Protein 4GY7 (pdb70)

Structure (mmCIF, N/CA/C/O backbone):
data_4GY7
#
_entry.id   4GY7
#
_cell.length_a   140.664
_cell.length_b   140.664
_cell.length_c   198.109
_cell.angle_alpha   90.00
_cell.angle_beta   90.00
_cell.angle_gamma   120.00
#
_symmetry.space_group_name_H-M   'P 63 2 2'
#
loop_
_entity.id
_entity.type
_entity.pdbx_description
1 polymer Urease
2 non-polymer 'NICKEL (II) ION'
3 non-polymer 'PHOSPHATE ION'
4 non-polymer 1,2-ETHANEDIOL
5 non-polymer ACETONE
6 non-polymer BETA-MERCAPTOETHANOL
7 non-polymer 'SODIUM ION'
8 water water
#
loop_
_atom_site.group_PDB
_atom_site.id
_atom_site.type_symbol
_atom_site.label_atom_id
_atom_site.label_alt_id
_atom_site.label_comp_id
_atom_site.label_asym_id
_atom_site.label_entity_id
_atom_site.label_seq_id
_atom_site.pdbx_PDB_ins_code
_atom_site.Cartn_x
_atom_site.Cartn_y
_atom_site.Cartn_z
_atom_site.occupancy
_atom_site.B_iso_or_equiv
_atom_site.auth_seq_id
_atom_site.auth_comp_id
_atom_site.auth_asym_id
_atom_site.auth_atom_id
_atom_site.pdbx_PDB_model_num
ATOM 1 N N . MET A 1 1 ? -5.415 -96.360 -9.147 1.00 30.00 1 MET A N 1
ATOM 2 C CA . MET A 1 1 ? -6.361 -95.302 -8.782 1.00 30.00 1 MET A CA 1
ATOM 3 C C . MET A 1 1 ? -7.409 -95.036 -9.850 1.00 30.00 1 MET A C 1
ATOM 4 O O . MET A 1 1 ? -8.466 -94.647 -9.541 1.00 30.00 1 MET A O 1
ATOM 9 N N . LYS A 1 2 ? -7.015 -95.231 -11.095 1.00 11.97 2 LYS A N 1
ATOM 10 C CA . LYS A 1 2 ? -7.867 -94.967 -12.232 1.00 12.94 2 LYS A CA 1
ATOM 11 C C . LYS A 1 2 ? -8.378 -93.517 -12.200 1.00 12.84 2 LYS A C 1
ATOM 12 O O . LYS A 1 2 ? -9.509 -93.273 -12.394 1.00 13.09 2 LYS A O 1
ATOM 18 N N . LEU A 1 3 ? -7.452 -92.582 -11.991 1.00 11.15 3 LEU A N 1
ATOM 19 C CA . LEU A 1 3 ? -7.828 -91.187 -11.890 1.00 10.94 3 LEU A CA 1
ATOM 20 C C . LEU A 1 3 ? -8.270 -90.630 -13.235 1.00 11.64 3 LEU A C 1
ATOM 21 O O . LEU A 1 3 ? -7.535 -90.707 -14.229 1.00 11.95 3 LEU A O 1
ATOM 26 N N . SER A 1 4 ? -9.464 -90.050 -13.252 1.00 11.53 4 SER A N 1
ATOM 27 C CA . SER A 1 4 ? -9.963 -89.284 -14.392 1.00 10.12 4 SER A CA 1
ATOM 28 C C . SER A 1 4 ? -9.353 -87.883 -14.363 1.00 12.03 4 SER A C 1
ATOM 29 O O . SER A 1 4 ? -8.832 -87.445 -13.335 1.00 11.57 4 SER A O 1
ATOM 32 N N . PRO A 1 5 ? -9.400 -87.166 -15.491 1.00 10.63 5 PRO A N 1
ATOM 33 C CA . PRO A 1 5 ? -8.828 -85.821 -15.499 1.00 12.81 5 PRO A CA 1
ATOM 34 C C . PRO A 1 5 ? -9.399 -84.922 -14.413 1.00 11.84 5 PRO A C 1
ATOM 35 O O . PRO A 1 5 ? -8.622 -84.201 -13.779 1.00 14.77 5 PRO A O 1
ATOM 39 N N . ARG A 1 6 ? -10.698 -85.009 -14.147 1.00 13.27 6 ARG A N 1
ATOM 40 C CA . ARG A 1 6 ? -11.289 -84.138 -13.135 1.00 15.35 6 ARG A CA 1
ATOM 41 C C . ARG A 1 6 ? -10.802 -84.440 -11.730 1.00 15.27 6 ARG A C 1
ATOM 42 O O . ARG A 1 6 ? -10.673 -83.536 -10.909 1.00 17.47 6 ARG A O 1
ATOM 50 N N . GLU A 1 7 ? -10.525 -85.707 -11.444 1.00 12.24 7 GLU A N 1
ATOM 51 C CA . GLU A 1 7 ? -9.981 -86.043 -10.134 1.00 11.20 7 GLU A CA 1
ATOM 52 C C . GLU A 1 7 ? -8.589 -85.448 -9.946 1.00 11.74 7 GLU A C 1
ATOM 53 O O . GLU A 1 7 ? -8.259 -84.964 -8.862 1.00 12.66 7 GLU A O 1
ATOM 59 N N . VAL A 1 8 ? -7.775 -85.484 -10.995 1.00 12.77 8 VAL A N 1
ATOM 60 C CA . VAL A 1 8 ? -6.435 -84.914 -10.933 1.00 13.72 8 VAL A CA 1
ATOM 61 C C . VAL A 1 8 ? -6.543 -83.416 -10.680 1.00 14.76 8 VAL A C 1
ATOM 62 O O . VAL A 1 8 ? -5.815 -82.851 -9.858 1.00 14.72 8 VAL A O 1
ATOM 66 N N . GLU A 1 9 ? -7.495 -82.789 -11.359 1.00 13.16 9 GLU A N 1
ATOM 67 C CA A GLU A 1 9 ? -7.712 -81.345 -11.232 0.50 14.58 9 GLU A CA 1
ATOM 68 C CA B GLU A 1 9 ? -7.724 -81.360 -11.243 0.50 14.89 9 GLU A CA 1
ATOM 69 C C . GLU A 1 9 ? -8.202 -80.955 -9.845 1.00 15.09 9 GLU A C 1
ATOM 70 O O . GLU A 1 9 ? -7.747 -79.949 -9.275 1.00 13.63 9 GLU A O 1
ATOM 81 N N . LYS A 1 10 ? -9.133 -81.731 -9.300 1.00 13.29 10 LYS A N 1
ATOM 82 C CA . LYS A 1 10 ? -9.668 -81.429 -7.977 1.00 11.77 10 LYS A CA 1
ATOM 83 C C . LYS A 1 10 ? -8.619 -81.652 -6.895 1.00 10.67 10 LYS A C 1
ATOM 84 O O . LYS A 1 10 ? -8.638 -80.985 -5.869 1.00 11.16 10 LYS A O 1
ATOM 90 N N . LEU A 1 11 ? -7.707 -82.594 -7.110 1.00 10.53 11 LEU A N 1
ATOM 91 C CA . LEU A 1 11 ? -6.598 -82.762 -6.169 1.00 9.79 11 LEU A CA 1
ATOM 92 C C . LEU A 1 11 ? -5.745 -81.496 -6.108 1.00 9.35 11 LEU A C 1
ATOM 93 O O . LEU A 1 11 ? -5.369 -81.043 -5.027 1.00 9.73 11 LEU A O 1
ATOM 98 N N . GLY A 1 12 ? -5.463 -80.902 -7.265 1.00 10.54 12 GLY A N 1
ATOM 99 C CA . GLY A 1 12 ? -4.724 -79.656 -7.290 1.00 11.23 12 GLY A CA 1
ATOM 100 C C . GLY A 1 12 ? -5.460 -78.543 -6.564 1.00 9.24 12 GLY A C 1
ATOM 101 O O . GLY A 1 12 ? -4.850 -77.759 -5.845 1.00 10.90 12 GLY A O 1
ATOM 102 N N . LEU A 1 13 ? -6.776 -78.484 -6.744 1.00 9.47 13 LEU A N 1
ATOM 103 C CA . LEU A 1 13 ? -7.597 -77.491 -6.050 1.00 8.21 13 LEU A CA 1
ATOM 104 C C . LEU A 1 13 ? -7.467 -77.683 -4.547 1.00 8.97 13 LEU A C 1
ATOM 105 O O . LEU A 1 13 ? -7.253 -76.728 -3.801 1.00 10.01 13 LEU A O 1
ATOM 110 N N . HIS A 1 14 ? -7.576 -78.930 -4.113 1.00 8.41 14 HIS A N 1
ATOM 111 C CA . HIS A 1 14 ? -7.457 -79.238 -2.697 1.00 8.43 14 HIS A CA 1
ATOM 112 C C . HIS A 1 14 ? -6.094 -78.806 -2.151 1.00 10.02 14 HIS A C 1
ATOM 113 O O . HIS A 1 14 ? -6.002 -78.264 -1.044 1.00 9.68 14 HIS A O 1
ATOM 120 N N . ASN A 1 15 ? -5.037 -79.045 -2.923 1.00 8.31 15 ASN A N 1
ATOM 121 C CA . ASN A 1 15 ? -3.694 -78.657 -2.499 1.00 9.03 15 ASN A CA 1
ATOM 122 C C . ASN A 1 15 ? -3.595 -77.144 -2.333 1.00 10.20 15 ASN A C 1
ATOM 123 O O . ASN A 1 15 ? -2.943 -76.646 -1.407 1.00 10.43 15 ASN A O 1
ATOM 128 N N . ALA A 1 16 ? -4.230 -76.407 -3.237 1.00 9.42 16 ALA A N 1
ATOM 129 C CA . ALA A 1 16 ? -4.261 -74.954 -3.104 1.00 10.60 16 ALA A CA 1
ATOM 130 C C . ALA A 1 16 ? -5.031 -74.550 -1.846 1.00 10.40 16 ALA A C 1
ATOM 131 O O . ALA A 1 16 ? -4.638 -73.625 -1.142 1.00 10.19 16 ALA A O 1
ATOM 133 N N . GLY A 1 17 ? -6.133 -75.242 -1.577 1.00 10.19 17 GLY A N 1
ATOM 134 C CA . GLY A 1 17 ? -6.907 -74.988 -0.376 1.00 9.57 17 GLY A CA 1
ATOM 135 C C . GLY A 1 17 ? -6.095 -75.228 0.884 1.00 9.46 17 GLY A C 1
ATOM 136 O O . GLY A 1 17 ? -6.182 -74.455 1.838 1.00 9.97 17 GLY A O 1
ATOM 137 N N . TYR A 1 18 ? -5.313 -76.301 0.887 1.00 9.10 18 TYR A N 1
ATOM 138 C CA . TYR A 1 18 ? -4.500 -76.630 2.054 1.00 9.22 18 TYR A CA 1
ATOM 139 C C . TYR A 1 18 ? -3.390 -75.601 2.277 1.00 9.32 18 TYR A C 1
ATOM 140 O O . TYR A 1 18 ? -3.083 -75.247 3.420 1.00 10.28 18 TYR A O 1
ATOM 149 N N . LEU A 1 19 ? -2.789 -75.122 1.191 1.00 9.95 19 LEU A N 1
ATOM 150 C CA . LEU A 1 19 ? -1.854 -74.005 1.288 1.00 9.53 19 LEU A CA 1
ATOM 151 C C . LEU A 1 19 ? -2.541 -72.806 1.953 1.00 10.38 19 LEU A C 1
ATOM 152 O O . LEU A 1 19 ? -1.983 -72.194 2.872 1.00 9.93 19 LEU A O 1
ATOM 157 N N . ALA A 1 20 ? -3.749 -72.478 1.498 1.00 9.52 20 ALA A N 1
ATOM 158 C CA . ALA A 1 20 ? -4.507 -71.382 2.092 1.00 8.97 20 ALA A CA 1
ATOM 159 C C . ALA A 1 20 ? -4.824 -71.643 3.562 1.00 10.20 20 ALA A C 1
ATOM 160 O O . ALA A 1 20 ? -4.749 -70.731 4.390 1.00 10.45 20 ALA A O 1
ATOM 162 N N . GLN A 1 21 ? -5.146 -72.888 3.886 1.00 9.24 21 GLN A N 1
ATOM 163 C CA . GLN A 1 21 ? -5.412 -73.265 5.277 1.00 10.58 21 GLN A CA 1
ATOM 164 C C . GLN A 1 21 ? -4.187 -73.103 6.177 1.00 11.09 21 GLN A C 1
ATOM 165 O O . GLN A 1 21 ? -4.305 -72.615 7.301 1.00 10.56 21 GLN A O 1
ATOM 171 N N . LYS A 1 22 ? -3.018 -73.523 5.700 1.00 9.25 22 LYS A N 1
ATOM 172 C CA . LYS A 1 22 ? -1.800 -73.355 6.493 1.00 8.94 22 LYS A CA 1
ATOM 173 C C . LYS A 1 22 ? -1.544 -71.880 6.725 1.00 8.67 22 LYS A C 1
ATOM 174 O O . LYS A 1 22 ? -1.175 -71.461 7.829 1.00 10.11 22 LYS A O 1
ATOM 180 N N . ARG A 1 23 ? -1.729 -71.090 5.675 1.00 9.15 23 ARG A N 1
ATOM 181 C CA . ARG A 1 23 ? -1.520 -69.651 5.774 1.00 9.61 23 ARG A CA 1
ATOM 182 C C . ARG A 1 23 ? -2.485 -69.035 6.787 1.00 10.22 23 ARG A C 1
ATOM 183 O O . ARG A 1 23 ? -2.066 -68.285 7.676 1.00 11.51 23 ARG A O 1
ATOM 191 N N . LEU A 1 24 ? -3.762 -69.385 6.672 1.00 9.40 24 LEU A N 1
ATOM 192 C CA . LEU A 1 24 ? -4.773 -68.937 7.626 1.00 9.74 24 LEU A CA 1
ATOM 193 C C . LEU A 1 24 ? -4.397 -69.322 9.050 1.00 11.14 24 LEU A C 1
ATOM 194 O O . LEU A 1 24 ? -4.544 -68.529 9.987 1.00 10.73 24 LEU A O 1
ATOM 199 N N . ALA A 1 25 ? -3.894 -70.541 9.212 1.00 9.94 25 ALA A N 1
ATOM 200 C CA . ALA A 1 25 ? -3.564 -71.040 10.535 1.00 10.84 25 ALA A CA 1
ATOM 201 C C . ALA A 1 25 ? -2.450 -70.266 11.232 1.00 13.06 25 ALA A C 1
ATOM 202 O O . ALA A 1 25 ? -2.371 -70.281 12.459 1.00 14.46 25 ALA A O 1
ATOM 204 N N . ARG A 1 26 ? -1.590 -69.591 10.472 1.00 11.94 26 ARG A N 1
ATOM 205 C CA . ARG A 1 26 ? -0.562 -68.763 11.105 1.00 11.94 26 ARG A CA 1
ATOM 206 C C . ARG A 1 26 ? -0.947 -67.285 11.169 1.00 12.88 26 ARG A C 1
ATOM 207 O O . ARG A 1 26 ? -0.142 -66.451 11.572 1.00 15.53 26 ARG A O 1
ATOM 215 N N . GLY A 1 27 ? -2.179 -66.964 10.787 1.00 11.99 27 GLY A N 1
ATOM 216 C CA . GLY A 1 27 ? -2.661 -65.598 10.879 1.00 12.99 27 GLY A CA 1
ATOM 217 C C . GLY A 1 27 ? -2.550 -64.741 9.632 1.00 13.63 27 GLY A C 1
ATOM 218 O O . GLY A 1 27 ? -2.747 -63.519 9.686 1.00 15.48 27 GLY A O 1
ATOM 219 N N . VAL A 1 28 ? -2.267 -65.365 8.497 1.00 12.84 28 VAL A N 1
ATOM 220 C CA . VAL A 1 28 ? -2.214 -64.624 7.247 1.00 12.66 28 VAL A CA 1
ATOM 221 C C . VAL A 1 28 ? -3.625 -64.179 6.838 1.00 12.51 28 VAL A C 1
ATOM 222 O O . VAL A 1 28 ? -4.570 -64.969 6.872 1.00 11.87 28 VAL A O 1
ATOM 226 N N . ARG A 1 29 ? -3.778 -62.912 6.469 1.00 12.77 29 ARG A N 1
ATOM 227 C CA . ARG A 1 29 ? -5.013 -62.477 5.825 1.00 12.11 29 ARG A CA 1
ATOM 228 C C . ARG A 1 29 ? -4.967 -62.876 4.351 1.00 11.14 29 ARG A C 1
ATOM 229 O O . ARG A 1 29 ? -4.099 -62.422 3.598 1.00 12.38 29 ARG A O 1
ATOM 237 N N . LEU A 1 30 ? -5.875 -63.769 3.968 1.00 10.43 30 LEU A N 1
ATOM 238 C CA . LEU A 1 30 ? -5.848 -64.399 2.654 1.00 10.75 30 LEU A CA 1
ATOM 239 C C . LEU A 1 30 ? -6.214 -63.435 1.544 1.00 9.99 30 LEU A C 1
ATOM 240 O O . LEU A 1 30 ? -7.052 -62.550 1.719 1.00 10.83 30 LEU A O 1
ATOM 245 N N . ASN A 1 31 ? -5.589 -63.607 0.386 1.00 10.83 31 ASN A N 1
ATOM 246 C CA . ASN A 1 31 ? -6.003 -62.839 -0.770 1.00 10.92 31 ASN A CA 1
ATOM 247 C C . ASN A 1 31 ? -7.146 -63.530 -1.498 1.00 11.46 31 ASN A C 1
ATOM 248 O O . ASN A 1 31 ? -7.587 -64.608 -1.091 1.00 10.88 31 ASN A O 1
ATOM 253 N N . TYR A 1 32 ? -7.632 -62.903 -2.554 1.00 13.26 32 TYR A N 1
ATOM 254 C CA . TYR A 1 32 ? -8.749 -63.437 -3.309 1.00 13.24 32 TYR A CA 1
ATOM 255 C C . TYR A 1 32 ? -8.536 -64.899 -3.725 1.00 11.98 32 TYR A C 1
ATOM 256 O O . TYR A 1 32 ? -9.407 -65.744 -3.544 1.00 11.68 32 TYR A O 1
ATOM 265 N N . THR A 1 33 ? -7.371 -65.178 -4.284 1.00 11.89 33 THR A N 1
ATOM 266 C CA . THR A 1 33 ? -7.089 -66.474 -4.869 1.00 11.09 33 THR A CA 1
ATOM 267 C C . THR A 1 33 ? -7.076 -67.555 -3.793 1.00 11.35 33 THR A C 1
ATOM 268 O O . THR A 1 33 ? -7.634 -68.638 -3.966 1.00 11.47 33 THR A O 1
ATOM 272 N N . GLU A 1 34 ? -6.463 -67.235 -2.663 1.00 10.19 34 GLU A N 1
ATOM 273 C CA . GLU A 1 34 ? -6.412 -68.145 -1.526 1.00 10.24 34 GLU A CA 1
ATOM 274 C C . GLU A 1 34 ? -7.801 -68.390 -0.925 1.00 10.43 34 GLU A C 1
ATOM 275 O O . GLU A 1 34 ? -8.137 -69.513 -0.529 1.00 10.19 34 GLU A O 1
ATOM 281 N N . ALA A 1 35 ? -8.602 -67.331 -0.841 1.00 9.58 35 ALA A N 1
ATOM 282 C CA . ALA A 1 35 ? -9.931 -67.441 -0.262 1.00 10.51 35 ALA A CA 1
ATOM 283 C C . ALA A 1 35 ? -10.804 -68.371 -1.101 1.00 9.99 35 ALA A C 1
ATOM 284 O O . ALA A 1 35 ? -11.533 -69.201 -0.569 1.00 10.65 35 ALA A O 1
ATOM 286 N N . VAL A 1 36 ? -10.719 -68.232 -2.420 1.00 9.73 36 VAL A N 1
ATOM 287 C CA . VAL A 1 36 ? -11.477 -69.095 -3.316 1.00 9.67 36 VAL A CA 1
ATOM 288 C C . VAL A 1 36 ? -11.039 -70.555 -3.151 1.00 9.21 36 VAL A C 1
ATOM 289 O O . VAL A 1 36 ? -11.872 -71.453 -3.018 1.00 9.91 36 VAL A O 1
ATOM 293 N N . ALA A 1 37 ? -9.727 -70.782 -3.135 1.00 8.94 37 ALA A N 1
ATOM 294 C CA . ALA A 1 37 ? -9.200 -72.127 -2.979 1.00 9.34 37 ALA A CA 1
ATOM 295 C C . ALA A 1 37 ? -9.696 -72.755 -1.680 1.00 10.15 37 ALA A C 1
ATOM 296 O O . ALA A 1 37 ? -10.119 -73.906 -1.667 1.00 10.03 37 ALA A O 1
ATOM 298 N N . LEU A 1 38 ? -9.645 -71.999 -0.586 1.00 8.84 38 LEU A N 1
ATOM 299 C CA . LEU A 1 38 ? -10.028 -72.559 0.702 1.00 8.56 38 LEU A CA 1
ATOM 300 C C . LEU A 1 38 ? -11.518 -72.878 0.730 1.00 8.98 38 LEU A C 1
ATOM 301 O O . LEU A 1 38 ? -11.925 -73.969 1.125 1.00 9.48 38 LEU A O 1
ATOM 306 N N . ILE A 1 39 ? -12.337 -71.929 0.302 1.00 8.70 39 ILE A N 1
ATOM 307 C CA . ILE A 1 39 ? -13.780 -72.137 0.382 1.00 10.17 39 ILE A CA 1
ATOM 308 C C . ILE A 1 39 ? -14.216 -73.304 -0.510 1.00 9.82 39 ILE A C 1
ATOM 309 O O . ILE A 1 39 ? -14.974 -74.183 -0.083 1.00 10.88 39 ILE A O 1
ATOM 314 N N . ALA A 1 40 ? -13.708 -73.340 -1.739 1.00 9.69 40 ALA A N 1
ATOM 315 C CA . ALA A 1 40 ? -14.065 -74.425 -2.653 1.00 10.38 40 ALA A CA 1
ATOM 316 C C . ALA A 1 40 ? -13.623 -75.780 -2.113 1.00 10.13 40 ALA A C 1
ATOM 317 O O . ALA A 1 40 ? -14.365 -76.766 -2.180 1.00 10.09 40 ALA A O 1
ATOM 319 N N A SER A 1 41 ? -12.410 -75.834 -1.576 0.50 8.76 41 SER A N 1
ATOM 320 N N B SER A 1 41 ? -12.409 -75.823 -1.578 0.50 10.18 41 SER A N 1
ATOM 321 C CA A SER A 1 41 ? -11.888 -77.083 -1.036 0.50 7.56 41 SER A CA 1
ATOM 322 C CA B SER A 1 41 ? -11.862 -77.059 -1.035 0.50 11.71 41 SER A CA 1
ATOM 323 C C A SER A 1 41 ? -12.690 -77.563 0.167 0.50 8.96 41 SER A C 1
ATOM 324 C C B SER A 1 41 ? -12.686 -77.553 0.158 0.50 10.90 41 SER A C 1
ATOM 325 O O A SER A 1 41 ? -12.918 -78.759 0.334 0.50 9.03 41 SER A O 1
ATOM 326 O O B SER A 1 41 ? -12.941 -78.747 0.296 0.50 10.62 41 SER A O 1
ATOM 331 N N . GLN A 1 42 ? -13.113 -76.627 1.009 1.00 9.60 42 GLN A N 1
ATOM 332 C CA . GLN A 1 42 ? -13.929 -76.984 2.171 1.00 11.27 42 GLN A CA 1
ATOM 333 C C . GLN A 1 42 ? -15.290 -77.529 1.762 1.00 10.51 42 GLN A C 1
ATOM 334 O O . GLN A 1 42 ? -15.798 -78.477 2.366 1.00 12.51 42 GLN A O 1
ATOM 340 N N . ILE A 1 43 ? -15.886 -76.945 0.731 1.00 8.92 43 ILE A N 1
ATOM 341 C CA . ILE A 1 43 ? -17.139 -77.492 0.245 1.00 9.85 43 ILE A CA 1
ATOM 342 C C . ILE A 1 43 ? -16.932 -78.928 -0.235 1.00 11.27 43 ILE A C 1
ATOM 343 O O . ILE A 1 43 ? -17.717 -79.813 0.099 1.00 10.25 43 ILE A O 1
ATOM 348 N N . MET A 1 44 ? -15.862 -79.180 -0.988 1.00 9.42 44 MET A N 1
ATOM 349 C CA . MET A 1 44 ? -15.591 -80.554 -1.405 1.00 10.51 44 MET A CA 1
ATOM 350 C C . MET A 1 44 ? -15.412 -81.491 -0.221 1.00 11.30 44 MET A C 1
ATOM 351 O O . MET A 1 44 ? -15.872 -82.631 -0.255 1.00 11.57 44 MET A O 1
ATOM 356 N N . GLU A 1 45 ? -14.739 -81.017 0.823 1.00 11.11 45 GLU A N 1
ATOM 357 C CA . GLU A 1 45 ? -14.442 -81.877 1.956 1.00 10.77 45 GLU A CA 1
ATOM 358 C C . GLU A 1 45 ? -15.684 -82.186 2.786 1.00 11.51 45 GLU A C 1
ATOM 359 O O . GLU A 1 45 ? -15.867 -83.316 3.234 1.00 11.18 45 GLU A O 1
ATOM 365 N N . TYR A 1 46 ? -16.545 -81.195 2.987 1.00 11.04 46 TYR A N 1
ATOM 366 C CA . TYR A 1 46 ? -17.817 -81.484 3.641 1.00 11.24 46 TYR A CA 1
ATOM 367 C C . TYR A 1 46 ? -18.685 -82.422 2.796 1.00 12.99 46 TYR A C 1
ATOM 368 O O . TYR A 1 46 ? -19.425 -83.248 3.340 1.00 14.13 46 TYR A O 1
ATOM 377 N N . ALA A 1 47 ? -18.597 -82.316 1.470 1.00 10.40 47 ALA A N 1
ATOM 378 C CA . ALA A 1 47 ? -19.335 -83.245 0.622 1.00 11.94 47 ALA A CA 1
ATOM 379 C C . ALA A 1 47 ? -18.811 -84.669 0.824 1.00 12.59 47 ALA A C 1
ATOM 380 O O . ALA A 1 47 ? -19.587 -85.629 0.883 1.00 13.45 47 ALA A O 1
ATOM 382 N N . ARG A 1 48 ? -17.489 -84.800 0.943 1.00 12.34 48 ARG A N 1
ATOM 383 C CA . ARG A 1 48 ? -16.863 -86.104 1.184 1.00 12.65 48 ARG A CA 1
ATOM 384 C C . ARG A 1 48 ? -17.366 -86.744 2.477 1.00 12.72 48 ARG A C 1
ATOM 385 O O . ARG A 1 48 ? -17.542 -87.956 2.545 1.00 13.59 48 ARG A O 1
ATOM 393 N N . ASP A 1 49 ? -17.593 -85.927 3.496 1.00 15.52 49 ASP A N 1
ATOM 394 C CA . ASP A 1 49 ? -18.026 -86.439 4.789 1.00 17.41 49 ASP A CA 1
ATOM 395 C C . ASP A 1 49 ? -19.464 -86.968 4.722 1.00 17.73 49 ASP A C 1
ATOM 396 O O . ASP A 1 49 ? -19.869 -87.807 5.528 1.00 20.25 49 ASP A O 1
ATOM 401 N N . GLY A 1 50 ? -20.240 -86.460 3.771 1.00 15.46 50 GLY A N 1
ATOM 402 C CA . GLY A 1 50 ? -21.543 -87.025 3.467 1.00 17.99 50 GLY A CA 1
ATOM 403 C C . GLY A 1 50 ? -22.658 -86.758 4.461 1.00 17.99 50 GLY A C 1
ATOM 404 O O . GLY A 1 50 ? -23.667 -87.460 4.449 1.00 21.65 50 GLY A O 1
ATOM 405 N N . GLU A 1 51 ? -22.496 -85.743 5.303 1.00 15.80 51 GLU A N 1
ATOM 406 C CA . GLU A 1 51 ? -23.519 -85.424 6.302 1.00 18.18 51 GLU A CA 1
ATOM 407 C C . GLU A 1 51 ? -24.238 -84.113 6.042 1.00 20.35 51 GLU A C 1
ATOM 408 O O . GLU A 1 51 ? -25.118 -83.713 6.811 1.00 23.98 51 GLU A O 1
ATOM 414 N N . LYS A 1 52 ? -23.852 -83.423 4.980 1.00 16.82 52 LYS A N 1
ATOM 415 C CA . LYS A 1 52 ? -24.457 -82.139 4.699 1.00 14.95 52 LYS A CA 1
ATOM 416 C C . LYS A 1 52 ? -25.044 -82.059 3.300 1.00 15.66 52 LYS A C 1
ATOM 417 O O . LYS A 1 52 ? -24.492 -82.598 2.348 1.00 16.88 52 LYS A O 1
ATOM 423 N N . THR A 1 53 ? -26.176 -81.379 3.195 1.00 15.37 53 THR A N 1
ATOM 424 C CA . THR A 1 53 ? -26.847 -81.196 1.916 1.00 14.29 53 THR A CA 1
ATOM 425 C C . THR A 1 53 ? -26.250 -80.037 1.130 1.00 13.03 53 THR A C 1
ATOM 426 O O . THR A 1 53 ? -25.486 -79.234 1.670 1.00 13.14 53 THR A O 1
ATOM 430 N N . VAL A 1 54 ? -26.596 -79.953 -0.155 1.00 12.18 54 VAL A N 1
ATOM 431 C CA . VAL A 1 54 ? -26.246 -78.775 -0.944 1.00 12.69 54 VAL A CA 1
ATOM 432 C C . VAL A 1 54 ? -26.741 -77.493 -0.264 1.00 11.39 54 VAL A C 1
ATOM 433 O O . VAL A 1 54 ? -25.981 -76.534 -0.115 1.00 13.10 54 VAL A O 1
ATOM 437 N N . ALA A 1 55 ? -27.997 -77.481 0.169 1.00 12.18 55 ALA A N 1
ATOM 438 C CA . ALA A 1 55 ? -28.537 -76.296 0.818 1.00 12.99 55 ALA A CA 1
ATOM 439 C C . ALA A 1 55 ? -27.756 -75.912 2.075 1.00 11.58 55 ALA A C 1
ATOM 440 O O . ALA A 1 55 ? -27.490 -74.732 2.322 1.00 14.60 55 ALA A O 1
ATOM 442 N N . GLN A 1 56 ? -27.391 -76.907 2.871 1.00 14.31 56 GLN A N 1
ATOM 443 C CA . GLN A 1 56 ? -26.607 -76.654 4.078 1.00 13.01 56 GLN A CA 1
ATOM 444 C C . GLN A 1 56 ? -25.248 -76.053 3.743 1.00 14.27 56 GLN A C 1
ATOM 445 O O . GLN A 1 56 ? -24.773 -75.149 4.433 1.00 15.05 56 GLN A O 1
ATOM 451 N N . LEU A 1 57 ? -24.626 -76.547 2.678 1.00 12.29 57 LEU A N 1
ATOM 452 C CA . LEU A 1 57 ? -23.297 -76.075 2.318 1.00 12.18 57 LEU A CA 1
ATOM 453 C C . LEU A 1 57 ? -23.315 -74.687 1.686 1.00 12.57 57 LEU A C 1
ATOM 454 O O . LEU A 1 57 ? -22.353 -73.931 1.799 1.00 11.77 57 LEU A O 1
ATOM 459 N N . MET A 1 58 ? -24.419 -74.337 1.034 1.00 12.58 58 MET A N 1
ATOM 460 C CA . MET A 1 58 ? -24.597 -72.967 0.565 1.00 13.87 58 MET A CA 1
ATOM 461 C C . MET A 1 58 ? -24.529 -71.980 1.721 1.00 13.82 58 MET A C 1
ATOM 462 O O . MET A 1 58 ? -24.044 -70.868 1.563 1.00 16.99 58 MET A O 1
ATOM 487 N N . LEU A 1 60 ? -23.161 -72.906 5.004 1.00 13.69 60 LEU A N 1
ATOM 488 C CA . LEU A 1 60 ? -21.881 -73.121 5.696 1.00 14.07 60 LEU A CA 1
ATOM 489 C C . LEU A 1 60 ? -20.726 -72.366 5.033 1.00 13.95 60 LEU A C 1
ATOM 490 O O . LEU A 1 60 ? -19.865 -71.804 5.709 1.00 14.11 60 LEU A O 1
ATOM 495 N N . GLY A 1 61 ? -20.705 -72.343 3.706 1.00 11.53 61 GLY A N 1
ATOM 496 C CA . GLY A 1 61 ? -19.641 -71.664 2.996 1.00 12.49 61 GLY A CA 1
ATOM 497 C C . GLY A 1 61 ? -19.527 -70.183 3.317 1.00 12.97 61 GLY A C 1
ATOM 498 O O . GLY A 1 61 ? -18.464 -69.596 3.148 1.00 14.77 61 GLY A O 1
ATOM 499 N N . GLN A 1 62 ? -20.619 -69.587 3.793 1.00 12.24 62 GLN A N 1
ATOM 500 C CA . GLN A 1 62 ? -20.657 -68.156 4.089 1.00 14.46 62 GLN A CA 1
ATOM 501 C C . GLN A 1 62 ? -20.068 -67.851 5.463 1.00 13.73 62 GLN A C 1
ATOM 502 O O . GLN A 1 62 ? -19.937 -66.689 5.848 1.00 18.05 62 GLN A O 1
ATOM 508 N N . HIS A 1 63 ? -19.724 -68.896 6.201 1.00 13.52 63 HIS A N 1
ATOM 509 C CA . HIS A 1 63 ? -19.275 -68.718 7.578 1.00 15.40 63 HIS A CA 1
ATOM 510 C C . HIS A 1 63 ? -17.793 -69.007 7.767 1.00 14.52 63 HIS A C 1
ATOM 511 O O . HIS A 1 63 ? -17.282 -68.875 8.874 1.00 16.12 63 HIS A O 1
ATOM 518 N N . LEU A 1 64 ? -17.096 -69.395 6.700 1.00 11.47 64 LEU A N 1
ATOM 519 C CA . LEU A 1 64 ? -15.716 -69.882 6.834 1.00 12.32 64 LEU A CA 1
ATOM 520 C C . LEU A 1 64 ? -14.696 -68.778 7.066 1.00 12.39 64 LEU A C 1
ATOM 521 O O . LEU A 1 64 ? -13.821 -68.898 7.928 1.00 12.72 64 LEU A O 1
ATOM 526 N N . LEU A 1 65 ? -14.779 -67.726 6.258 1.00 11.76 65 LEU A N 1
ATOM 527 C CA . LEU A 1 65 ? -13.831 -66.627 6.324 1.00 12.07 65 LEU A CA 1
ATOM 528 C C . LEU A 1 65 ? -14.558 -65.315 6.587 1.00 13.85 65 LEU A C 1
ATOM 529 O O . LEU A 1 65 ? -15.513 -64.962 5.888 1.00 16.28 65 LEU A O 1
ATOM 534 N N . GLY A 1 66 ? -14.104 -64.597 7.603 1.00 12.21 66 GLY A N 1
ATOM 535 C CA . GLY A 1 66 ? -14.638 -63.281 7.886 1.00 12.72 66 GLY A CA 1
ATOM 536 C C . GLY A 1 66 ? -13.798 -62.190 7.256 1.00 13.47 66 GLY A C 1
ATOM 537 O O . GLY A 1 66 ? -12.713 -62.451 6.718 1.00 12.63 66 GLY A O 1
ATOM 538 N N . ARG A 1 67 ? -14.280 -60.954 7.345 1.00 13.01 67 ARG A N 1
ATOM 539 C CA . ARG A 1 67 ? -13.538 -59.815 6.813 1.00 13.91 67 ARG A CA 1
ATOM 540 C C . ARG A 1 67 ? -12.133 -59.721 7.388 1.00 12.02 67 ARG A C 1
ATOM 541 O O . ARG A 1 67 ? -11.199 -59.318 6.700 1.00 13.47 67 ARG A O 1
ATOM 549 N N . ARG A 1 68 ? -11.980 -60.100 8.651 1.00 12.96 68 ARG A N 1
ATOM 550 C CA . ARG A 1 68 ? -10.678 -60.000 9.301 1.00 14.42 68 ARG A CA 1
ATOM 551 C C . ARG A 1 68 ? -9.669 -61.060 8.861 1.00 14.20 68 ARG A C 1
ATOM 552 O O . ARG A 1 68 ? -8.480 -60.913 9.118 1.00 15.75 68 ARG A O 1
ATOM 560 N N . GLN A 1 69 ? -10.143 -62.123 8.213 1.00 11.31 69 GLN A N 1
ATOM 561 C CA . GLN A 1 69 ? -9.249 -63.192 7.772 1.00 11.93 69 GLN A CA 1
ATOM 562 C C . GLN A 1 69 ? -8.833 -63.052 6.315 1.00 12.96 69 GLN A C 1
ATOM 563 O O . GLN A 1 69 ? -8.096 -63.891 5.793 1.00 12.11 69 GLN A O 1
ATOM 569 N N . VAL A 1 70 ? -9.311 -62.003 5.657 1.00 12.22 70 VAL A N 1
ATOM 570 C CA . VAL A 1 70 ? -8.973 -61.771 4.253 1.00 11.45 70 VAL A CA 1
ATOM 571 C C . VAL A 1 70 ? -8.523 -60.326 4.044 1.00 11.97 70 VAL A C 1
ATOM 572 O O . VAL A 1 70 ? -8.761 -59.460 4.888 1.00 13.43 70 VAL A O 1
ATOM 576 N N . LEU A 1 71 ? -7.843 -60.074 2.927 1.00 12.33 71 LEU A N 1
ATOM 577 C CA . LEU A 1 71 ? -7.388 -58.725 2.610 1.00 12.40 71 LEU A CA 1
ATOM 578 C C . LEU A 1 71 ? -8.587 -57.811 2.371 1.00 11.62 71 LEU A C 1
ATOM 579 O O . LEU A 1 71 ? -9.682 -58.287 2.066 1.00 13.03 71 LEU A O 1
ATOM 584 N N . PRO A 1 72 ? -8.389 -56.493 2.521 1.00 14.08 72 PRO A N 1
ATOM 585 C CA . PRO A 1 72 ? -9.489 -55.532 2.359 1.00 16.23 72 PRO A CA 1
ATOM 586 C C . PRO A 1 72 ? -10.227 -55.637 1.020 1.00 16.19 72 PRO A C 1
ATOM 587 O O . PRO A 1 72 ? -11.439 -55.436 0.979 1.00 17.89 72 PRO A O 1
ATOM 591 N N . ALA A 1 73 ? -9.515 -55.961 -0.058 1.00 13.85 73 ALA A N 1
ATOM 592 C CA . ALA A 1 73 ? -10.152 -56.055 -1.368 1.00 15.02 73 ALA A CA 1
ATOM 593 C C . ALA A 1 73 ? -11.036 -57.289 -1.540 1.00 14.46 73 ALA A C 1
ATOM 594 O O . ALA A 1 73 ? -11.922 -57.297 -2.391 1.00 15.57 73 ALA A O 1
ATOM 596 N N . VAL A 1 74 ? -10.805 -58.336 -0.748 1.00 13.66 74 VAL A N 1
ATOM 597 C CA . VAL A 1 74 ? -11.490 -59.610 -0.983 1.00 14.04 74 VAL A CA 1
ATOM 598 C C . VAL A 1 74 ? -13.032 -59.570 -0.946 1.00 15.89 74 VAL A C 1
ATOM 599 O O . VAL A 1 74 ? -13.670 -60.117 -1.840 1.00 16.33 74 VAL A O 1
ATOM 603 N N . PRO A 1 75 ? -13.636 -58.902 0.060 1.00 16.79 75 PRO A N 1
ATOM 604 C CA . PRO A 1 75 ? -15.103 -58.836 0.032 1.00 18.82 75 PRO A CA 1
ATOM 605 C C . PRO A 1 75 ? -15.636 -58.149 -1.223 1.00 18.44 75 PRO A C 1
ATOM 606 O O . PRO A 1 75 ? -16.769 -58.410 -1.610 1.00 24.30 75 PRO A O 1
ATOM 610 N N . HIS A 1 76 ? -14.822 -57.304 -1.853 1.00 18.36 76 HIS A N 1
ATOM 611 C CA . HIS A 1 76 ? -15.222 -56.629 -3.089 1.00 19.00 76 HIS A CA 1
ATOM 612 C C . HIS A 1 76 ? -15.030 -57.511 -4.312 1.00 18.46 76 HIS A C 1
ATOM 613 O O . HIS A 1 76 ? -15.857 -57.511 -5.223 1.00 23.65 76 HIS A O 1
ATOM 620 N N . LEU A 1 77 ? -13.936 -58.267 -4.322 1.00 19.14 77 LEU A N 1
ATOM 621 C CA . LEU A 1 77 ? -13.597 -59.118 -5.459 1.00 18.39 77 LEU A CA 1
ATOM 622 C C . LEU A 1 77 ? -14.405 -60.410 -5.498 1.00 19.78 77 LEU A C 1
ATOM 623 O O . LEU A 1 77 ? -14.642 -60.971 -6.570 1.00 22.35 77 LEU A O 1
ATOM 628 N N . LEU A 1 78 ? -14.823 -60.882 -4.330 1.00 18.96 78 LEU A N 1
ATOM 629 C CA . LEU A 1 78 ? -15.383 -62.221 -4.212 1.00 20.00 78 LEU A CA 1
ATOM 630 C C . LEU A 1 78 ? -16.894 -62.217 -4.035 1.00 20.59 78 LEU A C 1
ATOM 631 O O . LEU A 1 78 ? -17.391 -62.032 -2.927 1.00 25.27 78 LEU A O 1
ATOM 636 N N . ASN A 1 79 ? -17.613 -62.433 -5.133 1.00 20.43 79 ASN A N 1
ATOM 637 C CA . ASN A 1 79 ? -19.073 -62.427 -5.145 1.00 18.52 79 ASN A CA 1
ATOM 638 C C . ASN A 1 79 ? -19.660 -63.807 -4.895 1.00 15.54 79 ASN A C 1
ATOM 639 O O . ASN A 1 79 ? -20.760 -63.952 -4.351 1.00 16.71 79 ASN A O 1
ATOM 644 N N . ALA A 1 80 ? -18.912 -64.823 -5.306 1.00 16.31 80 ALA A N 1
ATOM 645 C CA . ALA A 1 80 ? -19.357 -66.197 -5.165 1.00 15.30 80 ALA A CA 1
ATOM 646 C C . ALA A 1 80 ? -18.205 -67.153 -5.365 1.00 15.94 80 ALA A C 1
ATOM 647 O O . ALA A 1 80 ? -17.225 -66.837 -6.036 1.00 17.98 80 ALA A O 1
ATOM 649 N N . VAL A 1 81 ? -18.337 -68.324 -4.764 1.00 12.08 81 VAL A N 1
ATOM 650 C CA A VAL A 1 81 ? -17.418 -69.441 -4.988 0.81 10.61 81 VAL A CA 1
ATOM 651 C CA B VAL A 1 81 ? -17.424 -69.406 -5.064 0.19 11.98 81 VAL A CA 1
ATOM 652 C C . VAL A 1 81 ? -18.238 -70.654 -5.386 1.00 11.69 81 VAL A C 1
ATOM 653 O O . VAL A 1 81 ? -19.202 -71.005 -4.694 1.00 12.02 81 VAL A O 1
ATOM 660 N N . GLN A 1 82 ? -17.868 -71.301 -6.484 1.00 11.77 82 GLN A N 1
ATOM 661 C CA . GLN A 1 82 ? -18.605 -72.455 -6.961 1.00 10.82 82 GLN A CA 1
ATOM 662 C C . GLN A 1 82 ? -17.694 -73.659 -7.055 1.00 9.62 82 GLN A C 1
ATOM 663 O O . GLN A 1 82 ? -16.531 -73.535 -7.439 1.00 11.19 82 GLN A O 1
ATOM 669 N N . VAL A 1 83 ? -18.215 -74.824 -6.711 1.00 9.75 83 VAL A N 1
ATOM 670 C CA . VAL A 1 83 ? -17.467 -76.063 -6.895 1.00 9.67 83 VAL A CA 1
ATOM 671 C C . VAL A 1 83 ? -18.432 -77.240 -6.950 1.00 10.06 83 VAL A C 1
ATOM 672 O O . VAL A 1 83 ? -19.552 -77.171 -6.423 1.00 10.65 83 VAL A O 1
ATOM 676 N N . GLU A 1 84 ? -18.013 -78.309 -7.618 1.00 10.28 84 GLU A N 1
ATOM 677 C CA . GLU A 1 84 ? -18.778 -79.543 -7.639 1.00 10.10 84 GLU A CA 1
ATOM 678 C C . GLU A 1 84 ? -18.044 -80.636 -6.888 1.00 12.24 84 GLU A C 1
ATOM 679 O O . GLU A 1 84 ? -16.814 -80.672 -6.859 1.00 13.82 84 GLU A O 1
ATOM 685 N N . ALA A 1 85 ? -18.810 -81.541 -6.292 1.00 11.43 85 ALA A N 1
ATOM 686 C CA . ALA A 1 85 ? -18.232 -82.632 -5.530 1.00 12.41 85 ALA A CA 1
ATOM 687 C C . ALA A 1 85 ? -19.173 -83.823 -5.537 1.00 13.58 85 ALA A C 1
ATOM 688 O O . ALA A 1 85 ? -20.353 -83.687 -5.854 1.00 12.35 85 ALA A O 1
ATOM 690 N N . THR A 1 86 ? -18.640 -84.993 -5.193 1.00 12.39 86 THR A N 1
ATOM 691 C CA . THR A 1 86 ? -19.430 -86.217 -5.156 1.00 12.42 86 THR A CA 1
ATOM 692 C C . THR A 1 86 ? -20.093 -86.358 -3.787 1.00 13.03 86 THR A C 1
ATOM 693 O O . THR A 1 86 ? -19.432 -86.666 -2.795 1.00 13.60 86 THR A O 1
ATOM 697 N N . PHE A 1 87 ? -21.395 -86.098 -3.746 1.00 12.11 87 PHE A N 1
ATOM 698 C CA . PHE A 1 87 ? -22.206 -86.296 -2.547 1.00 13.07 87 PHE A CA 1
ATOM 699 C C . PHE A 1 87 ? -22.648 -87.758 -2.512 1.00 12.23 87 PHE A C 1
ATOM 700 O O . PHE A 1 87 ? -22.425 -88.499 -3.466 1.00 12.77 87 PHE A O 1
ATOM 708 N N . PRO A 1 88 ? -23.277 -88.195 -1.412 1.00 12.10 88 PRO A N 1
ATOM 709 C CA . PRO A 1 88 ? -23.829 -89.556 -1.440 1.00 12.90 88 PRO A CA 1
ATOM 710 C C . PRO A 1 88 ? -24.824 -89.801 -2.576 1.00 12.24 88 PRO A C 1
ATOM 711 O O . PRO A 1 88 ? -24.997 -90.951 -2.994 1.00 13.19 88 PRO A O 1
ATOM 715 N N . ASP A 1 89 ? -25.457 -88.738 -3.072 1.00 12.77 89 ASP A N 1
ATOM 716 C CA . ASP A 1 89 ? -26.370 -88.853 -4.200 1.00 14.00 89 ASP A CA 1
ATOM 717 C C . ASP A 1 89 ? -25.757 -88.326 -5.502 1.00 13.16 89 ASP A C 1
ATOM 718 O O . ASP A 1 89 ? -26.467 -87.836 -6.379 1.00 16.28 89 ASP A O 1
ATOM 723 N N . GLY A 1 90 ? -24.440 -88.449 -5.627 1.00 13.70 90 GLY A N 1
ATOM 724 C CA . GLY A 1 90 ? -23.762 -88.130 -6.879 1.00 12.39 90 GLY A CA 1
ATOM 725 C C . GLY A 1 90 ? -23.195 -86.723 -6.959 1.00 12.07 90 GLY A C 1
ATOM 726 O O . GLY A 1 90 ? -23.214 -85.975 -5.984 1.00 11.99 90 GLY A O 1
ATOM 727 N N . THR A 1 91 ? -22.704 -86.351 -8.136 1.00 11.09 91 THR A N 1
ATOM 728 C CA . THR A 1 91 ? -22.104 -85.031 -8.312 1.00 9.92 91 THR A CA 1
ATOM 729 C C . THR A 1 91 ? -23.151 -83.934 -8.181 1.00 11.14 91 THR A C 1
ATOM 730 O O . THR A 1 91 ? -24.208 -84.007 -8.815 1.00 11.29 91 THR A O 1
ATOM 734 N N . LYS A 1 92 ? -22.854 -82.923 -7.368 1.00 10.04 92 LYS A N 1
ATOM 735 C CA . LYS A 1 92 ? -23.694 -81.737 -7.261 1.00 10.36 92 LYS A CA 1
ATOM 736 C C . LYS A 1 92 ? -22.862 -80.461 -7.259 1.00 8.97 92 LYS A C 1
ATOM 737 O O . LYS A 1 92 ? -21.731 -80.428 -6.736 1.00 10.95 92 LYS A O 1
ATOM 743 N N . LEU A 1 93 ? -23.437 -79.414 -7.843 1.00 11.04 93 LEU A N 1
ATOM 744 C CA . LEU A 1 93 ? -22.876 -78.068 -7.814 1.00 11.06 93 LEU A CA 1
ATOM 745 C C . LEU A 1 93 ? -23.330 -77.313 -6.576 1.00 12.42 93 LEU A C 1
ATOM 746 O O . LEU A 1 93 ? -24.520 -77.260 -6.285 1.00 12.05 93 LEU A O 1
ATOM 751 N N . VAL A 1 94 ? -22.377 -76.731 -5.854 1.00 10.54 94 VAL A N 1
ATOM 752 C CA . VAL A 1 94 ? -22.669 -75.805 -4.765 1.00 11.14 94 VAL A CA 1
ATOM 753 C C . VAL A 1 94 ? -22.144 -74.422 -5.116 1.00 10.28 94 VAL A C 1
ATOM 754 O O . VAL A 1 94 ? -20.965 -74.265 -5.462 1.00 11.38 94 VAL A O 1
ATOM 758 N N . THR A 1 95 ? -23.012 -73.415 -5.036 1.00 9.98 95 THR A N 1
ATOM 759 C CA . THR A 1 95 ? -22.567 -72.030 -5.112 1.00 11.04 95 THR A CA 1
ATOM 760 C C . THR A 1 95 ? -22.707 -71.362 -3.756 1.00 11.67 95 THR A C 1
ATOM 761 O O . THR A 1 95 ? -23.797 -71.327 -3.183 1.00 12.55 95 THR A O 1
ATOM 765 N N . VAL A 1 96 ? -21.591 -70.862 -3.243 1.00 11.26 96 VAL A N 1
ATOM 766 C CA . VAL A 1 96 ? -21.587 -70.072 -2.023 1.00 11.78 96 VAL A CA 1
ATOM 767 C C . VAL A 1 96 ? -21.656 -68.606 -2.432 1.00 11.53 96 VAL A C 1
ATOM 768 O O . VAL A 1 96 ? -20.699 -68.051 -2.970 1.00 12.66 96 VAL A O 1
ATOM 772 N N . HIS A 1 97 ? -22.812 -67.984 -2.201 1.00 12.38 97 HIS A N 1
ATOM 773 C CA . HIS A 1 97 ? -23.002 -66.583 -2.541 1.00 12.66 97 HIS A CA 1
ATOM 774 C C . HIS A 1 97 ? -22.495 -65.668 -1.432 1.00 15.21 97 HIS A C 1
ATOM 775 O O . HIS A 1 97 ? -22.695 -65.962 -0.253 1.00 17.03 97 HIS A O 1
ATOM 782 N N . ASP A 1 98 ? -21.847 -64.572 -1.825 1.00 15.40 98 ASP A N 1
ATOM 783 C CA . ASP A 1 98 ? -21.351 -63.556 -0.891 1.00 16.77 98 ASP A CA 1
ATOM 784 C C . ASP A 1 98 ? -20.655 -64.168 0.320 1.00 15.80 98 ASP A C 1
ATOM 785 O O . ASP A 1 98 ? -21.100 -63.992 1.459 1.00 17.05 98 ASP A O 1
ATOM 790 N N . PRO A 1 99 ? -19.564 -64.911 0.081 1.00 12.43 99 PRO A N 1
ATOM 791 C CA . PRO A 1 99 ? -18.983 -65.703 1.170 1.00 13.28 99 PRO A CA 1
ATOM 792 C C . PRO A 1 99 ? -18.383 -64.910 2.330 1.00 14.58 99 PRO A C 1
ATOM 793 O O . PRO A 1 99 ? -18.362 -65.445 3.437 1.00 15.00 99 PRO A O 1
ATOM 797 N N . ILE A 1 100 ? -17.900 -63.692 2.102 1.00 13.68 100 ILE A N 1
ATOM 798 C CA . ILE A 1 100 ? -17.339 -62.904 3.203 1.00 13.66 100 ILE A CA 1
ATOM 799 C C . ILE A 1 100 ? -18.453 -62.055 3.799 1.00 15.75 100 ILE A C 1
ATOM 800 O O . ILE A 1 100 ? -18.695 -60.930 3.360 1.00 20.61 100 ILE A O 1
ATOM 805 N N . SER A 1 101 ? -19.128 -62.613 4.797 1.00 19.06 101 SER A N 1
ATOM 806 C CA . SER A 1 101 ? -20.388 -62.064 5.292 1.00 22.82 101 SER A CA 1
ATOM 807 C C . SER A 1 101 ? -20.344 -61.643 6.756 1.00 23.82 101 SER A C 1
ATOM 808 O O . SER A 1 101 ? -21.298 -61.063 7.266 1.00 26.97 101 SER A O 1
ATOM 811 N N . ARG A 1 102 ? -19.252 -61.957 7.442 1.00 20.13 102 ARG A N 1
ATOM 812 C CA . ARG A 1 102 ? -19.132 -61.664 8.868 1.00 21.15 102 ARG A CA 1
ATOM 813 C C . ARG A 1 102 ? -17.777 -61.053 9.146 1.00 19.32 102 ARG A C 1
ATOM 814 O O . ARG A 1 102 ? -16.881 -61.132 8.312 1.00 15.82 102 ARG A O 1
ATOM 822 N N . GLU A 1 103 ? -17.621 -60.468 10.328 1.00 15.43 103 GLU A N 1
ATOM 823 C CA . GLU A 1 103 ? -16.333 -59.937 10.755 1.00 15.73 103 GLU A CA 1
ATOM 824 C C . GLU A 1 103 ? -15.281 -61.042 10.942 1.00 15.03 103 GLU A C 1
ATOM 825 O O . GLU A 1 103 ? -14.138 -60.918 10.493 1.00 15.15 103 GLU A O 1
ATOM 831 N N . ASN A 1 104 ? -15.678 -62.113 11.623 1.00 13.60 104 ASN A N 1
ATOM 832 C CA . ASN A 1 104 ? -14.804 -63.252 11.878 1.00 14.22 104 ASN A CA 1
ATOM 833 C C . ASN A 1 104 ? -15.482 -64.552 11.477 1.00 16.27 104 ASN A C 1
ATOM 834 O O . ASN A 1 104 ? -16.642 -64.780 11.804 1.00 15.96 104 ASN A O 1
ATOM 839 N N . GLY A 1 105 ? -14.754 -65.407 10.768 1.00 13.21 105 GLY A N 1
ATOM 840 C CA . GLY A 1 105 ? -15.297 -66.689 10.377 1.00 13.43 105 GLY A CA 1
ATOM 841 C C . GLY A 1 105 ? -15.257 -67.728 11.488 1.00 11.97 105 GLY A C 1
ATOM 842 O O . GLY A 1 105 ? -14.652 -67.528 12.555 1.00 13.24 105 GLY A O 1
ATOM 843 N N . GLU A 1 106 ? -15.918 -68.848 11.225 1.00 11.76 106 GLU A N 1
ATOM 844 C CA . GLU A 1 106 ? -15.849 -70.027 12.085 1.00 12.02 106 GLU A CA 1
ATOM 845 C C . GLU A 1 106 ? -14.623 -70.802 11.667 1.00 13.96 106 GLU A C 1
ATOM 846 O O . GLU A 1 106 ? -14.694 -71.642 10.766 1.00 13.17 106 GLU A O 1
ATOM 852 N N . LEU A 1 107 ? -13.500 -70.523 12.308 1.00 11.63 107 LEU A N 1
ATOM 853 C CA . LEU A 1 107 ? -12.237 -71.022 11.786 1.00 12.48 107 LEU A CA 1
ATOM 854 C C . LEU A 1 107 ? -12.070 -72.529 11.953 1.00 13.13 107 LEU A C 1
ATOM 855 O O . LEU A 1 107 ? -11.308 -73.145 11.216 1.00 12.40 107 LEU A O 1
ATOM 860 N N . GLN A 1 108 ? -12.805 -73.134 12.882 1.00 12.29 108 GLN A N 1
ATOM 861 C CA . GLN A 1 108 ? -12.823 -74.595 12.965 1.00 12.01 108 GLN A CA 1
ATOM 862 C C . GLN A 1 108 ? -13.413 -75.203 11.693 1.00 12.18 108 GLN A C 1
ATOM 863 O O . GLN A 1 108 ? -12.952 -76.243 11.219 1.00 13.89 108 GLN A O 1
ATOM 869 N N . GLU A 1 109 ? -14.425 -74.548 11.131 1.00 11.59 109 GLU A N 1
ATOM 870 C CA . GLU A 1 109 ? -14.990 -74.985 9.854 1.00 12.70 109 GLU A CA 1
ATOM 871 C C . GLU A 1 109 ? -14.056 -74.665 8.670 1.00 11.46 109 GLU A C 1
ATOM 872 O O . GLU A 1 109 ? -13.919 -75.472 7.748 1.00 11.53 109 GLU A O 1
ATOM 878 N N . ALA A 1 110 ? -13.407 -73.503 8.698 1.00 10.10 110 ALA A N 1
ATOM 879 C CA . ALA A 1 110 ? -12.434 -73.150 7.660 1.00 10.65 110 ALA A CA 1
ATOM 880 C C . ALA A 1 110 ? -11.293 -74.160 7.602 1.00 11.15 110 ALA A C 1
ATOM 881 O O . ALA A 1 110 ? -10.711 -74.384 6.541 1.00 10.38 110 ALA A O 1
ATOM 883 N N . LEU A 1 111 ? -10.969 -74.756 8.748 1.00 10.17 111 LEU A N 1
ATOM 884 C CA . LEU A 1 111 ? -9.850 -75.681 8.860 1.00 10.16 111 LEU A CA 1
ATOM 885 C C . LEU A 1 111 ? -10.285 -77.141 8.972 1.00 10.87 111 LEU A C 1
ATOM 886 O O . LEU A 1 111 ? -9.448 -78.031 9.145 1.00 11.77 111 LEU A O 1
ATOM 891 N N . PHE A 1 112 ? -11.587 -77.385 8.857 1.00 12.08 112 PHE A N 1
ATOM 892 C CA . PHE A 1 112 ? -12.117 -78.746 8.931 1.00 11.17 112 PHE A CA 1
ATOM 893 C C . PHE A 1 112 ? -11.372 -79.692 7.989 1.00 12.81 112 PHE A C 1
ATOM 894 O O . PHE A 1 112 ? -11.156 -79.371 6.826 1.00 11.85 112 PHE A O 1
ATOM 902 N N . GLY A 1 113 ? -10.959 -80.840 8.516 1.00 12.10 113 GLY A N 1
ATOM 903 C CA . GLY A 1 113 ? -10.290 -81.847 7.714 1.00 12.32 113 GLY A CA 1
ATOM 904 C C . GLY A 1 113 ? -8.793 -81.660 7.562 1.00 11.98 113 GLY A C 1
ATOM 905 O O . GLY A 1 113 ? -8.113 -82.566 7.070 1.00 13.86 113 GLY A O 1
ATOM 906 N N . SER A 1 114 ? -8.274 -80.509 7.981 1.00 11.72 114 SER A N 1
ATOM 907 C CA . SER A 1 114 ? -6.858 -80.182 7.772 1.00 11.95 114 SER A CA 1
ATOM 908 C C . SER A 1 114 ? -5.938 -80.699 8.875 1.00 11.00 114 SER A C 1
ATOM 909 O O . SER A 1 114 ? -4.720 -80.820 8.673 1.00 13.05 114 SER A O 1
ATOM 912 N N . LEU A 1 115 ? -6.504 -80.941 10.052 1.00 12.07 115 LEU A N 1
ATOM 913 C CA . LEU A 1 115 ? -5.717 -81.359 11.205 1.00 13.27 115 LEU A CA 1
ATOM 914 C C . LEU A 1 115 ? -4.795 -80.245 11.707 1.00 14.96 115 LEU A C 1
ATOM 915 O O . LEU A 1 115 ? -3.890 -80.495 12.503 1.00 17.77 115 LEU A O 1
ATOM 920 N N . LEU A 1 116 ? -5.025 -79.018 11.243 1.00 12.18 116 LEU A N 1
ATOM 921 C CA . LEU A 1 116 ? -4.212 -77.883 11.667 1.00 12.33 116 LEU A CA 1
ATOM 922 C C . LEU A 1 116 ? -4.817 -77.269 12.922 1.00 13.77 116 LEU A C 1
ATOM 923 O O . LEU A 1 116 ? -6.029 -77.295 13.099 1.00 15.53 116 LEU A O 1
ATOM 928 N N . PRO A 1 117 ? -3.976 -76.710 13.801 1.00 15.02 117 PRO A N 1
ATOM 929 C CA . PRO A 1 117 ? -4.525 -76.028 14.979 1.00 15.87 117 PRO A CA 1
ATOM 930 C C . PRO A 1 117 ? -5.287 -74.760 14.591 1.00 14.87 117 PRO A C 1
ATOM 931 O O . PRO A 1 117 ? -4.877 -74.039 13.682 1.00 14.13 117 PRO A O 1
ATOM 935 N N . VAL A 1 118 ? -6.390 -74.489 15.277 1.00 14.65 118 VAL A N 1
ATOM 936 C CA . VAL A 1 118 ? -7.210 -73.332 14.955 1.00 14.77 118 VAL A CA 1
ATOM 937 C C . VAL A 1 118 ? -6.646 -72.096 15.644 1.00 15.82 118 VAL A C 1
ATOM 938 O O . VAL A 1 118 ? -6.455 -72.095 16.857 1.00 17.47 118 VAL A O 1
ATOM 942 N N . PRO A 1 119 ? -6.358 -71.041 14.875 1.00 14.71 119 PRO A N 1
ATOM 943 C CA . PRO A 1 119 ? -5.746 -69.864 15.496 1.00 15.49 119 PRO A CA 1
ATOM 944 C C . PRO A 1 119 ? -6.753 -68.995 16.233 1.00 15.86 119 PRO A C 1
ATOM 945 O O . PRO A 1 119 ? -7.924 -68.942 15.850 1.00 15.85 119 PRO A O 1
ATOM 949 N N . SER A 1 120 ? -6.301 -68.333 17.290 1.00 16.60 120 SER A N 1
ATOM 950 C CA A SER A 1 120 ? -7.113 -67.326 17.964 0.25 17.13 120 SER A CA 1
ATOM 951 C CA B SER A 1 120 ? -7.095 -67.323 17.971 0.25 16.50 120 SER A CA 1
ATOM 952 C CA C SER A 1 120 ? -7.159 -67.361 17.947 0.50 16.83 120 SER A CA 1
ATOM 953 C C . SER A 1 120 ? -7.395 -66.189 17.000 1.00 17.58 120 SER A C 1
ATOM 954 O O . SER A 1 120 ? -6.576 -65.894 16.125 1.00 16.46 120 SER A O 1
ATOM 961 N N . LEU A 1 121 ? -8.543 -65.545 17.159 1.00 15.22 121 LEU A N 1
ATOM 962 C CA . LEU A 1 121 ? -8.920 -64.460 16.263 1.00 16.00 121 LEU A CA 1
ATOM 963 C C . LEU A 1 121 ? -7.992 -63.253 16.346 1.00 15.60 121 LEU A C 1
ATOM 964 O O . LEU A 1 121 ? -7.932 -62.443 15.417 1.00 17.35 121 LEU A O 1
ATOM 969 N N . ASP A 1 122 ? -7.257 -63.122 17.444 1.00 17.60 122 ASP A N 1
ATOM 970 C CA . ASP A 1 122 ? -6.351 -61.985 17.542 1.00 19.77 122 ASP A CA 1
ATOM 971 C C . ASP A 1 122 ? -5.072 -62.147 16.723 1.00 20.44 122 ASP A C 1
ATOM 972 O O . ASP A 1 122 ? -4.267 -61.227 16.644 1.00 20.37 122 ASP A O 1
ATOM 977 N N . LYS A 1 123 ? -4.908 -63.296 16.071 1.00 17.42 123 LYS A N 1
ATOM 978 C CA . LYS A 1 123 ? -3.724 -63.522 15.247 1.00 19.56 123 LYS A CA 1
ATOM 979 C C . LYS A 1 123 ? -3.775 -62.768 13.926 1.00 19.16 123 LYS A C 1
ATOM 980 O O . LYS A 1 123 ? -2.774 -62.686 13.213 1.00 21.33 123 LYS A O 1
ATOM 986 N N . PHE A 1 124 ? -4.940 -62.223 13.600 1.00 20.26 124 PHE A N 1
ATOM 987 C CA . PHE A 1 124 ? -5.132 -61.514 12.333 1.00 22.09 124 PHE A CA 1
ATOM 988 C C . PHE A 1 124 ? -4.963 -60.002 12.470 1.00 26.75 124 PHE A C 1
ATOM 989 O O . PHE A 1 124 ? -5.799 -59.326 13.066 1.00 30.27 124 PHE A O 1
ATOM 997 N N . ALA A 1 125 ? -3.876 -59.494 11.886 1.00 30.11 125 ALA A N 1
ATOM 998 C CA . ALA A 1 125 ? -3.442 -58.099 12.044 1.00 36.74 125 ALA A CA 1
ATOM 999 C C . ALA A 1 125 ? -4.371 -57.080 11.382 1.00 41.19 125 ALA A C 1
ATOM 1000 O O . ALA A 1 125 ? -4.840 -57.276 10.264 1.00 43.10 125 ALA A O 1
ATOM 1002 N N . GLU A 1 126 ? -4.582 -55.972 12.090 1.00 48.69 126 GLU A N 1
ATOM 1003 C CA . GLU A 1 126 ? -5.563 -54.953 11.733 1.00 55.27 126 GLU A CA 1
ATOM 1004 C C . GLU A 1 126 ? -5.289 -54.240 10.412 1.00 60.19 126 GLU A C 1
ATOM 1005 O O . GLU A 1 126 ? -6.224 -53.705 9.812 1.00 62.25 126 GLU A O 1
ATOM 1011 N N . ASN A 1 131 ? -7.801 -50.210 1.644 1.00 67.74 131 ASN A N 1
ATOM 1012 C CA . ASN A 1 131 ? -9.041 -49.723 1.050 1.00 61.78 131 ASN A CA 1
ATOM 1013 C C . ASN A 1 131 ? -8.946 -49.610 -0.468 1.00 56.86 131 ASN A C 1
ATOM 1014 O O . ASN A 1 131 ? -7.884 -49.826 -1.051 1.00 55.02 131 ASN A O 1
ATOM 1019 N N . ARG A 1 132 ? -10.064 -49.270 -1.102 1.00 42.40 132 ARG A N 1
ATOM 1020 C CA . ARG A 1 132 ? -10.110 -49.128 -2.552 1.00 36.70 132 ARG A CA 1
ATOM 1021 C C . ARG A 1 132 ? -10.807 -50.319 -3.201 1.00 29.71 132 ARG A C 1
ATOM 1022 O O . ARG A 1 132 ? -10.350 -51.456 -3.086 1.00 30.70 132 ARG A O 1
ATOM 1030 N N . ILE A 1 133 ? -11.916 -50.050 -3.882 1.00 22.64 133 ILE A N 1
ATOM 1031 C CA . ILE A 1 133 ? -12.675 -51.093 -4.545 1.00 17.19 133 ILE A CA 1
ATOM 1032 C C . ILE A 1 133 ? -12.103 -51.296 -5.944 1.00 13.89 133 ILE A C 1
ATOM 1033 O O . ILE A 1 133 ? -12.273 -50.441 -6.812 1.00 16.07 133 ILE A O 1
ATOM 1038 N N . PRO A 1 134 ? -11.405 -52.419 -6.161 1.00 13.59 134 PRO A N 1
ATOM 1039 C CA . PRO A 1 134 ? -10.828 -52.674 -7.487 1.00 11.65 134 PRO A CA 1
ATOM 1040 C C . PRO A 1 134 ? -11.914 -52.734 -8.553 1.00 12.41 134 PRO A C 1
ATOM 1041 O O . PRO A 1 134 ? -12.976 -53.328 -8.336 1.00 13.16 134 PRO A O 1
ATOM 1045 N N . GLY A 1 135 ? -11.652 -52.094 -9.690 1.00 10.52 135 GLY A N 1
ATOM 1046 C CA . GLY A 1 135 ? -12.577 -52.113 -10.803 1.00 10.94 135 GLY A CA 1
ATOM 1047 C C . GLY A 1 135 ? -13.871 -51.349 -10.593 1.00 12.52 135 GLY A C 1
ATOM 1048 O O . GLY A 1 135 ? -14.787 -51.499 -11.387 1.00 14.00 135 GLY A O 1
ATOM 1049 N N . GLU A 1 136 ? -13.956 -50.523 -9.550 1.00 12.60 136 GLU A N 1
ATOM 1050 C CA A GLU A 1 136 ? -15.174 -49.768 -9.237 0.50 13.88 136 GLU A CA 1
ATOM 1051 C CA B GLU A 1 136 ? -15.216 -49.839 -9.277 0.50 14.33 136 GLU A CA 1
ATOM 1052 C C . GLU A 1 136 ? -15.650 -48.902 -10.405 1.00 12.70 136 GLU A C 1
ATOM 1053 O O . GLU A 1 136 ? -14.835 -48.306 -11.102 1.00 13.77 136 GLU A O 1
ATOM 1064 N N . ILE A 1 137 ? -16.964 -48.818 -10.593 1.00 13.46 137 ILE A N 1
ATOM 1065 C CA . ILE A 1 137 ? -17.549 -47.887 -11.542 1.00 13.11 137 ILE A CA 1
ATOM 1066 C C . ILE A 1 137 ? -18.054 -46.680 -10.755 1.00 14.84 137 ILE A C 1
ATOM 1067 O O . ILE A 1 137 ? -18.800 -46.833 -9.780 1.00 17.54 137 ILE A O 1
ATOM 1072 N N . LEU A 1 138 ? -17.625 -45.491 -11.160 1.00 13.82 138 LEU A N 1
ATOM 1073 C CA . LEU A 1 138 ? -18.112 -44.244 -10.575 1.00 13.93 138 LEU A CA 1
ATOM 1074 C C . LEU A 1 138 ? -19.045 -43.562 -11.571 1.00 16.71 138 LEU A C 1
ATOM 1075 O O . LEU A 1 138 ? -18.726 -43.443 -12.748 1.00 16.33 138 LEU A O 1
ATOM 1090 N N . GLU A 1 140 ? -22.402 -40.380 -12.113 1.00 17.09 140 GLU A N 1
ATOM 1091 C CA . GLU A 1 140 ? -23.258 -39.330 -11.570 1.00 17.47 140 GLU A CA 1
ATOM 1092 C C . GLU A 1 140 ? -24.565 -39.926 -11.072 1.00 19.04 140 GLU A C 1
ATOM 1093 O O . GLU A 1 140 ? -25.063 -40.920 -11.612 1.00 17.11 140 GLU A O 1
ATOM 1099 N N . ASP A 1 141 ? -25.115 -39.314 -10.029 1.00 19.79 141 ASP A N 1
ATOM 1100 C CA . ASP A 1 141 ? -26.377 -39.751 -9.461 1.00 20.23 141 ASP A CA 1
ATOM 1101 C C . ASP A 1 141 ? -27.525 -39.225 -10.315 1.00 23.81 141 ASP A C 1
ATOM 1102 O O . ASP A 1 141 ? -28.124 -38.194 -10.004 1.00 23.78 141 ASP A O 1
ATOM 1107 N N . GLU A 1 142 ? -27.834 -39.933 -11.396 1.00 19.08 142 GLU A N 1
ATOM 1108 C CA . GLU A 1 142 ? -28.873 -39.478 -12.304 1.00 21.18 142 GLU A CA 1
ATOM 1109 C C . GLU A 1 142 ? -29.439 -40.597 -13.168 1.00 18.23 142 GLU A C 1
ATOM 1110 O O . GLU A 1 142 ? -28.853 -41.678 -13.263 1.00 19.90 142 GLU A O 1
ATOM 1126 N N . LEU A 1 144 ? -30.959 -42.105 -16.869 1.00 14.83 144 LEU A N 1
ATOM 1127 C CA . LEU A 1 144 ? -30.979 -42.026 -18.322 1.00 14.18 144 LEU A CA 1
ATOM 1128 C C . LEU A 1 144 ? -32.397 -42.327 -18.800 1.00 14.23 144 LEU A C 1
ATOM 1129 O O . LEU A 1 144 ? -33.116 -43.110 -18.174 1.00 16.86 144 LEU A O 1
ATOM 1134 N N . THR A 1 145 ? -32.805 -41.689 -19.891 1.00 14.90 145 THR A N 1
ATOM 1135 C CA . THR A 1 145 ? -34.114 -41.937 -20.478 1.00 15.68 145 THR A CA 1
ATOM 1136 C C . THR A 1 145 ? -33.983 -42.853 -21.686 1.00 13.95 145 THR A C 1
ATOM 1137 O O . THR A 1 145 ? -33.168 -42.604 -22.573 1.00 15.58 145 THR A O 1
ATOM 1141 N N . LEU A 1 146 ? -34.787 -43.911 -21.717 1.00 12.82 146 LEU A N 1
ATOM 1142 C CA . LEU A 1 146 ? -34.716 -44.893 -22.802 1.00 13.86 146 LEU A CA 1
ATOM 1143 C C . LEU A 1 146 ? -35.556 -44.522 -24.011 1.00 14.63 146 LEU A C 1
ATOM 1144 O O . LEU A 1 146 ? -36.588 -43.852 -23.888 1.00 14.29 146 LEU A O 1
ATOM 1149 N N .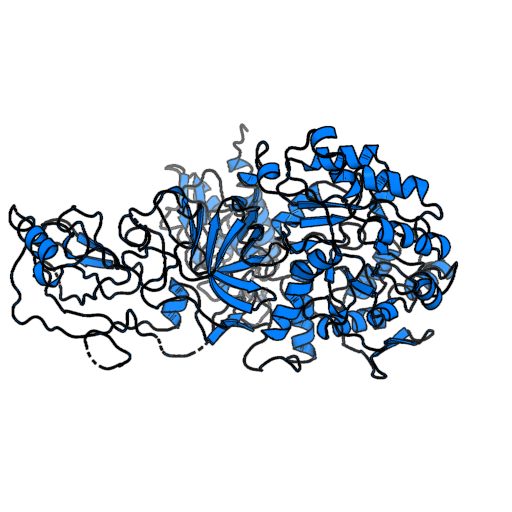 ASN A 1 147 ? -35.105 -44.954 -25.188 1.00 12.17 147 ASN A N 1
ATOM 1150 C CA . ASN A 1 147 ? -35.966 -44.988 -26.367 1.00 11.70 147 ASN A CA 1
ATOM 1151 C C . ASN A 1 147 ? -36.627 -43.653 -26.714 1.00 13.47 147 ASN A C 1
ATOM 1152 O O . ASN A 1 147 ? -37.807 -43.617 -27.060 1.00 14.92 147 ASN A O 1
ATOM 1157 N N . ILE A 1 148 ? -35.869 -42.567 -26.636 1.00 14.48 148 ILE A N 1
ATOM 1158 C CA . ILE A 1 148 ? -36.434 -41.244 -26.887 1.00 16.39 148 ILE A CA 1
ATOM 1159 C C . ILE A 1 148 ? -36.738 -41.017 -28.364 1.00 15.58 148 ILE A C 1
ATOM 1160 O O . ILE A 1 148 ? -36.117 -41.616 -29.245 1.00 16.95 148 ILE A O 1
ATOM 1165 N N . GLY A 1 149 ? -37.716 -40.157 -28.630 1.00 16.58 149 GLY A N 1
ATOM 1166 C CA . GLY A 1 149 ? -38.065 -39.811 -29.995 1.00 16.90 149 GLY A CA 1
ATOM 1167 C C . GLY A 1 149 ? -38.911 -40.846 -30.715 1.00 17.18 149 GLY A C 1
ATOM 1168 O O . GLY A 1 149 ? -38.830 -40.970 -31.935 1.00 20.33 149 GLY A O 1
ATOM 1169 N N . ARG A 1 150 ? -39.727 -41.592 -29.971 1.00 15.33 150 ARG A N 1
ATOM 1170 C CA . ARG A 1 150 ? -40.573 -42.623 -30.573 1.00 14.37 150 ARG A CA 1
ATOM 1171 C C . ARG A 1 150 ? -42.059 -42.420 -30.268 1.00 12.96 150 ARG A C 1
ATOM 1172 O O . ARG A 1 150 ? -42.414 -41.900 -29.209 1.00 14.82 150 ARG A O 1
ATOM 1180 N N . LYS A 1 151 ? -42.918 -42.853 -31.185 1.00 14.33 151 LYS A N 1
ATOM 1181 C CA . LYS A 1 151 ? -44.343 -42.978 -30.884 1.00 14.27 151 LYS A CA 1
ATOM 1182 C C . LYS A 1 151 ? -44.526 -43.913 -29.696 1.00 14.80 151 LYS A C 1
ATOM 1183 O O . LYS A 1 151 ? -43.835 -44.926 -29.593 1.00 13.71 151 LYS A O 1
ATOM 1189 N N . ALA A 1 152 ? -45.465 -43.589 -28.811 1.00 13.04 152 ALA A N 1
ATOM 1190 C CA . ALA A 1 152 ? -45.716 -44.410 -27.638 1.00 12.21 152 ALA A CA 1
ATOM 1191 C C . ALA A 1 152 ? -47.212 -44.606 -27.398 1.00 12.49 152 ALA A C 1
ATOM 1192 O O . ALA A 1 152 ? -48.034 -43.794 -27.823 1.00 13.33 152 ALA A O 1
ATOM 1194 N N . VAL A 1 153 ? -47.557 -45.692 -26.718 1.00 11.66 153 VAL A N 1
ATOM 1195 C CA . VAL A 1 153 ? -48.944 -45.951 -26.336 1.00 11.01 153 VAL A CA 1
ATOM 1196 C C . VAL A 1 153 ? -48.922 -46.755 -25.044 1.00 13.08 153 VAL A C 1
ATOM 1197 O O . VAL A 1 153 ? -47.995 -47.530 -24.810 1.00 12.22 153 VAL A O 1
ATOM 1201 N N . ILE A 1 154 ? -49.924 -46.554 -24.194 1.00 11.00 154 ILE A N 1
ATOM 1202 C CA . ILE A 1 154 ? -50.092 -47.373 -23.001 1.00 11.47 154 ILE A CA 1
ATOM 1203 C C . ILE A 1 154 ? -51.307 -48.273 -23.183 1.00 10.36 154 ILE A C 1
ATOM 1204 O O . ILE A 1 154 ? -52.408 -47.771 -23.434 1.00 12.71 154 ILE A O 1
ATOM 1209 N N . LEU A 1 155 ? -51.115 -49.591 -23.077 1.00 11.47 155 LEU A N 1
ATOM 1210 C CA A LEU A 1 155 ? -52.187 -50.565 -23.306 0.52 10.57 155 LEU A CA 1
ATOM 1211 C CA B LEU A 1 155 ? -52.197 -50.551 -23.296 0.48 10.74 155 LEU A CA 1
ATOM 1212 C C . LEU A 1 155 ? -52.420 -51.464 -22.103 1.00 12.59 155 LEU A C 1
ATOM 1213 O O . LEU A 1 155 ? -51.471 -51.902 -21.454 1.00 13.56 155 LEU A O 1
ATOM 1222 N N . LYS A 1 156 ? -53.685 -51.767 -21.829 1.00 11.91 156 LYS A N 1
ATOM 1223 C CA . LYS A 1 156 ? -54.006 -52.768 -20.824 1.00 11.62 156 LYS A CA 1
ATOM 1224 C C . LYS A 1 156 ? -53.885 -54.147 -21.457 1.00 13.17 156 LYS A C 1
ATOM 1225 O O . LYS A 1 156 ? -54.484 -54.407 -22.496 1.00 13.84 156 LYS A O 1
ATOM 1231 N N . VAL A 1 157 ? -53.100 -55.020 -20.834 1.00 12.01 157 VAL A N 1
ATOM 1232 C CA . VAL A 1 157 ? -52.880 -56.364 -21.359 1.00 12.30 157 VAL A CA 1
ATOM 1233 C C . VAL A 1 157 ? -53.338 -57.404 -20.345 1.00 13.25 157 VAL A C 1
ATOM 1234 O O . VAL A 1 157 ? -52.879 -57.410 -19.206 1.00 14.08 157 VAL A O 1
ATOM 1238 N N . THR A 1 158 ? -54.245 -58.279 -20.765 1.00 13.29 158 THR A N 1
ATOM 1239 C CA A THR A 1 158 ? -54.838 -59.291 -19.895 0.50 13.35 158 THR A CA 1
ATOM 1240 C CA B THR A 1 158 ? -54.769 -59.292 -19.858 0.50 15.79 158 THR A CA 1
ATOM 1241 C C . THR A 1 158 ? -54.456 -60.697 -20.351 1.00 15.01 158 THR A C 1
ATOM 1242 O O . THR A 1 158 ? -54.582 -61.012 -21.538 1.00 14.98 158 THR A O 1
ATOM 1249 N N . SER A 1 159 ? -54.003 -61.534 -19.426 1.00 13.06 159 SER A N 1
ATOM 1250 C CA . SER A 1 159 ? -53.778 -62.933 -19.739 1.00 12.77 159 SER A CA 1
ATOM 1251 C C . SER A 1 159 ? -55.052 -63.759 -19.574 1.00 15.49 159 SER A C 1
ATOM 1252 O O . SER A 1 159 ? -55.659 -63.771 -18.498 1.00 16.23 159 SER A O 1
ATOM 1255 N N . LYS A 1 160 ? -55.437 -64.454 -20.638 1.00 13.46 160 LYS A N 1
ATOM 1256 C CA . LYS A 1 160 ? -56.507 -65.440 -20.583 1.00 13.63 160 LYS A CA 1
ATOM 1257 C C . LYS A 1 160 ? -55.929 -66.847 -20.630 1.00 14.65 160 LYS A C 1
ATOM 1258 O O . LYS A 1 160 ? -56.646 -67.821 -20.856 1.00 17.47 160 LYS A O 1
ATOM 1264 N N . GLY A 1 161 ? -54.624 -66.942 -20.406 1.00 13.44 161 GLY A N 1
ATOM 1265 C CA . GLY A 1 161 ? -53.950 -68.227 -20.413 1.00 13.94 161 GLY A CA 1
ATOM 1266 C C . GLY A 1 161 ? -53.943 -68.888 -19.049 1.00 14.73 161 GLY A C 1
ATOM 1267 O O . GLY A 1 161 ? -54.182 -68.231 -18.039 1.00 16.40 161 GLY A O 1
ATOM 1268 N N . ASP A 1 162 ? -53.650 -70.185 -19.019 1.00 14.29 162 ASP A N 1
ATOM 1269 C CA . ASP A 1 162 ? -53.580 -70.918 -17.760 1.00 14.01 162 ASP A CA 1
ATOM 1270 C C . ASP A 1 162 ? -52.143 -71.213 -17.316 1.00 15.09 162 ASP A C 1
ATOM 1271 O O . ASP A 1 162 ? -51.924 -71.877 -16.305 1.00 14.74 162 ASP A O 1
ATOM 1276 N N . ARG A 1 163 ? -51.182 -70.703 -18.084 1.00 13.30 163 ARG A N 1
ATOM 1277 C CA . ARG A 1 163 ? -49.760 -70.857 -17.813 1.00 12.67 163 ARG A CA 1
ATOM 1278 C C . ARG A 1 163 ? -49.109 -69.475 -17.974 1.00 13.06 163 ARG A C 1
ATOM 1279 O O . ARG A 1 163 ? -49.640 -68.611 -18.675 1.00 11.97 163 ARG A O 1
ATOM 1287 N N . PRO A 1 164 ? -47.962 -69.246 -17.318 1.00 12.66 164 PRO A N 1
ATOM 1288 C CA . PRO A 1 164 ? -47.344 -67.911 -17.344 1.00 13.29 164 PRO A CA 1
ATOM 1289 C C . PRO A 1 164 ? -46.794 -67.524 -18.716 1.00 11.28 164 PRO A C 1
ATOM 1290 O O . PRO A 1 164 ? -46.304 -68.383 -19.450 1.00 12.99 164 PRO A O 1
ATOM 1294 N N . ILE A 1 165 ? -46.903 -66.241 -19.053 1.00 10.96 165 ILE A N 1
ATOM 1295 C CA . ILE A 1 165 ? -46.413 -65.701 -20.316 1.00 10.39 165 ILE A CA 1
ATOM 1296 C C . ILE A 1 165 ? -45.501 -64.524 -20.014 1.00 12.85 165 ILE A C 1
ATOM 1297 O O . ILE A 1 165 ? -45.879 -63.603 -19.292 1.00 13.31 165 ILE A O 1
ATOM 1302 N N . GLN A 1 166 ? -44.280 -64.554 -20.538 1.00 10.72 166 GLN A N 1
ATOM 1303 C CA . GLN A 1 166 ? -43.335 -63.490 -20.275 1.00 11.53 166 GLN A CA 1
ATOM 1304 C C . GLN A 1 166 ? -42.813 -62.963 -21.606 1.00 11.09 166 GLN A C 1
ATOM 1305 O O . GLN A 1 166 ? -42.465 -63.747 -22.488 1.00 13.70 166 GLN A O 1
ATOM 1311 N N . VAL A 1 167 ? -42.788 -61.642 -21.759 1.00 10.38 167 VAL A N 1
ATOM 1312 C CA . VAL A 1 167 ? -42.488 -61.024 -23.054 1.00 9.64 167 VAL A CA 1
ATOM 1313 C C . VAL A 1 167 ? -41.288 -60.098 -22.951 1.00 12.34 167 VAL A C 1
ATOM 1314 O O . VAL A 1 167 ? -41.237 -59.224 -22.081 1.00 10.71 167 VAL A O 1
ATOM 1318 N N . GLY A 1 168 ? -40.325 -60.282 -23.850 1.00 10.35 168 GLY A N 1
ATOM 1319 C CA . GLY A 1 168 ? -39.091 -59.521 -23.821 1.00 11.99 168 GLY A CA 1
ATOM 1320 C C . GLY A 1 168 ? -39.189 -58.135 -24.436 1.00 11.24 168 GLY A C 1
ATOM 1321 O O . GLY A 1 168 ? -40.097 -57.851 -25.218 1.00 11.19 168 GLY A O 1
ATOM 1322 N N . SER A 1 169 ? -38.211 -57.302 -24.101 1.00 11.21 169 SER A N 1
ATOM 1323 C CA . SER A 1 169 ? -38.150 -55.892 -24.491 1.00 10.62 169 SER A CA 1
ATOM 1324 C C . SER A 1 169 ? -38.260 -55.620 -25.996 1.00 10.89 169 SER A C 1
ATOM 1325 O O . SER A 1 169 ? -38.783 -54.583 -26.407 1.00 11.79 169 SER A O 1
ATOM 1328 N N . HIS A 1 170 ? -37.748 -56.529 -26.821 1.00 10.25 170 HIS A N 1
ATOM 1329 C CA . HIS A 1 170 ? -37.659 -56.277 -28.260 1.00 9.83 170 HIS A CA 1
ATOM 1330 C C . HIS A 1 170 ? -38.496 -57.227 -29.093 1.00 10.06 170 HIS A C 1
ATOM 1331 O O . HIS A 1 170 ? -38.359 -57.291 -30.316 1.00 12.12 170 HIS A O 1
ATOM 1338 N N . TYR A 1 171 ? -39.384 -57.947 -28.424 1.00 10.12 171 TYR A N 1
ATOM 1339 C CA . TYR A 1 171 ? -40.346 -58.784 -29.117 1.00 9.03 171 TYR A CA 1
ATOM 1340 C C . TYR A 1 171 ? -41.421 -57.893 -29.762 1.00 11.17 171 TYR A C 1
ATOM 1341 O O . TYR A 1 171 ? -41.899 -56.938 -29.148 1.00 12.13 171 TYR A O 1
ATOM 1350 N N . HIS A 1 172 ? -41.778 -58.184 -31.011 1.00 10.76 172 HIS A N 1
ATOM 1351 C CA . HIS A 1 172 ? -42.824 -57.422 -31.701 1.00 9.24 172 HIS A CA 1
ATOM 1352 C C . HIS A 1 172 ? -44.157 -57.686 -31.022 1.00 9.59 172 HIS A C 1
ATOM 1353 O O . HIS A 1 172 ? -44.627 -58.816 -31.004 1.00 11.16 172 HIS A O 1
ATOM 1360 N N . PHE A 1 173 ? -44.764 -56.652 -30.440 1.00 9.29 173 PHE A N 1
ATOM 1361 C CA . PHE A 1 173 ? -45.819 -56.931 -29.473 1.00 10.54 173 PHE A CA 1
ATOM 1362 C C . PHE A 1 173 ? -47.075 -57.555 -30.088 1.00 10.19 173 PHE A C 1
ATOM 1363 O O . PHE A 1 173 ? -47.760 -58.343 -29.435 1.00 10.83 173 PHE A O 1
ATOM 1371 N N . ILE A 1 174 ? -47.361 -57.251 -31.350 1.00 10.93 174 ILE A N 1
ATOM 1372 C CA . ILE A 1 174 ? -48.534 -57.856 -31.983 1.00 11.30 174 ILE A CA 1
ATOM 1373 C C . ILE A 1 174 ? -48.370 -59.370 -32.163 1.00 10.01 174 ILE A C 1
ATOM 1374 O O . ILE A 1 174 ? -49.350 -60.092 -32.335 1.00 11.54 174 ILE A O 1
ATOM 1379 N N . GLU A 1 175 ? -47.124 -59.852 -32.087 1.00 10.16 175 GLU A N 1
ATOM 1380 C CA . GLU A 1 175 ? -46.824 -61.268 -32.314 1.00 11.21 175 GLU A CA 1
ATOM 1381 C C . GLU A 1 175 ? -46.893 -62.143 -31.064 1.00 10.16 175 GLU A C 1
ATOM 1382 O O . GLU A 1 175 ? -46.576 -63.332 -31.124 1.00 11.02 175 GLU A O 1
ATOM 1388 N N . VAL A 1 176 ? -47.284 -61.572 -29.926 1.00 10.41 176 VAL A N 1
ATOM 1389 C CA . VAL A 1 176 ? -47.257 -62.343 -28.685 1.00 10.19 176 VAL A CA 1
ATOM 1390 C C . VAL A 1 176 ? -48.348 -63.410 -28.639 1.00 10.34 176 VAL A C 1
ATOM 1391 O O . VAL A 1 176 ? -49.323 -63.366 -29.401 1.00 12.08 176 VAL A O 1
ATOM 1395 N N . ASN A 1 177 ? -48.130 -64.377 -27.754 1.00 10.94 177 ASN A N 1
ATOM 1396 C CA . ASN A 1 177 ? -49.050 -65.461 -27.417 1.00 10.36 177 ASN A CA 1
ATOM 1397 C C . ASN A 1 177 ? -50.552 -65.171 -27.467 1.00 12.09 177 ASN A C 1
ATOM 1398 O O . ASN A 1 177 ? -51.038 -64.282 -26.763 1.00 11.54 177 ASN A O 1
ATOM 1403 N N . PRO A 1 178 ? -51.287 -65.905 -28.318 1.00 10.72 178 PRO A N 1
ATOM 1404 C CA . PRO A 1 178 ? -52.689 -65.551 -28.577 1.00 12.60 178 PRO A CA 1
ATOM 1405 C C . PRO A 1 178 ? -53.532 -65.448 -27.310 1.00 12.47 178 PRO A C 1
ATOM 1406 O O . PRO A 1 178 ? -54.624 -64.879 -27.356 1.00 13.21 178 PRO A O 1
ATOM 1410 N N . TYR A 1 179 ? -53.033 -65.986 -26.204 1.00 10.94 179 TYR A N 1
ATOM 1411 C CA . TYR A 1 179 ? -53.764 -65.934 -24.938 1.00 11.73 179 TYR A CA 1
ATOM 1412 C C . TYR A 1 179 ? -53.559 -64.645 -24.145 1.00 13.51 179 TYR A C 1
ATOM 1413 O O . TYR A 1 179 ? -54.071 -64.518 -23.037 1.00 17.31 179 TYR A O 1
ATOM 1422 N N . LEU A 1 180 ? -52.811 -63.701 -24.704 1.00 11.12 180 LEU A N 1
ATOM 1423 C CA . LEU A 1 180 ? -52.837 -62.327 -24.212 1.00 10.15 180 LEU A CA 1
ATOM 1424 C C . LEU A 1 180 ? -53.879 -61.542 -25.006 1.00 11.80 180 LEU A C 1
ATOM 1425 O O . LEU A 1 180 ? -53.951 -61.658 -26.234 1.00 12.35 180 LEU A O 1
ATOM 1430 N N . THR A 1 181 ? -54.702 -60.765 -24.302 1.00 12.74 181 THR A N 1
ATOM 1431 C CA . THR A 1 181 ? -55.693 -59.917 -24.950 1.00 12.80 181 THR A CA 1
ATOM 1432 C C . THR A 1 181 ? -55.395 -58.452 -24.676 1.00 13.01 181 THR A C 1
ATOM 1433 O O . THR A 1 181 ? -55.141 -58.056 -23.535 1.00 12.60 181 THR A O 1
ATOM 1437 N N . PHE A 1 182 ? -55.402 -57.665 -25.745 1.00 11.30 182 PHE A N 1
ATOM 1438 C CA . PHE A 1 182 ? -55.113 -56.236 -25.708 1.00 12.01 182 PHE A CA 1
ATOM 1439 C C . PHE A 1 182 ? -55.475 -55.680 -27.077 1.00 10.35 182 PHE A C 1
ATOM 1440 O O . PHE A 1 182 ? -55.945 -56.421 -27.945 1.00 12.14 182 PHE A O 1
ATOM 1448 N N . ASP A 1 183 ? -55.260 -54.386 -27.279 1.00 11.35 183 ASP A N 1
ATOM 1449 C CA . ASP A 1 183 ? -55.530 -53.781 -28.581 1.00 11.53 183 ASP A CA 1
ATOM 1450 C C . ASP A 1 183 ? -54.365 -54.089 -29.530 1.00 11.17 183 ASP A C 1
ATOM 1451 O O . ASP A 1 183 ? -53.334 -53.414 -29.527 1.00 12.16 183 ASP A O 1
ATOM 1456 N N . ARG A 1 184 ? -54.544 -55.138 -30.326 1.00 11.35 184 ARG A N 1
ATOM 1457 C CA . ARG A 1 184 ? -53.509 -55.586 -31.250 1.00 11.84 184 ARG A CA 1
ATOM 1458 C C . ARG A 1 184 ? -53.221 -54.554 -32.331 1.00 12.71 184 ARG A C 1
ATOM 1459 O O . ARG A 1 184 ? -52.092 -54.466 -32.823 1.00 13.51 184 ARG A O 1
ATOM 1467 N N . ARG A 1 185 ? -54.237 -53.778 -32.714 1.00 11.87 185 ARG A N 1
ATOM 1468 C CA . ARG A 1 185 ? -54.043 -52.715 -33.701 1.00 11.78 185 ARG A CA 1
ATOM 1469 C C . ARG A 1 185 ? -53.084 -51.640 -33.188 1.00 11.75 185 ARG A C 1
ATOM 1470 O O . ARG A 1 185 ? -52.160 -51.224 -33.893 1.00 14.94 185 ARG A O 1
ATOM 1478 N N . LYS A 1 186 ? -53.278 -51.204 -31.946 1.00 10.90 186 LYS A N 1
ATOM 1479 C CA . LYS A 1 186 ? -52.400 -50.198 -31.375 1.00 12.01 186 LYS A CA 1
ATOM 1480 C C . LYS A 1 186 ? -51.001 -50.745 -31.063 1.00 11.02 186 LYS A C 1
ATOM 1481 O O . LYS A 1 186 ? -50.047 -49.975 -30.918 1.00 13.66 186 LYS A O 1
ATOM 1487 N N . ALA A 1 187 ? -50.887 -52.072 -30.986 1.00 11.31 187 ALA A N 1
ATOM 1488 C CA . ALA A 1 187 ? -49.603 -52.720 -30.718 1.00 11.48 187 ALA A CA 1
ATOM 1489 C C . ALA A 1 187 ? -48.777 -52.949 -31.984 1.00 12.14 187 ALA A C 1
ATOM 1490 O O . ALA A 1 187 ? -47.588 -53.255 -31.903 1.00 11.94 187 ALA A O 1
ATOM 1492 N N . TYR A 1 188 ? -49.404 -52.810 -33.147 1.00 11.47 188 TYR A N 1
ATOM 1493 C CA . TYR A 1 188 ? -48.725 -53.045 -34.423 1.00 11.86 188 TYR A CA 1
ATOM 1494 C C . TYR A 1 188 ? -47.515 -52.133 -34.585 1.00 10.92 188 TYR A C 1
ATOM 1495 O O . TYR A 1 188 ? -47.627 -50.907 -34.476 1.00 12.15 188 TYR A O 1
ATOM 1504 N N . GLY A 1 189 ? -46.349 -52.729 -34.847 1.00 11.18 189 GLY A N 1
ATOM 1505 C CA . GLY A 1 189 ? -45.135 -51.958 -35.035 1.00 12.54 189 GLY A CA 1
ATOM 1506 C C . GLY A 1 189 ? -44.533 -51.403 -33.752 1.00 10.56 189 GLY A C 1
ATOM 1507 O O . GLY A 1 189 ? -43.680 -50.523 -33.797 1.00 11.68 189 GLY A O 1
ATOM 1508 N N . MET A 1 190 ? -44.982 -51.925 -32.614 1.00 11.11 190 MET A N 1
ATOM 1509 C CA . MET A 1 190 ? -44.514 -51.454 -31.316 1.00 10.56 190 MET A CA 1
ATOM 1510 C C . MET A 1 190 ? -43.808 -52.567 -30.557 1.00 10.20 190 MET A C 1
ATOM 1511 O O . MET A 1 190 ? -43.931 -53.743 -30.904 1.00 10.71 190 MET A O 1
ATOM 1516 N N . ARG A 1 191 ? -43.079 -52.179 -29.514 1.00 11.42 191 ARG A N 1
ATOM 1517 C CA . ARG A 1 191 ? -42.442 -53.121 -28.598 1.00 10.18 191 ARG A CA 1
ATOM 1518 C C . ARG A 1 191 ? -42.422 -52.504 -27.208 1.00 10.26 191 ARG A C 1
ATOM 1519 O O . ARG A 1 191 ? -42.681 -51.312 -27.058 1.00 10.56 191 ARG A O 1
ATOM 1527 N N . LEU A 1 192 ? -42.126 -53.301 -26.189 1.00 9.71 192 LEU A N 1
ATOM 1528 C CA . LEU A 1 192 ? -42.145 -52.790 -24.816 1.00 10.07 192 LEU A CA 1
ATOM 1529 C C . LEU A 1 192 ? -41.110 -51.698 -24.564 1.00 11.44 192 LEU A C 1
ATOM 1530 O O . LEU A 1 192 ? -39.942 -51.838 -24.924 1.00 11.77 192 LEU A O 1
ATOM 1535 N N . ASN A 1 193 ? -41.539 -50.608 -23.924 1.00 11.25 193 ASN A N 1
ATOM 1536 C CA . ASN A 1 193 ? -40.610 -49.566 -23.497 1.00 10.89 193 ASN A CA 1
ATOM 1537 C C . ASN A 1 193 ? -40.022 -49.915 -22.131 1.00 12.05 193 ASN A C 1
ATOM 1538 O O . ASN A 1 193 ? -40.407 -49.349 -21.098 1.00 13.19 193 ASN A O 1
ATOM 1543 N N . ILE A 1 194 ? -39.104 -50.877 -22.131 1.00 10.29 194 ILE A N 1
ATOM 1544 C CA . ILE A 1 194 ? -38.455 -51.344 -20.910 1.00 12.50 194 ILE A CA 1
ATOM 1545 C C . ILE A 1 194 ? -36.976 -51.530 -21.209 1.00 12.54 194 ILE A C 1
ATOM 1546 O O . ILE A 1 194 ? -36.582 -51.615 -22.377 1.00 11.88 194 ILE A O 1
ATOM 1551 N N . ALA A 1 195 ? -36.164 -51.592 -20.158 1.00 10.97 195 ALA A N 1
ATOM 1552 C CA . ALA A 1 195 ? -34.726 -51.761 -20.318 1.00 10.33 195 ALA A CA 1
ATOM 1553 C C . ALA A 1 195 ? -34.414 -52.938 -21.243 1.00 10.14 195 ALA A C 1
ATOM 1554 O O . ALA A 1 195 ? -35.009 -54.008 -21.115 1.00 11.04 195 ALA A O 1
ATOM 1556 N N . ALA A 1 196 ? -33.511 -52.722 -22.197 1.00 9.64 196 ALA A N 1
ATOM 1557 C CA . ALA A 1 196 ? -33.142 -53.780 -23.133 1.00 10.47 196 ALA A CA 1
ATOM 1558 C C . ALA A 1 196 ? -32.741 -55.055 -22.403 1.00 10.71 196 ALA A C 1
ATOM 1559 O O . ALA A 1 196 ? -31.907 -55.030 -21.491 1.00 12.50 196 ALA A O 1
ATOM 1561 N N . GLY A 1 197 ? -33.353 -56.164 -22.797 1.00 10.76 197 GLY A N 1
ATOM 1562 C CA . GLY A 1 197 ? -33.025 -57.457 -22.231 1.00 13.01 197 GLY A CA 1
ATOM 1563 C C . GLY A 1 197 ? -33.894 -57.864 -21.058 1.00 15.22 197 GLY A C 1
ATOM 1564 O O . GLY A 1 197 ? -33.822 -59.001 -20.590 1.00 17.64 197 GLY A O 1
ATOM 1565 N N . THR A 1 198 ? -34.716 -56.941 -20.571 1.00 12.05 198 THR A N 1
ATOM 1566 C CA . THR A 1 198 ? -35.666 -57.294 -19.521 1.00 11.86 198 THR A CA 1
ATOM 1567 C C . THR A 1 198 ? -37.005 -57.718 -20.117 1.00 10.18 198 THR A C 1
ATOM 1568 O O . THR A 1 198 ? -37.173 -57.724 -21.333 1.00 11.10 198 THR A O 1
ATOM 1572 N N . ALA A 1 199 ? -37.952 -58.075 -19.254 1.00 12.86 199 ALA A N 1
ATOM 1573 C CA . ALA A 1 199 ? -39.222 -58.617 -19.713 1.00 13.14 199 ALA A CA 1
ATOM 1574 C C . ALA A 1 199 ? -40.360 -58.190 -18.804 1.00 14.66 199 ALA A C 1
ATOM 1575 O O . ALA A 1 199 ? -40.139 -57.654 -17.715 1.00 16.64 199 ALA A O 1
ATOM 1577 N N . VAL A 1 200 ? -41.580 -58.412 -19.277 1.00 11.69 200 VAL A N 1
ATOM 1578 C CA . VAL A 1 200 ? -42.768 -58.245 -18.455 1.00 11.11 200 VAL A CA 1
ATOM 1579 C C . VAL A 1 200 ? -43.442 -59.604 -18.339 1.00 11.74 200 VAL A C 1
ATOM 1580 O O . VAL A 1 200 ? -43.652 -60.298 -19.338 1.00 12.25 200 VAL A O 1
ATOM 1584 N N . ARG A 1 201 ? -43.776 -59.984 -17.110 1.00 12.45 201 ARG A N 1
ATOM 1585 C CA . ARG A 1 201 ? -44.366 -61.284 -16.824 1.00 12.93 201 ARG A CA 1
ATOM 1586 C C . ARG A 1 201 ? -45.868 -61.176 -16.585 1.00 15.08 201 ARG A C 1
ATOM 1587 O O . ARG A 1 201 ? -46.325 -60.278 -15.874 1.00 15.90 201 ARG A O 1
ATOM 1595 N N . PHE A 1 202 ? -46.623 -62.089 -17.188 1.00 12.69 202 PHE A N 1
ATOM 1596 C CA . PHE A 1 202 ? -48.067 -62.199 -16.973 1.00 13.82 202 PHE A CA 1
ATOM 1597 C C . PHE A 1 202 ? -48.406 -63.568 -16.389 1.00 16.28 202 PHE A C 1
ATOM 1598 O O . PHE A 1 202 ? -48.354 -64.579 -17.092 1.00 14.97 202 PHE A O 1
ATOM 1606 N N . GLU A 1 203 ? -48.744 -63.621 -15.103 1.00 17.57 203 GLU A N 1
ATOM 1607 C CA . GLU A 1 203 ? -49.273 -64.857 -14.540 1.00 17.67 203 GLU A CA 1
ATOM 1608 C C . GLU A 1 203 ? -50.706 -65.052 -15.061 1.00 17.75 203 GLU A C 1
ATOM 1609 O O . GLU A 1 203 ? -51.331 -64.095 -15.508 1.00 17.08 203 GLU A O 1
ATOM 1615 N N . PRO A 1 204 ? -51.218 -66.296 -15.039 1.00 17.95 204 PRO A N 1
ATOM 1616 C CA . PRO A 1 204 ? -52.579 -66.518 -15.543 1.00 20.15 204 PRO A CA 1
ATOM 1617 C C . PRO A 1 204 ? -53.601 -65.564 -14.916 1.00 20.17 204 PRO A C 1
ATOM 1618 O O . PRO A 1 204 ? -53.649 -65.419 -13.692 1.00 19.13 204 PRO A O 1
ATOM 1622 N N . GLY A 1 205 ? -54.390 -64.897 -15.752 1.00 19.30 205 GLY A N 1
ATOM 1623 C CA . GLY A 1 205 ? -55.392 -63.964 -15.271 1.00 22.01 205 GLY A CA 1
ATOM 1624 C C . GLY A 1 205 ? -54.911 -62.546 -14.984 1.00 18.53 205 GLY A C 1
ATOM 1625 O O . GLY A 1 205 ? -55.735 -61.673 -14.738 1.00 22.46 205 GLY A O 1
ATOM 1626 N N . ASP A 1 206 ? -53.598 -62.311 -15.007 1.00 18.92 206 ASP A N 1
ATOM 1627 C CA . ASP A 1 206 ? -53.043 -60.978 -14.722 1.00 20.90 206 ASP A CA 1
ATOM 1628 C C . ASP A 1 206 ? -53.548 -59.942 -15.726 1.00 21.51 206 ASP A C 1
ATOM 1629 O O . ASP A 1 206 ? -53.674 -60.245 -16.906 1.00 21.70 206 ASP A O 1
ATOM 1644 N N . LYS A 1 208 ? -52.152 -56.062 -16.701 1.00 15.99 208 LYS A N 1
ATOM 1645 C CA . LYS A 1 208 ? -51.127 -55.062 -16.432 1.00 16.85 208 LYS A CA 1
ATOM 1646 C C . LYS A 1 208 ? -51.179 -54.037 -17.547 1.00 15.74 208 LYS A C 1
ATOM 1647 O O . LYS A 1 208 ? -51.365 -54.397 -18.710 1.00 15.96 208 LYS A O 1
ATOM 1653 N N . SER A 1 209 ? -51.002 -52.766 -17.209 1.00 12.86 209 SER A N 1
ATOM 1654 C CA . SER A 1 209 ? -50.774 -51.759 -18.236 1.00 12.87 209 SER A CA 1
ATOM 1655 C C . SER A 1 209 ? -49.309 -51.773 -18.615 1.00 13.68 209 SER A C 1
ATOM 1656 O O . SER A 1 209 ? -48.441 -51.839 -17.742 1.00 18.17 209 SER A O 1
ATOM 1659 N N . VAL A 1 210 ? -49.037 -51.728 -19.917 1.00 12.69 210 VAL A N 1
ATOM 1660 C CA . VAL A 1 210 ? -47.666 -51.630 -20.407 1.00 11.80 210 VAL A CA 1
ATOM 1661 C C . VAL A 1 210 ? -47.519 -50.438 -21.331 1.00 11.54 210 VAL A C 1
ATOM 1662 O O . VAL A 1 210 ? -48.476 -50.022 -21.982 1.00 13.30 210 VAL A O 1
ATOM 1666 N N . THR A 1 211 ? -46.321 -49.873 -21.364 1.00 11.93 211 THR A N 1
ATOM 1667 C CA . THR A 1 211 ? -45.998 -48.812 -22.292 1.00 9.36 211 THR A CA 1
ATOM 1668 C C . THR A 1 211 ? -45.225 -49.420 -23.446 1.00 11.85 211 THR A C 1
ATOM 1669 O O . THR A 1 211 ? -44.249 -50.138 -23.234 1.00 12.20 211 THR A O 1
ATOM 1673 N N . LEU A 1 212 ? -45.697 -49.150 -24.658 1.00 10.56 212 LEU A N 1
ATOM 1674 C CA . LEU A 1 212 ? -45.036 -49.600 -25.876 1.00 12.59 212 LEU A CA 1
ATOM 1675 C C . LEU A 1 212 ? -44.476 -48.415 -26.643 1.00 11.72 212 LEU A C 1
ATOM 1676 O O . LEU A 1 212 ? -45.035 -47.314 -26.602 1.00 12.52 212 LEU A O 1
ATOM 1681 N N . VAL A 1 213 ? -43.355 -48.646 -27.329 1.00 10.36 213 VAL A N 1
ATOM 1682 C CA . VAL A 1 213 ? -42.778 -47.665 -28.244 1.00 10.61 213 VAL A CA 1
ATOM 1683 C C . VAL A 1 213 ? -42.623 -48.264 -29.633 1.00 10.57 213 VAL A C 1
ATOM 1684 O O . VAL A 1 213 ? -42.535 -49.480 -29.791 1.00 12.07 213 VAL A O 1
ATOM 1688 N N . SER A 1 214 ? -42.585 -47.397 -30.636 1.00 11.68 214 SER A N 1
ATOM 1689 C CA A SER A 1 214 ? -42.430 -47.843 -32.011 0.50 9.43 214 SER A CA 1
ATOM 1690 C CA B SER A 1 214 ? -42.421 -47.828 -32.016 0.50 10.61 214 SER A CA 1
ATOM 1691 C C . SER A 1 214 ? -41.051 -48.449 -32.250 1.00 10.41 214 SER A C 1
ATOM 1692 O O . SER A 1 214 ? -40.046 -47.981 -31.706 1.00 12.58 214 SER A O 1
ATOM 1697 N N . ILE A 1 215 ? -41.018 -49.496 -33.067 1.00 10.43 215 ILE A N 1
ATOM 1698 C CA . ILE A 1 215 ? -39.741 -49.963 -33.590 1.00 10.65 215 ILE A CA 1
ATOM 1699 C C . ILE A 1 215 ? -39.248 -48.870 -34.538 1.00 11.86 215 ILE A C 1
ATOM 1700 O O . ILE A 1 215 ? -40.027 -48.023 -35.003 1.00 13.11 215 ILE A O 1
ATOM 1705 N N . GLU A 1 216 ? -37.947 -48.863 -34.802 1.00 10.92 216 GLU A N 1
ATOM 1706 C CA . GLU A 1 216 ? -37.369 -47.812 -35.629 1.00 12.99 216 GLU A CA 1
ATOM 1707 C C . GLU A 1 216 ? -36.485 -48.467 -36.695 1.00 11.45 216 GLU A C 1
ATOM 1708 O O . GLU A 1 216 ? -36.720 -49.621 -37.058 1.00 12.33 216 GLU A O 1
ATOM 1714 N N . GLY A 1 217 ? -35.490 -47.746 -37.198 1.00 11.63 217 GLY A N 1
ATOM 1715 C CA . GLY A 1 217 ? -34.777 -48.191 -38.385 1.00 11.43 217 GLY A CA 1
ATOM 1716 C C . GLY A 1 217 ? -35.728 -48.266 -39.564 1.00 11.24 217 GLY A C 1
ATOM 1717 O O . GLY A 1 217 ? -36.544 -47.359 -39.764 1.00 14.12 217 GLY A O 1
ATOM 1718 N N . ASN A 1 218 ? -35.632 -49.339 -40.343 1.00 12.94 218 ASN A N 1
ATOM 1719 C CA . ASN A 1 218 ? -36.508 -49.554 -41.495 1.00 13.47 218 ASN A CA 1
ATOM 1720 C C . ASN A 1 218 ? -37.954 -49.852 -41.109 1.00 14.03 218 ASN A C 1
ATOM 1721 O O . ASN A 1 218 ? -38.836 -49.828 -41.964 1.00 15.64 218 ASN A O 1
ATOM 1726 N N . LYS A 1 219 ? -38.186 -50.150 -39.832 1.00 12.27 219 LYS A N 1
ATOM 1727 C CA . LYS A 1 219 ? -39.516 -50.529 -39.334 1.00 12.50 219 LYS A CA 1
ATOM 1728 C C . LYS A 1 219 ? -40.124 -51.714 -40.088 1.00 13.10 219 LYS A C 1
ATOM 1729 O O . LYS A 1 219 ? -41.160 -51.593 -40.753 1.00 14.04 219 LYS A O 1
ATOM 1735 N N . VAL A 1 220 ? -39.468 -52.865 -39.977 1.00 12.67 220 VAL A N 1
ATOM 1736 C CA . VAL A 1 220 ? -39.917 -54.092 -40.617 1.00 11.76 220 VAL A CA 1
ATOM 1737 C C . VAL A 1 220 ? -40.085 -55.175 -39.554 1.00 12.94 220 VAL A C 1
ATOM 1738 O O . VAL A 1 220 ? -39.167 -55.434 -38.772 1.00 14.13 220 VAL A O 1
ATOM 1742 N N . ILE A 1 221 ? -41.273 -55.768 -39.505 1.00 12.01 221 ILE A N 1
ATOM 1743 C CA . ILE A 1 221 ? -41.580 -56.850 -38.575 1.00 12.10 221 ILE A CA 1
ATOM 1744 C C . ILE A 1 221 ? -41.299 -58.204 -39.226 1.00 13.82 221 ILE A C 1
ATOM 1745 O O . ILE A 1 221 ? -41.768 -58.475 -40.330 1.00 13.01 221 ILE A O 1
ATOM 1750 N N . ARG A 1 222 ? -40.525 -59.046 -38.544 1.00 12.46 222 ARG A N 1
ATOM 1751 C CA . ARG A 1 222 ? -40.231 -60.391 -39.023 1.00 10.80 222 ARG A CA 1
ATOM 1752 C C . ARG A 1 222 ? -40.283 -61.343 -37.842 1.00 11.96 222 ARG A C 1
ATOM 1753 O O . ARG A 1 222 ? -39.994 -60.949 -36.712 1.00 12.79 222 ARG A O 1
ATOM 1761 N N . GLY A 1 223 ? -40.649 -62.592 -38.105 1.00 12.12 223 GLY A N 1
ATOM 1762 C CA . GLY A 1 223 ? -40.580 -63.630 -37.090 1.00 13.06 223 GLY A CA 1
ATOM 1763 C C . GLY A 1 223 ? -41.823 -63.725 -36.225 1.00 14.13 223 GLY A C 1
ATOM 1764 O O . GLY A 1 223 ? -42.927 -63.369 -36.651 1.00 14.15 223 GLY A O 1
ATOM 1765 N N . GLY A 1 224 ? -41.648 -64.230 -35.010 1.00 12.20 224 GLY A N 1
ATOM 1766 C CA . GLY A 1 224 ? -42.758 -64.362 -34.082 1.00 10.69 224 GLY A CA 1
ATOM 1767 C C . GLY A 1 224 ? -43.749 -65.414 -34.530 1.00 11.89 224 GLY A C 1
ATOM 1768 O O . GLY A 1 224 ? -43.403 -66.587 -34.713 1.00 13.56 224 GLY A O 1
ATOM 1769 N N . ASN A 1 225 ? -44.995 -64.987 -34.711 1.00 12.52 225 ASN A N 1
ATOM 1770 C CA . ASN A 1 225 ? -46.042 -65.865 -35.198 1.00 11.75 225 ASN A CA 1
ATOM 1771 C C . ASN A 1 225 ? -46.377 -65.632 -36.668 1.00 13.46 225 ASN A C 1
ATOM 1772 O O . ASN A 1 225 ? -47.328 -66.212 -37.180 1.00 14.72 225 ASN A O 1
ATOM 1777 N N . ALA A 1 226 ? -45.588 -64.790 -37.329 1.00 13.42 226 ALA A N 1
ATOM 1778 C CA . ALA A 1 226 ? -45.866 -64.354 -38.699 1.00 15.41 226 ALA A CA 1
ATOM 1779 C C . ALA A 1 226 ? -47.279 -63.787 -38.840 1.00 16.65 226 ALA A C 1
ATOM 1780 O O . ALA A 1 226 ? -47.947 -63.989 -39.857 1.00 18.03 226 ALA A O 1
ATOM 1782 N N . ILE A 1 227 ? -47.734 -63.099 -37.797 1.00 12.69 227 ILE A N 1
ATOM 1783 C CA . ILE A 1 227 ? -49.007 -62.383 -37.826 1.00 15.09 227 ILE A CA 1
ATOM 1784 C C . ILE A 1 227 ? -48.895 -61.131 -38.685 1.00 16.40 227 ILE A C 1
ATOM 1785 O O . ILE A 1 227 ? -49.798 -60.816 -39.467 1.00 18.14 227 ILE A O 1
ATOM 1790 N N . ALA A 1 228 ? -47.772 -60.433 -38.562 1.00 15.38 228 ALA A N 1
ATOM 1791 C CA . ALA A 1 228 ? -47.653 -59.079 -39.093 1.00 16.05 228 ALA A CA 1
ATOM 1792 C C . ALA A 1 228 ? -46.374 -58.875 -39.876 1.00 17.36 228 ALA A C 1
ATOM 1793 O O . ALA A 1 228 ? -45.800 -57.781 -39.871 1.00 20.83 228 ALA A O 1
ATOM 1795 N N . ASP A 1 229 ? -45.938 -59.937 -40.545 1.00 19.25 229 ASP A N 1
ATOM 1796 C CA . ASP A 1 229 ? -44.722 -59.938 -41.345 1.00 20.95 229 ASP A CA 1
ATOM 1797 C C . ASP A 1 229 ? -44.730 -58.801 -42.364 1.00 21.23 229 ASP A C 1
ATOM 1798 O O . ASP A 1 229 ? -45.732 -58.571 -43.046 1.00 24.58 229 ASP A O 1
ATOM 1803 N N . GLY A 1 230 ? -43.625 -58.070 -42.432 1.00 14.46 230 GLY A N 1
ATOM 1804 C CA . GLY A 1 230 ? -43.436 -57.052 -43.453 1.00 14.41 230 GLY A CA 1
ATOM 1805 C C . GLY A 1 230 ? -43.176 -55.664 -42.905 1.00 13.65 230 GLY A C 1
ATOM 1806 O O . GLY A 1 230 ? -43.239 -55.444 -41.696 1.00 14.49 230 GLY A O 1
ATOM 1807 N N . PRO A 1 231 ? -42.874 -54.706 -43.794 1.00 12.42 231 PRO A N 1
ATOM 1808 C CA . PRO A 1 231 ? -42.698 -53.308 -43.398 1.00 12.81 231 PRO A CA 1
ATOM 1809 C C . PRO A 1 231 ? -43.959 -52.746 -42.746 1.00 13.35 231 PRO A C 1
ATOM 1810 O O . PRO A 1 231 ? -45.082 -53.066 -43.143 1.00 14.34 231 PRO A O 1
ATOM 1814 N N . VAL A 1 232 ? -43.757 -51.919 -41.730 1.00 13.69 232 VAL A N 1
ATOM 1815 C CA . VAL A 1 232 ? -44.857 -51.255 -41.059 1.00 13.09 232 VAL A CA 1
ATOM 1816 C C . VAL A 1 232 ? -45.514 -50.258 -42.009 1.00 14.62 232 VAL A C 1
ATOM 1817 O O . VAL A 1 232 ? -44.902 -49.277 -42.412 1.00 17.83 232 VAL A O 1
ATOM 1821 N N . ASN A 1 233 ? -46.755 -50.539 -42.391 1.00 12.98 233 ASN A N 1
ATOM 1822 C CA . ASN A 1 233 ? -47.516 -49.621 -43.238 1.00 13.19 233 ASN A CA 1
ATOM 1823 C C . ASN A 1 233 ? -48.994 -49.972 -43.154 1.00 12.87 233 ASN A C 1
ATOM 1824 O O . ASN A 1 233 ? -49.352 -50.988 -42.562 1.00 14.40 233 ASN A O 1
ATOM 1829 N N . GLU A 1 234 ? -49.851 -49.150 -43.755 1.00 14.00 234 GLU A N 1
ATOM 1830 C CA . GLU A 1 234 ? -51.294 -49.347 -43.624 1.00 17.88 234 GLU A CA 1
ATOM 1831 C C . GLU A 1 234 ? -51.793 -50.663 -44.219 1.00 14.69 234 GLU A C 1
ATOM 1832 O O . GLU A 1 234 ? -52.663 -51.321 -43.649 1.00 16.92 234 GLU A O 1
ATOM 1838 N N . THR A 1 235 ? -51.241 -51.055 -45.364 1.00 14.78 235 THR A N 1
ATOM 1839 C CA . THR A 1 235 ? -51.623 -52.311 -45.981 1.00 14.33 235 THR A CA 1
ATOM 1840 C C . THR A 1 235 ? -51.286 -53.502 -45.094 1.00 13.77 235 THR A C 1
ATOM 1841 O O . THR A 1 235 ? -52.113 -54.397 -44.878 1.00 13.60 235 THR A O 1
ATOM 1845 N N . ASN A 1 236 ? -50.070 -53.505 -44.565 1.00 14.25 236 ASN A N 1
ATOM 1846 C CA . ASN A 1 236 ? -49.637 -54.620 -43.731 1.00 13.42 236 ASN A CA 1
ATOM 1847 C C . ASN A 1 236 ? -50.298 -54.622 -42.351 1.00 12.14 236 ASN A C 1
ATOM 1848 O O . ASN A 1 236 ? -50.460 -55.679 -41.749 1.00 13.10 236 ASN A O 1
ATOM 1853 N N . LEU A 1 237 ? -50.710 -53.449 -41.874 1.00 12.16 237 LEU A N 1
ATOM 1854 C CA . LEU A 1 237 ? -51.542 -53.380 -40.669 1.00 13.12 237 LEU A CA 1
ATOM 1855 C C . LEU A 1 237 ? -52.887 -54.079 -40.873 1.00 13.10 237 LEU A C 1
ATOM 1856 O O . LEU A 1 237 ? -53.317 -54.875 -40.038 1.00 14.52 237 LEU A O 1
ATOM 1861 N N . GLU A 1 238 ? -53.559 -53.792 -41.983 1.00 15.43 238 GLU A N 1
ATOM 1862 C CA . GLU A 1 238 ? -54.851 -54.415 -42.215 1.00 15.22 238 GLU A CA 1
ATOM 1863 C C . GLU A 1 238 ? -54.708 -55.919 -42.413 1.00 12.78 238 GLU A C 1
ATOM 1864 O O . GLU A 1 238 ? -55.541 -56.700 -41.950 1.00 15.70 238 GLU A O 1
ATOM 1870 N N . ALA A 1 239 ? -53.629 -56.337 -43.071 1.00 14.52 239 ALA A N 1
ATOM 1871 C CA . ALA A 1 239 ? -53.381 -57.758 -43.225 1.00 15.67 239 ALA A CA 1
ATOM 1872 C C . ALA A 1 239 ? -53.126 -58.409 -41.866 1.00 13.84 239 ALA A C 1
ATOM 1873 O O . ALA A 1 239 ? -53.602 -59.514 -41.599 1.00 15.14 239 ALA A O 1
ATOM 1875 N N . ALA A 1 240 ? -52.395 -57.706 -41.005 1.00 13.97 240 ALA A N 1
ATOM 1876 C CA . ALA A 1 240 ? -52.108 -58.221 -39.671 1.00 14.30 240 ALA A CA 1
ATOM 1877 C C . ALA A 1 240 ? -53.391 -58.400 -38.859 1.00 13.07 240 ALA A C 1
ATOM 1878 O O . ALA A 1 240 ? -53.580 -59.417 -38.191 1.00 12.72 240 ALA A O 1
ATOM 1880 N N . MET A 1 241 ? -54.288 -57.422 -38.938 1.00 13.47 241 MET A N 1
ATOM 1881 C CA . MET A 1 241 ? -55.537 -57.520 -38.197 1.00 15.05 241 MET A CA 1
ATOM 1882 C C . MET A 1 241 ? -56.434 -58.635 -38.737 1.00 14.66 241 MET A C 1
ATOM 1883 O O . MET A 1 241 ? -57.132 -59.300 -37.976 1.00 14.64 241 MET A O 1
ATOM 1888 N N . HIS A 1 242 ? -56.405 -58.867 -40.045 1.00 15.42 242 HIS A N 1
ATOM 1889 C CA A HIS A 1 242 ? -57.131 -59.988 -40.631 0.53 16.74 242 HIS A CA 1
ATOM 1890 C CA B HIS A 1 242 ? -57.167 -59.982 -40.581 0.47 17.41 242 HIS A CA 1
ATOM 1891 C C . HIS A 1 242 ? -56.620 -61.308 -40.059 1.00 16.14 242 HIS A C 1
ATOM 1892 O O . HIS A 1 242 ? -57.390 -62.211 -39.748 1.00 17.80 242 HIS A O 1
ATOM 1905 N N . ALA A 1 243 ? -55.299 -61.410 -39.932 1.00 17.25 243 ALA A N 1
ATOM 1906 C CA . ALA A 1 243 ? -54.681 -62.610 -39.382 1.00 16.39 243 ALA A CA 1
ATOM 1907 C C . ALA A 1 243 ? -54.997 -62.782 -37.898 1.00 16.07 243 ALA A C 1
ATOM 1908 O O . ALA A 1 243 ? -55.242 -63.895 -37.437 1.00 14.55 243 ALA A O 1
ATOM 1910 N N . VAL A 1 244 ? -54.984 -61.675 -37.158 1.00 14.71 244 VAL A N 1
ATOM 1911 C CA . VAL A 1 244 ? -55.336 -61.698 -35.746 1.00 14.48 244 VAL A CA 1
ATOM 1912 C C . VAL A 1 244 ? -56.725 -62.305 -35.558 1.00 16.12 244 VAL A C 1
ATOM 1913 O O . VAL A 1 244 ? -56.921 -63.190 -34.721 1.00 16.54 244 VAL A O 1
ATOM 1917 N N . ARG A 1 245 ? -57.665 -61.853 -36.355 1.00 17.33 245 ARG A N 1
ATOM 1918 C CA . ARG A 1 245 ? -58.996 -62.411 -36.241 1.00 20.03 245 ARG A CA 1
ATOM 1919 C C . ARG A 1 245 ? -59.155 -63.843 -36.720 1.00 19.72 245 ARG A C 1
ATOM 1920 O O . ARG A 1 245 ? -59.763 -64.653 -36.074 1.00 20.27 245 ARG A O 1
ATOM 1928 N N . SER A 1 246 ? -58.584 -64.132 -37.885 1.00 19.36 246 SER A N 1
ATOM 1929 C CA A SER A 1 246 ? -58.691 -65.469 -38.454 0.25 18.87 246 SER A CA 1
ATOM 1930 C CA B SER A 1 246 ? -58.649 -65.464 -38.474 0.25 18.87 246 SER A CA 1
ATOM 1931 C CA C SER A 1 246 ? -58.646 -65.466 -38.471 0.50 18.87 246 SER A CA 1
ATOM 1932 C C . SER A 1 246 ? -58.043 -66.509 -37.536 1.00 20.48 246 SER A C 1
ATOM 1933 O O . SER A 1 246 ? -58.558 -67.624 -37.463 1.00 20.87 246 SER A O 1
ATOM 1952 N N . GLY A 1 248 ? -57.457 -66.228 -34.196 1.00 20.27 248 GLY A N 1
ATOM 1953 C CA . GLY A 1 248 ? -57.934 -66.192 -32.824 1.00 21.51 248 GLY A CA 1
ATOM 1954 C C . GLY A 1 248 ? -56.920 -65.672 -31.818 1.00 22.10 248 GLY A C 1
ATOM 1955 O O . GLY A 1 248 ? -56.868 -66.129 -30.679 1.00 24.80 248 GLY A O 1
ATOM 1956 N N . PHE A 1 249 ? -56.107 -64.711 -32.234 1.00 15.80 249 PHE A N 1
ATOM 1957 C CA . PHE A 1 249 ? -55.237 -64.011 -31.295 1.00 14.45 249 PHE A CA 1
ATOM 1958 C C . PHE A 1 249 ? -56.056 -62.972 -30.519 1.00 15.56 249 PHE A C 1
ATOM 1959 O O . PHE A 1 249 ? -56.842 -62.218 -31.105 1.00 16.61 249 PHE A O 1
ATOM 1967 N N . GLY A 1 250 ? -55.888 -62.948 -29.199 1.00 12.82 250 GLY A N 1
ATOM 1968 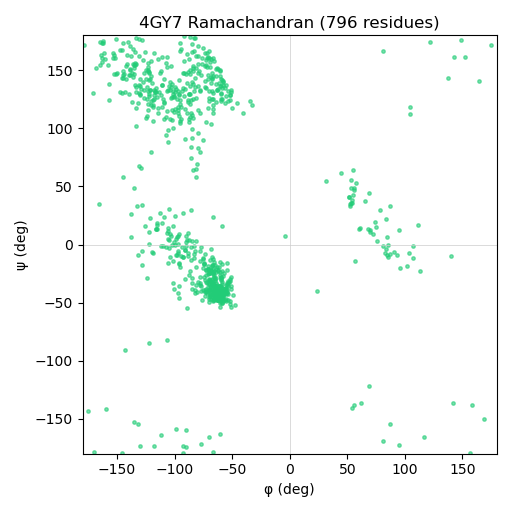C CA . GLY A 1 250 ? -56.709 -62.089 -28.353 1.00 13.16 250 GLY A CA 1
ATOM 1969 C C . GLY A 1 250 ? -56.652 -60.628 -28.742 1.00 13.81 250 GLY A C 1
ATOM 1970 O O . GLY A 1 250 ? -55.582 -60.017 -28.759 1.00 12.87 250 GLY A O 1
ATOM 1971 N N . HIS A 1 251 ? -57.813 -60.055 -29.046 1.00 13.36 251 HIS A N 1
ATOM 1972 C CA . HIS A 1 251 ? -57.889 -58.661 -29.440 1.00 12.10 251 HIS A CA 1
ATOM 1973 C C . HIS A 1 251 ? -59.135 -57.987 -28.897 1.00 13.85 251 HIS A C 1
ATOM 1974 O O . HIS A 1 251 ? -60.239 -58.513 -29.019 1.00 17.17 251 HIS A O 1
ATOM 1981 N N . GLU A 1 252 ? -58.933 -56.825 -28.296 1.00 13.14 252 GLU A N 1
ATOM 1982 C CA A GLU A 1 252 ? -60.038 -55.980 -27.863 0.45 15.49 252 GLU A CA 1
ATOM 1983 C CA B GLU A 1 252 ? -60.021 -55.984 -27.810 0.55 16.58 252 GLU A CA 1
ATOM 1984 C C . GLU A 1 252 ? -59.616 -54.535 -28.052 1.00 15.27 252 GLU A C 1
ATOM 1985 O O . GLU A 1 252 ? -58.553 -54.108 -27.591 1.00 14.16 252 GLU A O 1
ATOM 1996 N N . GLU A 1 253 ? -60.443 -53.778 -28.768 1.00 15.89 253 GLU A N 1
ATOM 1997 C CA . GLU A 1 253 ? -60.139 -52.374 -29.001 1.00 16.37 253 GLU A CA 1
ATOM 1998 C C . GLU A 1 253 ? -60.056 -51.658 -27.661 1.00 13.57 253 GLU A C 1
ATOM 1999 O O . GLU A 1 253 ? -60.877 -51.897 -26.775 1.00 17.48 253 GLU A O 1
ATOM 2005 N N . GLU A 1 254 ? -59.047 -50.804 -27.504 1.00 14.36 254 GLU A N 1
ATOM 2006 C CA . GLU A 1 254 ? -58.959 -49.917 -26.350 1.00 12.01 254 GLU A CA 1
ATOM 2007 C C . GLU A 1 254 ? -58.952 -48.474 -26.854 1.00 14.44 254 GLU A C 1
ATOM 2008 O O . GLU A 1 254 ? -57.901 -47.840 -26.975 1.00 15.05 254 GLU A O 1
ATOM 2014 N N . LYS A 1 255 ? -60.142 -47.967 -27.174 1.00 19.79 255 LYS A N 1
ATOM 2015 C CA . LYS A 1 255 ? -60.260 -46.710 -27.918 1.00 23.28 255 LYS A CA 1
ATOM 2016 C C . LYS A 1 255 ? -59.613 -45.510 -27.222 1.00 19.44 255 LYS A C 1
ATOM 2017 O O . LYS A 1 255 ? -59.091 -44.610 -27.879 1.00 21.89 255 LYS A O 1
ATOM 2023 N N . ASP A 1 256 ? -59.634 -45.509 -25.894 1.00 18.39 256 ASP A N 1
ATOM 2024 C CA . ASP A 1 256 ? -59.143 -44.364 -25.133 1.00 20.22 256 ASP A CA 1
ATOM 2025 C C . ASP A 1 256 ? -57.741 -44.558 -24.561 1.00 17.21 256 ASP A C 1
ATOM 2026 O O . ASP A 1 256 ? -57.324 -43.814 -23.674 1.00 19.00 256 ASP A O 1
ATOM 2031 N N . ALA A 1 257 ? -57.012 -45.550 -25.066 1.00 15.11 257 ALA A N 1
ATOM 2032 C CA . ALA A 1 257 ? -55.626 -45.756 -24.639 1.00 14.58 257 ALA A CA 1
ATOM 2033 C C . ALA A 1 257 ? -54.805 -44.494 -24.860 1.00 14.78 257 ALA A C 1
ATOM 2034 O O . ALA A 1 257 ? -54.897 -43.871 -25.914 1.00 15.89 257 ALA A O 1
ATOM 2036 N N . SER A 1 258 ? -54.004 -44.108 -23.868 1.00 12.29 258 SER A N 1
ATOM 2037 C CA . SER A 1 258 ? -53.178 -42.916 -24.004 1.00 12.10 258 SER A CA 1
ATOM 2038 C C . SER A 1 258 ? -52.085 -43.095 -25.047 1.00 13.12 258 SER A C 1
ATOM 2039 O O . SER A 1 258 ? -51.371 -44.095 -25.041 1.00 13.12 258 SER A O 1
ATOM 2042 N N . GLU A 1 259 ? -51.955 -42.112 -25.929 1.00 14.57 259 GLU A N 1
ATOM 2043 C CA . GLU A 1 259 ? -50.954 -42.133 -26.989 1.00 16.33 259 GLU A CA 1
ATOM 2044 C C . GLU A 1 259 ? -50.120 -40.860 -26.954 1.00 16.71 259 GLU A C 1
ATOM 2045 O O . GLU A 1 259 ? -50.605 -39.790 -26.589 1.00 17.11 259 GLU A O 1
ATOM 2051 N N . GLY A 1 260 ? -48.852 -40.975 -27.324 1.00 14.57 260 GLY A N 1
ATOM 2052 C CA . GLY A 1 260 ? -47.984 -39.824 -27.341 1.00 15.94 260 GLY A CA 1
ATOM 2053 C C . GLY A 1 260 ? -46.625 -40.155 -27.907 1.00 16.23 260 GLY A C 1
ATOM 2054 O O . GLY A 1 260 ? -46.502 -40.942 -28.849 1.00 16.25 260 GLY A O 1
ATOM 2055 N N . PHE A 1 261 ? -45.611 -39.529 -27.327 1.00 17.73 261 PHE A N 1
ATOM 2056 C CA . PHE A 1 261 ? -44.239 -39.664 -27.793 1.00 20.19 261 PHE A CA 1
ATOM 2057 C C . PHE A 1 261 ? -43.298 -39.694 -26.606 1.00 24.30 261 PHE A C 1
ATOM 2058 O O . PHE A 1 261 ? -43.600 -39.155 -25.538 1.00 26.82 261 PHE A O 1
ATOM 2066 N N . THR A 1 262 ? -42.156 -40.337 -26.791 1.00 17.92 262 THR A N 1
ATOM 2067 C CA . THR A 1 262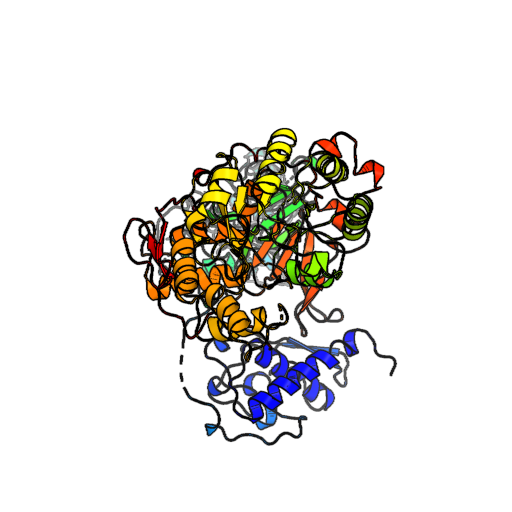 ? -41.108 -40.265 -25.796 1.00 16.82 262 THR A CA 1
ATOM 2068 C C . THR A 1 262 ? -40.153 -39.135 -26.146 1.00 18.05 262 THR A C 1
ATOM 2069 O O . THR A 1 262 ? -39.904 -38.836 -27.316 1.00 20.01 262 THR A O 1
ATOM 2073 N N . LYS A 1 263 ? -39.606 -38.513 -25.116 1.00 23.12 263 LYS A N 1
ATOM 2074 C CA . LYS A 1 263 ? -38.653 -37.443 -25.325 1.00 26.53 263 LYS A CA 1
ATOM 2075 C C . LYS A 1 263 ? -37.901 -37.202 -24.036 1.00 26.31 263 LYS A C 1
ATOM 2076 O O . LYS A 1 263 ? -38.212 -37.789 -23.003 1.00 24.42 263 LYS A O 1
ATOM 2082 N N . GLU A 1 264 ? -36.897 -36.341 -24.107 1.00 31.67 264 GLU A N 1
ATOM 2083 C CA . GLU A 1 264 ? -36.196 -35.910 -22.916 1.00 35.35 264 GLU A CA 1
ATOM 2084 C C . GLU A 1 264 ? -37.159 -35.058 -22.084 1.00 33.99 264 GLU A C 1
ATOM 2085 O O . GLU A 1 264 ? -37.435 -33.906 -22.422 1.00 37.08 264 GLU A O 1
ATOM 2091 N N . ASP A 1 265 ? -37.685 -35.655 -21.014 1.00 30.28 265 ASP A N 1
ATOM 2092 C CA . ASP A 1 265 ? -38.663 -35.020 -20.125 1.00 30.41 265 ASP A CA 1
ATOM 2093 C C . ASP A 1 265 ? -38.732 -36.038 -18.992 1.00 30.72 265 ASP A C 1
ATOM 2094 O O . ASP A 1 265 ? -38.926 -37.226 -19.235 1.00 28.23 265 ASP A O 1
ATOM 2099 N N . PRO A 1 266 ? -38.596 -35.568 -17.742 1.00 29.67 266 PRO A N 1
ATOM 2100 C CA . PRO A 1 266 ? -38.574 -36.461 -16.577 1.00 29.71 266 PRO A CA 1
ATOM 2101 C C . PRO A 1 266 ? -40.019 -36.655 -16.112 1.00 28.81 266 PRO A C 1
ATOM 2102 O O . PRO A 1 266 ? -40.273 -37.529 -15.284 1.00 30.20 266 PRO A O 1
ATOM 2106 N N . ASN A 1 267 ? -40.951 -35.876 -16.652 1.00 30.93 267 ASN A N 1
ATOM 2107 C CA . ASN A 1 267 ? -42.345 -35.945 -16.207 1.00 33.25 267 ASN A CA 1
ATOM 2108 C C . ASN A 1 267 ? -43.301 -36.642 -17.173 1.00 33.11 267 ASN A C 1
ATOM 2109 O O . ASN A 1 267 ? -44.488 -36.778 -16.880 1.00 32.55 267 ASN A O 1
ATOM 2124 N N . PRO A 1 269 ? -45.308 -39.411 -18.919 1.00 22.71 269 PRO A N 1
ATOM 2125 C CA . PRO A 1 269 ? -45.774 -40.731 -18.483 1.00 22.61 269 PRO A CA 1
ATOM 2126 C C . PRO A 1 269 ? -45.400 -41.860 -19.425 1.00 19.75 269 PRO A C 1
ATOM 2127 O O . PRO A 1 269 ? -45.481 -43.020 -19.019 1.00 21.80 269 PRO A O 1
ATOM 2131 N N . PHE A 1 270 ? -45.031 -41.535 -20.662 1.00 15.97 270 PHE A N 1
ATOM 2132 C CA . PHE A 1 270 ? -44.639 -42.568 -21.617 1.00 14.90 270 PHE A CA 1
ATOM 2133 C C . PHE A 1 270 ? -43.196 -42.987 -21.451 1.00 15.73 270 PHE A C 1
ATOM 2134 O O . PHE A 1 270 ? -42.769 -43.975 -22.039 1.00 14.37 270 PHE A O 1
ATOM 2142 N N . ASN A 1 271 ? -42.445 -42.236 -20.663 1.00 13.97 271 ASN A N 1
ATOM 2143 C CA . ASN A 1 271 ? -41.016 -42.500 -20.550 1.00 14.10 271 ASN A CA 1
ATOM 2144 C C . ASN A 1 271 ? -40.660 -43.629 -19.594 1.00 15.50 271 ASN A C 1
ATOM 2145 O O . ASN A 1 271 ? -41.384 -43.926 -18.634 1.00 17.57 271 ASN A O 1
ATOM 2150 N N . THR A 1 272 ? -39.529 -44.263 -19.880 1.00 14.31 272 THR A N 1
ATOM 2151 C CA . THR A 1 272 ? -38.944 -45.239 -18.986 1.00 14.34 272 THR A CA 1
ATOM 2152 C C . THR A 1 272 ? -37.526 -44.785 -18.689 1.00 14.22 272 THR A C 1
ATOM 2153 O O . THR A 1 272 ? -36.809 -44.349 -19.590 1.00 14.54 272 THR A O 1
ATOM 2157 N N . PHE A 1 273 ? -37.145 -44.864 -17.417 1.00 13.94 273 PHE A N 1
ATOM 2158 C CA . PHE A 1 273 ? -35.857 -44.370 -16.955 1.00 15.68 273 PHE A CA 1
ATOM 2159 C C . PHE A 1 273 ? -35.047 -45.490 -16.332 1.00 14.86 273 PHE A C 1
ATOM 2160 O O . PHE A 1 273 ? -35.588 -46.502 -15.888 1.00 17.66 273 PHE A O 1
ATOM 2168 N N . ILE A 1 274 ? -33.737 -45.293 -16.294 1.00 14.32 274 ILE A N 1
ATOM 2169 C CA . ILE A 1 274 ? -32.857 -46.222 -15.609 1.00 16.12 274 ILE A CA 1
ATOM 2170 C C . ILE A 1 274 ? -31.701 -45.445 -14.992 1.00 14.76 274 ILE A C 1
ATOM 2171 O O . ILE A 1 274 ? -31.083 -44.602 -15.640 1.00 14.34 274 ILE A O 1
ATOM 2176 N N . HIS A 1 275 ? -31.433 -45.697 -13.718 1.00 13.48 275 HIS A N 1
ATOM 2177 C CA . HIS A 1 275 ? -30.331 -45.009 -13.061 1.00 14.98 275 HIS A CA 1
ATOM 2178 C C . HIS A 1 275 ? -28.999 -45.447 -13.667 1.00 15.09 275 HIS A C 1
ATOM 2179 O O . HIS A 1 275 ? -28.848 -46.601 -14.054 1.00 14.02 275 HIS A O 1
ATOM 2186 N N . ARG A 1 276 ? -28.040 -44.530 -13.747 1.00 13.78 276 ARG A N 1
ATOM 2187 C CA . ARG A 1 276 ? -26.700 -44.871 -14.241 1.00 13.54 276 ARG A CA 1
ATOM 2188 C C . ARG A 1 276 ? -26.079 -46.086 -13.546 1.00 14.39 276 ARG A C 1
ATOM 2189 O O . ARG A 1 276 ? -25.372 -46.873 -14.180 1.00 13.30 276 ARG A O 1
ATOM 2197 N N . LYS A 1 277 ? -26.333 -46.245 -12.251 1.00 13.45 277 LYS A N 1
ATOM 2198 C CA . LYS A 1 277 ? -25.764 -47.387 -11.536 1.00 14.44 277 LYS A CA 1
ATOM 2199 C C . LYS A 1 277 ? -26.301 -48.707 -12.094 1.00 14.41 277 LYS A C 1
ATOM 2200 O O . LYS A 1 277 ? -25.536 -49.642 -12.368 1.00 14.98 277 LYS A O 1
ATOM 2206 N N . GLU A 1 278 ? -27.617 -48.773 -12.278 1.00 14.73 278 GLU A N 1
ATOM 2207 C CA . GLU A 1 278 ? -28.242 -49.971 -12.819 1.00 15.16 278 GLU A CA 1
ATOM 2208 C C . GLU A 1 278 ? -27.880 -50.156 -14.290 1.00 13.12 278 GLU A C 1
ATOM 2209 O O . GLU A 1 278 ? -27.676 -51.284 -14.747 1.00 14.89 278 GLU A O 1
ATOM 2215 N N . TYR A 1 279 ? -27.785 -49.052 -15.027 1.00 11.75 279 TYR A N 1
ATOM 2216 C CA . TYR A 1 279 ? -27.379 -49.126 -16.426 1.00 11.25 279 TYR A CA 1
ATOM 2217 C C . TYR A 1 279 ? -26.003 -49.794 -16.527 1.00 12.91 279 TYR A C 1
ATOM 2218 O O . TYR A 1 279 ? -25.810 -50.728 -17.309 1.00 12.93 279 TYR A O 1
ATOM 2227 N N . ALA A 1 280 ? -25.057 -49.332 -15.716 1.00 12.58 280 ALA A N 1
ATOM 2228 C CA . ALA A 1 280 ? -23.700 -49.862 -15.774 1.00 12.36 280 ALA A CA 1
ATOM 2229 C C . ALA A 1 280 ? -23.655 -51.328 -15.367 1.00 14.12 280 ALA A C 1
ATOM 2230 O O . ALA A 1 280 ? -22.876 -52.112 -15.908 1.00 15.66 280 ALA A O 1
ATOM 2232 N N . ASN A 1 281 ? -24.491 -51.702 -14.408 1.00 13.97 281 ASN A N 1
ATOM 2233 C CA . ASN A 1 281 ? -24.592 -53.099 -14.003 1.00 15.35 281 ASN A CA 1
ATOM 2234 C C . ASN A 1 281 ? -25.056 -54.007 -15.141 1.00 15.55 281 ASN A C 1
ATOM 2235 O O . ASN A 1 281 ? -24.523 -55.103 -15.319 1.00 19.50 281 ASN A O 1
ATOM 2240 N N . LYS A 1 282 ? -26.039 -53.550 -15.917 1.00 13.24 282 LYS A N 1
ATOM 2241 C CA . LYS A 1 282 ? -26.580 -54.347 -17.019 1.00 12.67 282 LYS A CA 1
ATOM 2242 C C . LYS A 1 282 ? -25.729 -54.310 -18.284 1.00 13.39 282 LYS A C 1
ATOM 2243 O O . LYS A 1 282 ? -25.570 -55.330 -18.950 1.00 14.39 282 LYS A O 1
ATOM 2249 N N . TYR A 1 283 ? -25.206 -53.138 -18.627 1.00 11.33 283 TYR A N 1
ATOM 2250 C CA . TYR A 1 283 ? -24.599 -52.939 -19.948 1.00 10.18 283 TYR A CA 1
ATOM 2251 C C . TYR A 1 283 ? -23.144 -52.490 -19.927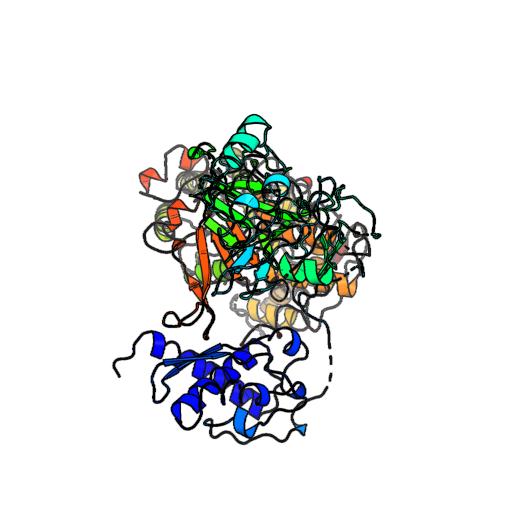 1.00 11.04 283 TYR A C 1
ATOM 2252 O O . TYR A 1 283 ? -22.543 -52.284 -20.992 1.00 11.17 283 TYR A O 1
ATOM 2261 N N . GLY A 1 284 ? -22.575 -52.338 -18.735 1.00 11.25 284 GLY A N 1
ATOM 2262 C CA . GLY A 1 284 ? -21.306 -51.644 -18.596 1.00 10.39 284 GLY A CA 1
ATOM 2263 C C . GLY A 1 284 ? -21.538 -50.135 -18.604 1.00 11.04 284 GLY A C 1
ATOM 2264 O O . GLY A 1 284 ? -22.626 -49.666 -18.965 1.00 12.79 284 GLY A O 1
ATOM 2265 N N . PRO A 1 285 ? -20.516 -49.357 -18.218 1.00 11.39 285 PRO A N 1
ATOM 2266 C CA . PRO A 1 285 ? -20.693 -47.907 -18.075 1.00 12.27 285 PRO A CA 1
ATOM 2267 C C . PRO A 1 285 ? -20.877 -47.158 -19.396 1.00 13.10 285 PRO A C 1
ATOM 2268 O O . PRO A 1 285 ? -20.635 -47.690 -20.483 1.00 12.93 285 PRO A O 1
ATOM 2272 N N . THR A 1 286 ? -21.312 -45.911 -19.292 1.00 11.71 286 THR A N 1
ATOM 2273 C CA . THR A 1 286 ? -21.528 -45.092 -20.469 1.00 11.79 286 THR A CA 1
ATOM 2274 C C . THR A 1 286 ? -20.846 -43.738 -20.287 1.00 11.93 286 THR A C 1
ATOM 2275 O O . THR A 1 286 ? -20.111 -43.533 -19.314 1.00 12.72 286 THR A O 1
ATOM 2279 N N . THR A 1 287 ? -21.078 -42.833 -21.232 1.00 11.32 287 THR A N 1
ATOM 2280 C CA . THR A 1 287 ? -20.339 -41.585 -21.337 1.00 11.62 287 THR A CA 1
ATOM 2281 C C . THR A 1 287 ? -20.300 -40.799 -20.037 1.00 13.35 287 THR A C 1
ATOM 2282 O O . THR A 1 287 ? -21.338 -40.516 -19.442 1.00 15.12 287 THR A O 1
ATOM 2286 N N . GLY A 1 288 ? -19.085 -40.485 -19.595 1.00 11.60 288 GLY A N 1
ATOM 2287 C CA . GLY A 1 288 ? -18.873 -39.709 -18.387 1.00 13.50 288 GLY A CA 1
ATOM 2288 C C . GLY A 1 288 ? -18.624 -40.538 -17.145 1.00 13.70 288 GLY A C 1
ATOM 2289 O O . GLY A 1 288 ? -18.064 -40.037 -16.168 1.00 14.60 288 GLY A O 1
ATOM 2290 N N . ASP A 1 289 ? -19.029 -41.806 -17.170 1.00 13.61 289 ASP A N 1
ATOM 2291 C CA . ASP A 1 289 ? -18.750 -42.708 -16.052 1.00 12.49 289 ASP A CA 1
ATOM 2292 C C . ASP A 1 289 ? -17.257 -43.003 -16.012 1.00 13.48 289 ASP A C 1
ATOM 2293 O O . ASP A 1 289 ? -16.573 -42.888 -17.026 1.00 12.80 289 ASP A O 1
ATOM 2298 N N . LYS A 1 290 ? -16.759 -43.394 -14.844 1.00 11.95 290 LYS A N 1
ATOM 2299 C CA . LYS A 1 290 ? -15.346 -43.724 -14.697 1.00 13.05 290 LYS A CA 1
ATOM 2300 C C . LYS A 1 290 ? -15.186 -45.136 -14.177 1.00 12.98 290 LYS A C 1
ATOM 2301 O O . LYS A 1 290 ? -16.071 -45.657 -13.495 1.00 15.28 290 LYS A O 1
ATOM 2307 N N . ILE A 1 291 ? -14.05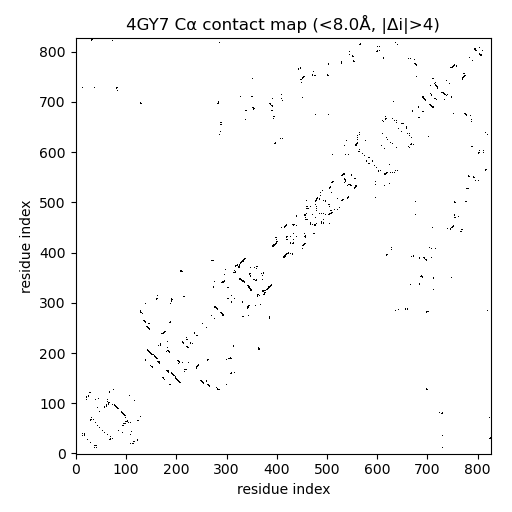0 -45.744 -14.513 1.00 12.96 291 ILE A N 1
ATOM 2308 C CA . ILE A 1 291 ? -13.742 -47.113 -14.128 1.00 13.05 291 ILE A CA 1
ATOM 2309 C C . ILE A 1 291 ? -12.369 -47.134 -13.522 1.00 13.66 291 ILE A C 1
ATOM 2310 O O . ILE A 1 291 ? -11.424 -46.631 -14.118 1.00 14.66 291 ILE A O 1
ATOM 2315 N N . ARG A 1 292 ? -12.245 -47.723 -12.342 1.00 13.63 292 ARG A N 1
ATOM 2316 C CA . ARG A 1 292 ? -10.931 -47.924 -11.761 1.00 12.07 292 ARG A CA 1
ATOM 2317 C C . ARG A 1 292 ? -10.246 -49.113 -12.430 1.00 13.81 292 ARG A C 1
ATOM 2318 O O . ARG A 1 292 ? -10.844 -50.182 -12.592 1.00 15.13 292 ARG A O 1
ATOM 2326 N N . LEU A 1 293 ? -8.998 -48.924 -12.834 1.00 11.57 293 LEU A N 1
ATOM 2327 C CA . LEU A 1 293 ? -8.274 -49.998 -13.499 1.00 11.82 293 LEU A CA 1
ATOM 2328 C C . LEU A 1 293 ? -7.646 -50.935 -12.480 1.00 11.94 293 LEU A C 1
ATOM 2329 O O . LEU A 1 293 ? -6.671 -50.579 -11.815 1.00 12.73 293 LEU A O 1
ATOM 2334 N N . GLY A 1 294 ? -8.195 -52.140 -12.367 1.00 9.62 294 GLY A N 1
ATOM 2335 C CA . GLY A 1 294 ? -7.720 -53.085 -11.371 1.00 11.60 294 GLY A CA 1
ATOM 2336 C C . GLY A 1 294 ? -7.728 -52.461 -9.983 1.00 11.24 294 GLY A C 1
ATOM 2337 O O . GLY A 1 294 ? -8.648 -51.717 -9.632 1.00 12.49 294 GLY A O 1
ATOM 2338 N N . ASP A 1 295 ? -6.698 -52.754 -9.197 1.00 11.10 295 ASP A N 1
ATOM 2339 C CA . ASP A 1 295 ? -6.549 -52.146 -7.879 1.00 11.82 295 ASP A CA 1
ATOM 2340 C C . ASP A 1 295 ? -5.554 -50.983 -7.908 1.00 11.66 295 ASP A C 1
ATOM 2341 O O . ASP A 1 295 ? -4.964 -50.630 -6.881 1.00 13.72 295 ASP A O 1
ATOM 2346 N N . THR A 1 296 ? -5.374 -50.384 -9.086 1.00 11.23 296 THR A N 1
ATOM 2347 C CA . THR A 1 296 ? -4.515 -49.207 -9.215 1.00 12.07 296 THR A CA 1
ATOM 2348 C C . THR A 1 296 ? -5.267 -47.941 -8.840 1.00 11.36 296 THR A C 1
ATOM 2349 O O . THR A 1 296 ? -6.469 -47.958 -8.538 1.00 13.20 296 THR A O 1
ATOM 2353 N N . ASN A 1 297 ? -4.540 -46.836 -8.878 1.00 11.75 297 ASN A N 1
ATOM 2354 C CA . ASN A 1 297 ? -5.122 -45.528 -8.636 1.00 12.90 297 ASN A CA 1
ATOM 2355 C C . ASN A 1 297 ? -5.637 -44.850 -9.905 1.00 14.39 297 ASN A C 1
ATOM 2356 O O . ASN A 1 297 ? -6.029 -43.691 -9.872 1.00 13.86 297 ASN A O 1
ATOM 2361 N N . LEU A 1 298 ? -5.630 -45.571 -11.023 1.00 11.54 298 LEU A N 1
ATOM 2362 C CA . LEU A 1 298 ? -5.959 -44.970 -12.312 1.00 12.02 298 LEU A CA 1
ATOM 2363 C C . LEU A 1 298 ? -7.446 -45.065 -12.629 1.00 12.74 298 LEU A C 1
ATOM 2364 O O . LEU A 1 298 ? -8.053 -46.124 -12.461 1.00 13.52 298 LEU A O 1
ATOM 2369 N N . LEU A 1 299 ? -8.029 -43.954 -13.083 1.00 12.52 299 LEU A N 1
ATOM 2370 C CA . LEU A 1 299 ? -9.452 -43.892 -13.417 1.00 12.77 299 LEU A CA 1
ATOM 2371 C C . LEU A 1 299 ? -9.638 -43.560 -14.885 1.00 11.79 299 LEU A C 1
ATOM 2372 O O . LEU A 1 299 ? -9.205 -42.509 -15.341 1.00 13.95 299 LEU A O 1
ATOM 2377 N N . ALA A 1 300 ? -10.286 -44.460 -15.613 1.00 12.65 300 ALA A N 1
ATOM 2378 C CA . ALA A 1 300 ? -10.593 -44.257 -17.020 1.00 12.47 300 ALA A CA 1
ATOM 2379 C C . ALA A 1 300 ? -12.015 -43.729 -17.177 1.00 13.73 300 ALA A C 1
ATOM 2380 O O . ALA A 1 300 ? -12.960 -44.322 -16.654 1.00 17.58 300 ALA A O 1
ATOM 2382 N N . GLU A 1 301 ? -12.171 -42.636 -17.919 1.00 10.49 301 GLU A N 1
ATOM 2383 C CA . GLU A 1 301 ? -13.500 -42.074 -18.160 1.00 11.12 301 GLU A CA 1
ATOM 2384 C C . GLU A 1 301 ? -13.977 -42.393 -19.570 1.00 10.36 301 GLU A C 1
ATOM 2385 O O . GLU A 1 301 ? -13.241 -42.212 -20.533 1.00 12.79 301 GLU A O 1
ATOM 2391 N N . ILE A 1 302 ? -15.216 -42.860 -19.692 1.00 10.94 302 ILE A N 1
ATOM 2392 C CA . ILE A 1 302 ? -15.787 -43.146 -21.011 1.00 10.89 302 ILE A CA 1
ATOM 2393 C C . ILE A 1 302 ? -15.962 -41.833 -21.777 1.00 12.34 302 ILE A C 1
ATOM 2394 O O . ILE A 1 302 ? -16.685 -40.929 -21.326 1.00 13.42 302 ILE A O 1
ATOM 2399 N N . GLU A 1 303 ? -15.305 -41.733 -22.930 1.00 11.47 303 GLU A N 1
ATOM 2400 C CA . GLU A 1 303 ? -15.258 -40.483 -23.693 1.00 11.77 303 GLU A CA 1
ATOM 2401 C C . GLU A 1 303 ? -16.463 -40.304 -24.608 1.00 14.31 303 GLU A C 1
ATOM 2402 O O . GLU A 1 303 ? -16.901 -39.179 -24.867 1.00 15.52 303 GLU A O 1
ATOM 2408 N N . LYS A 1 304 ? -16.975 -41.415 -25.122 1.00 12.84 304 LYS A N 1
ATOM 2409 C CA . LYS A 1 304 ? -18.165 -41.414 -25.951 1.00 13.90 304 LYS A CA 1
ATOM 2410 C C . LYS A 1 304 ? -18.730 -42.826 -26.020 1.00 12.00 304 LYS A C 1
ATOM 2411 O O . LYS A 1 304 ? -18.034 -43.797 -25.714 1.00 12.40 304 LYS A O 1
ATOM 2417 N N . ASP A 1 305 ? -20.000 -42.926 -26.397 1.00 12.13 305 ASP A N 1
ATOM 2418 C CA . ASP A 1 305 ? -20.720 -44.194 -26.430 1.00 10.40 305 ASP A CA 1
ATOM 2419 C C . ASP A 1 305 ? -21.575 -44.195 -27.688 1.00 12.06 305 ASP A C 1
ATOM 2420 O O . ASP A 1 305 ? -22.291 -43.230 -27.968 1.00 12.93 305 ASP A O 1
ATOM 2425 N N . TYR A 1 306 ? -21.478 -45.268 -28.467 1.00 10.82 306 TYR A N 1
ATOM 2426 C CA . TYR A 1 306 ? -22.258 -45.402 -29.695 1.00 10.40 306 TYR A CA 1
ATOM 2427 C C . TYR A 1 306 ? -23.676 -45.916 -29.441 1.00 11.98 306 TYR A C 1
ATOM 2428 O O . TYR A 1 306 ? -24.500 -45.929 -30.351 1.00 13.62 306 TYR A O 1
ATOM 2437 N N . ALA A 1 307 ? -23.965 -46.319 -28.207 1.00 13.00 307 ALA A N 1
ATOM 2438 C CA . ALA A 1 307 ? -25.288 -46.831 -27.875 1.00 11.96 307 ALA A CA 1
ATOM 2439 C C . ALA A 1 307 ? -26.371 -45.773 -28.032 1.00 13.31 307 ALA A C 1
ATOM 2440 O O . ALA A 1 307 ? -26.146 -44.583 -27.782 1.00 15.17 307 ALA A O 1
ATOM 2442 N N . LEU A 1 308 ? -27.542 -46.226 -28.459 1.00 13.48 308 LEU A N 1
ATOM 2443 C CA . LEU A 1 308 ? -28.761 -45.433 -28.381 1.00 13.82 308 LEU A CA 1
ATOM 2444 C C . LEU A 1 308 ? -29.560 -46.082 -27.261 1.00 14.97 308 LEU A C 1
ATOM 2445 O O . LEU A 1 308 ? -30.033 -47.211 -27.406 1.00 16.01 308 LEU A O 1
ATOM 2450 N N . TYR A 1 309 ? -29.671 -45.388 -26.132 1.00 13.88 309 TYR A N 1
ATOM 2451 C CA . TYR A 1 309 ? -30.175 -46.007 -24.912 1.00 12.82 309 TYR A CA 1
ATOM 2452 C C . TYR A 1 309 ? -31.527 -46.677 -25.114 1.00 12.99 309 TYR A C 1
ATOM 2453 O O . TYR A 1 309 ? -32.480 -46.050 -25.569 1.00 13.59 309 TYR A O 1
ATOM 2462 N N . GLY A 1 310 ? -31.588 -47.964 -24.793 1.00 11.73 310 GLY A N 1
ATOM 2463 C CA . GLY A 1 310 ? -32.785 -48.758 -24.994 1.00 12.20 310 GLY A CA 1
ATOM 2464 C C . GLY A 1 310 ? -32.616 -49.834 -26.053 1.00 11.76 310 GLY A C 1
ATOM 2465 O O . GLY A 1 310 ? -33.348 -50.823 -26.049 1.00 11.69 310 GLY A O 1
ATOM 2466 N N . ASP A 1 311 ? -31.660 -49.643 -26.963 1.00 11.38 311 ASP A N 1
ATOM 2467 C CA . ASP A 1 311 ? -31.432 -50.604 -28.048 1.00 11.71 311 ASP A CA 1
ATOM 2468 C C . ASP A 1 311 ? -30.127 -51.390 -27.884 1.00 12.41 311 ASP A C 1
ATOM 2469 O O . ASP A 1 311 ? -29.578 -51.906 -28.865 1.00 12.11 311 ASP A O 1
ATOM 2474 N N . GLU A 1 312 ? -29.641 -51.502 -26.651 1.00 11.71 312 GLU A N 1
ATOM 2475 C CA . GLU A 1 312 ? -28.420 -52.265 -26.390 1.00 11.36 312 GLU A CA 1
ATOM 2476 C C . GLU A 1 312 ? -28.550 -53.718 -26.848 1.00 11.49 312 GLU A C 1
ATOM 2477 O O . GLU A 1 312 ? -29.590 -54.352 -26.664 1.00 12.64 312 GLU A O 1
ATOM 2483 N N . CYS A 1 313 ? -27.477 -54.236 -27.439 1.00 11.24 313 CYS A N 1
ATOM 2484 C CA . CYS A 1 313 ? -27.451 -55.612 -27.896 1.00 13.22 313 CYS A CA 1
ATOM 2485 C C . CYS A 1 313 ? -27.053 -56.484 -26.736 1.00 13.50 313 CYS A C 1
ATOM 2486 O O . CYS A 1 313 ? -25.876 -56.564 -26.392 1.00 17.19 313 CYS A O 1
ATOM 2489 N N . VAL A 1 314 ? -28.026 -57.099 -26.087 1.00 12.02 314 VAL A N 1
ATOM 2490 C CA A VAL A 1 314 ? -27.714 -58.089 -25.063 0.50 10.17 314 VAL A CA 1
ATOM 2491 C CA B VAL A 1 314 ? -27.733 -58.075 -25.053 0.50 11.50 314 VAL A CA 1
ATOM 2492 C C . VAL A 1 314 ? -28.290 -59.434 -25.459 1.00 10.88 314 VAL A C 1
ATOM 2493 O O . VAL A 1 314 ? -29.425 -59.530 -25.938 1.00 11.83 314 VAL A O 1
ATOM 2500 N N . PHE A 1 315 ? -27.478 -60.468 -25.283 1.00 11.20 315 PHE A N 1
ATOM 2501 C CA . PHE A 1 315 ? -27.843 -61.820 -25.663 1.00 10.45 315 PHE A CA 1
ATOM 2502 C C . PHE A 1 315 ? -28.261 -62.631 -24.444 1.00 11.65 315 PHE A C 1
ATOM 2503 O O . PHE A 1 315 ? -27.632 -62.553 -23.388 1.00 14.65 315 PHE A O 1
ATOM 2511 N N . GLY A 1 316 ? -29.323 -63.413 -24.602 1.00 9.74 316 GLY A N 1
ATOM 2512 C CA . GLY A 1 316 ? -29.763 -64.323 -23.563 1.00 12.18 316 GLY A CA 1
ATOM 2513 C C . GLY A 1 316 ? -31.229 -64.664 -23.710 1.00 13.84 316 GLY A C 1
ATOM 2514 O O . GLY A 1 316 ? -31.898 -64.191 -24.630 1.00 13.71 316 GLY A O 1
ATOM 2515 N N . GLY A 1 317 ? -31.727 -65.489 -22.795 1.00 15.26 317 GLY A N 1
ATOM 2516 C CA . GLY A 1 317 ? -33.131 -65.860 -22.793 1.00 15.68 317 GLY A CA 1
ATOM 2517 C C . GLY A 1 317 ? -34.032 -64.647 -22.654 1.00 16.62 317 GLY A C 1
ATOM 2518 O O . GLY A 1 317 ? -33.893 -63.858 -21.721 1.00 16.30 317 GLY A O 1
ATOM 2519 N N . GLY A 1 318 ? -34.958 -64.487 -23.592 1.00 17.64 318 GLY A N 1
ATOM 2520 C CA . GLY A 1 318 ? -35.863 -63.355 -23.577 1.00 18.51 318 GLY A CA 1
ATOM 2521 C C . GLY A 1 318 ? -35.231 -62.027 -23.936 1.00 17.08 318 GLY A C 1
ATOM 2522 O O . GLY A 1 318 ? -35.864 -60.980 -23.800 1.00 20.56 318 GLY A O 1
ATOM 2523 N N . LYS A 1 319 ? -33.985 -62.046 -24.404 1.00 14.18 319 LYS A N 1
ATOM 2524 C CA . LYS A 1 319 ? -33.257 -60.798 -24.589 1.00 12.54 319 LYS A CA 1
ATOM 2525 C C . LYS A 1 319 ? -33.267 -60.278 -26.024 1.00 11.63 319 LYS A C 1
ATOM 2526 O O . LYS A 1 319 ? -34.160 -60.613 -26.794 1.00 12.54 319 LYS A O 1
ATOM 2532 N N . VAL A 1 320 ? -32.310 -59.431 -26.374 1.00 9.93 320 VAL A N 1
ATOM 2533 C CA . VAL A 1 320 ? -32.456 -58.605 -27.564 1.00 10.63 320 VAL A CA 1
ATOM 2534 C C . VAL A 1 320 ? -32.035 -59.315 -28.837 1.00 10.41 320 VAL A C 1
ATOM 2535 O O . VAL A 1 320 ? -32.659 -59.145 -29.888 1.00 10.98 320 VAL A O 1
ATOM 2539 N N . ILE A 1 321 ? -30.971 -60.105 -28.751 1.00 10.72 321 ILE A N 1
ATOM 2540 C CA A ILE A 1 321 ? -30.403 -60.724 -29.941 0.70 10.26 321 ILE A CA 1
ATOM 2541 C CA B ILE A 1 321 ? -30.411 -60.721 -29.944 0.30 10.35 321 ILE A CA 1
ATOM 2542 C C . ILE A 1 321 ? -31.133 -62.020 -30.284 1.00 9.31 321 ILE A C 1
ATOM 2543 O O . ILE A 1 321 ? -30.671 -63.126 -29.977 1.00 10.68 321 ILE A O 1
ATOM 2552 N N . ARG A 1 322 ? -32.300 -61.859 -30.906 1.00 9.17 322 ARG A N 1
ATOM 2553 C CA . ARG A 1 322 ? -33.154 -62.968 -31.283 1.00 8.99 322 ARG A CA 1
ATOM 2554 C C . ARG A 1 322 ? -33.760 -62.664 -32.646 1.00 9.09 322 ARG A C 1
ATOM 2555 O O . ARG A 1 322 ? -33.876 -61.500 -33.040 1.00 10.70 322 ARG A O 1
ATOM 2563 N N . ASP A 1 323 ? -34.131 -63.728 -33.350 1.00 9.82 323 ASP A N 1
ATOM 2564 C CA . ASP A 1 323 ? -34.672 -63.656 -34.706 1.00 10.58 323 ASP A CA 1
ATOM 2565 C C . ASP A 1 323 ? -35.744 -62.577 -34.884 1.00 11.27 323 ASP A C 1
ATOM 2566 O O . ASP A 1 323 ? -36.785 -62.603 -34.221 1.00 11.85 323 ASP A O 1
ATOM 2571 N N . GLY A 1 324 ? -35.485 -61.653 -35.806 1.00 10.74 324 GLY A N 1
ATOM 2572 C CA . GLY A 1 324 ? -36.438 -60.605 -36.159 1.00 11.09 324 GLY A CA 1
ATOM 2573 C C . GLY A 1 324 ? -36.406 -59.418 -35.215 1.00 13.17 324 GLY A C 1
ATOM 2574 O O . GLY A 1 324 ? -37.040 -58.384 -35.464 1.00 12.32 324 GLY A O 1
ATOM 2575 N N . MET A 1 325 ? -35.648 -59.554 -34.133 1.00 10.63 325 MET A N 1
ATOM 2576 C CA . MET A 1 325 ? -35.549 -58.518 -33.113 1.00 11.00 325 MET A CA 1
ATOM 2577 C C . MET A 1 325 ? -34.245 -57.730 -33.083 1.00 10.84 325 MET A C 1
ATOM 2578 O O . MET A 1 325 ? -34.167 -56.665 -33.695 1.00 12.90 325 MET A O 1
ATOM 2583 N N . GLY A 1 326 ? -33.201 -58.260 -32.456 1.00 11.71 326 GLY A N 1
ATOM 2584 C CA . GLY A 1 326 ? -31.897 -57.621 -32.527 1.00 12.48 326 GLY A CA 1
ATOM 2585 C C . GLY A 1 326 ? -31.078 -58.401 -33.542 1.00 11.52 326 GLY A C 1
ATOM 2586 O O . GLY A 1 326 ? -30.013 -57.950 -33.964 1.00 13.08 326 GLY A O 1
ATOM 2587 N N . GLN A 1 327 ? -31.557 -59.587 -33.902 1.00 10.88 327 GLN A N 1
ATOM 2588 C CA . GLN A 1 327 ? -30.920 -60.392 -34.934 1.00 10.76 327 GLN A CA 1
ATOM 2589 C C . GLN A 1 327 ? -31.688 -60.205 -36.243 1.00 11.64 327 GLN A C 1
ATOM 2590 O O . GLN A 1 327 ? -32.867 -60.559 -36.347 1.00 12.05 327 GLN A O 1
ATOM 2596 N N . SER A 1 328 ? -31.011 -59.643 -37.236 1.00 11.72 328 SER A N 1
ATOM 2597 C CA . SER A 1 328 ? -31.645 -59.266 -38.490 1.00 12.52 328 SER A CA 1
ATOM 2598 C C . SER A 1 328 ? -32.040 -60.473 -39.298 1.00 16.78 328 SER A C 1
ATOM 2599 O O . SER A 1 328 ? -31.286 -61.441 -39.390 1.00 18.87 328 SER A O 1
ATOM 2612 N N . GLY A 1 330 ? -33.151 -61.131 -43.010 1.00 28.17 330 GLY A N 1
ATOM 2613 C CA . GLY A 1 330 ? -33.442 -60.761 -44.385 1.00 26.32 330 GLY A CA 1
ATOM 2614 C C . GLY A 1 330 ? -32.339 -60.080 -45.188 1.00 28.13 330 GLY A C 1
ATOM 2615 O O . GLY A 1 330 ? -32.456 -59.972 -46.409 1.00 28.93 330 GLY A O 1
ATOM 2616 N N . HIS A 1 331 ? -31.284 -59.610 -44.517 1.00 21.52 331 HIS A N 1
ATOM 2617 C CA . HIS A 1 331 ? -30.133 -58.972 -45.169 1.00 19.08 331 HIS A CA 1
ATOM 2618 C C . HIS A 1 331 ? -29.291 -60.052 -45.878 1.00 14.62 331 HIS A C 1
ATOM 2619 O O . HIS A 1 331 ? -29.455 -61.245 -45.605 1.00 16.80 331 HIS A O 1
ATOM 2626 N N . PRO A 1 332 ? -28.377 -59.647 -46.787 1.00 15.54 332 PRO A N 1
ATOM 2627 C CA . PRO A 1 332 ? -27.596 -60.685 -47.484 1.00 16.26 332 PRO A CA 1
ATOM 2628 C C . PRO A 1 332 ? -26.740 -61.504 -46.522 1.00 13.44 332 PRO A C 1
ATOM 2629 O O . PRO A 1 332 ? -26.076 -60.928 -45.668 1.00 12.64 332 PRO A O 1
ATOM 2633 N N . PRO A 1 333 ? -26.749 -62.838 -46.662 1.00 14.29 333 PRO A N 1
ATOM 2634 C CA . PRO A 1 333 ? -25.966 -63.674 -45.752 1.00 13.57 333 PRO A CA 1
ATOM 2635 C C . PRO A 1 333 ? -24.501 -63.265 -45.686 1.00 12.72 333 PRO A C 1
ATOM 2636 O O . PRO A 1 333 ? -23.882 -63.346 -44.623 1.00 13.43 333 PRO A O 1
ATOM 2640 N N . ALA A 1 334 ? -23.959 -62.787 -46.800 1.00 12.55 334 ALA A N 1
ATOM 2641 C CA . ALA A 1 334 ? -22.543 -62.471 -46.843 1.00 12.86 334 ALA A CA 1
ATOM 2642 C C . ALA A 1 334 ? -22.152 -61.291 -45.970 1.00 13.21 334 ALA A C 1
ATOM 2643 O O . ALA A 1 334 ? -20.974 -61.111 -45.669 1.00 16.89 334 ALA A O 1
ATOM 2645 N N . ILE A 1 335 ? -23.113 -60.470 -45.559 1.00 12.95 335 ILE A N 1
ATOM 2646 C CA . ILE A 1 335 ? -22.735 -59.324 -44.740 1.00 14.12 335 ILE A CA 1
ATOM 2647 C C . ILE A 1 335 ? -23.018 -59.497 -43.245 1.00 13.75 335 ILE A C 1
ATOM 2648 O O . ILE A 1 335 ? -22.696 -58.610 -42.458 1.00 14.84 335 ILE A O 1
ATOM 2653 N N . SER A 1 336 ? -23.578 -60.635 -42.845 1.00 11.52 336 SER A N 1
ATOM 2654 C CA . SER A 1 336 ? -23.657 -60.942 -41.413 1.00 12.11 336 SER A CA 1
ATOM 2655 C C . SER A 1 336 ? -22.267 -60.877 -40.782 1.00 11.41 336 SER A C 1
ATOM 2656 O O . SER A 1 336 ? -21.299 -61.379 -41.351 1.00 13.07 336 SER A O 1
ATOM 2659 N N . LEU A 1 337 ? -22.161 -60.281 -39.602 1.00 9.60 337 LEU A N 1
ATOM 2660 C CA . LEU A 1 337 ? -20.921 -60.387 -38.838 1.00 8.87 337 LEU A CA 1
ATOM 2661 C C . LEU A 1 337 ? -20.635 -61.857 -38.521 1.00 8.85 337 LEU A C 1
ATOM 2662 O O . LEU A 1 337 ? -21.562 -62.658 -38.353 1.00 10.17 337 LEU A O 1
ATOM 2667 N N . ASP A 1 338 ? -19.356 -62.217 -38.420 1.00 9.40 338 ASP A N 1
ATOM 2668 C CA . ASP A 1 338 ? -19.017 -63.549 -37.918 1.00 8.92 338 ASP A CA 1
ATOM 2669 C C . ASP A 1 338 ? -19.247 -63.609 -36.407 1.00 9.95 338 ASP A C 1
ATOM 2670 O O . ASP A 1 338 ? -19.787 -64.585 -35.889 1.00 9.11 338 ASP A O 1
ATOM 2675 N N . THR A 1 339 ? -18.811 -62.558 -35.707 1.00 9.57 339 THR A N 1
ATOM 2676 C CA . THR A 1 339 ? -18.956 -62.445 -34.257 1.00 9.61 339 THR A CA 1
ATOM 2677 C C . THR A 1 339 ? -19.202 -60.985 -33.930 1.00 9.84 339 THR A C 1
ATOM 2678 O O . THR A 1 339 ? -18.692 -60.098 -34.607 1.00 10.72 339 THR A O 1
ATOM 2682 N N . VAL A 1 340 ? -20.001 -60.740 -32.901 1.00 9.32 340 VAL A N 1
ATOM 2683 C CA . VAL A 1 340 ? -20.109 -59.404 -32.346 1.00 9.34 340 VAL A CA 1
ATOM 2684 C C . VAL A 1 340 ? -19.706 -59.472 -30.880 1.00 8.75 340 VAL A C 1
ATOM 2685 O O . VAL A 1 340 ? -20.112 -60.391 -30.166 1.00 9.76 340 VAL A O 1
ATOM 2689 N N . ILE A 1 341 ? -18.858 -58.535 -30.454 1.00 8.60 341 ILE A N 1
ATOM 2690 C CA . ILE A 1 341 ? -18.598 -58.316 -29.034 1.00 7.78 341 ILE A CA 1
ATOM 2691 C C . ILE A 1 341 ? -19.500 -57.161 -28.594 1.00 8.96 341 ILE A C 1
ATOM 2692 O O . ILE A 1 341 ? -19.340 -56.024 -29.039 1.00 11.31 341 ILE A O 1
ATOM 2697 N N . THR A 1 342 ? -20.460 -57.462 -27.734 1.00 9.96 342 THR A N 1
ATOM 2698 C CA . THR A 1 342 ? -21.486 -56.488 -27.376 1.00 11.12 342 THR A CA 1
ATOM 2699 C C . THR A 1 342 ? -21.083 -55.630 -26.180 1.00 9.54 342 THR A C 1
ATOM 2700 O O . THR A 1 342 ? -20.519 -56.133 -25.226 1.00 10.20 342 THR A O 1
ATOM 2704 N N . ASN A 1 343 ? -21.383 -54.330 -26.236 1.00 9.87 343 ASN A N 1
ATOM 2705 C CA . ASN A 1 343 ? -21.248 -53.446 -25.061 1.00 10.95 343 ASN A CA 1
ATOM 2706 C C . ASN A 1 343 ? -19.862 -53.433 -24.427 1.00 11.21 343 ASN A C 1
ATOM 2707 O O . ASN A 1 343 ? -19.732 -53.534 -23.204 1.00 11.76 343 ASN A O 1
ATOM 2712 N N . ALA A 1 344 ? -18.833 -53.302 -25.256 1.00 9.14 344 ALA A N 1
ATOM 2713 C CA . ALA A 1 344 ? -17.461 -53.270 -24.766 1.00 8.82 344 ALA A CA 1
ATOM 2714 C C . ALA A 1 344 ? -17.011 -51.871 -24.355 1.00 9.51 344 ALA A C 1
ATOM 2715 O O . ALA A 1 344 ? -17.251 -50.895 -25.067 1.00 10.27 344 ALA A O 1
ATOM 2717 N N . VAL A 1 345 ? -16.326 -51.781 -23.221 1.00 9.81 345 VAL A N 1
ATOM 2718 C CA . VAL A 1 345 ? -15.508 -50.600 -22.950 1.00 9.06 345 VAL A CA 1
ATOM 2719 C C . VAL A 1 345 ? -14.153 -50.830 -23.598 1.00 11.09 345 VAL A C 1
ATOM 2720 O O . VAL A 1 345 ? -13.413 -51.724 -23.194 1.00 13.09 345 VAL A O 1
ATOM 2724 N N . ILE A 1 346 ? -13.840 -50.050 -24.621 1.00 9.13 346 ILE A N 1
ATOM 2725 C CA . ILE A 1 346 ? -12.579 -50.209 -25.332 1.00 8.44 346 ILE A CA 1
ATOM 2726 C C . ILE A 1 346 ? -11.568 -49.239 -24.748 1.00 9.89 346 ILE A C 1
ATOM 2727 O O . ILE A 1 346 ? -11.819 -48.033 -24.686 1.00 11.44 346 ILE A O 1
ATOM 2732 N N . ILE A 1 347 ? -10.432 -49.759 -24.303 1.00 9.79 347 ILE A N 1
ATOM 2733 C CA . ILE A 1 347 ? -9.320 -48.912 -23.907 1.00 10.86 347 ILE A CA 1
ATOM 2734 C C . ILE A 1 347 ? -8.203 -49.105 -24.921 1.00 10.50 347 ILE A C 1
ATOM 2735 O O . ILE A 1 347 ? -7.710 -50.217 -25.105 1.00 9.71 347 ILE A O 1
ATOM 2740 N N . ASP A 1 348 ? -7.841 -48.022 -25.597 1.00 10.92 348 ASP A N 1
ATOM 2741 C CA . ASP A 1 348 ? -6.891 -48.080 -26.699 1.00 10.49 348 ASP A CA 1
ATOM 2742 C C . ASP A 1 348 ? -6.192 -46.731 -26.762 1.00 11.82 348 ASP A C 1
ATOM 2743 O O . ASP A 1 348 ? -6.705 -45.748 -26.223 1.00 11.86 348 ASP A O 1
ATOM 2748 N N . TYR A 1 349 ? -5.028 -46.663 -27.398 1.00 10.44 349 TYR A N 1
ATOM 2749 C CA . TYR A 1 349 ? -4.324 -45.383 -27.461 1.00 11.25 349 TYR A CA 1
ATOM 2750 C C . TYR A 1 349 ? -5.168 -44.346 -28.210 1.00 12.68 349 TYR A C 1
ATOM 2751 O O . TYR A 1 349 ? -5.000 -43.142 -28.011 1.00 13.02 349 TYR A O 1
ATOM 2760 N N . THR A 1 350 ? -6.083 -44.818 -29.053 1.00 11.51 350 THR A N 1
ATOM 2761 C CA . THR A 1 350 ? -6.955 -43.921 -29.817 1.00 12.84 350 THR A CA 1
ATOM 2762 C C . THR A 1 350 ? -8.111 -43.324 -29.022 1.00 15.13 350 THR A C 1
ATOM 2763 O O . THR A 1 350 ? -8.756 -42.383 -29.485 1.00 17.69 350 THR A O 1
ATOM 2767 N N . GLY A 1 351 ? -8.394 -43.878 -27.850 1.00 14.20 351 GLY A N 1
ATOM 2768 C CA . GLY A 1 351 ? -9.483 -43.381 -27.030 1.00 13.63 351 GLY A CA 1
ATOM 2769 C C . GLY A 1 351 ? -10.092 -44.429 -26.129 1.00 12.33 351 GLY A C 1
ATOM 2770 O O . GLY A 1 351 ? -9.924 -45.633 -26.350 1.00 13.98 351 GLY A O 1
ATOM 2771 N N . ILE A 1 352 ? -10.806 -43.963 -25.109 1.00 11.93 352 ILE A N 1
ATOM 2772 C CA . ILE A 1 352 ? -11.529 -44.832 -24.194 1.00 10.40 352 ILE A CA 1
ATOM 2773 C C . ILE A 1 352 ? -13.007 -44.640 -24.496 1.00 11.58 352 ILE A C 1
ATOM 2774 O O . ILE A 1 352 ? -13.581 -43.570 -24.247 1.00 12.08 352 ILE A O 1
ATOM 2779 N N . ILE A 1 353 ? -13.613 -45.650 -25.103 1.00 10.18 353 ILE A N 1
ATOM 2780 C CA . ILE A 1 353 ? -14.951 -45.496 -25.655 1.00 10.75 353 ILE A CA 1
ATOM 2781 C C . ILE A 1 353 ? -15.816 -46.696 -25.328 1.00 9.92 353 ILE A C 1
ATOM 2782 O O . ILE A 1 353 ? -15.323 -47.719 -24.842 1.00 12.75 353 ILE A O 1
ATOM 2787 N N . LYS A 1 354 ? -17.115 -46.561 -25.573 1.00 9.94 354 LYS A N 1
ATOM 2788 C CA . LYS A 1 354 ? -18.058 -47.645 -25.371 1.00 9.92 354 LYS A CA 1
ATOM 2789 C C . LYS A 1 354 ? -18.677 -47.976 -26.725 1.00 10.89 354 LYS A C 1
ATOM 2790 O O . LYS A 1 354 ? -19.216 -47.091 -27.393 1.00 11.00 354 LYS A O 1
ATOM 2796 N N . ALA A 1 355 ? -18.599 -49.237 -27.140 1.00 9.79 355 ALA A N 1
ATOM 2797 C CA . ALA A 1 355 ? -19.097 -49.625 -28.465 1.00 10.41 355 ALA A CA 1
ATOM 2798 C C . ALA A 1 355 ? -19.276 -51.125 -28.580 1.00 9.15 355 ALA A C 1
ATOM 2799 O O . ALA A 1 355 ? -18.736 -51.880 -27.772 1.00 10.72 355 ALA A O 1
ATOM 2801 N N . ASP A 1 356 ? -20.043 -51.553 -29.583 1.00 9.63 356 ASP A N 1
ATOM 2802 C CA . ASP A 1 356 ? -20.011 -52.942 -30.035 1.00 9.45 356 ASP A CA 1
ATOM 2803 C C . ASP A 1 356 ? -18.846 -53.104 -31.013 1.00 9.91 356 ASP A C 1
ATOM 2804 O O . ASP A 1 356 ? -18.493 -52.163 -31.726 1.00 9.87 356 ASP A O 1
ATOM 2809 N N . ILE A 1 357 ? -18.260 -54.296 -31.054 1.00 9.80 357 ILE A N 1
ATOM 2810 C CA . ILE A 1 357 ? -17.180 -54.583 -31.996 1.00 9.10 357 ILE A CA 1
ATOM 2811 C C . ILE A 1 357 ? -17.606 -55.714 -32.921 1.00 9.25 357 ILE A C 1
ATOM 2812 O O . ILE A 1 357 ? -17.992 -56.784 -32.461 1.00 10.54 357 ILE A O 1
ATOM 2817 N N . GLY A 1 358 ? -17.562 -55.465 -34.228 1.00 9.65 358 GLY A N 1
ATOM 2818 C CA . GLY A 1 358 ? -17.937 -56.479 -35.194 1.00 9.77 358 GLY A CA 1
ATOM 2819 C C . GLY A 1 358 ? -16.701 -57.135 -35.767 1.00 9.50 358 GLY A C 1
ATOM 2820 O O . GLY A 1 358 ? -15.732 -56.453 -36.101 1.00 12.31 358 GLY A O 1
ATOM 2821 N N . ILE A 1 359 ? -16.736 -58.457 -35.870 1.00 8.79 359 ILE A N 1
ATOM 2822 C CA . ILE A 1 359 ? -15.608 -59.230 -36.390 1.00 9.21 359 ILE A CA 1
ATOM 2823 C C . ILE A 1 359 ? -16.066 -60.016 -37.607 1.00 9.19 359 ILE A C 1
ATOM 2824 O O . ILE A 1 359 ? -17.113 -60.665 -37.580 1.00 9.73 359 ILE A O 1
ATOM 2829 N N . LYS A 1 360 ? -15.286 -59.959 -38.681 1.00 8.97 360 LYS A N 1
ATOM 2830 C CA . LYS A 1 360 ? -15.610 -60.701 -39.890 1.00 10.06 360 LYS A CA 1
ATOM 2831 C C . LYS A 1 360 ? -14.314 -61.123 -40.576 1.00 9.37 360 LYS A C 1
ATOM 2832 O O . LYS A 1 360 ? -13.407 -60.307 -40.737 1.00 10.11 360 LYS A O 1
ATOM 2838 N N . ASP A 1 361 ? -14.227 -62.401 -40.948 1.00 10.29 361 ASP A N 1
ATOM 2839 C CA . ASP A 1 361 ? -13.021 -62.966 -41.569 1.00 10.91 361 ASP A CA 1
ATOM 2840 C C . ASP A 1 361 ? -11.765 -62.715 -40.720 1.00 11.79 361 ASP A C 1
ATOM 2841 O O . ASP A 1 361 ? -10.672 -62.492 -41.244 1.00 12.89 361 ASP A O 1
ATOM 2846 N N . GLY A 1 362 ? -11.931 -62.752 -39.404 1.00 9.93 362 GLY A N 1
ATOM 2847 C CA . GLY A 1 362 ? -10.810 -62.621 -38.488 1.00 9.93 362 GLY A CA 1
ATOM 2848 C C . GLY A 1 362 ? -10.359 -61.192 -38.254 1.00 9.32 362 GLY A C 1
ATOM 2849 O O . GLY A 1 362 ? -9.419 -60.962 -37.489 1.00 11.05 362 GLY A O 1
ATOM 2850 N N . LEU A 1 363 ? -11.019 -60.244 -38.918 1.00 8.89 363 LEU A N 1
ATOM 2851 C CA . LEU A 1 363 ? -10.662 -58.830 -38.840 1.00 8.91 363 LEU A CA 1
ATOM 2852 C C . LEU A 1 363 ? -11.676 -58.052 -38.020 1.00 9.16 363 LEU A C 1
ATOM 2853 O O . LEU A 1 363 ? -12.842 -58.446 -37.903 1.00 9.98 363 LEU A O 1
ATOM 2858 N N . ILE A 1 364 ? -11.233 -56.926 -37.471 1.00 9.98 364 ILE A N 1
ATOM 2859 C CA . ILE A 1 364 ? -12.161 -55.973 -36.871 1.00 10.09 364 ILE A CA 1
ATOM 2860 C C . ILE A 1 364 ? -12.900 -55.282 -38.009 1.00 9.45 364 ILE A C 1
ATOM 2861 O O . ILE A 1 364 ? -12.330 -54.456 -38.726 1.00 13.36 364 ILE A O 1
ATOM 2866 N N . ALA A 1 365 ? -14.162 -55.650 -38.200 1.00 9.66 365 ALA A N 1
ATOM 2867 C CA . ALA A 1 365 ? -14.921 -55.175 -39.350 1.00 10.47 365 ALA A CA 1
ATOM 2868 C C . ALA A 1 365 ? -15.546 -53.812 -39.095 1.00 12.00 365 ALA A C 1
ATOM 2869 O O . ALA A 1 365 ? -15.752 -53.021 -40.025 1.00 14.18 365 ALA A O 1
ATOM 2871 N N . SER A 1 366 ? -15.842 -53.543 -37.830 1.00 11.62 366 SER A N 1
ATOM 2872 C CA . SER A 1 366 ? -16.605 -52.363 -37.473 1.00 11.06 366 SER A CA 1
ATOM 2873 C C . SER A 1 366 ? -16.556 -52.131 -35.975 1.00 10.60 366 SER A C 1
ATOM 2874 O O . SER A 1 366 ? -16.385 -53.068 -35.188 1.00 11.33 366 SER A O 1
ATOM 2877 N N . ILE A 1 367 ? -16.689 -50.871 -35.590 1.00 11.00 367 ILE A N 1
ATOM 2878 C CA . ILE A 1 367 ? -16.759 -50.484 -34.192 1.00 11.10 367 ILE A CA 1
ATOM 2879 C C . ILE A 1 367 ? -17.858 -49.446 -34.126 1.00 10.94 367 ILE A C 1
ATOM 2880 O O . ILE A 1 367 ? -17.817 -48.442 -34.840 1.00 12.77 367 ILE A O 1
ATOM 2885 N N . GLY A 1 368 ? -18.864 -49.694 -33.299 1.00 9.22 368 GLY A N 1
ATOM 2886 C CA . GLY A 1 368 ? -19.984 -48.769 -33.238 1.00 10.25 368 GLY A CA 1
ATOM 2887 C C . GLY A 1 368 ? -21.236 -49.411 -32.690 1.00 11.95 368 GLY A C 1
ATOM 2888 O O . GLY A 1 368 ? -21.180 -50.178 -31.736 1.00 13.72 368 GLY A O 1
ATOM 2889 N N . LYS A 1 369 ? -22.374 -49.104 -33.298 1.00 10.55 369 LYS A N 1
ATOM 2890 C CA . LYS A 1 369 ? -23.649 -49.640 -32.823 1.00 11.37 369 LYS A CA 1
ATOM 2891 C C . LYS A 1 369 ? -24.102 -50.821 -33.687 1.00 9.68 369 LYS A C 1
ATOM 2892 O O . LYS A 1 369 ? -24.410 -50.657 -34.872 1.00 12.25 369 LYS A O 1
ATOM 2898 N N . ALA A 1 370 ? -24.145 -52.013 -33.093 1.00 10.15 370 ALA A N 1
ATOM 2899 C CA . ALA A 1 370 ? -24.550 -53.213 -33.821 1.00 9.66 370 ALA A CA 1
ATOM 2900 C C . ALA A 1 370 ? -26.032 -53.515 -33.662 1.00 11.60 370 ALA A C 1
ATOM 2901 O O . ALA A 1 370 ? -26.720 -52.936 -32.815 1.00 12.18 370 ALA A O 1
ATOM 2903 N N . GLY A 1 371 ? -26.529 -54.432 -34.481 1.00 9.48 371 GLY A N 1
ATOM 2904 C CA . GLY A 1 371 ? -27.876 -54.924 -34.289 1.00 9.84 371 GLY A CA 1
ATOM 2905 C C . GLY A 1 371 ? -28.625 -55.163 -35.579 1.00 12.90 371 GLY A C 1
ATOM 2906 O O . GLY A 1 371 ? -28.094 -55.723 -36.533 1.00 11.21 371 GLY A O 1
ATOM 2907 N N . ASN A 1 372 ? -29.883 -54.739 -35.591 1.00 11.13 372 ASN A N 1
ATOM 2908 C CA . ASN A 1 372 ? -30.783 -55.008 -36.701 1.00 9.63 372 ASN A CA 1
ATOM 2909 C C . ASN A 1 372 ? -31.373 -53.709 -37.231 1.00 12.14 372 ASN A C 1
ATOM 2910 O O . ASN A 1 372 ? -32.208 -53.090 -36.575 1.00 12.15 372 ASN A O 1
ATOM 2915 N N . PRO A 1 373 ? -30.949 -53.293 -38.430 1.00 11.32 373 PRO A N 1
ATOM 2916 C CA . PRO A 1 373 ? -31.460 -52.063 -39.051 1.00 12.49 373 PRO A CA 1
ATOM 2917 C C . PRO A 1 373 ? -32.973 -52.085 -39.293 1.00 12.86 373 PRO A C 1
ATOM 2918 O O . PRO A 1 373 ? -33.553 -51.029 -39.544 1.00 13.12 373 PRO A O 1
ATOM 2922 N N . ASP A 1 374 ? -33.600 -53.252 -39.226 1.00 11.16 374 ASP A N 1
ATOM 2923 C CA . ASP A 1 374 ? -35.047 -53.334 -39.429 1.00 11.46 374 ASP A CA 1
ATOM 2924 C C . ASP A 1 374 ? -35.846 -52.832 -38.231 1.00 12.73 374 ASP A C 1
ATOM 2925 O O . ASP A 1 374 ? -37.023 -52.516 -38.367 1.00 12.22 374 ASP A O 1
ATOM 2930 N N . ILE A 1 375 ? -35.231 -52.782 -37.053 1.00 11.02 375 ILE A N 1
ATOM 2931 C CA . ILE A 1 375 ? -35.956 -52.295 -35.874 1.00 11.08 375 ILE A CA 1
ATOM 2932 C C . ILE A 1 375 ? -35.213 -51.252 -35.045 1.00 11.96 375 ILE A C 1
ATOM 2933 O O . ILE A 1 375 ? -35.795 -50.673 -34.127 1.00 11.77 375 ILE A O 1
ATOM 2938 N N . MET A 1 376 ? -33.940 -51.017 -35.351 1.00 11.95 376 MET A N 1
ATOM 2939 C CA . MET A 1 376 ? -33.123 -50.079 -34.589 1.00 12.46 376 MET A CA 1
ATOM 2940 C C . MET A 1 376 ? -32.625 -48.988 -35.502 1.00 12.07 376 MET A C 1
ATOM 2941 O O . MET A 1 376 ? -32.315 -49.246 -36.660 1.00 13.59 376 MET A O 1
ATOM 2946 N N . ASN A 1 377 ? -32.516 -47.775 -34.963 1.00 13.23 377 ASN A N 1
ATOM 2947 C CA . ASN A 1 377 ? -31.787 -46.707 -35.625 1.00 14.00 377 ASN A CA 1
ATOM 2948 C C . ASN A 1 377 ? -30.293 -46.885 -35.402 1.00 15.42 377 ASN A C 1
ATOM 2949 O O . ASN A 1 377 ? -29.869 -47.499 -34.420 1.00 16.07 377 ASN A O 1
ATOM 2954 N N . GLY A 1 378 ? -29.498 -46.338 -36.310 1.00 16.56 378 GLY A N 1
ATOM 2955 C CA . GLY A 1 378 ? -28.074 -46.209 -36.072 1.00 17.69 378 GLY A CA 1
ATOM 2956 C C . GLY A 1 378 ? -27.205 -47.408 -36.397 1.00 16.42 378 GLY A C 1
ATOM 2957 O O . GLY A 1 378 ? -26.017 -47.388 -36.091 1.00 18.16 378 GLY A O 1
ATOM 2958 N N . VAL A 1 379 ? -27.784 -48.441 -37.003 1.00 15.65 379 VAL A N 1
ATOM 2959 C CA . VAL A 1 379 ? -27.024 -49.629 -37.393 1.00 14.81 379 VAL A CA 1
ATOM 2960 C C . VAL A 1 379 ? -26.571 -49.561 -38.854 1.00 16.73 379 VAL A C 1
ATOM 2961 O O . VAL A 1 379 ? -27.375 -49.745 -39.772 1.00 20.14 379 VAL A O 1
ATOM 2965 N N . PHE A 1 380 ? -25.281 -49.324 -39.073 1.00 19.89 380 PHE A N 1
ATOM 2966 C CA . PHE A 1 380 ? -24.712 -49.393 -40.423 1.00 20.28 380 PHE A CA 1
ATOM 2967 C C . PHE A 1 380 ? -24.639 -50.823 -40.957 1.00 21.34 380 PHE A C 1
ATOM 2968 O O . PHE A 1 380 ? -24.656 -51.791 -40.191 1.00 18.66 380 PHE A O 1
ATOM 2976 N N . SER A 1 381 ? -24.533 -50.956 -42.275 1.00 22.29 381 SER A N 1
ATOM 2977 C CA . SER A 1 381 ? -24.593 -52.271 -42.908 1.00 23.16 381 SER A CA 1
ATOM 2978 C C . SER A 1 381 ? -23.395 -53.167 -42.584 1.00 21.64 381 SER A C 1
ATOM 2979 O O . SER A 1 381 ? -23.422 -54.356 -42.889 1.00 24.45 381 SER A O 1
ATOM 2982 N N . ASN A 1 382 ? -22.352 -52.613 -41.967 1.00 15.83 382 ASN A N 1
ATOM 2983 C CA . ASN A 1 382 ? -21.221 -53.437 -41.555 1.00 15.96 382 ASN A CA 1
ATOM 2984 C C . ASN A 1 382 ? -21.274 -53.883 -40.090 1.00 15.14 382 ASN A C 1
ATOM 2985 O O . ASN A 1 382 ? -20.316 -54.464 -39.579 1.00 15.13 382 ASN A O 1
ATOM 2990 N N . MET A 1 383 ? -22.404 -53.635 -39.428 1.00 12.90 383 MET A N 1
ATOM 2991 C CA . MET A 1 383 ? -22.580 -54.035 -38.024 1.00 11.75 383 MET A CA 1
ATOM 2992 C C . MET A 1 383 ? -23.862 -54.833 -37.816 1.00 12.22 383 MET A C 1
ATOM 2993 O O . MET A 1 383 ? -24.495 -54.742 -36.759 1.00 12.55 383 MET A O 1
ATOM 2998 N N . ILE A 1 384 ? -24.241 -55.621 -38.814 1.00 10.41 384 ILE A N 1
ATOM 2999 C CA . ILE A 1 384 ? -25.482 -56.382 -38.738 1.00 10.12 384 ILE A CA 1
ATOM 3000 C C . ILE A 1 384 ? -25.269 -57.733 -38.093 1.00 10.31 384 ILE A C 1
ATOM 3001 O O . ILE A 1 384 ? -24.420 -58.521 -38.526 1.00 11.07 384 ILE A O 1
ATOM 3006 N N . ILE A 1 385 ? -26.034 -57.991 -37.043 1.00 9.89 385 ILE A N 1
ATOM 3007 C CA . ILE A 1 385 ? -26.050 -59.302 -36.410 1.00 9.55 385 ILE A CA 1
ATOM 3008 C C . ILE A 1 385 ? -27.068 -60.191 -37.123 1.00 12.21 385 ILE A C 1
ATOM 3009 O O . ILE A 1 385 ? -28.245 -59.846 -37.196 1.00 13.23 385 ILE A O 1
ATOM 3014 N N . GLY A 1 386 ? -26.620 -61.319 -37.670 1.00 10.42 386 GLY A N 1
ATOM 3015 C CA . GLY A 1 386 ? -27.509 -62.209 -38.396 1.00 10.55 386 GLY A CA 1
ATOM 3016 C C . GLY A 1 386 ? -27.630 -63.584 -37.774 1.00 9.88 386 GLY A C 1
ATOM 3017 O O . GLY A 1 386 ? -27.100 -63.841 -36.689 1.00 10.66 386 GLY A O 1
ATOM 3018 N N . ALA A 1 387 ? -28.323 -64.483 -38.461 1.00 11.29 387 ALA A N 1
ATOM 3019 C CA . ALA A 1 387 ? -28.405 -65.853 -37.984 1.00 10.57 387 ALA A CA 1
ATOM 3020 C C . ALA A 1 387 ? -27.015 -66.467 -37.862 1.00 10.93 387 ALA A C 1
ATOM 3021 O O . ALA A 1 387 ? -26.767 -67.283 -36.979 1.00 12.03 387 ALA A O 1
ATOM 3023 N N . ASN A 1 388 ? -26.101 -66.092 -38.750 1.00 9.86 388 ASN A N 1
ATOM 3024 C CA . ASN A 1 388 ? -24.782 -66.715 -38.732 1.00 9.44 388 ASN A CA 1
ATOM 3025 C C . ASN A 1 388 ? -23.745 -65.959 -37.904 1.00 10.40 388 ASN A C 1
ATOM 3026 O O . ASN A 1 388 ? -22.542 -66.069 -38.145 1.00 11.07 388 ASN A O 1
ATOM 3031 N N . THR A 1 389 ? -24.215 -65.223 -36.898 1.00 9.26 389 THR A N 1
ATOM 3032 C CA . THR A 1 389 ? -23.327 -64.420 -36.061 1.00 9.50 389 THR A CA 1
ATOM 3033 C C . THR A 1 389 ? -23.237 -64.968 -34.638 1.00 8.80 389 THR A C 1
ATOM 3034 O O . THR A 1 389 ? -24.261 -65.200 -33.996 1.00 9.69 389 THR A O 1
ATOM 3038 N N . GLU A 1 390 ? -22.011 -65.161 -34.154 1.00 8.62 390 GLU A N 1
ATOM 3039 C CA . GLU A 1 390 ? -21.745 -65.537 -32.764 1.00 8.17 390 GLU A CA 1
ATOM 3040 C C . GLU A 1 390 ? -21.721 -64.289 -31.864 1.00 9.93 390 GLU A C 1
ATOM 3041 O O . GLU A 1 390 ? -21.430 -63.187 -32.326 1.00 10.31 390 GLU A O 1
ATOM 3047 N N . VAL A 1 391 ? -22.036 -64.469 -30.585 1.00 9.46 391 VAL A N 1
ATOM 3048 C CA . VAL A 1 391 ? -21.991 -63.376 -29.623 1.00 9.47 391 VAL A CA 1
ATOM 3049 C C . VAL A 1 391 ? -20.974 -63.623 -28.515 1.00 9.85 391 VAL A C 1
ATOM 3050 O O . VAL A 1 391 ? -20.973 -64.682 -27.878 1.00 10.11 391 VAL A O 1
ATOM 3054 N N . ILE A 1 392 ? -20.114 -62.629 -28.303 1.00 8.96 392 ILE A N 1
ATOM 3055 C CA . ILE A 1 392 ? -19.259 -62.540 -27.127 1.00 8.94 392 ILE A CA 1
ATOM 3056 C C . ILE A 1 392 ? -19.790 -61.369 -26.301 1.00 10.37 392 ILE A C 1
ATOM 3057 O O . ILE A 1 392 ? -19.957 -60.262 -26.826 1.00 10.89 392 ILE A O 1
ATOM 3062 N N . ALA A 1 393 ? -20.099 -61.621 -25.032 1.00 9.40 393 ALA A N 1
ATOM 3063 C CA . ALA A 1 393 ? -20.730 -60.603 -24.192 1.00 10.65 393 ALA A CA 1
ATOM 3064 C C . ALA A 1 393 ? -19.681 -59.714 -23.544 1.00 11.27 393 ALA A C 1
ATOM 3065 O O . ALA A 1 393 ? -18.944 -60.151 -22.665 1.00 12.52 393 ALA A O 1
ATOM 3067 N N . GLY A 1 394 ? -19.605 -58.463 -23.984 1.00 10.31 394 GLY A N 1
ATOM 3068 C CA . GLY A 1 394 ? -18.629 -57.547 -23.432 1.00 9.91 394 GLY A CA 1
ATOM 3069 C C . GLY A 1 394 ? -19.148 -56.678 -22.303 1.00 10.51 394 GLY A C 1
ATOM 3070 O O . GLY A 1 394 ? -18.351 -56.028 -21.645 1.00 11.34 394 GLY A O 1
ATOM 3071 N N . GLU A 1 395 ? -20.458 -56.677 -22.058 1.00 10.49 395 GLU A N 1
ATOM 3072 C CA . GLU A 1 395 ? -21.017 -55.788 -21.032 1.00 10.85 395 GLU A CA 1
ATOM 3073 C C . GLU A 1 395 ? -20.362 -55.985 -19.666 1.00 11.16 395 GLU A C 1
ATOM 3074 O O . GLU A 1 395 ? -20.262 -57.100 -19.161 1.00 12.86 395 GLU A O 1
ATOM 3080 N N . GLY A 1 396 ? -19.901 -54.882 -19.085 1.00 9.91 396 GLY A N 1
ATOM 3081 C CA . GLY A 1 396 ? -19.213 -54.927 -17.810 1.00 11.11 396 GLY A CA 1
ATOM 3082 C C . GLY A 1 396 ? -17.716 -55.172 -17.905 1.00 12.00 396 GLY A C 1
ATOM 3083 O O . GLY A 1 396 ? -17.008 -55.093 -16.899 1.00 12.80 396 GLY A O 1
ATOM 3084 N N . LEU A 1 397 ? -17.237 -55.473 -19.110 1.00 9.43 397 LEU A N 1
ATOM 3085 C CA . LEU A 1 397 ? -15.830 -55.782 -19.345 1.00 9.22 397 LEU A CA 1
ATOM 3086 C C . LEU A 1 397 ? -15.137 -54.690 -20.151 1.00 10.41 397 LEU A C 1
ATOM 3087 O O . LEU A 1 397 ? -15.782 -53.857 -20.800 1.00 10.80 397 LEU A O 1
ATOM 3092 N N . ILE A 1 398 ? -13.811 -54.703 -20.073 1.00 9.46 398 ILE A N 1
ATOM 3093 C CA . ILE A 1 398 ? -12.935 -53.863 -20.878 1.00 10.21 398 ILE A CA 1
ATOM 3094 C C . ILE A 1 398 ? -12.286 -54.715 -21.966 1.00 9.46 398 ILE A C 1
ATOM 3095 O O . ILE A 1 398 ? -11.875 -55.843 -21.711 1.00 10.20 398 ILE A O 1
ATOM 3100 N N . VAL A 1 399 ? -12.235 -54.185 -23.182 1.00 9.10 399 VAL A N 1
ATOM 3101 C CA . VAL A 1 399 ? -11.551 -54.847 -24.284 1.00 9.23 399 VAL A CA 1
ATOM 3102 C C . VAL A 1 399 ? -10.351 -54.003 -24.680 1.00 8.77 399 VAL A C 1
ATOM 3103 O O . VAL A 1 399 ? -10.463 -52.784 -24.838 1.00 9.83 399 VAL A O 1
ATOM 3107 N N . THR A 1 400 ? -9.192 -54.644 -24.809 1.00 8.22 400 THR A N 1
ATOM 3108 C CA . THR A 1 400 ? -8.009 -53.986 -25.352 1.00 7.67 400 THR A CA 1
ATOM 3109 C C . THR A 1 400 ? -7.452 -54.794 -26.512 1.00 7.84 400 THR A C 1
ATOM 3110 O O . THR A 1 400 ? -7.805 -55.960 -26.703 1.00 8.69 400 THR A O 1
ATOM 3114 N N . ALA A 1 401 ? -6.567 -54.177 -27.281 1.00 7.98 401 ALA A N 1
ATOM 3115 C CA . ALA A 1 401 ? -5.763 -54.926 -28.232 1.00 9.06 401 ALA A CA 1
ATOM 3116 C C . ALA A 1 401 ? -4.917 -55.961 -27.502 1.00 10.62 401 ALA A C 1
ATOM 3117 O O . ALA A 1 401 ? -4.546 -55.771 -26.346 1.00 10.03 401 ALA A O 1
ATOM 3119 N N . GLY A 1 402 ? -4.619 -57.067 -28.176 1.00 10.01 402 GLY A N 1
ATOM 3120 C CA . GLY A 1 402 ? -3.591 -57.966 -27.687 1.00 9.84 402 GLY A CA 1
ATOM 3121 C C . GLY A 1 402 ? -2.262 -57.238 -27.562 1.00 9.73 402 GLY A C 1
ATOM 3122 O O . GLY A 1 402 ? -1.916 -56.405 -28.408 1.00 10.22 402 GLY A O 1
ATOM 3123 N N . ALA A 1 403 ? -1.509 -57.552 -26.513 1.00 8.68 403 ALA A N 1
ATOM 3124 C CA . ALA A 1 403 ? -0.223 -56.900 -26.312 1.00 8.74 403 ALA A CA 1
ATOM 3125 C C . ALA A 1 403 ? 0.815 -57.465 -27.267 1.00 10.25 403 ALA A C 1
ATOM 3126 O O . ALA A 1 403 ? 0.694 -58.600 -27.756 1.00 8.82 403 ALA A O 1
ATOM 3128 N N . ILE A 1 404 ? 1.829 -56.653 -27.538 1.00 9.67 404 ILE A N 1
ATOM 3129 C CA . ILE A 1 404 ? 2.895 -57.013 -28.458 1.00 9.10 404 ILE A CA 1
ATOM 3130 C C . ILE A 1 404 ? 4.210 -56.878 -27.700 1.00 10.11 404 ILE A C 1
ATOM 3131 O O . ILE A 1 404 ? 4.594 -55.778 -27.321 1.00 11.44 404 ILE A O 1
ATOM 3136 N N . ASP A 1 405 ? 4.856 -58.006 -27.418 1.00 10.13 405 ASP A N 1
ATOM 3137 C CA . ASP A 1 405 ? 6.146 -58.006 -26.725 1.00 11.01 405 ASP A CA 1
ATOM 3138 C C . ASP A 1 405 ? 7.235 -58.105 -27.766 1.00 11.36 405 ASP A C 1
ATOM 3139 O O . ASP A 1 405 ? 7.320 -59.103 -28.479 1.00 11.06 405 ASP A O 1
ATOM 3144 N N . CYS A 1 406 ? 8.062 -57.071 -27.872 1.00 11.23 406 CYS A N 1
ATOM 3145 C CA . CYS A 1 406 ? 9.038 -57.037 -28.952 1.00 10.87 406 CYS A CA 1
ATOM 3146 C C . CYS A 1 406 ? 10.475 -57.188 -28.472 1.00 10.68 406 CYS A C 1
ATOM 3147 O O . CYS A 1 406 ? 11.415 -56.873 -29.204 1.00 11.38 406 CYS A O 1
ATOM 3150 N N . HIS A 1 407 ? 10.639 -57.707 -27.257 1.00 9.93 407 HIS A N 1
ATOM 3151 C CA . HIS A 1 407 ? 11.955 -58.141 -26.786 1.00 8.90 407 HIS A CA 1
ATOM 3152 C C . HIS A 1 407 ? 11.841 -59.546 -26.201 1.00 10.12 407 HIS A C 1
ATOM 3153 O O . HIS A 1 407 ? 12.012 -59.752 -24.996 1.00 10.55 407 HIS A O 1
ATOM 3160 N N . VAL A 1 408 ? 11.560 -60.517 -27.063 1.00 8.48 408 VAL A N 1
ATOM 3161 C CA . VAL A 1 408 ? 11.379 -61.895 -26.626 1.00 8.68 408 VAL A CA 1
ATOM 3162 C C . VAL A 1 408 ? 12.605 -62.736 -26.940 1.00 8.76 408 VAL A C 1
ATOM 3163 O O . VAL A 1 408 ? 13.077 -62.760 -28.076 1.00 9.54 408 VAL A O 1
ATOM 3167 N N . HIS A 1 409 ? 13.141 -63.402 -25.923 1.00 8.35 409 HIS A N 1
ATOM 3168 C CA . HIS A 1 409 ? 14.144 -64.436 -26.140 1.00 7.81 409 HIS A CA 1
ATOM 3169 C C . HIS A 1 409 ? 13.409 -65.760 -26.203 1.00 9.37 409 HIS A C 1
ATOM 3170 O O . HIS A 1 409 ? 12.766 -66.159 -25.229 1.00 9.11 409 HIS A O 1
ATOM 3177 N N . TYR A 1 410 ? 13.497 -66.446 -27.340 1.00 8.30 410 TYR A N 1
ATOM 3178 C CA . TYR A 1 410 ? 12.782 -67.711 -27.497 1.00 8.82 410 TYR A CA 1
ATOM 3179 C C . TYR A 1 410 ? 13.566 -68.844 -26.829 1.00 8.81 410 TYR A C 1
ATOM 3180 O O . TYR A 1 410 ? 14.103 -69.733 -27.495 1.00 9.00 410 TYR A O 1
ATOM 3189 N N . ILE A 1 411 ? 13.612 -68.799 -25.499 1.00 8.30 411 ILE A N 1
ATOM 3190 C CA . ILE A 1 411 ? 14.417 -69.719 -24.702 1.00 8.50 411 ILE A CA 1
ATOM 3191 C C . ILE A 1 411 ? 13.706 -71.063 -24.492 1.00 9.07 411 ILE A C 1
ATOM 3192 O O . ILE A 1 411 ? 14.336 -72.122 -24.491 1.00 10.12 411 ILE A O 1
ATOM 3197 N N . CYS A 1 412 ? 12.385 -71.016 -24.362 1.00 9.28 412 CYS A N 1
ATOM 3198 C CA . CYS A 1 412 ? 11.585 -72.237 -24.231 1.00 9.83 412 CYS A CA 1
ATOM 3199 C C . CYS A 1 412 ? 10.176 -71.968 -24.745 1.00 8.72 412 CYS A C 1
ATOM 3200 O O . CYS A 1 412 ? 9.757 -70.817 -24.850 1.00 10.24 412 CYS A O 1
ATOM 3203 N N . PRO A 1 413 ? 9.432 -73.032 -25.084 1.00 8.54 413 PRO A N 1
ATOM 3204 C CA . PRO A 1 413 ? 8.060 -72.824 -25.550 1.00 8.48 413 PRO A CA 1
ATOM 3205 C C . PRO A 1 413 ? 7.151 -72.373 -24.422 1.00 9.85 413 PRO A C 1
ATOM 3206 O O . PRO A 1 413 ? 6.130 -71.733 -24.669 1.00 9.17 413 PRO A O 1
ATOM 3210 N N . GLN A 1 414 ? 7.508 -72.699 -23.185 1.00 8.78 414 GLN A N 1
ATOM 3211 C CA . GLN A 1 414 ? 6.605 -72.432 -22.076 1.00 9.34 414 GLN A CA 1
ATOM 3212 C C . GLN A 1 414 ? 6.395 -70.940 -21.846 1.00 9.03 414 GLN A C 1
ATOM 3213 O O . GLN A 1 414 ? 5.344 -70.533 -21.357 1.00 9.78 414 GLN A O 1
ATOM 3219 N N . LEU A 1 415 ? 7.363 -70.115 -22.236 1.00 9.59 415 LEU A N 1
ATOM 3220 C CA . LEU A 1 415 ? 7.153 -68.681 -22.085 1.00 11.05 415 LEU A CA 1
ATOM 3221 C C . LEU A 1 415 ? 6.085 -68.168 -23.063 1.00 11.74 415 LEU A C 1
ATOM 3222 O O . LEU A 1 415 ? 5.431 -67.161 -22.788 1.00 10.21 415 LEU A O 1
ATOM 3227 N N . VAL A 1 416 ? 5.882 -68.870 -24.180 1.00 10.07 416 VAL A N 1
ATOM 3228 C CA . VAL A 1 416 ? 4.817 -68.509 -25.110 1.00 9.49 416 VAL A CA 1
ATOM 3229 C C . VAL A 1 416 ? 3.447 -68.684 -24.448 1.00 10.78 416 VAL A C 1
ATOM 3230 O O . VAL A 1 416 ? 2.581 -67.811 -24.552 1.00 9.66 416 VAL A O 1
ATOM 3234 N N . TYR A 1 417 ? 3.259 -69.800 -23.748 1.00 9.05 417 TYR A N 1
ATOM 3235 C CA . TYR A 1 417 ? 1.991 -70.050 -23.070 1.00 10.29 417 TYR A CA 1
ATOM 3236 C C . TYR A 1 417 ? 1.771 -69.016 -21.963 1.00 9.76 417 TYR A C 1
ATOM 3237 O O . TYR A 1 417 ? 0.662 -68.528 -21.763 1.00 10.54 417 TYR A O 1
ATOM 3246 N N . GLU A 1 418 ? 2.829 -68.694 -21.227 1.00 8.38 418 GLU A N 1
ATOM 3247 C CA . GLU A 1 418 ? 2.730 -67.684 -20.177 1.00 9.01 418 GLU A CA 1
ATOM 3248 C C . GLU A 1 418 ? 2.363 -66.331 -20.785 1.00 10.06 418 GLU A C 1
ATOM 3249 O O . GLU A 1 418 ? 1.548 -65.577 -20.237 1.00 11.79 418 GLU A O 1
ATOM 3255 N N . ALA A 1 419 ? 2.968 -66.021 -21.926 1.00 9.62 419 ALA A N 1
ATOM 3256 C CA . ALA A 1 419 ? 2.700 -64.757 -22.596 1.00 8.62 419 ALA A CA 1
ATOM 3257 C C . ALA A 1 419 ? 1.237 -64.610 -22.999 1.00 8.48 419 ALA A C 1
ATOM 3258 O O . ALA A 1 419 ? 0.593 -63.619 -22.655 1.00 8.53 419 ALA A O 1
ATOM 3260 N N . ILE A 1 420 ? 0.707 -65.580 -23.734 1.00 8.08 420 ILE A N 1
ATOM 3261 C CA . ILE A 1 420 ? -0.671 -65.431 -24.199 1.00 8.23 420 ILE A CA 1
ATOM 3262 C C . ILE A 1 420 ? -1.659 -65.477 -23.032 1.00 9.38 420 ILE A C 1
ATOM 3263 O O . ILE A 1 420 ? -2.641 -64.743 -23.034 1.00 8.81 420 ILE A O 1
ATOM 3268 N N . SER A 1 421 ? -1.376 -66.285 -22.016 1.00 9.28 421 SER A N 1
ATOM 3269 C CA . SER A 1 421 ? -2.266 -66.337 -20.854 1.00 10.09 421 SER A CA 1
ATOM 3270 C C . SER A 1 421 ? -2.340 -64.992 -20.113 1.00 10.27 421 SER A C 1
ATOM 3271 O O . SER A 1 421 ? -3.293 -64.741 -19.373 1.00 10.93 421 SER A O 1
ATOM 3274 N N . SER A 1 422 ? -1.346 -64.125 -20.329 1.00 9.04 422 SER A N 1
ATOM 3275 C CA . SER A 1 422 ? -1.313 -62.800 -19.707 1.00 7.55 422 SER A CA 1
ATOM 3276 C C . SER A 1 422 ? -1.941 -61.729 -20.591 1.00 9.80 422 SER A C 1
ATOM 3277 O O . SER A 1 422 ? -2.155 -60.609 -20.134 1.00 9.87 422 SER A O 1
ATOM 3280 N N . GLY A 1 423 ? -2.218 -62.059 -21.851 1.00 8.90 423 GLY A N 1
ATOM 3281 C CA . GLY A 1 423 ? -2.814 -61.100 -22.769 1.00 9.83 423 GLY A CA 1
ATOM 3282 C C . GLY A 1 423 ? -1.924 -60.613 -23.903 1.00 8.10 423 GLY A C 1
ATOM 3283 O O . GLY A 1 423 ? -2.238 -59.600 -24.527 1.00 9.30 423 GLY A O 1
ATOM 3284 N N . ILE A 1 424 ? -0.831 -61.330 -24.166 1.00 7.43 424 ILE A N 1
ATOM 3285 C CA . ILE A 1 424 ? 0.072 -61.031 -25.289 1.00 8.05 424 ILE A CA 1
ATOM 3286 C C . ILE A 1 424 ? -0.280 -61.890 -26.503 1.00 8.18 424 ILE A C 1
ATOM 3287 O O . ILE A 1 424 ? -0.393 -63.111 -26.391 1.00 9.84 424 ILE A O 1
ATOM 3292 N N . THR A 1 425 ? -0.437 -61.266 -27.667 1.00 8.62 425 THR A N 1
ATOM 3293 C CA . THR A 1 425 ? -0.792 -62.025 -28.867 1.00 9.11 425 THR A CA 1
ATOM 3294 C C . THR A 1 425 ? 0.237 -61.937 -29.998 1.00 9.13 425 THR A C 1
ATOM 3295 O O . THR A 1 425 ? 0.088 -62.623 -31.011 1.00 8.29 425 THR A O 1
ATOM 3299 N N . THR A 1 426 ? 1.265 -61.098 -29.839 1.00 7.66 426 THR A N 1
ATOM 3300 C CA . THR A 1 426 ? 2.361 -61.013 -30.808 1.00 7.38 426 THR A CA 1
ATOM 3301 C C . THR A 1 426 ? 3.692 -61.027 -30.073 1.00 9.72 426 THR A C 1
ATOM 3302 O O . THR A 1 426 ? 3.876 -60.291 -29.102 1.00 8.77 426 THR A O 1
ATOM 3306 N N . LEU A 1 427 ? 4.605 -61.876 -30.535 1.00 8.49 427 LEU A N 1
ATOM 3307 C CA . LEU A 1 427 ? 5.965 -61.945 -29.998 1.00 8.12 427 LEU A CA 1
ATOM 3308 C C . LEU A 1 427 ? 6.958 -61.591 -31.090 1.00 9.15 427 LEU A C 1
ATOM 3309 O O . LEU A 1 427 ? 6.842 -62.077 -32.212 1.00 9.52 427 LEU A O 1
ATOM 3314 N N . VAL A 1 428 ? 7.917 -60.724 -30.764 1.00 9.10 428 VAL A N 1
ATOM 3315 C CA . VAL A 1 428 ? 9.020 -60.392 -31.665 1.00 7.77 428 VAL A CA 1
ATOM 3316 C C . VAL A 1 428 ? 10.322 -60.497 -30.881 1.00 7.09 428 VAL A C 1
ATOM 3317 O O . VAL A 1 428 ? 10.438 -59.966 -29.778 1.00 8.77 428 VAL A O 1
ATOM 3321 N N . GLY A 1 429 ? 11.292 -61.202 -31.440 1.00 8.07 429 GLY A N 1
ATOM 3322 C CA . GLY A 1 429 ? 12.574 -61.367 -30.785 1.00 8.46 429 GLY A CA 1
ATOM 3323 C C . GLY A 1 429 ? 13.333 -62.433 -31.536 1.00 9.03 429 GLY A C 1
ATOM 3324 O O . GLY A 1 429 ? 13.131 -62.613 -32.734 1.00 9.15 429 GLY A O 1
ATOM 3325 N N . GLY A 1 430 ? 14.193 -63.164 -30.844 1.00 8.10 430 GLY A N 1
ATOM 3326 C CA . GLY A 1 430 ? 14.974 -64.176 -31.525 1.00 7.84 430 GLY A CA 1
ATOM 3327 C C . GLY A 1 430 ? 15.377 -65.293 -30.593 1.00 9.38 430 GLY A C 1
ATOM 3328 O O . GLY A 1 430 ? 15.293 -65.166 -29.364 1.00 8.77 430 GLY A O 1
ATOM 3329 N N . GLY A 1 431 ? 15.812 -66.394 -31.189 1.00 8.89 431 GLY A N 1
ATOM 3330 C CA . GLY A 1 431 ? 16.300 -67.510 -30.411 1.00 8.26 431 GLY A CA 1
ATOM 3331 C C . GLY A 1 431 ? 16.043 -68.845 -31.060 1.00 9.82 431 GLY A C 1
ATOM 3332 O O . GLY A 1 431 ? 15.394 -68.926 -32.101 1.00 10.64 431 GLY A O 1
ATOM 3333 N N . THR A 1 432 ? 16.548 -69.894 -30.423 1.00 9.37 432 THR A N 1
ATOM 3334 C CA . THR A 1 432 ? 16.512 -71.234 -31.010 1.00 9.09 432 THR A CA 1
ATOM 3335 C C . THR A 1 432 ? 16.135 -72.260 -29.966 1.00 10.39 432 THR A C 1
ATOM 3336 O O . THR A 1 432 ? 16.163 -73.460 -30.242 1.00 11.02 432 THR A O 1
ATOM 3340 N N . GLY A 1 433 ? 15.785 -71.799 -28.769 1.00 9.95 433 GLY A N 1
ATOM 3341 C CA . GLY A 1 433 ? 15.689 -72.686 -27.619 1.00 10.29 433 GLY A CA 1
ATOM 3342 C C . GLY A 1 433 ? 16.728 -72.243 -26.604 1.00 11.00 433 GLY A C 1
ATOM 3343 O O . GLY A 1 433 ? 17.268 -71.142 -26.711 1.00 11.40 433 GLY A O 1
ATOM 3344 N N . PRO A 1 434 ? 17.022 -73.086 -25.606 1.00 8.48 434 PRO A N 1
ATOM 3345 C CA . PRO A 1 434 ? 17.820 -72.616 -24.461 1.00 10.45 434 PRO A CA 1
ATOM 3346 C C . PRO A 1 434 ? 19.347 -72.685 -24.653 1.00 10.68 434 PRO A C 1
ATOM 3347 O O . PRO A 1 434 ? 20.095 -72.851 -23.681 1.00 13.14 434 PRO A O 1
ATOM 3351 N N . ALA A 1 435 ? 19.807 -72.549 -25.890 1.00 9.43 435 ALA A N 1
ATOM 3352 C CA . ALA A 1 435 ? 21.240 -72.397 -26.152 1.00 9.55 435 ALA A CA 1
ATOM 3353 C C . ALA A 1 435 ? 21.792 -71.115 -25.525 1.00 10.42 435 ALA A C 1
ATOM 3354 O O . ALA A 1 435 ? 21.077 -70.129 -25.410 1.00 10.81 435 ALA A O 1
ATOM 3356 N N . ALA A 1 436 ? 23.083 -71.118 -25.186 1.00 10.39 436 ALA A N 1
ATOM 3357 C CA . ALA A 1 436 ? 23.737 -69.931 -24.623 1.00 9.52 436 ALA A CA 1
ATOM 3358 C C . ALA A 1 436 ? 23.491 -68.662 -25.423 1.00 8.54 436 ALA A C 1
ATOM 3359 O O . ALA A 1 436 ? 23.232 -67.608 -24.847 1.00 9.62 436 ALA A O 1
ATOM 3361 N N . GLY A 1 437 ? 23.586 -68.757 -26.747 1.00 9.48 437 GLY A N 1
ATOM 3362 C CA . GLY A 1 437 ? 23.403 -67.578 -27.579 1.00 9.70 437 GLY A CA 1
ATOM 3363 C C . GLY A 1 437 ? 22.043 -66.933 -27.382 1.00 9.70 437 GLY A C 1
ATOM 3364 O O . GLY A 1 437 ? 21.923 -65.713 -27.289 1.00 11.16 437 GLY A O 1
ATOM 3365 N N . THR A 1 438 ? 21.017 -67.769 -27.289 1.00 9.32 438 THR A N 1
ATOM 3366 C CA . THR A 1 438 ? 19.650 -67.303 -27.120 1.00 8.44 438 THR A CA 1
ATOM 3367 C C . THR A 1 438 ? 19.381 -66.853 -25.689 1.00 9.03 438 THR A C 1
ATOM 3368 O O . THR A 1 438 ? 18.618 -65.909 -25.453 1.00 9.71 438 THR A O 1
ATOM 3372 N N . ARG A 1 439 ? 19.988 -67.538 -24.725 1.00 8.55 439 ARG A N 1
ATOM 3373 C CA . ARG A 1 439 ? 19.846 -67.117 -23.337 1.00 8.67 439 ARG A CA 1
ATOM 3374 C C . ARG A 1 439 ? 20.393 -65.706 -23.143 1.00 9.10 439 ARG A C 1
ATOM 3375 O O . ARG A 1 439 ? 19.946 -64.977 -22.264 1.00 10.48 439 ARG A O 1
ATOM 3383 N N . ALA A 1 440 ? 21.340 -65.315 -23.990 1.00 9.11 440 ALA A N 1
ATOM 3384 C CA . ALA A 1 440 ? 21.952 -63.996 -23.893 1.00 9.31 440 ALA A CA 1
ATOM 3385 C C . ALA A 1 440 ? 21.337 -62.945 -24.826 1.00 9.31 440 ALA A C 1
ATOM 3386 O O . ALA A 1 440 ? 21.268 -61.762 -24.473 1.00 10.95 440 ALA A O 1
ATOM 3388 N N . THR A 1 441 ? 20.934 -63.365 -26.025 1.00 8.83 441 THR A N 1
ATOM 3389 C CA . THR A 1 441 ? 20.629 -62.426 -27.104 1.00 8.75 441 THR A CA 1
ATOM 3390 C C . THR A 1 441 ? 19.376 -62.851 -27.864 1.00 9.23 441 THR A C 1
ATOM 3391 O O . THR A 1 441 ? 19.068 -64.042 -27.961 1.00 8.75 441 THR A O 1
ATOM 3395 N N . THR A 1 442 ? 18.671 -61.873 -28.424 1.00 9.09 442 THR A N 1
ATOM 3396 C CA . THR A 1 442 ? 17.469 -62.138 -29.218 1.00 7.99 442 THR A CA 1
ATOM 3397 C C . THR A 1 442 ? 17.838 -62.470 -30.664 1.00 9.04 442 THR A C 1
ATOM 3398 O O . THR A 1 442 ? 17.487 -61.736 -31.592 1.00 11.31 442 THR A O 1
ATOM 3402 N N . CYS A 1 443 ? 18.547 -63.575 -30.861 1.00 10.43 443 CYS A N 1
ATOM 3403 C CA . CYS A 1 443 ? 19.068 -63.905 -32.183 1.00 10.49 443 CYS A CA 1
ATOM 3404 C C . CYS A 1 443 ? 18.742 -65.333 -32.582 1.00 10.47 443 CYS A C 1
ATOM 3405 O O . CYS A 1 443 ? 18.990 -66.268 -31.820 1.00 9.83 443 CYS A O 1
ATOM 3408 N N . THR A 1 444 ? 18.193 -65.483 -33.786 1.00 10.15 444 THR A N 1
ATOM 3409 C CA . THR A 1 444 ? 18.030 -66.776 -34.437 1.00 9.97 444 THR A CA 1
ATOM 3410 C C . THR A 1 444 ? 19.078 -66.764 -35.552 1.00 10.66 444 THR A C 1
ATOM 3411 O O . THR A 1 444 ? 18.836 -66.210 -36.615 1.00 10.94 444 THR A O 1
ATOM 3415 N N . PRO A 1 445 ? 20.276 -67.320 -35.292 1.00 8.68 445 PRO A N 1
ATOM 3416 C CA . PRO A 1 445 ? 21.372 -66.949 -36.202 1.00 9.68 445 PRO A CA 1
ATOM 3417 C C . PRO A 1 445 ? 21.387 -67.622 -37.573 1.00 7.45 445 PRO A C 1
ATOM 3418 O O . PRO A 1 445 ? 21.718 -66.966 -38.559 1.00 9.67 445 PRO A O 1
ATOM 3422 N N . SER A 1 446 ? 21.061 -68.907 -37.634 1.00 9.68 446 SER A N 1
ATOM 3423 C CA . SER A 1 446 ? 21.228 -69.672 -38.869 1.00 10.44 446 SER A CA 1
ATOM 3424 C C . SER A 1 446 ? 19.938 -69.734 -39.674 1.00 10.19 446 SER A C 1
ATOM 3425 O O . SER A 1 446 ? 18.862 -69.879 -39.101 1.00 10.16 446 SER A O 1
ATOM 3428 N N . PRO A 1 447 ? 20.037 -69.652 -41.012 1.00 9.76 447 PRO A N 1
ATOM 3429 C CA . PRO A 1 447 ? 18.855 -69.930 -41.837 1.00 8.66 447 PRO A CA 1
ATOM 3430 C C . PRO A 1 447 ? 18.190 -71.278 -41.515 1.00 8.93 447 PRO A C 1
ATOM 3431 O O . PRO A 1 447 ? 16.966 -71.390 -41.622 1.00 10.43 447 PRO A O 1
ATOM 3435 N N . THR A 1 448 ? 18.973 -72.274 -41.110 1.00 9.14 448 THR A N 1
ATOM 3436 C CA . THR A 1 448 ? 18.415 -73.558 -40.701 1.00 9.02 448 THR A CA 1
ATOM 3437 C C . THR A 1 448 ? 17.487 -73.367 -39.506 1.00 9.77 448 THR A C 1
ATOM 3438 O O . THR A 1 448 ? 16.381 -73.916 -39.463 1.00 10.31 448 THR A O 1
ATOM 3442 N N . GLN A 1 449 ? 17.939 -72.586 -38.531 1.00 9.57 449 GLN A N 1
ATOM 3443 C CA . GLN A 1 449 ? 17.136 -72.315 -37.340 1.00 8.17 449 GLN A CA 1
ATOM 3444 C C . GLN A 1 449 ? 15.948 -71.400 -37.618 1.00 8.30 449 GLN A C 1
ATOM 3445 O O . GLN A 1 449 ? 14.898 -71.534 -36.990 1.00 9.29 449 GLN A O 1
ATOM 3451 N N . MET A 1 450 ? 16.105 -70.471 -38.557 1.00 8.94 450 MET A N 1
ATOM 3452 C CA . MET A 1 450 ? 14.988 -69.610 -38.936 1.00 8.57 450 MET A CA 1
ATOM 3453 C C . MET A 1 450 ? 13.854 -70.471 -39.495 1.00 9.41 450 MET A C 1
ATOM 3454 O O . MET A 1 450 ? 12.690 -70.319 -39.112 1.00 9.77 450 MET A O 1
ATOM 3459 N N . ARG A 1 451 ? 14.205 -71.397 -40.380 1.00 8.16 451 ARG A N 1
ATOM 3460 C CA . ARG A 1 451 ? 13.232 -72.334 -40.924 1.00 8.28 451 ARG A CA 1
ATOM 3461 C C . ARG A 1 451 ? 12.578 -73.165 -39.817 1.00 9.32 451 ARG A C 1
ATOM 3462 O O . ARG A 1 451 ? 11.351 -73.264 -39.746 1.00 9.70 451 ARG A O 1
ATOM 3470 N N . LEU A 1 452 ? 13.396 -73.757 -38.954 1.00 8.30 452 LEU A N 1
ATOM 3471 C CA . LEU A 1 452 ? 12.874 -74.609 -37.892 1.00 7.61 452 LEU A CA 1
ATOM 3472 C C . LEU A 1 452 ? 11.989 -73.862 -36.902 1.00 7.56 452 LEU A C 1
ATOM 3473 O O . LEU A 1 452 ? 11.013 -74.420 -36.427 1.00 8.69 452 LEU A O 1
ATOM 3478 N N . MET A 1 453 ? 12.334 -72.620 -36.565 1.00 7.99 453 MET A N 1
ATOM 3479 C CA . MET A 1 453 ? 11.509 -71.843 -35.637 1.00 7.27 453 MET A CA 1
ATOM 3480 C C . MET A 1 453 ? 10.173 -71.421 -36.238 1.00 8.77 453 MET A C 1
ATOM 3481 O O . MET A 1 453 ? 9.150 -71.419 -35.549 1.00 9.12 453 MET A O 1
ATOM 3486 N N . LEU A 1 454 ? 10.177 -71.050 -37.515 1.00 8.45 454 LEU A N 1
ATOM 3487 C CA . LEU A 1 454 ? 8.923 -70.768 -38.205 1.00 8.53 454 LEU A CA 1
ATOM 3488 C C . LEU A 1 454 ? 8.044 -72.020 -38.279 1.00 9.87 454 LEU A C 1
ATOM 3489 O O . LEU A 1 454 ? 6.835 -71.944 -38.093 1.00 9.47 454 LEU A O 1
ATOM 3494 N N . GLN A 1 455 ? 8.654 -73.175 -38.535 1.00 7.91 455 GLN A N 1
ATOM 3495 C CA . GLN A 1 455 ? 7.904 -74.424 -38.568 1.00 8.55 455 GLN A CA 1
ATOM 3496 C C . GLN A 1 455 ? 7.425 -74.799 -37.168 1.00 9.34 455 GLN A C 1
ATOM 3497 O O . GLN A 1 455 ? 6.279 -75.197 -36.976 1.00 10.22 455 GLN A O 1
ATOM 3503 N N . SER A 1 456 ? 8.315 -74.674 -36.187 1.00 8.36 456 SER A N 1
ATOM 3504 C CA . SER A 1 456 ? 7.989 -75.050 -34.818 1.00 9.04 456 SER A CA 1
ATOM 3505 C C . SER A 1 456 ? 6.769 -74.306 -34.267 1.00 8.44 456 SER A C 1
ATOM 3506 O O . SER A 1 456 ? 5.922 -74.882 -33.582 1.00 9.85 456 SER A O 1
ATOM 3509 N N . THR A 1 457 ? 6.668 -73.030 -34.623 1.00 9.18 457 THR A N 1
ATOM 3510 C CA . THR A 1 457 ? 5.664 -72.134 -34.023 1.00 8.88 457 THR A CA 1
ATOM 3511 C C . THR A 1 457 ? 4.448 -71.966 -34.905 1.00 9.17 457 THR A C 1
ATOM 3512 O O . THR A 1 457 ? 3.514 -71.223 -34.565 1.00 9.26 457 THR A O 1
ATOM 3516 N N . ASP A 1 458 ? 4.419 -72.700 -36.018 1.00 9.08 458 ASP A N 1
ATOM 3517 C CA . ASP A 1 458 ? 3.372 -72.564 -37.046 1.00 9.52 458 ASP A CA 1
ATOM 3518 C C . ASP A 1 458 ? 1.938 -72.820 -36.582 1.00 9.72 458 ASP A C 1
ATOM 3519 O O . ASP A 1 458 ? 0.999 -72.251 -37.149 1.00 9.78 458 ASP A O 1
ATOM 3524 N N . ASP A 1 459 ? 1.759 -73.678 -35.580 1.00 8.01 459 ASP A N 1
ATOM 3525 C CA . ASP A 1 459 ? 0.408 -73.982 -35.086 1.00 8.81 459 ASP A CA 1
ATOM 3526 C C . ASP A 1 459 ? 0.051 -73.233 -33.803 1.00 9.98 459 ASP A C 1
ATOM 3527 O O . ASP A 1 459 ? -1.025 -73.457 -33.246 1.00 11.17 459 ASP A O 1
ATOM 3532 N N . LEU A 1 460 ? 0.952 -72.381 -33.313 1.00 8.95 460 LEU A N 1
ATOM 3533 C CA . LEU A 1 460 ? 0.661 -71.582 -32.121 1.00 8.21 460 LEU A CA 1
ATOM 3534 C C . LEU A 1 460 ? -0.120 -70.331 -32.514 1.00 8.28 460 LEU A C 1
ATOM 3535 O O . LEU A 1 460 ? 0.261 -69.630 -33.461 1.00 9.73 460 LEU A O 1
ATOM 3540 N N . PRO A 1 461 ? -1.219 -70.039 -31.799 1.00 8.35 461 PRO A N 1
ATOM 3541 C CA . PRO A 1 461 ? -2.068 -68.881 -32.122 1.00 8.33 461 PRO A CA 1
ATOM 3542 C C . PRO A 1 461 ? -1.521 -67.563 -31.563 1.00 9.63 461 PRO A C 1
ATOM 3543 O O . PRO A 1 461 ? -2.182 -66.872 -30.773 1.00 9.34 461 PRO A O 1
ATOM 3547 N N . LEU A 1 462 ? -0.293 -67.240 -31.966 1.00 7.30 462 LEU A N 1
ATOM 3548 C CA . LEU A 1 462 ? 0.267 -65.905 -31.782 1.00 7.95 462 LEU A CA 1
ATOM 3549 C C . LEU A 1 462 ? 0.919 -65.485 -33.083 1.00 7.67 462 LEU A C 1
ATOM 3550 O O . LEU A 1 462 ? 1.302 -66.333 -33.896 1.00 8.19 462 LEU A O 1
ATOM 3555 N N . ASN A 1 463 ? 1.049 -64.181 -33.291 1.00 8.61 463 ASN A N 1
ATOM 3556 C CA . ASN A 1 463 ? 1.866 -63.698 -34.397 1.00 8.71 463 ASN A CA 1
ATOM 3557 C C . ASN A 1 463 ? 3.311 -63.701 -33.934 1.00 9.27 463 ASN A C 1
ATOM 3558 O O . ASN A 1 463 ? 3.588 -63.423 -32.771 1.00 9.06 463 ASN A O 1
ATOM 3563 N N . PHE A 1 464 ? 4.229 -64.040 -34.834 1.00 7.99 464 PHE A N 1
ATOM 3564 C CA . PHE A 1 464 ? 5.647 -64.131 -34.485 1.00 7.16 464 PHE A CA 1
ATOM 3565 C C . PHE A 1 464 ? 6.505 -63.367 -35.472 1.00 9.37 464 PHE A C 1
ATOM 3566 O O . PHE A 1 464 ? 6.241 -63.383 -36.671 1.00 10.26 464 PHE A O 1
ATOM 3574 N N . GLY A 1 465 ? 7.544 -62.719 -34.954 1.00 8.10 465 GLY A N 1
ATOM 3575 C CA . GLY A 1 465 ? 8.659 -62.253 -35.761 1.00 7.80 465 GLY A CA 1
ATOM 3576 C C . GLY A 1 465 ? 9.957 -62.760 -35.152 1.00 8.96 465 GLY A C 1
ATOM 3577 O O . GLY A 1 465 ? 10.106 -62.797 -33.924 1.00 8.73 465 GLY A O 1
ATOM 3578 N N . PHE A 1 466 ? 10.890 -63.174 -36.013 1.00 8.81 466 PHE A N 1
ATOM 3579 C CA . PHE A 1 466 ? 12.206 -63.649 -35.585 1.00 7.76 466 PHE A CA 1
ATOM 3580 C C . PHE A 1 466 ? 13.287 -62.726 -36.108 1.00 9.70 466 PHE A C 1
ATOM 3581 O O . PHE A 1 466 ? 13.266 -62.327 -37.275 1.00 9.92 466 PHE A O 1
ATOM 3589 N N . THR A 1 467 ? 14.227 -62.386 -35.233 1.00 9.01 467 THR A N 1
ATOM 3590 C CA . THR A 1 467 ? 15.342 -61.524 -35.602 1.00 9.50 467 THR A CA 1
ATOM 3591 C C . THR A 1 467 ? 16.647 -62.310 -35.650 1.00 9.19 467 THR A C 1
ATOM 3592 O O . THR A 1 467 ? 16.875 -63.201 -34.831 1.00 9.75 467 THR A O 1
ATOM 3596 N N . GLY A 1 468 ? 17.497 -61.977 -36.616 1.00 8.52 468 GLY A N 1
ATOM 3597 C CA . GLY A 1 468 ? 18.789 -62.624 -36.751 1.00 9.50 468 GLY A CA 1
ATOM 3598 C C . GLY A 1 468 ? 19.879 -61.905 -35.976 1.00 8.56 468 GLY A C 1
ATOM 3599 O O . GLY A 1 468 ? 19.612 -60.949 -35.242 1.00 9.16 468 GLY A O 1
ATOM 3600 N N . LYS A 1 469 ? 21.113 -62.372 -36.155 1.00 9.80 469 LYS A N 1
ATOM 3601 C CA . LYS A 1 469 ? 22.273 -61.764 -35.503 1.00 10.47 469 LYS A CA 1
ATOM 3602 C C . LYS A 1 469 ? 22.827 -60.658 -36.406 1.00 11.29 469 LYS A C 1
ATOM 3603 O O . LYS A 1 469 ? 23.333 -60.924 -37.491 1.00 12.25 469 LYS A O 1
ATOM 3609 N N . GLY A 1 470 ? 22.722 -59.411 -35.961 1.00 9.51 470 GLY A N 1
ATOM 3610 C CA . GLY A 1 470 ? 23.174 -58.296 -36.771 1.00 10.45 470 GLY A CA 1
ATOM 3611 C C . GLY A 1 470 ? 24.613 -57.895 -36.530 1.00 11.61 470 GLY A C 1
ATOM 3612 O O . GLY A 1 470 ? 25.152 -57.029 -37.225 1.00 12.49 470 GLY A O 1
ATOM 3613 N N . SER A 1 471 ? 25.237 -58.538 -35.550 1.00 12.12 471 SER A N 1
ATOM 3614 C CA . SER A 1 471 ? 26.593 -58.191 -35.139 1.00 10.54 471 SER A CA 1
ATOM 3615 C C . SER A 1 471 ? 27.631 -58.747 -36.099 1.00 10.74 471 SER A C 1
ATOM 3616 O O . SER A 1 471 ? 28.245 -59.787 -35.849 1.00 12.86 471 SER A O 1
ATOM 3619 N N . SER A 1 472 ? 27.801 -58.054 -37.217 1.00 12.51 472 SER A N 1
ATOM 3620 C CA . SER A 1 472 ? 28.767 -58.427 -38.227 1.00 13.06 472 SER A CA 1
ATOM 3621 C C . SER A 1 472 ? 29.228 -57.157 -38.931 1.00 11.56 472 SER A C 1
ATOM 3622 O O . SER A 1 472 ? 28.444 -56.228 -39.100 1.00 13.06 472 SER A O 1
ATOM 3625 N N . SER A 1 473 ? 30.490 -57.128 -39.361 1.00 11.00 473 SER A N 1
ATOM 3626 C CA . SER A 1 473 ? 31.013 -55.981 -40.104 1.00 10.41 473 SER A CA 1
ATOM 3627 C C . SER A 1 473 ? 30.862 -56.100 -41.616 1.00 12.99 473 SER A C 1
ATOM 3628 O O . SER A 1 473 ? 31.185 -55.167 -42.357 1.00 16.33 473 SER A O 1
ATOM 3631 N N . LYS A 1 474 ? 30.369 -57.243 -42.068 1.00 12.24 474 LYS A N 1
ATOM 3632 C CA . LYS A 1 474 ? 30.163 -57.470 -43.490 1.00 14.32 474 LYS A CA 1
ATOM 3633 C C . LYS A 1 474 ? 28.706 -57.805 -43.754 1.00 13.49 474 LYS A C 1
ATOM 3634 O O . LYS A 1 474 ? 28.043 -58.388 -42.911 1.00 12.84 474 LYS A O 1
ATOM 3640 N N . PRO A 1 475 ? 28.195 -57.423 -44.926 1.00 12.68 475 PRO A N 1
ATOM 3641 C CA . PRO A 1 475 ? 26.757 -57.603 -45.147 1.00 11.82 475 PRO A CA 1
ATOM 3642 C C . PRO A 1 475 ? 26.359 -59.013 -45.557 1.00 10.04 475 PRO A C 1
ATOM 3643 O O . PRO A 1 475 ? 25.190 -59.365 -45.415 1.00 10.52 475 PRO A O 1
ATOM 3647 N N . ASP A 1 476 ? 27.307 -59.795 -46.056 1.00 11.48 476 ASP A N 1
ATOM 3648 C CA . ASP A 1 476 ? 27.003 -61.049 -46.741 1.00 10.45 476 ASP A CA 1
ATOM 3649 C C . ASP A 1 476 ? 26.093 -62.014 -45.977 1.00 12.15 476 ASP A C 1
ATOM 3650 O O . ASP A 1 476 ? 25.096 -62.491 -46.519 1.00 12.05 476 ASP A O 1
ATOM 3655 N N . GLU A 1 477 ? 26.424 -62.304 -44.723 1.00 10.53 477 GLU A N 1
ATOM 3656 C CA . GLU A 1 477 ? 25.617 -63.245 -43.951 1.00 10.79 477 GLU A CA 1
ATOM 3657 C C . GLU A 1 477 ? 24.281 -62.652 -43.523 1.00 9.84 477 GLU A C 1
ATOM 3658 O O . GLU A 1 477 ? 23.291 -63.383 -43.376 1.00 10.76 477 GLU A O 1
ATOM 3664 N N . LEU A 1 478 ? 24.252 -61.340 -43.313 1.00 9.29 478 LEU A N 1
ATOM 3665 C CA . LEU A 1 478 ? 23.020 -60.659 -42.924 1.00 9.48 478 LEU A CA 1
ATOM 3666 C C . LEU A 1 478 ? 21.967 -60.791 -44.017 1.00 10.79 478 LEU A C 1
ATOM 3667 O O . LEU A 1 478 ? 20.796 -61.052 -43.738 1.00 10.93 478 LEU A O 1
ATOM 3672 N N . HIS A 1 479 ? 22.379 -60.635 -45.270 1.00 9.84 479 HIS A N 1
ATOM 3673 C CA . HIS A 1 479 ? 21.444 -60.826 -46.370 1.00 10.00 479 HIS A CA 1
ATOM 3674 C C . HIS A 1 479 ? 20.813 -62.210 -46.313 1.00 11.38 479 HIS A C 1
ATOM 3675 O O . HIS A 1 479 ? 19.628 -62.374 -46.606 1.00 11.21 479 HIS A O 1
ATOM 3682 N N . GLU A 1 480 ? 21.607 -63.208 -45.947 1.00 9.79 480 GLU A N 1
ATOM 3683 C CA . GLU A 1 480 ? 21.113 -64.575 -45.944 1.00 10.21 480 GLU A CA 1
ATOM 3684 C C . GLU A 1 480 ? 20.071 -64.843 -44.851 1.00 10.87 480 GLU A C 1
ATOM 3685 O O . GLU A 1 480 ? 19.076 -65.507 -45.100 1.00 10.65 480 GLU A O 1
ATOM 3691 N N . ILE A 1 481 ? 20.292 -64.341 -43.641 1.00 9.19 481 ILE A N 1
ATOM 3692 C CA . ILE A 1 481 ? 19.325 -64.612 -42.588 1.00 9.51 481 ILE A CA 1
ATOM 3693 C C . ILE A 1 481 ? 18.036 -63.848 -42.868 1.00 8.78 481 ILE A C 1
ATOM 3694 O O . ILE A 1 481 ? 16.943 -64.311 -42.532 1.00 9.23 481 ILE A O 1
ATOM 3699 N N . ILE A 1 482 ? 18.158 -62.689 -43.515 1.00 8.77 482 ILE A N 1
ATOM 3700 C CA . ILE A 1 482 ? 16.985 -61.895 -43.864 1.00 7.66 482 ILE A CA 1
ATOM 3701 C C . ILE A 1 482 ? 16.164 -62.611 -44.942 1.00 9.18 482 ILE A C 1
ATOM 3702 O O . ILE A 1 482 ? 14.950 -62.748 -44.808 1.00 8.69 482 ILE A O 1
ATOM 3707 N N . LYS A 1 483 ? 16.810 -63.102 -45.993 1.00 10.47 483 LYS A N 1
ATOM 3708 C CA . LYS A 1 483 ? 16.055 -63.801 -47.037 1.00 11.56 483 LYS A CA 1
ATOM 3709 C C . LYS A 1 483 ? 15.461 -65.107 -46.490 1.00 10.22 483 LYS A C 1
ATOM 3710 O O . LYS A 1 483 ? 14.441 -65.586 -46.984 1.00 11.08 483 LYS A O 1
ATOM 3716 N N . ALA A 1 484 ? 16.078 -65.659 -45.447 1.00 10.16 484 ALA A N 1
ATOM 3717 C CA . ALA A 1 484 ? 15.575 -66.889 -44.829 1.00 9.00 484 ALA A CA 1
ATOM 3718 C C . ALA A 1 484 ? 14.318 -66.672 -43.987 1.00 10.14 484 ALA A C 1
ATOM 3719 O O . ALA A 1 484 ? 13.641 -67.636 -43.637 1.00 9.83 484 ALA A O 1
ATOM 3721 N N . GLY A 1 485 ? 14.029 -65.423 -43.633 1.00 9.54 485 GLY A N 1
ATOM 3722 C CA . GLY A 1 485 ? 12.822 -65.117 -42.888 1.00 8.93 485 GLY A CA 1
ATOM 3723 C C . GLY A 1 485 ? 12.948 -64.069 -41.795 1.00 8.68 485 GLY A C 1
ATOM 3724 O O . GLY A 1 485 ? 11.934 -63.636 -41.250 1.00 9.49 485 GLY A O 1
ATOM 3725 N N . ALA A 1 486 ? 14.161 -63.653 -41.450 1.00 8.88 486 ALA A N 1
ATOM 3726 C CA . ALA A 1 486 ? 14.289 -62.644 -40.395 1.00 9.93 486 ALA A CA 1
ATOM 3727 C C . ALA A 1 486 ? 13.531 -61.365 -40.744 1.00 9.94 486 ALA A C 1
ATOM 3728 O O . ALA A 1 486 ? 13.564 -60.910 -41.888 1.00 11.34 486 ALA A O 1
ATOM 3730 N N . MET A 1 487 ? 12.833 -60.795 -39.762 1.00 8.51 487 MET A N 1
ATOM 3731 C CA . MET A 1 487 ? 12.132 -59.530 -39.967 1.00 8.29 487 MET A CA 1
ATOM 3732 C C . MET A 1 487 ? 12.830 -58.365 -39.270 1.00 8.54 487 MET A C 1
ATOM 3733 O O . MET A 1 487 ? 12.302 -57.253 -39.192 1.00 10.16 487 MET A O 1
ATOM 3738 N N . GLY A 1 488 ? 14.037 -58.635 -38.786 1.00 9.10 488 GLY A N 1
ATOM 3739 C CA . GLY A 1 488 ? 14.811 -57.653 -38.045 1.00 9.95 488 GLY A CA 1
ATOM 3740 C C . GLY A 1 488 ? 16.147 -58.258 -37.671 1.00 8.09 488 GLY A C 1
ATOM 3741 O O . GLY A 1 488 ? 16.365 -59.448 -37.875 1.00 8.51 488 GLY A O 1
ATOM 3742 N N . LEU A 1 489 ? 17.049 -57.440 -37.130 1.00 10.14 489 LEU A N 1
ATOM 3743 C CA . LEU A 1 489 ? 18.332 -57.943 -36.642 1.00 9.39 489 LEU A CA 1
ATOM 3744 C C . LEU A 1 489 ? 18.648 -57.334 -35.292 1.00 8.04 489 LEU A C 1
ATOM 3745 O O . LEU A 1 489 ? 18.287 -56.191 -35.026 1.00 10.85 489 LEU A O 1
ATOM 3762 N N . LEU A 1 491 ? 21.713 -56.261 -32.800 1.00 9.38 491 LEU A N 1
ATOM 3763 C CA . LEU A 1 491 ? 23.111 -55.979 -32.473 1.00 9.17 491 LEU A CA 1
ATOM 3764 C C . LEU A 1 491 ? 23.247 -56.168 -30.973 1.00 9.57 491 LEU A C 1
ATOM 3765 O O . LEU A 1 491 ? 22.513 -55.551 -30.210 1.00 10.52 491 LEU A O 1
ATOM 3770 N N . HIS A 1 492 ? 24.166 -57.026 -30.542 1.00 10.47 492 HIS A N 1
ATOM 3771 C CA . HIS A 1 492 ? 24.316 -57.286 -29.117 1.00 9.45 492 HIS A CA 1
ATOM 3772 C C . HIS A 1 492 ? 25.779 -57.272 -28.740 1.00 10.06 492 HIS A C 1
ATOM 3773 O O . HIS A 1 492 ? 26.604 -57.833 -29.447 1.00 10.90 492 HIS A O 1
ATOM 3780 N N . GLU A 1 493 ? 26.101 -56.651 -27.610 1.00 9.70 493 GLU A N 1
ATOM 3781 C CA . GLU A 1 493 ? 27.505 -56.598 -27.186 1.00 9.78 493 GLU A CA 1
ATOM 3782 C C . GLU A 1 493 ? 28.141 -57.975 -27.022 1.00 10.70 493 GLU A C 1
ATOM 3783 O O . GLU A 1 493 ? 29.356 -58.122 -27.178 1.00 12.95 493 GLU A O 1
ATOM 3789 N N . ASP A 1 494 ? 27.336 -58.993 -26.726 1.00 10.31 494 ASP A N 1
ATOM 3790 C CA . ASP A 1 494 ? 27.882 -60.332 -26.558 1.00 9.76 494 ASP A CA 1
ATOM 3791 C C . ASP A 1 494 ? 28.403 -60.910 -27.873 1.00 11.35 494 ASP A C 1
ATOM 3792 O O . ASP A 1 494 ? 29.212 -61.828 -27.859 1.00 10.77 494 ASP A O 1
ATOM 3797 N N . TRP A 1 495 ? 27.915 -60.386 -28.997 1.00 10.51 495 TRP A N 1
ATOM 3798 C CA . TRP A 1 495 ? 28.412 -60.788 -30.307 1.00 9.38 495 TRP A CA 1
ATOM 3799 C C . TRP A 1 495 ? 29.257 -59.684 -30.923 1.00 12.08 495 TRP A C 1
ATOM 3800 O O . TRP A 1 495 ? 29.789 -59.845 -32.021 1.00 11.52 495 TRP A O 1
ATOM 3811 N N . GLY A 1 496 ? 29.351 -58.565 -30.207 1.00 11.70 496 GLY A N 1
ATOM 3812 C CA . GLY A 1 496 ? 30.049 -57.380 -30.672 1.00 12.29 496 GLY A CA 1
ATOM 3813 C C . GLY A 1 496 ? 29.097 -56.284 -31.116 1.00 10.29 496 GLY A C 1
ATOM 3814 O O . GLY A 1 496 ? 28.386 -56.429 -32.113 1.00 12.75 496 GLY A O 1
ATOM 3815 N N . SER A 1 497 ? 29.076 -55.187 -30.367 1.00 12.22 497 SER A N 1
ATOM 3816 C CA A SER A 1 497 ? 28.264 -54.029 -30.731 0.50 10.35 497 SER A CA 1
ATOM 3817 C CA B SER A 1 497 ? 28.261 -54.025 -30.699 0.50 11.56 497 SER A CA 1
ATOM 3818 C C . SER A 1 497 ? 29.172 -52.834 -30.986 1.00 12.59 497 SER A C 1
ATOM 3819 O O . SER A 1 497 ? 29.028 -51.772 -30.378 1.00 15.25 497 SER A O 1
ATOM 3824 N N . THR A 1 498 ? 30.103 -53.029 -31.905 1.00 10.72 498 THR A N 1
ATOM 3825 C CA . THR A 1 498 ? 31.117 -52.048 -32.243 1.00 10.88 498 THR A CA 1
ATOM 3826 C C . THR A 1 498 ? 30.598 -51.106 -33.316 1.00 12.25 498 THR A C 1
ATOM 3827 O O . THR A 1 498 ? 29.658 -51.445 -34.035 1.00 11.26 498 THR A O 1
ATOM 3831 N N . PRO A 1 499 ? 31.209 -49.923 -33.449 1.00 10.25 499 PRO A N 1
ATOM 3832 C CA . PRO A 1 499 ? 30.782 -48.995 -34.500 1.00 10.84 499 PRO A CA 1
ATOM 3833 C C . PRO A 1 499 ? 30.810 -49.630 -35.895 1.00 10.97 499 PRO A C 1
ATOM 3834 O O . PRO A 1 499 ? 29.906 -49.369 -36.689 1.00 12.02 499 PRO A O 1
ATOM 3838 N N . ALA A 1 500 ? 31.794 -50.472 -36.185 1.00 11.56 500 ALA A N 1
ATOM 3839 C CA . ALA A 1 500 ? 31.847 -51.124 -37.493 1.00 10.85 500 ALA A CA 1
ATOM 3840 C C . ALA A 1 500 ? 30.644 -52.039 -37.728 1.00 11.73 500 ALA A C 1
ATOM 3841 O O . ALA A 1 500 ? 30.073 -52.048 -38.824 1.00 11.75 500 ALA A O 1
ATOM 3843 N N . ALA A 1 501 ? 30.250 -52.795 -36.706 1.00 10.28 501 ALA A N 1
ATOM 3844 C CA . ALA A 1 501 ? 29.098 -53.682 -36.848 1.00 10.60 501 ALA A CA 1
ATOM 3845 C C . ALA A 1 501 ? 27.812 -52.883 -36.903 1.00 10.23 501 ALA A C 1
ATOM 3846 O O . ALA A 1 501 ? 26.927 -53.178 -37.713 1.00 10.08 501 ALA A O 1
ATOM 3848 N N . ILE A 1 502 ? 27.711 -51.861 -36.061 1.00 10.49 502 ILE A N 1
ATOM 3849 C CA . ILE A 1 502 ? 26.539 -50.992 -36.061 1.00 9.08 502 ILE A CA 1
ATOM 3850 C C . ILE A 1 502 ? 26.286 -50.387 -37.440 1.00 10.59 502 ILE A C 1
ATOM 3851 O O . ILE A 1 502 ? 25.173 -50.441 -37.961 1.00 11.00 502 ILE A O 1
ATOM 3856 N N . ASP A 1 503 ? 27.331 -49.829 -38.042 1.00 11.45 503 ASP A N 1
ATOM 3857 C CA . ASP A 1 503 ? 27.202 -49.175 -39.333 1.00 11.35 503 ASP A CA 1
ATOM 3858 C C . ASP A 1 503 ? 26.794 -50.171 -40.421 1.00 11.17 503 ASP A C 1
ATOM 3859 O O . ASP A 1 503 ? 25.891 -49.897 -41.220 1.00 11.61 503 ASP A O 1
ATOM 3864 N N . ASN A 1 504 ? 27.449 -51.324 -40.441 1.00 10.60 504 ASN A N 1
ATOM 3865 C CA . ASN A 1 504 ? 27.160 -52.341 -41.449 1.00 10.32 504 ASN A CA 1
ATOM 3866 C C . ASN A 1 504 ? 25.721 -52.829 -41.324 1.00 10.89 504 ASN A C 1
ATOM 3867 O O . ASN A 1 504 ? 24.993 -52.941 -42.316 1.00 10.63 504 ASN A O 1
ATOM 3872 N N . CYS A 1 505 ? 25.312 -53.098 -40.091 1.00 10.72 505 CYS A N 1
ATOM 3873 C CA A CYS A 1 505 ? 23.971 -53.600 -39.825 0.50 7.91 505 CYS A CA 1
ATOM 3874 C CA B CYS A 1 505 ? 23.974 -53.598 -39.824 0.50 12.50 505 CYS A CA 1
ATOM 3875 C C . CYS A 1 505 ? 22.901 -52.592 -40.255 1.00 10.86 505 CYS A C 1
ATOM 3876 O O . CYS A 1 505 ? 21.894 -52.959 -40.868 1.00 11.30 505 CYS A O 1
ATOM 3881 N N . LEU A 1 506 ? 23.111 -51.317 -39.949 1.00 10.03 506 LEU A N 1
ATOM 3882 C CA . LEU A 1 506 ? 22.157 -50.295 -40.373 1.00 10.01 506 LEU A CA 1
ATOM 3883 C C . LEU A 1 506 ? 22.096 -50.112 -41.889 1.00 9.66 506 LEU A C 1
ATOM 3884 O O . LEU A 1 506 ? 21.029 -49.860 -42.437 1.00 11.35 506 LEU A O 1
ATOM 3889 N N . THR A 1 507 ? 23.232 -50.253 -42.563 1.00 10.48 507 THR A N 1
ATOM 3890 C CA . THR A 1 507 ? 23.255 -50.193 -44.019 1.00 11.41 507 THR A CA 1
ATOM 3891 C C . THR A 1 507 ? 22.382 -51.307 -44.607 1.00 10.74 507 THR A C 1
ATOM 3892 O O . THR A 1 507 ? 21.596 -51.075 -45.533 1.00 11.36 507 THR A O 1
ATOM 3896 N N . ILE A 1 508 ? 22.511 -52.504 -44.040 1.00 10.78 508 ILE A N 1
ATOM 3897 C CA . ILE A 1 508 ? 21.665 -53.641 -44.404 1.00 9.25 508 ILE A CA 1
ATOM 3898 C C . ILE A 1 508 ? 20.185 -53.329 -44.196 1.00 11.43 508 ILE A C 1
ATOM 3899 O O . ILE A 1 508 ? 19.352 -53.651 -45.048 1.00 11.39 508 ILE A O 1
ATOM 3904 N N . ALA A 1 509 ? 19.860 -52.679 -43.084 1.00 10.12 509 ALA A N 1
ATOM 3905 C CA . ALA A 1 509 ? 18.475 -52.345 -42.776 1.00 10.17 509 ALA A CA 1
ATOM 3906 C C . ALA A 1 509 ? 17.889 -51.359 -43.766 1.00 11.23 509 ALA A C 1
ATOM 3907 O O . ALA A 1 509 ? 16.713 -51.444 -44.123 1.00 12.11 509 ALA A O 1
ATOM 3909 N N . GLU A 1 510 ? 18.713 -50.417 -44.209 1.00 11.70 510 GLU A N 1
ATOM 3910 C CA . GLU A 1 510 ? 18.271 -49.435 -45.181 1.00 11.81 510 GLU A CA 1
ATOM 3911 C C . GLU A 1 510 ? 17.895 -50.128 -46.486 1.00 12.00 510 GLU A C 1
ATOM 3912 O O . GLU A 1 510 ? 16.963 -49.713 -47.180 1.00 14.88 510 GLU A O 1
ATOM 3918 N N . HIS A 1 511 ? 18.612 -51.193 -46.815 1.00 13.51 511 HIS A N 1
ATOM 3919 C CA . HIS A 1 511 ? 18.325 -51.943 -48.037 1.00 13.45 511 HIS A CA 1
ATOM 3920 C C . HIS A 1 511 ? 17.056 -52.786 -47.916 1.00 13.31 511 HIS A C 1
ATOM 3921 O O . HIS A 1 511 ? 16.251 -52.850 -48.843 1.00 16.23 511 HIS A O 1
ATOM 3928 N N . HIS A 1 512 ? 16.878 -53.408 -46.754 1.00 10.23 512 HIS A N 1
ATOM 3929 C CA . HIS A 1 512 ? 15.866 -54.443 -46.562 1.00 10.07 512 HIS A CA 1
ATOM 3930 C C . HIS A 1 512 ? 14.548 -54.001 -45.919 1.00 10.68 512 HIS A C 1
ATOM 3931 O O . HIS A 1 512 ? 13.596 -54.777 -45.880 1.00 12.72 512 HIS A O 1
ATOM 3938 N N . ASP A 1 513 ? 14.493 -52.764 -45.427 1.00 10.70 513 ASP A N 1
ATOM 3939 C CA . ASP A 1 513 ? 13.295 -52.228 -44.765 1.00 9.91 513 ASP A CA 1
ATOM 3940 C C . ASP A 1 513 ? 12.890 -53.092 -43.567 1.00 11.22 513 ASP A C 1
ATOM 3941 O O . ASP A 1 513 ? 11.747 -53.538 -43.452 1.00 11.08 513 ASP A O 1
ATOM 3946 N N . ILE A 1 514 ? 13.855 -53.319 -42.684 1.00 10.38 514 ILE A N 1
ATOM 3947 C CA . ILE A 1 514 ? 13.629 -54.028 -41.427 1.00 9.97 514 ILE A CA 1
ATOM 3948 C C . ILE A 1 514 ? 14.162 -53.181 -40.292 1.00 8.98 514 ILE A C 1
ATOM 3949 O O . ILE A 1 514 ? 15.003 -52.299 -40.510 1.00 9.94 514 ILE A O 1
ATOM 3954 N N . GLN A 1 515 ? 13.679 -53.431 -39.079 1.00 10.09 515 GLN A N 1
ATOM 3955 C CA . GLN A 1 515 ? 14.188 -52.701 -37.920 1.00 8.99 515 GLN A CA 1
ATOM 3956 C C . GLN A 1 515 ? 15.424 -53.346 -37.314 1.00 9.64 515 GLN A C 1
ATOM 3957 O O . GLN A 1 515 ? 15.575 -54.569 -37.331 1.00 11.18 515 GLN A O 1
ATOM 3963 N N . ILE A 1 516 ? 16.309 -52.506 -36.784 1.00 9.50 516 ILE A N 1
ATOM 3964 C CA . ILE A 1 516 ? 17.476 -52.959 -36.049 1.00 8.78 516 ILE A CA 1
ATOM 3965 C C . ILE A 1 516 ? 17.240 -52.682 -34.575 1.00 9.42 516 ILE A C 1
ATOM 3966 O O . ILE A 1 516 ? 16.809 -51.599 -34.205 1.00 9.58 516 ILE A O 1
ATOM 3971 N N . ASN A 1 517 ? 17.496 -53.693 -33.749 1.00 9.30 517 ASN A N 1
ATOM 3972 C CA . ASN A 1 517 ? 17.400 -53.581 -32.299 1.00 9.60 517 ASN A CA 1
ATOM 3973 C C . ASN A 1 517 ? 18.808 -53.670 -31.746 1.00 9.51 517 ASN A C 1
ATOM 3974 O O . ASN A 1 517 ? 19.593 -54.486 -32.213 1.00 11.13 517 ASN A O 1
ATOM 3979 N N . ILE A 1 518 ? 19.140 -52.826 -30.772 1.00 9.66 518 ILE A N 1
ATOM 3980 C CA . ILE A 1 518 ? 20.500 -52.813 -30.262 1.00 9.42 518 ILE A CA 1
ATOM 3981 C C . ILE A 1 518 ? 20.602 -52.869 -28.742 1.00 9.94 518 ILE A C 1
ATOM 3982 O O . ILE A 1 518 ? 19.836 -52.226 -28.016 1.00 10.17 518 ILE A O 1
ATOM 3987 N N . HIS A 1 519 ? 21.541 -53.690 -28.296 1.00 9.86 519 HIS A N 1
ATOM 3988 C CA . HIS A 1 519 ? 22.046 -53.704 -26.927 1.00 9.07 519 HIS A CA 1
ATOM 3989 C C . HIS A 1 519 ? 23.499 -53.257 -27.079 1.00 10.24 519 HIS A C 1
ATOM 3990 O O . HIS A 1 519 ? 24.316 -53.952 -27.689 1.00 10.51 519 HIS A O 1
ATOM 3997 N N . THR A 1 520 ? 23.811 -52.078 -26.543 1.00 9.41 520 THR A N 1
ATOM 3998 C CA . THR A 1 520 ? 25.096 -51.426 -26.800 1.00 10.00 520 THR A CA 1
ATOM 3999 C C . THR A 1 520 ? 26.255 -51.927 -25.923 1.00 10.31 520 THR A C 1
ATOM 4000 O O . THR A 1 520 ? 26.080 -52.766 -25.046 1.00 11.25 520 THR A O 1
ATOM 4004 N N . ASP A 1 521 ? 27.435 -51.367 -26.186 1.00 9.87 521 ASP A N 1
ATOM 4005 C CA . ASP A 1 521 ? 28.716 -51.751 -25.582 1.00 11.13 521 ASP A CA 1
ATOM 4006 C C . ASP A 1 521 ? 28.821 -51.227 -24.138 1.00 12.55 521 ASP A C 1
ATOM 4007 O O . ASP A 1 521 ? 29.324 -50.130 -23.914 1.00 12.05 521 ASP A O 1
ATOM 4012 N N . THR A 1 522 ? 28.366 -52.019 -23.165 1.00 10.85 522 THR A N 1
ATOM 4013 C CA . THR A 1 522 ? 28.404 -51.623 -21.750 1.00 10.82 522 THR A CA 1
ATOM 4014 C C . THR A 1 522 ? 29.809 -51.267 -21.292 1.00 10.39 522 THR A C 1
ATOM 4015 O O . THR A 1 522 ? 30.009 -50.318 -20.523 1.00 12.07 522 THR A O 1
ATOM 4019 N N . LEU A 1 523 ? 30.766 -52.033 -21.796 1.00 10.86 523 LEU A N 1
ATOM 4020 C CA . LEU A 1 523 ? 32.167 -51.916 -21.411 1.00 10.29 523 LEU A CA 1
ATOM 4021 C C . LEU A 1 523 ? 32.839 -50.679 -21.988 1.00 10.62 523 LEU A C 1
ATOM 4022 O O . LEU A 1 523 ? 33.977 -50.380 -21.630 1.00 10.99 523 LEU A O 1
ATOM 4027 N N . ASN A 1 524 ? 32.159 -49.966 -22.884 1.00 9.42 524 ASN A N 1
ATOM 4028 C CA . ASN A 1 524 ? 32.757 -48.816 -23.574 1.00 9.65 524 ASN A CA 1
ATOM 4029 C C . ASN A 1 524 ? 34.085 -49.189 -24.226 1.00 11.51 524 ASN A C 1
ATOM 4030 O O . ASN A 1 524 ? 35.002 -48.378 -24.311 1.00 11.73 524 ASN A O 1
ATOM 4035 N N . GLU A 1 525 ? 34.175 -50.433 -24.677 1.00 9.59 525 GLU A N 1
ATOM 4036 C CA . GLU A 1 525 ? 35.407 -51.001 -25.199 1.00 9.28 525 GLU A CA 1
ATOM 4037 C C . GLU A 1 525 ? 35.872 -50.318 -26.474 1.00 11.70 525 GLU A C 1
ATOM 4038 O O . GLU A 1 525 ? 37.064 -50.002 -26.620 1.00 10.66 525 GLU A O 1
ATOM 4044 N N . ALA A 1 526 ? 34.939 -50.107 -27.401 1.00 10.75 526 ALA A N 1
ATOM 4045 C CA . ALA A 1 526 ? 35.255 -49.470 -28.681 1.00 11.15 526 ALA A CA 1
ATOM 4046 C C . ALA A 1 526 ? 34.971 -47.975 -28.670 1.00 11.88 526 ALA A C 1
ATOM 4047 O O . ALA A 1 526 ? 35.432 -47.234 -29.540 1.00 12.92 526 ALA A O 1
ATOM 4049 N N . GLY A 1 527 ? 34.184 -47.527 -27.702 1.00 11.46 527 GLY A N 1
ATOM 4050 C CA . GLY A 1 527 ? 33.780 -46.140 -27.661 1.00 12.22 527 GLY A CA 1
ATOM 4051 C C . GLY A 1 527 ? 32.785 -45.922 -26.541 1.00 10.82 527 GLY A C 1
ATOM 4052 O O . GLY A 1 527 ? 32.319 -46.872 -25.918 1.00 12.38 527 GLY A O 1
ATOM 4053 N N . PHE A 1 528 ? 32.473 -44.659 -26.282 1.00 11.07 528 PHE A N 1
ATOM 4054 C CA . PHE A 1 528 ? 31.443 -44.301 -25.326 1.00 10.92 528 PHE A CA 1
ATOM 4055 C C . PHE A 1 528 ? 30.118 -44.146 -26.062 1.00 10.70 528 PHE A C 1
ATOM 4056 O O . PHE A 1 528 ? 30.051 -44.334 -27.282 1.00 10.62 528 PHE A O 1
ATOM 4064 N N . VAL A 1 529 ? 29.063 -43.813 -25.331 1.00 10.24 529 VAL A N 1
ATOM 4065 C CA . VAL A 1 529 ? 27.734 -43.752 -25.949 1.00 10.38 529 VAL A CA 1
ATOM 4066 C C . VAL A 1 529 ? 27.684 -42.815 -27.164 1.00 12.82 529 VAL A C 1
ATOM 4067 O O . VAL A 1 529 ? 27.054 -43.138 -28.177 1.00 11.73 529 VAL A O 1
ATOM 4071 N N . GLU A 1 530 ? 28.371 -41.679 -27.089 1.00 11.82 530 GLU A N 1
ATOM 4072 C CA . GLU A 1 530 ? 28.389 -40.749 -28.218 1.00 12.35 530 GLU A CA 1
ATOM 4073 C C . GLU A 1 530 ? 28.956 -41.375 -29.495 1.00 12.62 530 GLU A C 1
ATOM 4074 O O . GLU A 1 530 ? 28.586 -40.977 -30.604 1.00 13.27 530 GLU A O 1
ATOM 4080 N N . HIS A 1 531 ? 29.848 -42.351 -29.343 1.00 11.28 531 HIS A N 1
ATOM 4081 C CA . HIS A 1 531 ? 30.466 -43.000 -30.502 1.00 10.21 531 HIS A CA 1
ATOM 4082 C C . HIS A 1 531 ? 29.524 -44.011 -31.148 1.00 12.83 531 HIS A C 1
ATOM 4083 O O . HIS A 1 531 ? 29.544 -44.196 -32.365 1.00 12.70 531 HIS A O 1
ATOM 4090 N N . SER A 1 532 ? 28.692 -44.659 -30.336 1.00 11.05 532 SER A N 1
ATOM 4091 C CA . SER A 1 532 ? 27.658 -45.523 -30.893 1.00 11.50 532 SER A CA 1
ATOM 4092 C C . SER A 1 532 ? 26.615 -44.671 -31.603 1.00 11.64 532 SER A C 1
ATOM 4093 O O . SER A 1 532 ? 26.188 -45.003 -32.708 1.00 12.59 532 SER A O 1
ATOM 4096 N N . ILE A 1 533 ? 26.215 -43.567 -30.977 1.00 11.66 533 ILE A N 1
ATOM 4097 C CA . ILE A 1 533 ? 25.255 -42.653 -31.595 1.00 12.75 533 ILE A CA 1
ATOM 4098 C C . ILE A 1 533 ? 25.782 -42.128 -32.930 1.00 12.58 533 ILE A C 1
ATOM 4099 O O . ILE A 1 533 ? 25.043 -42.065 -33.924 1.00 12.77 533 ILE A O 1
ATOM 4104 N N . ALA A 1 534 ? 27.068 -41.790 -32.976 1.00 11.73 534 ALA A N 1
ATOM 4105 C CA . ALA A 1 534 ? 27.680 -41.372 -34.237 1.00 12.64 534 ALA A CA 1
ATOM 4106 C C . ALA A 1 534 ? 27.583 -42.462 -35.312 1.00 12.08 534 ALA A C 1
ATOM 4107 O O . ALA A 1 534 ? 27.327 -42.171 -36.483 1.00 13.95 534 ALA A O 1
ATOM 4109 N N . ALA A 1 535 ? 27.783 -43.713 -34.907 1.00 11.49 535 ALA A N 1
ATOM 4110 C CA . ALA A 1 535 ? 27.743 -44.835 -35.839 1.00 12.02 535 ALA A CA 1
ATOM 4111 C C . ALA A 1 535 ? 26.343 -45.054 -36.409 1.00 11.55 535 ALA A C 1
ATOM 4112 O O . ALA A 1 535 ? 26.199 -45.620 -37.490 1.00 12.68 535 ALA A O 1
ATOM 4114 N N . PHE A 1 536 ? 25.314 -44.594 -35.699 1.00 11.78 536 PHE A N 1
ATOM 4115 C CA . PHE A 1 536 ? 23.956 -44.696 -36.236 1.00 11.68 536 PHE A CA 1
ATOM 4116 C C . PHE A 1 536 ? 23.827 -43.853 -37.497 1.00 14.40 536 PHE A C 1
ATOM 4117 O O . PHE A 1 536 ? 23.010 -44.160 -38.361 1.00 11.82 536 PHE A O 1
ATOM 4125 N N . LYS A 1 537 ? 24.611 -42.778 -37.578 1.00 12.11 537 LYS A N 1
ATOM 4126 C CA . LYS A 1 537 ? 24.593 -41.854 -38.720 1.00 13.89 537 LYS A CA 1
ATOM 4127 C C . LYS A 1 537 ? 23.178 -41.370 -39.053 1.00 12.67 537 LYS A C 1
ATOM 4128 O O . LYS A 1 537 ? 22.793 -41.276 -40.220 1.00 15.54 537 LYS A O 1
ATOM 4134 N N . GLY A 1 538 ? 22.412 -41.073 -38.010 1.00 12.76 538 GLY A N 1
ATOM 4135 C CA . GLY A 1 538 ? 21.073 -40.527 -38.164 1.00 11.86 538 GLY A CA 1
ATOM 4136 C C . GLY A 1 538 ? 20.006 -41.517 -38.592 1.00 12.31 538 GLY A C 1
ATOM 4137 O O . GLY A 1 538 ? 18.856 -41.129 -38.788 1.00 13.65 538 GLY A O 1
ATOM 4138 N N . ARG A 1 539 ? 20.371 -42.792 -38.724 1.00 10.42 539 ARG A N 1
ATOM 4139 C CA . ARG A 1 539 ? 19.440 -43.813 -39.191 1.00 11.26 539 ARG A CA 1
ATOM 4140 C C . ARG A 1 539 ? 18.585 -44.346 -38.048 1.00 10.93 539 ARG A C 1
ATOM 4141 O O . ARG A 1 539 ? 19.000 -44.340 -36.883 1.00 11.83 539 ARG A O 1
ATOM 4149 N N . THR A 1 540 ? 17.386 -44.803 -38.397 1.00 10.93 540 THR A N 1
ATOM 4150 C CA . THR A 1 540 ? 16.434 -45.330 -37.420 1.00 10.19 540 THR A CA 1
ATOM 4151 C C . THR A 1 540 ? 16.971 -46.579 -36.724 1.00 9.58 540 THR A C 1
ATOM 4152 O O . THR A 1 540 ? 17.483 -47.497 -37.368 1.00 10.71 540 THR A O 1
ATOM 4156 N N . ILE A 1 541 ? 16.845 -46.612 -35.402 1.00 9.64 541 ILE A N 1
ATOM 4157 C CA . ILE A 1 541 ? 17.253 -47.786 -34.651 1.00 9.37 541 ILE A CA 1
ATOM 4158 C C . ILE A 1 541 ? 16.437 -47.872 -33.372 1.00 9.36 541 ILE A C 1
ATOM 4159 O O . ILE A 1 541 ? 16.035 -46.850 -32.802 1.00 11.02 541 ILE A O 1
ATOM 4164 N N . HIS A 1 542 ? 16.168 -49.105 -32.954 1.00 9.86 542 HIS A N 1
ATOM 4165 C CA . HIS A 1 542 ? 15.414 -49.373 -31.740 1.00 9.59 542 HIS A CA 1
ATOM 4166 C C . HIS A 1 542 ? 16.403 -49.763 -30.649 1.00 9.82 542 HIS A C 1
ATOM 4167 O O . HIS A 1 542 ? 17.089 -50.776 -30.762 1.00 10.23 542 HIS A O 1
ATOM 4174 N N . THR A 1 543 ? 16.484 -48.946 -29.601 1.00 9.15 543 THR A N 1
ATOM 4175 C CA . THR A 1 543 ? 17.353 -49.265 -28.468 1.00 9.93 543 THR A CA 1
ATOM 4176 C C . THR A 1 543 ? 16.591 -50.053 -27.410 1.00 10.28 543 THR A C 1
ATOM 4177 O O . THR A 1 543 ? 15.641 -49.565 -26.821 1.00 12.06 543 THR A O 1
ATOM 4181 N N . TYR A 1 544 ? 17.025 -51.288 -27.184 1.00 9.46 544 TYR A N 1
ATOM 4182 C CA . TYR A 1 544 ? 16.460 -52.139 -26.157 1.00 9.65 544 TYR A CA 1
ATOM 4183 C C . TYR A 1 544 ? 16.892 -51.643 -24.770 1.00 9.95 544 TYR A C 1
ATOM 4184 O O . TYR A 1 544 ? 17.956 -51.025 -24.647 1.00 11.27 544 TYR A O 1
ATOM 4193 N N . HIS A 1 545 ? 16.089 -51.945 -23.738 1.00 9.32 545 HIS A N 1
ATOM 4194 C CA . HIS A 1 545 ? 16.387 -51.596 -22.333 1.00 10.12 545 HIS A CA 1
ATOM 4195 C C . HIS A 1 545 ? 17.186 -50.308 -22.131 1.00 10.03 545 HIS A C 1
ATOM 4196 O O . HIS A 1 545 ? 18.252 -50.296 -21.503 1.00 10.83 545 HIS A O 1
ATOM 4203 N N . SER A 1 546 ? 16.654 -49.235 -22.706 1.00 10.21 546 SER A N 1
ATOM 4204 C CA . SER A 1 546 ? 17.377 -47.974 -22.858 1.00 10.28 546 SER A CA 1
ATOM 4205 C C . SER A 1 546 ? 17.949 -47.375 -21.584 1.00 11.88 546 SER A C 1
ATOM 4206 O O . SER A 1 546 ? 18.901 -46.599 -21.646 1.00 13.93 546 SER A O 1
ATOM 4209 N N . GLU A 1 547 ? 17.392 -47.758 -20.440 1.00 12.13 547 GLU A N 1
ATOM 4210 C CA . GLU A 1 547 ? 17.903 -47.308 -19.146 1.00 13.46 547 GLU A CA 1
ATOM 4211 C C . GLU A 1 547 ? 19.270 -47.944 -18.848 1.00 12.62 547 GLU A C 1
ATOM 4212 O O . GLU A 1 547 ? 20.113 -47.330 -18.188 1.00 13.66 547 GLU A O 1
ATOM 4218 N N . GLY A 1 548 ? 19.469 -49.186 -19.287 1.00 11.91 548 GLY A N 1
ATOM 4219 C CA . GLY A 1 548 ? 20.782 -49.803 -19.225 1.00 12.42 548 GLY A CA 1
ATOM 4220 C C . GLY A 1 548 ? 21.043 -50.894 -18.201 1.00 11.95 548 GLY A C 1
ATOM 4221 O O . GLY A 1 548 ? 22.076 -51.567 -18.290 1.00 12.30 548 GLY A O 1
ATOM 4222 N N . ALA A 1 549 ? 20.144 -51.095 -17.238 1.00 12.29 549 ALA A N 1
ATOM 4223 C CA . ALA A 1 549 ? 20.334 -52.209 -16.310 1.00 12.80 549 ALA A CA 1
ATOM 4224 C C . ALA A 1 549 ? 20.390 -53.513 -17.093 1.00 12.59 549 ALA A C 1
ATOM 4225 O O . ALA A 1 549 ? 21.194 -54.400 -16.792 1.00 13.84 549 ALA A O 1
ATOM 4227 N N . GLY A 1 550 ? 19.568 -53.603 -18.137 1.00 13.46 550 GLY A N 1
ATOM 4228 C CA . GLY A 1 550 ? 19.552 -54.771 -18.997 1.00 12.52 550 GLY A CA 1
ATOM 4229 C C . GLY A 1 550 ? 20.701 -54.805 -19.993 1.00 13.35 550 GLY A C 1
ATOM 4230 O O . GLY A 1 550 ? 20.873 -55.786 -20.722 1.00 13.23 550 GLY A O 1
ATOM 4231 N N . GLY A 1 551 ? 21.480 -53.726 -20.031 1.00 13.16 551 GLY A N 1
ATOM 4232 C CA . GLY A 1 551 ? 22.682 -53.666 -20.847 1.00 12.81 551 GLY A CA 1
ATOM 4233 C C . GLY A 1 551 ? 22.860 -52.351 -21.587 1.00 10.41 551 GLY A C 1
ATOM 4234 O O . GLY A 1 551 ? 21.895 -51.758 -22.073 1.00 11.70 551 GLY A O 1
ATOM 4235 N N . GLY A 1 552 ? 24.108 -51.903 -21.694 1.00 11.54 552 GLY A N 1
ATOM 4236 C CA . GLY A 1 552 ? 24.415 -50.745 -22.511 1.00 11.42 552 GLY A CA 1
ATOM 4237 C C . GLY A 1 552 ? 25.490 -49.874 -21.900 1.00 11.19 552 GLY A C 1
ATOM 4238 O O . GLY A 1 552 ? 25.755 -49.982 -20.705 1.00 11.98 552 GLY A O 1
ATOM 4239 N N . HIS A 1 553 ? 26.096 -49.024 -22.723 1.00 10.62 553 HIS A N 1
ATOM 4240 C CA . HIS A 1 553 ? 27.158 -48.131 -22.278 1.00 11.27 553 HIS A CA 1
ATOM 4241 C C . HIS A 1 553 ? 26.928 -47.657 -20.850 1.00 9.94 553 HIS A C 1
ATOM 4242 O O . HIS A 1 553 ? 25.890 -47.076 -20.534 1.00 11.93 553 HIS A O 1
ATOM 4249 N N . ALA A 1 554 ? 27.909 -47.910 -19.991 1.00 11.28 554 ALA A N 1
ATOM 4250 C CA . ALA A 1 554 ? 27.836 -47.494 -18.594 1.00 10.93 554 ALA A CA 1
ATOM 4251 C C . ALA A 1 554 ? 28.507 -46.134 -18.454 1.00 12.87 554 ALA A C 1
ATOM 4252 O O . ALA A 1 554 ? 29.616 -45.941 -18.940 1.00 13.41 554 ALA A O 1
ATOM 4254 N N . PRO A 1 555 ? 27.853 -45.188 -17.769 1.00 11.02 555 PRO A N 1
ATOM 4255 C CA . PRO A 1 555 ? 26.573 -45.313 -17.077 1.00 10.90 555 PRO A CA 1
ATOM 4256 C C 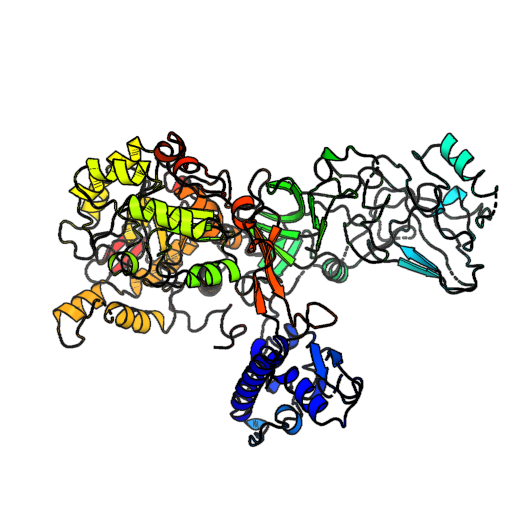. PRO A 1 555 ? 25.443 -44.620 -17.831 1.00 13.27 555 PRO A C 1
ATOM 4257 O O . PRO A 1 555 ? 24.358 -44.461 -17.265 1.00 13.04 555 PRO A O 1
ATOM 4261 N N . ASP A 1 556 ? 25.689 -44.215 -19.078 1.00 12.19 556 ASP A N 1
ATOM 4262 C CA . ASP A 1 556 ? 24.873 -43.179 -19.704 1.00 12.64 556 ASP A CA 1
ATOM 4263 C C . ASP A 1 556 ? 24.152 -43.531 -21.002 1.00 12.34 556 ASP A C 1
ATOM 4264 O O . ASP A 1 556 ? 23.778 -42.640 -21.759 1.00 13.18 556 ASP A O 1
ATOM 4269 N N . ILE A 1 557 ? 23.910 -44.818 -21.235 1.00 11.84 557 ILE A N 1
ATOM 4270 C CA . ILE A 1 557 ? 23.123 -45.234 -22.396 1.00 11.03 557 ILE A CA 1
ATOM 4271 C C . ILE A 1 557 ? 21.763 -44.519 -22.454 1.00 10.94 557 ILE A C 1
ATOM 4272 O O . ILE A 1 557 ? 21.253 -44.237 -23.542 1.00 11.81 557 ILE A O 1
ATOM 4277 N N . ILE A 1 558 ? 21.198 -44.182 -21.296 1.00 10.84 558 ILE A N 1
ATOM 4278 C CA . ILE A 1 558 ? 19.867 -43.577 -21.259 1.00 12.70 558 ILE A CA 1
ATOM 4279 C C . ILE A 1 558 ? 19.782 -42.254 -22.050 1.00 12.48 558 ILE A C 1
ATOM 4280 O O . ILE A 1 558 ? 18.695 -41.809 -22.401 1.00 13.71 558 ILE A O 1
ATOM 4285 N N . LYS A 1 559 ? 20.933 -41.657 -22.365 1.00 12.26 559 LYS A N 1
ATOM 4286 C CA . LYS A 1 559 ? 20.991 -40.493 -23.261 1.00 13.73 559 LYS A CA 1
ATOM 4287 C C . LYS A 1 559 ? 20.259 -40.698 -24.583 1.00 14.45 559 LYS A C 1
ATOM 4288 O O . LYS A 1 559 ? 19.787 -39.735 -25.190 1.00 14.45 559 LYS A O 1
ATOM 4294 N N . VAL A 1 560 ? 20.173 -41.946 -25.037 1.00 11.97 560 VAL A N 1
ATOM 4295 C CA . VAL A 1 560 ? 19.540 -42.205 -26.329 1.00 13.39 560 VAL A CA 1
ATOM 4296 C C . VAL A 1 560 ? 18.074 -41.788 -26.369 1.00 13.08 560 VAL A C 1
ATOM 4297 O O . VAL A 1 560 ? 17.515 -41.600 -27.450 1.00 14.27 560 VAL A O 1
ATOM 4301 N N . CYS A 1 561 ? 17.449 -41.633 -25.203 1.00 11.72 561 CYS A N 1
ATOM 4302 C CA . CYS A 1 561 ? 16.043 -41.245 -25.153 1.00 12.92 561 CYS A CA 1
ATOM 4303 C C . CYS A 1 561 ? 15.800 -39.823 -25.667 1.00 13.99 561 CYS A C 1
ATOM 4304 O O . CYS A 1 561 ? 14.658 -39.430 -25.905 1.00 16.32 561 CYS A O 1
ATOM 4307 N N . GLY A 1 562 ? 16.875 -39.058 -25.842 1.00 13.53 562 GLY A N 1
ATOM 4308 C CA . GLY A 1 562 ? 16.769 -37.732 -26.430 1.00 14.76 562 GLY A CA 1
ATOM 4309 C C . GLY A 1 562 ? 17.220 -37.624 -27.877 1.00 16.19 562 GLY A C 1
ATOM 4310 O O . GLY A 1 562 ? 17.329 -36.521 -28.414 1.00 16.32 562 GLY A O 1
ATOM 4311 N N . ILE A 1 563 ? 17.491 -38.763 -28.513 1.00 12.77 563 ILE A N 1
ATOM 4312 C CA . ILE A 1 563 ? 17.990 -38.799 -29.889 1.00 12.65 563 ILE A CA 1
ATOM 4313 C C . ILE A 1 563 ? 16.833 -39.060 -30.859 1.00 12.75 563 ILE A C 1
ATOM 4314 O O . ILE A 1 563 ? 16.094 -40.043 -30.718 1.00 12.66 563 ILE A O 1
ATOM 4319 N N . LYS A 1 564 ? 16.666 -38.177 -31.840 1.00 12.19 564 LYS A N 1
ATOM 4320 C CA . LYS A 1 564 ? 15.479 -38.195 -32.692 1.00 11.82 564 LYS A CA 1
ATOM 4321 C C . LYS A 1 564 ? 15.314 -39.485 -33.502 1.00 11.38 564 LYS A C 1
ATOM 4322 O O . LYS A 1 564 ? 14.191 -39.953 -33.703 1.00 12.57 564 LYS A O 1
ATOM 4328 N N . ASN A 1 565 ? 16.420 -40.065 -33.955 1.00 10.74 565 ASN A N 1
ATOM 4329 C CA . ASN A 1 565 ? 16.339 -41.276 -34.765 1.00 11.18 565 ASN A CA 1
ATOM 4330 C C . ASN A 1 565 ? 16.302 -42.563 -33.957 1.00 10.66 565 ASN A C 1
ATOM 4331 O O . ASN A 1 565 ? 16.295 -43.658 -34.528 1.00 11.83 565 ASN A O 1
ATOM 4336 N N . VAL A 1 566 ? 16.269 -42.431 -32.636 1.00 10.57 566 VAL A N 1
ATOM 4337 C CA . VAL A 1 566 ? 16.154 -43.589 -31.761 1.00 11.01 566 VAL A CA 1
ATOM 4338 C C . VAL A 1 566 ? 14.709 -43.829 -31.330 1.00 11.37 566 VAL A C 1
ATOM 4339 O O . VAL A 1 566 ? 14.010 -42.899 -30.913 1.00 11.20 566 VAL A O 1
ATOM 4343 N N . LEU A 1 567 ? 14.273 -45.085 -31.443 1.00 10.20 567 LEU A N 1
ATOM 4344 C CA . LEU A 1 567 ? 13.019 -45.541 -30.859 1.00 9.79 567 LEU A CA 1
ATOM 4345 C C . LEU A 1 567 ? 13.390 -46.319 -29.597 1.00 8.80 567 LEU A C 1
ATOM 4346 O O . LEU A 1 567 ? 13.960 -47.399 -29.683 1.00 10.61 567 LEU A O 1
ATOM 4351 N N . PRO A 1 568 ? 13.135 -45.744 -28.409 1.00 10.25 568 PRO A N 1
ATOM 4352 C CA . PRO A 1 568 ? 13.648 -46.371 -27.186 1.00 10.65 568 PRO A CA 1
ATOM 4353 C C . PRO A 1 568 ? 12.609 -47.221 -26.454 1.00 10.01 568 PRO A C 1
ATOM 4354 O O . PRO A 1 568 ? 11.473 -46.786 -26.262 1.00 10.22 568 PRO A O 1
ATOM 4358 N N . SER A 1 569 ? 13.003 -48.425 -26.047 1.00 11.10 569 SER A N 1
ATOM 4359 C CA . SER A 1 569 ? 12.153 -49.251 -25.192 1.00 10.70 569 SER A CA 1
ATOM 4360 C C . SER A 1 569 ? 12.778 -49.467 -23.817 1.00 11.88 569 SER A C 1
ATOM 4361 O O . SER A 1 569 ? 13.992 -49.326 -23.640 1.00 12.30 569 SER A O 1
ATOM 4364 N N . SER A 1 570 ? 11.942 -49.820 -22.851 1.00 9.31 570 SER A N 1
ATOM 4365 C CA . SER A 1 570 ? 12.350 -50.335 -21.569 1.00 8.55 570 SER A CA 1
ATOM 4366 C C . SER A 1 570 ? 12.029 -51.832 -21.578 1.00 10.33 570 SER A C 1
ATOM 4367 O O . SER A 1 570 ? 11.111 -52.256 -22.228 1.00 11.71 570 SER A O 1
ATOM 4370 N N . THR A 1 571 ? 12.793 -52.570 -20.800 1.00 9.25 571 THR A N 1
ATOM 4371 C CA . THR A 1 571 ? 12.417 -53.900 -20.366 1.00 9.53 571 THR A CA 1
ATOM 4372 C C . THR A 1 571 ? 11.755 -53.838 -18.986 1.00 11.90 571 THR A C 1
ATOM 4373 O O . THR A 1 571 ? 11.834 -52.860 -18.344 1.00 14.74 571 THR A O 1
ATOM 4377 N N . ASN A 1 572 ? 11.120 -54.930 -18.583 1.00 11.12 572 ASN A N 1
ATOM 4378 C CA . ASN A 1 572 ? 10.184 -54.916 -17.467 1.00 11.74 572 ASN A CA 1
ATOM 4379 C C . ASN A 1 572 ? 10.708 -54.904 -16.027 1.00 11.52 572 ASN A C 1
ATOM 4380 O O . ASN A 1 572 ? 10.068 -54.311 -15.159 1.00 11.74 572 ASN A O 1
ATOM 4385 N N . PRO A 1 573 ? 11.826 -55.568 -15.743 1.00 12.17 573 PRO A N 1
ATOM 4386 C CA . PRO A 1 573 ? 12.107 -55.863 -14.344 1.00 13.87 573 PRO A CA 1
ATOM 4387 C C . PRO A 1 573 ? 12.492 -54.616 -13.499 1.00 11.48 573 PRO A C 1
ATOM 4388 O O . PRO A 1 573 ? 12.370 -54.600 -12.340 1.00 14.32 573 PRO A O 1
ATOM 4392 N N . THR A 1 574 ? 12.923 -53.581 -14.161 1.00 11.25 574 THR A N 1
ATOM 4393 C CA . THR A 1 574 ? 13.199 -52.324 -13.468 1.00 12.67 574 THR A CA 1
ATOM 4394 C C . THR A 1 574 ? 11.940 -51.481 -13.267 1.00 13.14 574 THR A C 1
ATOM 4395 O O . THR A 1 574 ? 12.005 -50.400 -12.683 1.00 13.99 574 THR A O 1
ATOM 4399 N N . ARG A 1 575 ? 10.795 -51.963 -13.750 1.00 12.35 575 ARG A N 1
ATOM 4400 C CA . ARG A 1 575 ? 9.556 -51.181 -13.703 1.00 12.80 575 ARG A CA 1
ATOM 4401 C C . ARG A 1 575 ? 8.700 -51.512 -12.480 1.00 13.60 575 ARG A C 1
ATOM 4402 O O . ARG A 1 575 ? 8.347 -52.664 -12.275 1.00 17.15 575 ARG A O 1
ATOM 4410 N N . PRO A 1 576 ? 8.405 -50.520 -11.627 1.00 14.59 576 PRO A N 1
ATOM 4411 C CA . PRO A 1 576 ? 9.057 -49.219 -11.499 1.00 14.21 576 PRO A CA 1
ATOM 4412 C C . PRO A 1 576 ? 10.135 -49.368 -10.428 1.00 14.69 576 PRO A C 1
ATOM 4413 O O . PRO A 1 576 ? 10.361 -50.484 -9.953 1.00 14.25 576 PRO A O 1
ATOM 4417 N N . LEU A 1 577 ? 10.785 -48.280 -10.035 1.00 12.30 577 LEU A N 1
ATOM 4418 C CA . LEU A 1 577 ? 11.783 -48.377 -8.977 1.00 13.08 577 LEU A CA 1
ATOM 4419 C C . LEU A 1 577 ? 11.095 -48.641 -7.646 1.00 13.82 577 LEU A C 1
ATOM 4420 O O . LEU A 1 577 ? 10.304 -47.823 -7.180 1.00 13.35 577 LEU A O 1
ATOM 4425 N N . THR A 1 578 ? 11.388 -49.791 -7.044 1.00 13.39 578 THR A N 1
ATOM 4426 C CA . THR A 1 578 ? 10.818 -50.143 -5.747 1.00 15.90 578 THR A CA 1
ATOM 4427 C C . THR A 1 578 ? 11.890 -50.550 -4.738 1.00 13.88 578 THR A C 1
ATOM 4428 O O . THR A 1 578 ? 13.072 -50.634 -5.074 1.00 13.78 578 THR A O 1
ATOM 4432 N N . SER A 1 579 ? 11.463 -50.802 -3.501 1.00 14.06 579 SER A N 1
ATOM 4433 C CA . SER A 1 579 ? 12.388 -51.101 -2.404 1.00 15.05 579 SER A CA 1
ATOM 4434 C C . SER A 1 579 ? 13.409 -52.191 -2.706 1.00 14.34 579 SER A C 1
ATOM 4435 O O . SER A 1 579 ? 14.563 -52.092 -2.295 1.00 16.56 579 SER A O 1
ATOM 4438 N N . ASN A 1 580 ? 12.989 -53.233 -3.421 1.00 12.95 580 ASN A N 1
ATOM 4439 C CA . ASN A 1 580 ? 13.857 -54.389 -3.644 1.00 12.34 580 ASN A CA 1
ATOM 4440 C C . ASN A 1 580 ? 14.597 -54.385 -4.980 1.00 11.90 580 ASN A C 1
ATOM 4441 O O . ASN A 1 580 ? 15.457 -55.233 -5.212 1.00 12.38 580 ASN A O 1
ATOM 4446 N N . THR A 1 581 ? 14.265 -53.436 -5.851 1.00 12.30 581 THR A N 1
ATOM 4447 C CA . THR A 1 581 ? 14.820 -53.404 -7.209 1.00 12.59 581 THR A CA 1
ATOM 4448 C C . THR A 1 581 ? 16.347 -53.504 -7.283 1.00 14.06 581 THR A C 1
ATOM 4449 O O . THR A 1 581 ? 16.881 -54.369 -7.978 1.00 12.53 581 THR A O 1
ATOM 4453 N N . ILE A 1 582 ? 17.050 -52.627 -6.570 1.00 12.02 582 ILE A N 1
ATOM 4454 C CA . ILE A 1 582 ? 18.502 -52.579 -6.684 1.00 12.89 582 ILE A CA 1
ATOM 4455 C C . ILE A 1 582 ? 19.187 -53.841 -6.153 1.00 12.82 582 ILE A C 1
ATOM 4456 O O . ILE A 1 582 ? 20.036 -54.419 -6.832 1.00 14.22 582 ILE A O 1
ATOM 4461 N N . ASP A 1 583 ? 18.810 -54.285 -4.956 1.00 13.45 583 ASP A N 1
ATOM 4462 C CA . ASP A 1 583 ? 19.394 -55.502 -4.402 1.00 13.26 583 ASP A CA 1
ATOM 4463 C C . ASP A 1 583 ? 19.120 -56.692 -5.312 1.00 13.47 583 ASP A C 1
ATOM 4464 O O . ASP A 1 583 ? 20.001 -57.516 -5.557 1.00 13.83 583 ASP A O 1
ATOM 4469 N N . GLU A 1 584 ? 17.895 -56.773 -5.824 1.00 12.29 584 GLU A N 1
ATOM 4470 C CA . GLU A 1 584 ? 17.530 -57.847 -6.748 1.00 11.83 584 GLU A CA 1
ATOM 4471 C C . GLU A 1 584 ? 18.374 -57.830 -8.017 1.00 11.89 584 GLU A C 1
ATOM 4472 O O . GLU A 1 584 ? 18.926 -58.851 -8.437 1.00 12.03 584 GLU A O 1
ATOM 4478 N N . HIS A 1 585 ? 18.464 -56.661 -8.637 1.00 11.76 585 HIS A N 1
ATOM 4479 C CA . HIS A 1 585 ? 19.193 -56.538 -9.894 1.00 12.87 585 HIS A CA 1
ATOM 4480 C C . HIS A 1 585 ? 20.699 -56.698 -9.778 1.00 13.14 585 HIS A C 1
ATOM 4481 O O . HIS A 1 585 ? 21.333 -57.284 -10.661 1.00 12.21 585 HIS A O 1
ATOM 4488 N N . LEU A 1 586 ? 21.278 -56.176 -8.700 1.00 12.66 586 LEU A N 1
ATOM 4489 C CA . LEU A 1 586 ? 22.711 -56.347 -8.497 1.00 12.88 586 LEU A CA 1
ATOM 4490 C C . LEU A 1 586 ? 23.056 -57.830 -8.449 1.00 13.46 586 LEU A C 1
ATOM 4491 O O . LEU A 1 586 ? 23.989 -58.292 -9.109 1.00 14.30 586 LEU A O 1
ATOM 4496 N N . ASP A 1 587 ? 22.284 -58.598 -7.691 1.00 12.88 587 ASP A N 1
ATOM 4497 C CA . ASP A 1 587 ? 22.583 -60.020 -7.631 1.00 12.89 587 ASP A CA 1
ATOM 4498 C C . ASP A 1 587 ? 22.256 -60.767 -8.928 1.00 12.78 587 ASP A C 1
ATOM 4499 O O . ASP A 1 587 ? 22.971 -61.692 -9.307 1.00 15.29 587 ASP A O 1
ATOM 4504 N N . MET A 1 588 ? 21.175 -60.381 -9.592 1.00 13.49 588 MET A N 1
ATOM 4505 C CA . MET A 1 588 ? 20.814 -60.985 -10.871 1.00 14.06 588 MET A CA 1
ATOM 4506 C C . MET A 1 588 ? 21.954 -60.821 -11.868 1.00 15.70 588 MET A C 1
ATOM 4507 O O . MET A 1 588 ? 22.330 -61.762 -12.569 1.00 15.76 588 MET A O 1
ATOM 4512 N N . LEU A 1 589 ? 22.527 -59.624 -11.905 1.00 14.16 589 LEU A N 1
ATOM 4513 C CA . LEU A 1 589 ? 23.619 -59.342 -12.827 1.00 14.30 589 LEU A CA 1
ATOM 4514 C C . LEU A 1 589 ? 24.845 -60.189 -12.493 1.00 16.18 589 LEU A C 1
ATOM 4515 O O . LEU A 1 589 ? 25.489 -60.771 -13.371 1.00 16.56 589 LEU A O 1
ATOM 4520 N N . MET A 1 590 ? 25.166 -60.284 -11.213 1.00 16.20 590 MET A N 1
ATOM 4521 C CA . MET A 1 590 ? 26.336 -61.045 -10.841 1.00 20.45 590 MET A CA 1
ATOM 4522 C C . MET A 1 590 ? 26.159 -62.537 -11.078 1.00 20.35 590 MET A C 1
ATOM 4523 O O . MET A 1 590 ? 27.109 -63.225 -11.437 1.00 18.42 590 MET A O 1
ATOM 4528 N N . VAL A 1 591 ? 24.937 -63.029 -10.928 1.00 18.85 591 VAL A N 1
ATOM 4529 C CA . VAL A 1 591 ? 24.645 -64.405 -11.315 1.00 20.03 591 VAL A CA 1
ATOM 4530 C C . VAL A 1 591 ? 24.753 -64.598 -12.836 1.00 18.61 591 VAL A C 1
ATOM 4531 O O . VAL A 1 591 ? 25.396 -65.539 -13.311 1.00 20.00 591 VAL A O 1
ATOM 4545 N N . HIS A 1 593 ? 26.399 -62.890 -15.016 1.00 16.74 593 HIS A N 1
ATOM 4546 C CA . HIS A 1 593 ? 27.751 -62.662 -15.531 1.00 17.77 593 HIS A CA 1
ATOM 4547 C C . HIS A 1 593 ? 28.828 -63.416 -14.767 1.00 19.53 593 HIS A C 1
ATOM 4548 O O . HIS A 1 593 ? 30.018 -63.212 -15.017 1.00 20.53 593 HIS A O 1
ATOM 4555 N N . HIS A 1 594 ? 28.412 -64.285 -13.847 1.00 18.53 594 HIS A N 1
ATOM 4556 C CA . HIS A 1 594 ? 29.344 -65.097 -13.064 1.00 20.97 594 HIS A CA 1
ATOM 4557 C C . HIS A 1 594 ? 30.391 -64.221 -12.380 1.00 19.21 594 HIS A C 1
ATOM 4558 O O . HIS A 1 594 ? 31.598 -64.487 -12.453 1.00 21.71 594 HIS A O 1
ATOM 4565 N N . LEU A 1 595 ? 29.921 -63.167 -11.721 1.00 19.24 595 LEU A N 1
ATOM 4566 C CA . LEU A 1 595 ? 30.814 -62.213 -11.079 1.00 19.17 595 LEU A CA 1
ATOM 4567 C C . LEU A 1 595 ? 31.065 -62.607 -9.634 1.00 24.25 595 LEU A C 1
ATOM 4568 O O . LEU A 1 595 ? 30.285 -63.338 -9.033 1.00 27.29 595 LEU A O 1
ATOM 4573 N N . ASP A 1 596 ? 32.168 -62.110 -9.088 1.00 26.17 596 ASP A N 1
ATOM 4574 C CA . ASP A 1 596 ? 32.586 -62.453 -7.737 1.00 30.17 596 ASP A CA 1
ATOM 4575 C C . ASP A 1 596 ? 32.539 -61.223 -6.836 1.00 30.46 596 ASP A C 1
ATOM 4576 O O . ASP A 1 596 ? 33.267 -60.257 -7.068 1.00 30.08 596 ASP A O 1
ATOM 4581 N N . ARG A 1 597 ? 31.693 -61.273 -5.807 1.00 31.61 597 ARG A N 1
ATOM 4582 C CA . ARG A 1 597 ? 31.541 -60.174 -4.849 1.00 34.65 597 ARG A CA 1
ATOM 4583 C C . ARG A 1 597 ? 32.876 -59.716 -4.274 1.00 36.88 597 ARG A C 1
ATOM 4584 O O . ARG A 1 597 ? 33.048 -58.545 -3.930 1.00 37.03 597 ARG A O 1
ATOM 4592 N N . GLU A 1 598 ? 33.827 -60.639 -4.188 1.00 41.36 598 GLU A N 1
ATOM 4593 C CA . GLU A 1 598 ? 35.087 -60.351 -3.518 1.00 41.64 598 GLU A CA 1
ATOM 4594 C C . GLU A 1 598 ? 36.226 -59.955 -4.460 1.00 41.32 598 GLU A C 1
ATOM 4595 O O . GLU A 1 598 ? 37.369 -59.811 -4.031 1.00 41.85 598 GLU A O 1
ATOM 4601 N N . ILE A 1 599 ? 35.908 -59.778 -5.738 1.00 34.04 599 ILE A N 1
ATOM 4602 C CA . ILE A 1 599 ? 36.854 -59.214 -6.700 1.00 29.91 599 ILE A CA 1
ATOM 4603 C C . ILE A 1 599 ? 36.447 -57.778 -7.043 1.00 29.58 599 ILE A C 1
ATOM 4604 O O . ILE A 1 599 ? 35.384 -57.559 -7.627 1.00 25.46 599 ILE A O 1
ATOM 4609 N N . PRO A 1 600 ? 37.287 -56.793 -6.681 1.00 29.61 600 PRO A N 1
ATOM 4610 C CA . PRO A 1 600 ? 36.913 -55.376 -6.809 1.00 24.66 600 PRO A CA 1
ATOM 4611 C C . PRO A 1 600 ? 36.452 -54.969 -8.210 1.00 23.99 600 PRO A C 1
ATOM 4612 O O . PRO A 1 600 ? 35.464 -54.239 -8.319 1.00 23.66 600 PRO A O 1
ATOM 4616 N N . GLU A 1 601 ? 37.132 -55.436 -9.254 1.00 24.57 601 GLU A N 1
ATOM 4617 C CA . GLU A 1 601 ? 36.772 -55.048 -10.617 1.00 25.83 601 GLU A CA 1
ATOM 4618 C C . GLU A 1 601 ? 35.405 -55.589 -11.023 1.00 23.62 601 GLU A C 1
ATOM 4619 O O . GLU A 1 601 ? 34.704 -54.958 -11.810 1.00 22.21 601 GLU A O 1
ATOM 4625 N N . ASP A 1 602 ? 35.047 -56.761 -10.501 1.00 21.68 602 ASP A N 1
ATOM 4626 C CA . ASP A 1 602 ? 33.737 -57.361 -10.765 1.00 19.69 602 ASP A CA 1
ATOM 4627 C C . ASP A 1 602 ? 32.636 -56.534 -10.119 1.00 17.22 602 ASP A C 1
ATOM 4628 O O . ASP A 1 602 ? 31.590 -56.263 -10.722 1.00 16.30 602 ASP A O 1
ATOM 4633 N N . LEU A 1 603 ? 32.870 -56.139 -8.876 1.00 18.06 603 LEU A N 1
ATOM 4634 C CA . LEU A 1 603 ? 31.906 -55.327 -8.156 1.00 17.59 603 LEU A CA 1
ATOM 4635 C C . LEU A 1 603 ? 31.816 -53.930 -8.781 1.00 18.33 603 LEU A C 1
ATOM 4636 O O . LEU A 1 603 ? 30.737 -53.339 -8.845 1.00 17.12 603 LEU A O 1
ATOM 4641 N N . ALA A 1 604 ? 32.947 -53.418 -9.265 1.00 18.34 604 ALA A N 1
ATOM 4642 C CA . ALA A 1 604 ? 32.967 -52.111 -9.915 1.00 17.41 604 ALA A CA 1
ATOM 4643 C C . ALA A 1 604 ? 32.117 -52.134 -11.180 1.00 16.58 604 ALA A C 1
ATOM 4644 O O . ALA A 1 604 ? 31.340 -51.212 -11.445 1.00 17.13 604 ALA A O 1
ATOM 4646 N N . PHE A 1 605 ? 32.255 -53.204 -11.950 1.00 18.12 605 PHE A N 1
ATOM 4647 C CA . PHE A 1 605 ? 31.421 -53.383 -13.131 1.00 15.87 605 PHE A CA 1
ATOM 4648 C C . PHE A 1 605 ? 29.942 -53.431 -12.754 1.00 16.51 605 PHE A C 1
ATOM 4649 O O . PHE A 1 605 ? 29.113 -52.754 -13.362 1.00 14.51 605 PHE A O 1
ATOM 4657 N N . ALA A 1 606 ? 29.609 -54.226 -11.744 1.00 13.86 606 ALA A N 1
ATOM 4658 C CA . ALA A 1 606 ? 28.211 -54.401 -11.371 1.00 13.88 606 ALA A CA 1
ATOM 4659 C C . ALA A 1 606 ? 27.574 -53.077 -10.950 1.00 13.40 606 ALA A C 1
ATOM 4660 O O . ALA A 1 606 ? 26.460 -52.736 -11.365 1.00 13.99 606 ALA A O 1
ATOM 4662 N N . HIS A 1 607 ? 28.300 -52.309 -10.148 1.00 14.62 607 HIS A N 1
ATOM 4663 C CA . HIS A 1 607 ? 27.774 -51.042 -9.660 1.00 15.51 607 HIS A CA 1
ATOM 4664 C C . HIS A 1 607 ? 27.694 -49.995 -10.760 1.00 13.49 607 HIS A C 1
ATOM 4665 O O . HIS A 1 607 ? 26.878 -49.077 -10.685 1.00 17.72 607 HIS A O 1
ATOM 4672 N N . SER A 1 608 ? 28.527 -50.140 -11.787 1.00 14.45 608 SER A N 1
ATOM 4673 C CA . SER A 1 608 ? 28.492 -49.209 -12.914 1.00 14.46 608 SER A CA 1
ATOM 4674 C C . SER A 1 608 ? 27.261 -49.448 -13.778 1.00 13.37 608 SER A C 1
ATOM 4675 O O . SER A 1 608 ? 26.817 -48.559 -14.500 1.00 13.64 608 SER A O 1
ATOM 4678 N N . ARG A 1 609 ? 26.704 -50.653 -13.690 1.00 13.84 609 ARG A N 1
ATOM 4679 C CA . ARG A 1 609 ? 25.587 -51.031 -14.552 1.00 14.00 609 ARG A CA 1
ATOM 4680 C C . ARG A 1 609 ? 24.206 -50.974 -13.882 1.00 14.19 609 ARG A C 1
ATOM 4681 O O . ARG A 1 609 ? 23.206 -50.665 -14.537 1.00 14.80 609 ARG A O 1
ATOM 4689 N N . ILE A 1 610 ? 24.154 -51.274 -12.587 1.00 12.24 610 ILE A N 1
ATOM 4690 C CA . ILE A 1 610 ? 22.900 -51.263 -11.839 1.00 14.06 610 ILE A CA 1
ATOM 4691 C C . ILE A 1 610 ? 22.874 -50.010 -10.984 1.00 13.46 610 ILE A C 1
ATOM 4692 O O . ILE A 1 610 ? 23.601 -49.905 -9.989 1.00 15.28 610 ILE A O 1
ATOM 4697 N N . ARG A 1 611 ? 22.036 -49.057 -11.379 1.00 11.89 611 ARG A N 1
ATOM 4698 C CA . ARG A 1 611 ? 22.098 -47.702 -10.840 1.00 12.79 611 ARG A CA 1
ATOM 4699 C C . ARG A 1 611 ? 20.731 -47.174 -10.448 1.00 11.60 611 ARG A C 1
ATOM 4700 O O . ARG A 1 611 ? 19.861 -46.998 -11.301 1.00 13.45 611 ARG A O 1
ATOM 4708 N N . LYS A 1 612 ? 20.552 -46.892 -9.164 1.00 11.93 612 LYS A N 1
ATOM 4709 C CA . LYS A 1 612 ? 19.293 -46.337 -8.684 1.00 11.98 612 LYS A CA 1
ATOM 4710 C C . LYS A 1 612 ? 18.895 -45.068 -9.445 1.00 11.80 612 LYS A C 1
ATOM 4711 O O . LYS A 1 612 ? 17.731 -44.879 -9.788 1.00 14.05 612 LYS A O 1
ATOM 4717 N N . LYS A 1 613 ? 19.864 -44.200 -9.723 1.00 13.39 613 LYS A N 1
ATOM 4718 C CA . LYS A 1 613 ? 19.543 -42.919 -10.339 1.00 13.85 613 LYS A CA 1
ATOM 4719 C C . LYS A 1 613 ? 18.995 -43.048 -11.756 1.00 12.26 613 LYS A C 1
ATOM 4720 O O . LYS A 1 613 ? 18.089 -42.301 -12.139 1.00 14.05 613 LYS A O 1
ATOM 4726 N N . THR A 1 614 ? 19.529 -43.986 -12.531 1.00 11.93 614 THR A N 1
ATOM 4727 C CA . THR A 1 614 ? 19.041 -44.136 -13.897 1.00 12.56 614 THR A CA 1
ATOM 4728 C C . THR A 1 614 ? 17.728 -44.911 -13.938 1.00 11.23 614 THR A C 1
ATOM 4729 O O . THR A 1 614 ? 16.876 -44.643 -14.784 1.00 12.77 614 THR A O 1
ATOM 4733 N N . ILE A 1 615 ? 17.546 -45.851 -13.016 1.00 11.07 615 ILE A N 1
ATOM 4734 C CA . ILE A 1 615 ? 16.264 -46.536 -12.937 1.00 12.13 615 ILE A CA 1
ATOM 4735 C C . ILE A 1 615 ? 15.149 -45.570 -12.500 1.00 12.38 615 ILE A C 1
ATOM 4736 O O . ILE A 1 615 ? 14.043 -45.600 -13.044 1.00 12.09 615 ILE A O 1
ATOM 4741 N N . ALA A 1 616 ? 15.448 -44.691 -11.542 1.00 12.83 616 ALA A N 1
ATOM 4742 C CA . ALA A 1 616 ? 14.494 -43.660 -11.143 1.00 12.77 616 ALA A CA 1
ATOM 4743 C C . ALA A 1 616 ? 14.172 -42.754 -12.326 1.00 12.86 616 ALA A C 1
ATOM 4744 O O . ALA A 1 616 ? 13.013 -42.392 -12.548 1.00 13.33 616 ALA A O 1
ATOM 4746 N N . ALA A 1 617 ? 15.201 -42.389 -13.085 1.00 12.54 617 ALA A N 1
ATOM 4747 C CA . ALA A 1 617 ? 15.006 -41.569 -14.279 1.00 13.18 617 ALA A CA 1
ATOM 4748 C C . ALA A 1 617 ? 14.101 -42.267 -15.291 1.00 13.48 617 ALA A C 1
ATOM 4749 O O . ALA A 1 617 ? 13.289 -41.625 -15.953 1.00 13.40 617 ALA A O 1
ATOM 4751 N N . GLU A 1 618 ? 14.254 -43.583 -15.408 1.00 11.38 618 GLU A N 1
ATOM 4752 C CA . GLU A 1 618 ? 13.447 -44.383 -16.327 1.00 11.57 618 GLU A CA 1
ATOM 4753 C C . GLU A 1 618 ? 11.952 -44.325 -15.992 1.00 11.07 618 GLU A C 1
ATOM 4754 O O . GLU A 1 618 ? 11.110 -44.316 -16.893 1.00 12.95 618 GLU A O 1
ATOM 4760 N N . ASP A 1 619 ? 11.623 -44.268 -14.703 1.00 10.61 619 ASP A N 1
ATOM 4761 C CA . ASP A 1 619 ? 10.225 -44.086 -14.300 1.00 10.19 619 ASP A CA 1
ATOM 4762 C C . ASP A 1 619 ? 9.694 -42.770 -14.894 1.00 12.01 619 ASP A C 1
ATOM 4763 O O . ASP A 1 619 ? 8.628 -42.727 -15.518 1.00 11.87 619 ASP A O 1
ATOM 4768 N N . VAL A 1 620 ? 10.448 -41.689 -14.698 1.00 11.85 620 VAL A N 1
ATOM 4769 C CA . VAL A 1 620 ? 10.026 -40.373 -15.162 1.00 13.20 620 VAL A CA 1
ATOM 4770 C C . VAL A 1 620 ? 9.995 -40.288 -16.686 1.00 10.25 620 VAL A C 1
ATOM 4771 O O . VAL A 1 620 ? 9.036 -39.773 -17.265 1.00 11.32 620 VAL A O 1
ATOM 4775 N N . LEU A 1 621 ? 11.017 -40.833 -17.337 1.00 11.29 621 LEU A N 1
ATOM 4776 C CA . LEU A 1 621 ? 11.071 -40.804 -18.799 1.00 11.96 621 LEU A CA 1
ATOM 4777 C C . LEU A 1 621 ? 9.915 -41.579 -19.428 1.00 10.50 621 LEU A C 1
ATOM 4778 O O . LEU A 1 621 ? 9.354 -41.158 -20.438 1.00 11.89 621 LEU A O 1
ATOM 4783 N N . ASN A 1 622 ? 9.539 -42.703 -18.830 1.00 11.07 622 ASN A N 1
ATOM 4784 C CA . ASN A 1 622 ? 8.338 -43.382 -19.302 1.00 10.19 622 ASN A CA 1
ATOM 4785 C C . ASN A 1 622 ? 7.106 -42.503 -19.154 1.00 10.86 622 ASN A C 1
ATOM 4786 O O . ASN A 1 622 ? 6.291 -42.401 -20.067 1.00 11.16 622 ASN A O 1
ATOM 4791 N N . ASP A 1 623 ? 6.989 -41.847 -18.004 1.00 11.07 623 ASP A N 1
ATOM 4792 C CA . ASP A 1 623 ? 5.801 -41.059 -17.710 1.00 10.63 623 ASP A CA 1
ATOM 4793 C C . ASP A 1 623 ? 5.621 -39.860 -18.637 1.00 11.03 623 ASP A C 1
ATOM 4794 O O . ASP A 1 623 ? 4.498 -39.525 -18.991 1.00 13.11 623 ASP A O 1
ATOM 4799 N N . ILE A 1 624 ? 6.724 -39.226 -19.033 1.00 10.83 624 ILE A N 1
ATOM 4800 C CA . ILE A 1 624 ? 6.634 -38.059 -19.906 1.00 11.19 624 ILE A CA 1
ATOM 4801 C C . ILE A 1 624 ? 6.670 -38.428 -21.388 1.00 13.86 624 ILE A C 1
ATOM 4802 O O . ILE A 1 624 ? 6.635 -37.559 -22.254 1.00 14.89 624 ILE A O 1
ATOM 4807 N N . GLY A 1 625 ? 6.731 -39.719 -21.686 1.00 12.51 625 GLY A N 1
ATOM 4808 C CA . GLY A 1 625 ? 6.698 -40.152 -23.071 1.00 11.95 625 GLY A CA 1
ATOM 4809 C C . GLY A 1 625 ? 8.031 -40.114 -23.792 1.00 10.69 625 GLY A C 1
ATOM 4810 O O . GLY A 1 625 ? 8.069 -40.065 -25.021 1.00 12.11 625 GLY A O 1
ATOM 4811 N N . ALA A 1 626 ? 9.124 -40.142 -23.043 1.00 11.39 626 ALA A N 1
ATOM 4812 C CA . ALA A 1 626 ? 10.449 -40.176 -23.651 1.00 10.82 626 ALA A CA 1
ATOM 4813 C C . ALA A 1 626 ? 10.993 -41.593 -23.842 1.00 11.77 626 ALA A C 1
ATOM 4814 O O . ALA A 1 626 ? 12.023 -41.791 -24.482 1.00 12.36 626 ALA A O 1
ATOM 4816 N N . ILE A 1 627 ? 10.313 -42.567 -23.244 1.00 10.87 627 ILE A N 1
ATOM 4817 C CA . ILE A 1 627 ? 10.521 -43.978 -23.560 1.00 11.06 627 ILE A CA 1
ATOM 4818 C C . ILE A 1 627 ? 9.198 -44.463 -24.126 1.00 10.04 627 ILE A C 1
ATOM 4819 O O . ILE A 1 627 ? 8.142 -44.186 -23.556 1.00 11.71 627 ILE A O 1
ATOM 4824 N N . SER A 1 628 ? 9.242 -45.166 -25.257 1.00 10.51 628 SER A N 1
ATOM 4825 C CA . SER A 1 628 ? 8.041 -45.344 -26.079 1.00 10.64 628 SER A CA 1
ATOM 4826 C C . SER A 1 628 ? 7.400 -46.727 -26.028 1.00 8.07 628 SER A C 1
ATOM 4827 O O . SER A 1 628 ? 6.257 -46.899 -26.453 1.00 10.22 628 SER A O 1
ATOM 4830 N N . ILE A 1 629 ? 8.152 -47.700 -25.530 1.00 10.19 629 ILE A N 1
ATOM 4831 C CA . ILE A 1 629 ? 7.775 -49.107 -25.584 1.00 10.53 629 ILE A CA 1
ATOM 4832 C C . ILE A 1 629 ? 8.193 -49.788 -24.282 1.00 10.64 629 ILE A C 1
ATOM 4833 O O . ILE A 1 629 ? 9.244 -49.465 -23.731 1.00 9.86 629 ILE A O 1
ATOM 4838 N N . ILE A 1 630 ? 7.369 -50.709 -23.785 1.00 9.55 630 ILE A N 1
ATOM 4839 C CA . ILE A 1 630 ? 7.757 -51.593 -22.689 1.00 10.05 630 ILE A CA 1
ATOM 4840 C C . ILE A 1 630 ? 7.677 -53.032 -23.212 1.00 10.14 630 ILE A C 1
ATOM 4841 O O . ILE A 1 630 ? 6.765 -53.375 -23.970 1.00 11.53 630 ILE A O 1
ATOM 4846 N N . SER A 1 631 ? 8.663 -53.843 -22.831 1.00 10.14 631 SER A N 1
ATOM 4847 C CA . SER A 1 631 ? 8.884 -55.177 -23.391 1.00 8.94 631 SER A CA 1
ATOM 4848 C C . SER A 1 631 ? 9.386 -56.090 -22.284 1.00 9.81 631 SER A C 1
ATOM 4849 O O . SER A 1 631 ? 9.652 -55.622 -21.175 1.00 10.72 631 SER A O 1
ATOM 4852 N N . SER A 1 632 ? 9.527 -57.390 -22.558 1.00 9.21 632 SER A N 1
ATOM 4853 C CA . SER A 1 632 ? 9.875 -58.309 -21.474 1.00 9.63 632 SER A CA 1
ATOM 4854 C C . SER A 1 632 ? 11.364 -58.517 -21.220 1.00 11.94 632 SER A C 1
ATOM 4855 O O . SER A 1 632 ? 11.800 -58.323 -20.098 1.00 13.99 632 SER A O 1
ATOM 4858 N N . ASP A 1 633 ? 12.126 -58.901 -22.249 1.00 9.85 633 ASP A N 1
ATOM 4859 C CA . ASP A 1 633 ? 13.446 -59.544 -22.080 1.00 9.90 633 ASP A CA 1
ATOM 4860 C C . ASP A 1 633 ? 13.273 -60.940 -21.481 1.00 10.75 633 ASP A C 1
ATOM 4861 O O . ASP A 1 633 ? 14.028 -61.338 -20.597 1.00 11.28 633 ASP A O 1
ATOM 4866 N N . SER A 1 634 ? 12.299 -61.681 -22.002 1.00 11.01 634 SER A N 1
ATOM 4867 C CA . SER A 1 634 ? 11.819 -62.928 -21.397 1.00 9.83 634 SER A CA 1
ATOM 4868 C C . SER A 1 634 ? 12.904 -63.936 -21.028 1.00 10.41 634 SER A C 1
ATOM 4869 O O . SER A 1 634 ? 13.594 -64.460 -21.900 1.00 9.83 634 SER A O 1
ATOM 4872 N N . GLN A 1 635 ? 13.012 -64.235 -19.730 1.00 9.85 635 GLN A N 1
ATOM 4873 C CA . GLN A 1 635 ? 13.990 -65.192 -19.192 1.00 9.79 635 GLN A CA 1
ATOM 4874 C C . GLN A 1 635 ? 15.452 -64.815 -19.442 1.00 9.24 635 GLN A C 1
ATOM 4875 O O . GLN A 1 635 ? 16.362 -65.632 -19.245 1.00 9.93 635 GLN A O 1
ATOM 4881 N N . ALA A 1 636 ? 15.674 -63.563 -19.837 1.00 10.26 636 ALA A N 1
ATOM 4882 C CA . ALA A 1 636 ? 17.019 -63.033 -20.043 1.00 10.69 636 ALA A CA 1
ATOM 4883 C C . ALA A 1 636 ? 17.121 -61.650 -19.418 1.00 12.53 636 ALA A C 1
ATOM 4884 O O . ALA A 1 636 ? 17.536 -60.691 -20.082 1.00 17.48 636 ALA A O 1
ATOM 4886 N N . MET A 1 637 ? 16.669 -61.535 -18.173 1.00 13.43 637 MET A N 1
ATOM 4887 C CA . MET A 1 637 ? 16.641 -60.253 -17.479 1.00 12.84 637 MET A CA 1
ATOM 4888 C C . MET A 1 637 ? 15.227 -59.683 -17.324 1.00 13.77 637 MET A C 1
ATOM 4889 O O . MET A 1 637 ? 15.051 -58.619 -16.732 1.00 14.69 637 MET A O 1
ATOM 4894 N N . GLY A 1 638 ? 14.224 -60.382 -17.852 1.00 11.50 638 GLY A N 1
ATOM 4895 C CA . GLY A 1 638 ? 12.860 -59.913 -17.754 1.00 11.30 638 GLY A CA 1
ATOM 4896 C C . GLY A 1 638 ? 11.813 -60.999 -17.742 1.00 9.71 638 GLY A C 1
ATOM 4897 O O . GLY A 1 638 ? 12.137 -62.177 -17.882 1.00 9.22 638 GLY A O 1
ATOM 4898 N N . ARG A 1 639 ? 10.554 -60.594 -17.593 1.00 8.79 639 ARG A N 1
ATOM 4899 C CA . ARG A 1 639 ? 9.480 -61.540 -17.281 1.00 8.87 639 ARG A CA 1
ATOM 4900 C C . ARG A 1 639 ? 8.361 -61.497 -18.313 1.00 10.14 639 ARG A C 1
ATOM 4901 O O . ARG A 1 639 ? 7.661 -60.499 -18.446 1.00 9.58 639 ARG A O 1
ATOM 4909 N N . VAL A 1 640 ? 8.167 -62.594 -19.033 1.00 8.84 640 VAL A N 1
ATOM 4910 C CA . VAL A 1 640 ? 7.246 -62.560 -20.163 1.00 10.46 640 VAL A CA 1
ATOM 4911 C C . VAL A 1 640 ? 5.788 -62.309 -19.769 1.00 10.31 640 VAL A C 1
ATOM 4912 O O . VAL A 1 640 ? 5.029 -61.705 -20.536 1.00 11.49 640 VAL A O 1
ATOM 4916 N N . GLY A 1 641 ? 5.391 -62.726 -18.573 1.00 9.37 641 GLY A N 1
ATOM 4917 C CA . GLY A 1 641 ? 4.009 -62.546 -18.165 1.00 10.41 641 GLY A CA 1
ATOM 4918 C C . GLY A 1 641 ? 3.706 -61.228 -17.484 1.00 9.94 641 GLY A C 1
ATOM 4919 O O . GLY A 1 641 ? 2.604 -61.038 -16.969 1.00 11.12 641 GLY A O 1
ATOM 4920 N N . GLU A 1 642 ? 4.665 -60.304 -17.503 1.00 9.67 642 GLU A N 1
ATOM 4921 C CA . GLU A 1 642 ? 4.536 -59.047 -16.763 1.00 8.76 642 GLU A CA 1
ATOM 4922 C C . GLU A 1 642 ? 4.730 -57.798 -17.616 1.00 8.18 642 GLU A C 1
ATOM 4923 O O . GLU A 1 642 ? 4.937 -56.711 -17.082 1.00 11.68 642 GLU A O 1
ATOM 4929 N N . VAL A 1 643 ? 4.658 -57.934 -18.936 1.00 9.05 643 VAL A N 1
ATOM 4930 C CA . VAL A 1 643 ? 4.732 -56.760 -19.793 1.00 10.19 643 VAL A CA 1
ATOM 4931 C C . VAL A 1 643 ? 3.589 -55.801 -19.481 1.00 10.98 643 VAL A C 1
ATOM 4932 O O . VAL A 1 643 ? 3.809 -54.606 -19.281 1.00 11.13 643 VAL A O 1
ATOM 4936 N N . ILE A 1 644 ? 2.369 -56.328 -19.416 1.00 8.82 644 ILE A N 1
ATOM 4937 C CA . ILE A 1 644 ? 1.200 -55.503 -19.164 1.00 7.85 644 ILE A CA 1
ATOM 4938 C C . ILE A 1 644 ? 1.181 -54.991 -17.723 1.00 9.01 644 ILE A C 1
ATOM 4939 O O . ILE A 1 644 ? 1.047 -53.781 -17.486 1.00 9.42 644 ILE A O 1
ATOM 4944 N N . SER A 1 645 ? 1.367 -55.885 -16.759 1.00 9.11 645 SER A N 1
ATOM 4945 C CA . SER A 1 645 ? 1.275 -55.461 -15.366 1.00 9.79 645 SER A CA 1
ATOM 4946 C C . SER A 1 645 ? 2.337 -54.428 -14.990 1.00 10.13 645 SER A C 1
ATOM 4947 O O . SER A 1 645 ? 2.043 -53.490 -14.256 1.00 10.17 645 SER A O 1
ATOM 4950 N N . ARG A 1 646 ? 3.556 -54.588 -15.499 1.00 10.23 646 ARG A N 1
ATOM 4951 C CA . ARG A 1 646 ? 4.627 -53.651 -15.156 1.00 10.65 646 ARG A CA 1
ATOM 4952 C C . ARG A 1 646 ? 4.381 -52.276 -15.764 1.00 10.42 646 ARG A C 1
ATOM 4953 O O . ARG A 1 646 ? 4.782 -51.260 -15.197 1.00 11.50 646 ARG A O 1
ATOM 4961 N N . THR A 1 647 ? 3.724 -52.244 -16.917 1.00 10.64 647 THR A N 1
ATOM 4962 C CA . THR A 1 647 ? 3.373 -50.976 -17.539 1.00 9.15 647 THR A CA 1
ATOM 4963 C C . THR A 1 647 ? 2.413 -50.233 -16.618 1.00 10.52 647 THR A C 1
ATOM 4964 O O . THR A 1 647 ? 2.613 -49.047 -16.319 1.00 9.89 647 THR A O 1
ATOM 4968 N N . TRP A 1 648 ? 1.386 -50.931 -16.135 1.00 8.84 648 TRP A N 1
ATOM 4969 C CA . TRP A 1 648 ? 0.389 -50.267 -15.281 1.00 8.77 648 TRP A CA 1
ATOM 4970 C C . TRP A 1 648 ? 0.928 -49.948 -13.895 1.00 9.17 648 TRP A C 1
ATOM 4971 O O . TRP A 1 648 ? 0.538 -48.948 -13.299 1.00 11.31 648 TRP A O 1
ATOM 4982 N N . GLN A 1 649 ? 1.832 -50.781 -13.388 1.00 10.03 649 GLN A N 1
ATOM 4983 C CA . GLN A 1 649 ? 2.458 -50.473 -12.105 1.00 9.93 649 GLN A CA 1
ATOM 4984 C C . GLN A 1 649 ? 3.297 -49.201 -12.219 1.00 11.30 649 GLN A C 1
ATOM 4985 O O . GLN A 1 649 ? 3.348 -48.398 -11.289 1.00 12.49 649 GLN A O 1
ATOM 4991 N N . THR A 1 650 ? 3.929 -49.001 -13.366 1.00 9.54 650 THR A N 1
ATOM 4992 C CA . THR A 1 650 ? 4.698 -47.779 -13.562 1.00 10.25 650 THR A CA 1
ATOM 4993 C C . THR A 1 650 ? 3.785 -46.553 -13.574 1.00 12.10 650 THR A C 1
ATOM 4994 O O . THR A 1 650 ? 4.044 -45.558 -12.884 1.00 12.03 650 THR A O 1
ATOM 4998 N N . ALA A 1 651 ? 2.697 -46.629 -14.336 1.00 11.38 651 ALA A N 1
ATOM 4999 C CA . ALA A 1 651 ? 1.745 -45.524 -14.411 1.00 11.52 651 ALA A CA 1
ATOM 5000 C C . ALA A 1 651 ? 1.150 -45.194 -13.041 1.00 11.37 651 ALA A C 1
ATOM 5001 O O . ALA A 1 651 ? 1.025 -44.025 -12.671 1.00 11.69 651 ALA A O 1
ATOM 5003 N N . ASP A 1 652 ? 0.788 -46.226 -12.290 1.00 11.05 652 ASP A N 1
ATOM 5004 C CA . ASP A 1 652 ? 0.223 -46.049 -10.953 1.00 10.56 652 ASP A CA 1
ATOM 5005 C C . ASP A 1 652 ? 1.246 -45.369 -10.040 1.00 11.97 652 ASP A C 1
ATOM 5006 O O . ASP A 1 652 ? 0.909 -44.436 -9.309 1.00 12.70 652 ASP A O 1
ATOM 5011 N N . LYS A 1 653 ? 2.495 -45.820 -10.089 1.00 11.99 653 LYS A N 1
ATOM 5012 C CA . LYS A 1 653 ? 3.520 -45.229 -9.235 1.00 12.59 653 LYS A CA 1
ATOM 5013 C C . LYS A 1 653 ? 3.708 -43.756 -9.554 1.00 14.14 653 LYS A C 1
ATOM 5014 O O . LYS A 1 653 ? 3.818 -42.924 -8.653 1.00 14.68 653 LYS A O 1
ATOM 5020 N N . MET A 1 654 ? 3.732 -43.427 -10.838 1.00 12.22 654 MET A N 1
ATOM 5021 C CA . MET A 1 654 ? 3.974 -42.048 -11.232 1.00 12.52 654 MET A CA 1
ATOM 5022 C C . MET A 1 654 ? 2.801 -41.137 -10.896 1.00 15.22 654 MET A C 1
ATOM 5023 O O . MET A 1 654 ? 2.995 -39.971 -10.551 1.00 17.05 654 MET A O 1
ATOM 5028 N N . LYS A 1 655 ? 1.583 -41.663 -10.970 1.00 14.22 655 LYS A N 1
ATOM 5029 C CA . LYS A 1 655 ? 0.428 -40.868 -10.572 1.00 13.00 655 LYS A CA 1
ATOM 5030 C C . LYS A 1 655 ? 0.507 -40.597 -9.073 1.00 16.36 655 LYS A C 1
ATOM 5031 O O . LYS A 1 655 ? 0.241 -39.477 -8.617 1.00 17.43 655 LYS A O 1
ATOM 5037 N N . ALA A 1 656 ? 0.889 -41.615 -8.309 1.00 15.96 656 ALA A N 1
ATOM 5038 C CA . ALA A 1 656 ? 0.950 -41.482 -6.853 1.00 17.66 656 ALA A CA 1
ATOM 5039 C C . ALA A 1 656 ? 2.004 -40.469 -6.445 1.00 21.45 656 ALA A C 1
ATOM 5040 O O . ALA A 1 656 ? 1.807 -39.700 -5.503 1.00 25.16 656 ALA A O 1
ATOM 5042 N N . GLN A 1 657 ? 3.112 -40.439 -7.167 1.00 20.56 657 GLN A N 1
ATOM 5043 C CA . GLN A 1 657 ? 4.218 -39.588 -6.747 1.00 24.84 657 GLN A CA 1
ATOM 5044 C C . GLN A 1 657 ? 4.247 -38.203 -7.422 1.00 25.36 657 GLN A C 1
ATOM 5045 O O . GLN A 1 657 ? 4.840 -37.265 -6.890 1.00 26.13 657 GLN A O 1
ATOM 5051 N N . THR A 1 658 ? 3.562 -38.045 -8.553 1.00 21.46 658 THR A N 1
ATOM 5052 C CA . THR A 1 658 ? 3.569 -36.747 -9.239 1.00 20.57 658 THR A CA 1
ATOM 5053 C C . THR A 1 658 ? 2.194 -36.164 -9.592 1.00 20.72 658 THR A C 1
ATOM 5054 O O . THR A 1 658 ? 2.111 -35.033 -10.070 1.00 22.77 658 THR A O 1
ATOM 5058 N N . GLY A 1 659 ? 1.124 -36.922 -9.362 1.00 17.69 659 GLY A N 1
ATOM 5059 C CA . GLY A 1 659 ? -0.220 -36.461 -9.680 1.00 19.07 659 GLY A CA 1
ATOM 5060 C C . GLY A 1 659 ? -0.577 -36.617 -11.151 1.00 24.59 659 GLY A C 1
ATOM 5061 O O . GLY A 1 659 ? 0.131 -37.290 -11.895 1.00 20.21 659 GLY A O 1
ATOM 5062 N N . PRO A 1 660 ? -1.697 -36.011 -11.583 1.00 25.24 660 PRO A N 1
ATOM 5063 C CA . PRO A 1 660 ? -2.112 -36.114 -12.989 1.00 25.99 660 PRO A CA 1
ATOM 5064 C C . PRO A 1 660 ? -1.076 -35.497 -13.922 1.00 26.33 660 PRO A C 1
ATOM 5065 O O . PRO A 1 660 ? -0.357 -34.587 -13.516 1.00 27.43 660 PRO A O 1
ATOM 5069 N N . LEU A 1 661 ? -0.976 -36.000 -15.150 1.00 24.96 661 LEU A N 1
ATOM 5070 C CA . LEU A 1 661 ? -0.098 -35.375 -16.130 1.00 24.38 661 LEU A CA 1
ATOM 5071 C C . LEU A 1 661 ? -0.633 -33.997 -16.481 1.00 27.66 661 LEU A C 1
ATOM 5072 O O . LEU A 1 661 ? -1.814 -33.710 -16.267 1.00 28.06 661 LEU A O 1
ATOM 5077 N N . LYS A 1 662 ? 0.251 -33.169 -17.030 1.00 33.43 662 LYS A N 1
ATOM 5078 C CA . LYS A 1 662 ? -0.102 -31.864 -17.578 1.00 38.35 662 LYS A CA 1
ATOM 5079 C C . LYS A 1 662 ? -1.323 -31.972 -18.482 1.00 40.86 662 LYS A C 1
ATOM 5080 O O . LYS A 1 662 ? -2.304 -31.250 -18.305 1.00 41.27 662 LYS A O 1
ATOM 5086 N N . CYS A 1 663 ? -1.259 -32.899 -19.434 1.00 40.61 663 CYS A N 1
ATOM 5087 C CA . CYS A 1 663 ? -2.303 -33.059 -20.444 1.00 42.32 663 CYS A CA 1
ATOM 5088 C C . CYS A 1 663 ? -3.497 -33.851 -19.952 1.00 39.85 663 CYS A C 1
ATOM 5089 O O . CYS A 1 663 ? -4.420 -34.125 -20.715 1.00 40.16 663 CYS A O 1
ATOM 5092 N N . ASP A 1 664 ? -3.483 -34.234 -18.682 1.00 37.10 664 ASP A N 1
ATOM 5093 C CA A ASP A 1 664 ? -4.588 -34.969 -18.051 0.50 34.36 664 ASP A CA 1
ATOM 5094 C CA B ASP A 1 664 ? -4.631 -34.932 -18.174 0.50 35.89 664 ASP A CA 1
ATOM 5095 C C . ASP A 1 664 ? -5.665 -33.975 -17.611 1.00 37.58 664 ASP A C 1
ATOM 5096 O O . ASP A 1 664 ? -5.339 -32.888 -17.118 1.00 37.28 664 ASP A O 1
ATOM 5105 N N . SER A 1 665 ? -6.936 -34.365 -17.720 1.00 42.81 665 SER A N 1
ATOM 5106 C CA . SER A 1 665 ? -8.000 -33.638 -17.035 1.00 43.65 665 SER A CA 1
ATOM 5107 C C . SER A 1 665 ? -7.683 -33.911 -15.570 1.00 44.23 665 SER A C 1
ATOM 5108 O O . SER A 1 665 ? -6.711 -34.594 -15.262 1.00 38.56 665 SER A O 1
ATOM 5111 N N . SER A 1 666 ? -8.480 -33.418 -14.637 1.00 53.54 666 SER A N 1
ATOM 5112 C CA . SER A 1 666 ? -8.324 -33.970 -13.290 1.00 57.30 666 SER A CA 1
ATOM 5113 C C . SER A 1 666 ? -9.567 -34.721 -12.843 1.00 54.33 666 SER A C 1
ATOM 5114 O O . SER A 1 666 ? -9.762 -35.024 -11.666 1.00 55.02 666 SER A O 1
ATOM 5117 N N . ASP A 1 667 ? -10.399 -35.051 -13.810 1.00 34.75 667 ASP A N 1
ATOM 5118 C CA . ASP A 1 667 ? -11.555 -35.852 -13.510 1.00 29.76 667 ASP A CA 1
ATOM 5119 C C . ASP A 1 667 ? -11.232 -37.293 -13.863 1.00 21.25 667 ASP A C 1
ATOM 5120 O O . ASP A 1 667 ? -11.973 -38.203 -13.527 1.00 22.50 667 ASP A O 1
ATOM 5125 N N . ASN A 1 668 ? -10.096 -37.490 -14.526 1.00 18.29 668 ASN A N 1
ATOM 5126 C CA . ASN A 1 668 ? -9.708 -38.823 -14.974 1.00 13.72 668 ASN A CA 1
ATOM 5127 C C . ASN A 1 668 ? -8.241 -38.891 -15.372 1.00 13.30 668 ASN A C 1
ATOM 5128 O O . ASN A 1 668 ? -7.546 -37.872 -15.431 1.00 15.48 668 ASN A O 1
ATOM 5133 N N . ASP A 1 669 ? -7.785 -40.106 -15.675 1.00 12.45 669 ASP A N 1
ATOM 5134 C CA . ASP A 1 669 ? -6.404 -40.341 -16.064 1.00 11.64 669 ASP A CA 1
ATOM 5135 C C . ASP A 1 669 ? -6.270 -40.769 -17.511 1.00 11.89 669 ASP A C 1
ATOM 5136 O O . ASP A 1 669 ? -5.306 -41.438 -17.879 1.00 12.00 669 ASP A O 1
ATOM 5141 N N . ASN A 1 670 ? -7.224 -40.359 -18.337 1.00 11.51 670 ASN A N 1
ATOM 5142 C CA . ASN A 1 670 ? -7.275 -40.839 -19.716 1.00 11.44 670 ASN A CA 1
ATOM 5143 C C . ASN A 1 670 ? -6.010 -40.621 -20.529 1.00 11.38 670 ASN A C 1
ATOM 5144 O O . ASN A 1 670 ? -5.602 -41.502 -21.282 1.00 11.39 670 ASN A O 1
ATOM 5149 N N . PHE A 1 671 ? -5.393 -39.450 -20.405 1.00 12.46 671 PHE A N 1
ATOM 5150 C CA . PHE A 1 671 ? -4.196 -39.211 -21.197 1.00 12.53 671 PHE A CA 1
ATOM 5151 C C . PHE A 1 671 ? -3.059 -40.138 -20.782 1.00 12.61 671 PHE A C 1
ATOM 5152 O O . PHE A 1 671 ? -2.384 -40.718 -21.636 1.00 12.45 671 PHE A O 1
ATOM 5160 N N . ARG A 1 672 ? -2.842 -40.273 -19.479 1.00 11.21 672 ARG A N 1
ATOM 5161 C CA . ARG A 1 672 ? -1.804 -41.173 -18.997 1.00 12.00 672 ARG A CA 1
ATOM 5162 C C . ARG A 1 672 ? -2.107 -42.612 -19.433 1.00 10.88 672 ARG A C 1
ATOM 5163 O O . ARG A 1 672 ? -1.209 -43.341 -19.864 1.00 11.02 672 ARG A O 1
ATOM 5171 N N . ILE A 1 673 ? -3.369 -43.010 -19.325 1.00 10.44 673 ILE A N 1
ATOM 5172 C CA . ILE A 1 673 ? -3.774 -44.362 -19.699 1.00 10.22 673 ILE A CA 1
ATOM 5173 C C . ILE A 1 673 ? -3.494 -44.634 -21.170 1.00 9.61 673 ILE A C 1
ATOM 5174 O O . ILE A 1 673 ? -2.927 -45.673 -21.529 1.00 10.61 673 ILE A O 1
ATOM 5179 N N . ARG A 1 674 ? -3.850 -43.688 -22.030 1.00 11.11 674 ARG A N 1
ATOM 5180 C CA . ARG A 1 674 ? -3.591 -43.858 -23.457 1.00 10.41 674 ARG A CA 1
ATOM 5181 C C . ARG A 1 674 ? -2.096 -43.880 -23.780 1.00 12.23 674 ARG A C 1
ATOM 5182 O O . ARG A 1 674 ? -1.643 -44.704 -24.589 1.00 11.03 674 ARG A O 1
ATOM 5190 N N . ARG A 1 675 ? -1.328 -43.007 -23.126 1.00 10.82 675 ARG A N 1
ATOM 5191 C CA . ARG A 1 675 ? 0.128 -42.985 -23.299 1.00 9.81 675 ARG A CA 1
ATOM 5192 C C . ARG A 1 675 ? 0.753 -44.327 -22.934 1.00 9.72 675 ARG A C 1
ATOM 5193 O O . ARG A 1 675 ? 1.608 -44.844 -23.656 1.00 10.81 675 ARG A O 1
ATOM 5201 N N . TYR A 1 676 ? 0.315 -44.900 -21.819 1.00 9.39 676 TYR A N 1
ATOM 5202 C CA . TYR A 1 676 ? 0.920 -46.145 -21.370 1.00 8.93 676 TYR A CA 1
ATOM 5203 C C . TYR A 1 676 ? 0.477 -47.360 -22.181 1.00 7.71 676 TYR A C 1
ATOM 5204 O O . TYR A 1 676 ? 1.302 -48.229 -22.472 1.00 9.88 676 TYR A O 1
ATOM 5213 N N . ILE A 1 677 ? -0.796 -47.435 -22.564 1.00 8.67 677 ILE A N 1
ATOM 5214 C CA . ILE A 1 677 ? -1.215 -48.614 -23.324 1.00 8.95 677 ILE A CA 1
ATOM 5215 C C . ILE A 1 677 ? -0.516 -48.647 -24.695 1.00 9.40 677 ILE A C 1
ATOM 5216 O O . ILE A 1 677 ? -0.238 -49.723 -25.232 1.00 10.33 677 ILE A O 1
ATOM 5221 N N . ALA A 1 678 ? -0.179 -47.474 -25.231 1.00 9.02 678 ALA A N 1
ATOM 5222 C CA . ALA A 1 678 ? 0.564 -47.401 -26.488 1.00 8.02 678 ALA A CA 1
ATOM 5223 C C . ALA A 1 678 ? 1.920 -48.096 -26.406 1.00 9.74 678 ALA A C 1
ATOM 5224 O O . ALA A 1 678 ? 2.430 -48.577 -27.415 1.00 10.95 678 ALA A O 1
ATOM 5226 N N . LYS A 1 679 ? 2.493 -48.154 -25.206 1.00 8.81 679 LYS A N 1
ATOM 5227 C CA . LYS A 1 679 ? 3.823 -48.706 -25.009 1.00 8.92 679 LYS A CA 1
ATOM 5228 C C . LYS A 1 679 ? 3.889 -50.202 -25.282 1.00 8.94 679 LYS A C 1
ATOM 5229 O O . LYS A 1 679 ? 4.947 -50.706 -25.617 1.00 9.15 679 LYS A O 1
ATOM 5235 N N . TYR A 1 680 ? 2.769 -50.913 -25.146 1.00 8.87 680 TYR A N 1
ATOM 5236 C CA . TYR A 1 680 ? 2.792 -52.351 -25.414 1.00 9.67 680 TYR A CA 1
ATOM 5237 C C . TYR A 1 680 ? 1.809 -52.781 -26.489 1.00 9.14 680 TYR A C 1
ATOM 5238 O O . TYR A 1 680 ? 1.596 -53.975 -26.692 1.00 9.31 680 TYR A O 1
ATOM 5247 N N . THR A 1 681 ? 1.239 -51.811 -27.196 1.00 8.96 681 THR A N 1
ATOM 5248 C CA . THR A 1 681 ? 0.322 -52.128 -28.287 1.00 9.58 681 THR A CA 1
ATOM 5249 C C . THR A 1 681 ? 0.825 -51.525 -29.597 1.00 10.77 681 THR A C 1
ATOM 5250 O O . THR A 1 681 ? 1.539 -52.184 -30.353 1.00 11.43 681 THR A O 1
ATOM 5254 N N . ILE A 1 682 ? 0.501 -50.262 -29.847 1.00 9.10 682 ILE A N 1
ATOM 5255 C CA . ILE A 1 682 ? 0.761 -49.677 -31.154 1.00 8.34 682 ILE A CA 1
ATOM 5256 C C . ILE A 1 682 ? 2.244 -49.399 -31.398 1.00 9.26 682 ILE A C 1
ATOM 5257 O O . ILE A 1 682 ? 2.734 -49.606 -32.506 1.00 9.08 682 ILE A O 1
ATOM 5262 N N . ASN A 1 683 ? 2.979 -48.946 -30.385 1.00 9.59 683 ASN A N 1
ATOM 5263 C CA . ASN A 1 683 ? 4.377 -48.579 -30.651 1.00 9.20 683 ASN A CA 1
ATOM 5264 C C . ASN A 1 683 ? 5.308 -49.736 -31.023 1.00 9.63 683 ASN A C 1
ATOM 5265 O O . ASN A 1 683 ? 6.123 -49.586 -31.924 1.00 10.82 683 ASN A O 1
ATOM 5270 N N . PRO A 1 684 ? 5.171 -50.901 -30.367 1.00 8.90 684 PRO A N 1
ATOM 5271 C CA . PRO A 1 684 ? 5.954 -52.040 -30.862 1.00 8.61 684 PRO A CA 1
ATOM 5272 C C . PRO A 1 684 ? 5.609 -52.390 -32.313 1.00 9.70 684 PRO A C 1
ATOM 5273 O O . PRO A 1 684 ? 6.499 -52.775 -33.074 1.00 10.55 684 PRO A O 1
ATOM 5277 N N . ALA A 1 685 ? 4.344 -52.256 -32.698 1.00 9.14 685 ALA A N 1
ATOM 5278 C CA . ALA A 1 685 ? 3.950 -52.577 -34.064 1.00 9.61 685 ALA A CA 1
ATOM 5279 C C . ALA A 1 685 ? 4.497 -51.575 -35.077 1.00 9.90 685 ALA A C 1
ATOM 5280 O O . ALA A 1 685 ? 4.945 -51.956 -36.164 1.00 10.56 685 ALA A O 1
ATOM 5282 N N . ILE A 1 686 ? 4.479 -50.291 -34.723 1.00 8.79 686 ILE A N 1
ATOM 5283 C CA . ILE A 1 686 ? 5.095 -49.272 -35.576 1.00 9.01 686 ILE A CA 1
ATOM 5284 C C . ILE A 1 686 ? 6.606 -49.489 -35.707 1.00 9.14 686 ILE A C 1
ATOM 5285 O O . ILE A 1 686 ? 7.156 -49.476 -36.815 1.00 10.45 686 ILE A O 1
ATOM 5290 N N . ALA A 1 687 ? 7.272 -49.711 -34.578 1.00 8.20 687 ALA A N 1
ATOM 5291 C CA . ALA A 1 687 ? 8.723 -49.854 -34.587 1.00 9.73 687 ALA A CA 1
ATOM 5292 C C . ALA A 1 687 ? 9.191 -51.023 -35.450 1.00 9.05 687 ALA A C 1
ATOM 5293 O O . ALA A 1 687 ? 10.235 -50.951 -36.108 1.00 10.93 687 ALA A O 1
ATOM 5295 N N . ASN A 1 688 ? 8.415 -52.096 -35.458 1.00 9.63 688 ASN A N 1
ATOM 5296 C CA . ASN A 1 688 ? 8.794 -53.306 -36.177 1.00 9.85 688 ASN A CA 1
ATOM 5297 C C . ASN A 1 688 ? 8.179 -53.455 -37.565 1.00 9.79 688 ASN A C 1
ATOM 5298 O O . ASN A 1 688 ? 8.497 -54.403 -38.292 1.00 11.27 688 ASN A O 1
ATOM 5303 N N . GLY A 1 689 ? 7.289 -52.532 -37.922 1.00 9.13 689 GLY A N 1
ATOM 5304 C CA . GLY A 1 689 ? 6.781 -52.452 -39.283 1.00 9.67 689 GLY A CA 1
ATOM 5305 C C . GLY A 1 689 ? 5.585 -53.301 -39.644 1.00 8.70 689 GLY A C 1
ATOM 5306 O O . GLY A 1 689 ? 5.457 -53.736 -40.790 1.00 10.78 689 GLY A O 1
ATOM 5307 N N . PHE A 1 690 ? 4.690 -53.514 -38.690 1.00 9.05 690 PHE A N 1
ATOM 5308 C CA . PHE A 1 690 ? 3.478 -54.275 -38.976 1.00 9.49 690 PHE A CA 1
ATOM 5309 C C . PHE A 1 690 ? 2.225 -53.660 -38.345 1.00 9.81 690 PHE A C 1
ATOM 5310 O O . PHE A 1 690 ? 1.237 -54.354 -38.066 1.00 9.89 690 PHE A O 1
ATOM 5318 N N . SER A 1 691 ? 2.271 -52.345 -38.137 1.00 9.71 691 SER A N 1
ATOM 5319 C CA . SER A 1 691 ? 1.157 -51.635 -37.515 1.00 8.59 691 SER A CA 1
ATOM 5320 C C . SER A 1 691 ? -0.131 -51.603 -38.330 1.00 10.26 691 SER A C 1
ATOM 5321 O O . SER A 1 691 ? -1.186 -51.299 -37.785 1.00 11.55 691 SER A O 1
ATOM 5324 N N . GLN A 1 692 ? -0.075 -51.925 -39.617 1.00 10.30 692 GLN A N 1
ATOM 5325 C CA . GLN A 1 692 ? -1.324 -51.998 -40.369 1.00 10.51 692 GLN A CA 1
ATOM 5326 C C . GLN A 1 692 ? -2.130 -53.253 -40.016 1.00 10.63 692 GLN A C 1
ATOM 5327 O O . GLN A 1 692 ? -3.329 -53.317 -40.299 1.00 13.25 692 GLN A O 1
ATOM 5333 N N . TYR A 1 693 ? -1.478 -54.237 -39.393 1.00 9.72 693 TYR A N 1
ATOM 5334 C CA . TYR A 1 693 ? -2.108 -55.525 -39.096 1.00 9.56 693 TYR A CA 1
ATOM 5335 C C . TYR A 1 693 ? -2.587 -55.657 -37.659 1.00 11.06 693 TYR A C 1
ATOM 5336 O O . TYR A 1 693 ? -3.630 -56.256 -37.406 1.00 10.84 693 TYR A O 1
ATOM 5345 N N . VAL A 1 694 ? -1.815 -55.127 -36.718 1.00 9.75 694 VAL A N 1
ATOM 5346 C CA . VAL A 1 694 ? -2.100 -55.341 -35.301 1.00 10.47 694 VAL A CA 1
ATOM 5347 C C . VAL A 1 694 ? -1.716 -54.099 -34.503 1.00 11.36 694 VAL A C 1
ATOM 5348 O O . VAL A 1 694 ? -1.267 -53.099 -35.071 1.00 11.27 694 VAL A O 1
ATOM 5352 N N . GLY A 1 695 ? -1.906 -54.152 -33.189 1.00 11.21 695 GLY A N 1
ATOM 5353 C CA . GLY A 1 695 ? -1.409 -53.101 -32.319 1.00 11.87 695 GLY A CA 1
ATOM 5354 C C . GLY A 1 695 ? -2.448 -52.117 -31.816 1.00 10.73 695 GLY A C 1
ATOM 5355 O O . GLY A 1 695 ? -2.143 -51.282 -30.976 1.00 10.97 695 GLY A O 1
ATOM 5356 N N . SER A 1 696 ? -3.674 -52.195 -32.323 1.00 11.07 696 SER A N 1
ATOM 5357 C CA . SER A 1 696 ? -4.738 -51.321 -31.823 1.00 10.24 696 SER A CA 1
ATOM 5358 C C . SER A 1 696 ? -6.122 -51.864 -32.172 1.00 10.01 696 SER A C 1
ATOM 5359 O O . SER A 1 696 ? -6.271 -52.672 -33.088 1.00 9.47 696 SER A O 1
ATOM 5362 N N . VAL A 1 697 ? -7.130 -51.406 -31.432 1.00 10.23 697 VAL A N 1
ATOM 5363 C CA . VAL A 1 697 ? -8.516 -51.756 -31.714 1.00 9.49 697 VAL A CA 1
ATOM 5364 C C . VAL A 1 697 ? -9.047 -50.780 -32.753 1.00 11.32 697 VAL A C 1
ATOM 5365 O O . VAL A 1 697 ? -9.651 -49.756 -32.421 1.00 12.17 697 VAL A O 1
ATOM 5369 N N . GLU A 1 698 ? -8.768 -51.087 -34.017 1.00 10.51 698 GLU A N 1
ATOM 5370 C CA . GLU A 1 698 ? -9.153 -50.237 -35.138 1.00 11.23 698 GLU A CA 1
ATOM 5371 C C . GLU A 1 698 ? -9.641 -51.100 -36.288 1.00 11.21 698 GLU A C 1
ATOM 5372 O O . GLU A 1 698 ? -9.158 -52.213 -36.506 1.00 10.74 698 GLU A O 1
ATOM 5378 N N . VAL A 1 699 ? -10.611 -50.569 -37.020 1.00 11.23 699 VAL A N 1
ATOM 5379 C CA . VAL A 1 699 ? -11.210 -51.279 -38.130 1.00 11.26 699 VAL A CA 1
ATOM 5380 C C . VAL A 1 699 ? -10.169 -51.646 -39.179 1.00 10.92 699 VAL A C 1
ATOM 5381 O O . VAL A 1 699 ? -9.309 -50.836 -39.534 1.00 13.46 699 VAL A O 1
ATOM 5385 N N . GLY A 1 700 ? -10.243 -52.887 -39.641 1.00 10.85 700 GLY A N 1
ATOM 5386 C CA . GLY A 1 700 ? -9.390 -53.369 -40.712 1.00 10.44 700 GLY A CA 1
ATOM 5387 C C . GLY A 1 700 ? -8.234 -54.212 -40.214 1.00 12.02 700 GLY A C 1
ATOM 5388 O O . GLY A 1 700 ? -7.629 -54.971 -40.975 1.00 13.65 700 GLY A O 1
ATOM 5389 N N . LYS A 1 701 ? -7.929 -54.077 -38.929 1.00 10.80 701 LYS A N 1
ATOM 5390 C CA . LYS A 1 701 ? -6.847 -54.839 -38.314 1.00 9.74 701 LYS A CA 1
ATOM 5391 C C . LYS A 1 701 ? -7.298 -56.222 -37.863 1.00 10.52 701 LYS A C 1
ATOM 5392 O O . LYS A 1 701 ? -8.493 -56.512 -37.769 1.00 10.91 701 LYS A O 1
ATOM 5398 N N . LEU A 1 702 ? -6.330 -57.073 -37.567 1.00 10.24 702 LEU A N 1
ATOM 5399 C CA . LEU A 1 702 ? -6.616 -58.403 -37.061 1.00 10.10 702 LEU A CA 1
ATOM 5400 C C . LEU A 1 702 ? -7.352 -58.293 -35.733 1.00 10.51 702 LEU A C 1
ATOM 5401 O O . LEU A 1 702 ? -7.004 -57.458 -34.898 1.00 10.88 702 LEU A O 1
ATOM 5406 N N . ALA A 1 703 ? -8.357 -59.145 -35.530 1.00 9.06 703 ALA A N 1
ATOM 5407 C CA . ALA A 1 703 ? -9.123 -59.148 -34.282 1.00 8.67 703 ALA A CA 1
ATOM 5408 C C . ALA A 1 703 ? -8.392 -59.914 -33.173 1.00 7.59 703 ALA A C 1
ATOM 5409 O O . ALA A 1 703 ? -8.839 -60.978 -32.724 1.00 10.18 703 ALA A O 1
ATOM 5411 N N . ASP A 1 704 ? -7.245 -59.373 -32.773 1.00 9.19 704 ASP A N 1
ATOM 5412 C CA . ASP A 1 704 ? -6.478 -59.861 -31.625 1.00 7.94 704 ASP A CA 1
ATOM 5413 C C . ASP A 1 704 ? -6.901 -58.980 -30.451 1.00 8.47 704 ASP A C 1
ATOM 5414 O O . ASP A 1 704 ? -6.510 -57.806 -30.364 1.00 9.44 704 ASP A O 1
ATOM 5419 N N . LEU A 1 705 ? -7.728 -59.534 -29.574 1.00 7.75 705 LEU A N 1
ATOM 5420 C CA . LEU A 1 705 ? -8.419 -58.734 -28.567 1.00 9.06 705 LEU A CA 1
ATOM 5421 C C . LEU A 1 705 ? -8.415 -59.463 -27.244 1.00 8.74 705 LEU A C 1
ATOM 5422 O O . LEU A 1 705 ? -8.490 -60.692 -27.205 1.00 9.33 705 LEU A O 1
ATOM 5427 N N . VAL A 1 706 ? -8.331 -58.706 -26.161 1.00 8.27 706 VAL A N 1
ATOM 5428 C CA . VAL A 1 706 ? -8.321 -59.286 -24.824 1.00 7.16 706 VAL A CA 1
ATOM 5429 C C . VAL A 1 706 ? -9.456 -58.708 -23.983 1.00 8.61 706 VAL A C 1
ATOM 5430 O O . VAL A 1 706 ? -9.662 -57.499 -23.966 1.00 9.79 706 VAL A O 1
ATOM 5434 N N . MET A 1 707 ? -10.198 -59.589 -23.313 1.00 8.80 707 MET A N 1
ATOM 5435 C CA . MET A 1 707 ? -11.322 -59.195 -22.464 1.00 8.45 707 MET A CA 1
ATOM 5436 C C . MET A 1 707 ? -10.888 -59.216 -21.010 1.00 8.95 707 MET A C 1
ATOM 5437 O O . MET A 1 707 ? -10.307 -60.209 -20.559 1.00 10.05 707 MET A O 1
ATOM 5442 N N . TRP A 1 708 ? -11.198 -58.145 -20.274 1.00 8.49 708 TRP A N 1
ATOM 5443 C CA . TRP A 1 708 ? -10.797 -57.998 -18.870 1.00 8.15 708 TRP A CA 1
ATOM 5444 C C . TRP A 1 708 ? -11.988 -57.616 -17.997 1.00 9.70 708 TRP A C 1
ATOM 5445 O O . TRP A 1 708 ? -12.764 -56.725 -18.356 1.00 10.32 708 TRP A O 1
ATOM 5456 N N . LYS A 1 709 ? -12.110 -58.244 -16.833 1.00 10.00 709 LYS A N 1
ATOM 5457 C CA . LYS A 1 709 ? -12.942 -57.671 -15.773 1.00 10.68 709 LYS A CA 1
ATOM 5458 C C . LYS A 1 709 ? -12.190 -56.468 -15.232 1.00 10.68 709 LYS A C 1
ATOM 5459 O O . LYS A 1 709 ? -10.996 -56.563 -14.993 1.00 10.82 709 LYS A O 1
ATOM 5465 N N . PRO A 1 710 ? -12.872 -55.327 -15.038 1.00 9.23 710 PRO A N 1
ATOM 5466 C CA . PRO A 1 710 ? -12.166 -54.144 -14.528 1.00 10.56 710 PRO A CA 1
ATOM 5467 C C . PRO A 1 710 ? -11.401 -54.411 -13.224 1.00 10.50 710 PRO A C 1
ATOM 5468 O O . PRO A 1 710 ? -10.306 -53.892 -13.039 1.00 10.12 710 PRO A O 1
ATOM 5472 N N . SER A 1 711 ? -11.947 -55.254 -12.359 1.00 10.77 711 SER A N 1
ATOM 5473 C CA . SER A 1 711 ? -11.294 -55.559 -11.094 1.00 10.47 711 SER A CA 1
ATOM 5474 C C . SER A 1 711 ? -9.992 -56.338 -11.270 1.00 11.76 711 SER A C 1
ATOM 5475 O O . SER A 1 711 ? -9.169 -56.365 -10.358 1.00 11.63 711 SER A O 1
ATOM 5478 N N . PHE A 1 712 ? -9.812 -56.965 -12.436 1.00 9.76 712 PHE A N 1
ATOM 5479 C CA . PHE A 1 712 ? -8.588 -57.723 -12.740 1.00 10.12 712 PHE A CA 1
ATOM 5480 C C . PHE A 1 712 ? -7.810 -57.114 -13.905 1.00 9.98 712 PHE A C 1
ATOM 5481 O O . PHE A 1 712 ? -6.888 -57.743 -14.445 1.00 10.99 712 PHE A O 1
ATOM 5489 N N . PHE A 1 713 ? -8.163 -55.892 -14.292 1.00 9.98 713 PHE A N 1
ATOM 5490 C CA . PHE A 1 713 ? -7.472 -55.248 -15.403 1.00 9.74 713 PHE A CA 1
ATOM 5491 C C . PHE A 1 713 ? -5.989 -55.102 -15.115 1.00 12.66 713 PHE A C 1
ATOM 5492 O O . PHE A 1 713 ? -5.587 -54.619 -14.055 1.00 12.78 713 PHE A O 1
ATOM 5500 N N . GLY A 1 714 ? -5.170 -55.525 -16.063 1.00 11.74 714 GLY A N 1
ATOM 5501 C CA . GLY A 1 714 ? -3.740 -55.364 -15.909 1.00 13.15 714 GLY A CA 1
ATOM 5502 C C . GLY A 1 714 ? -3.045 -56.535 -15.245 1.00 14.37 714 GLY A C 1
ATOM 5503 O O . GLY A 1 714 ? -1.819 -56.518 -15.160 1.00 14.93 714 GLY A O 1
ATOM 5504 N N . THR A 1 715 ? -3.802 -57.523 -14.760 1.00 12.68 715 THR A N 1
ATOM 5505 C CA A THR A 1 715 ? -3.210 -58.749 -14.210 0.50 13.69 715 THR A CA 1
ATOM 5506 C CA B THR A 1 715 ? -3.214 -58.727 -14.173 0.50 14.57 715 THR A CA 1
ATOM 5507 C C . THR A 1 715 ? -3.639 -60.015 -14.913 1.00 14.66 715 THR A C 1
ATOM 5508 O O . THR A 1 715 ? -2.820 -60.683 -15.537 1.00 17.70 715 THR A O 1
ATOM 5515 N N . LYS A 1 716 ? -4.921 -60.347 -14.849 1.00 11.53 716 LYS A N 1
ATOM 5516 C CA . LYS A 1 716 ? -5.387 -61.649 -15.300 1.00 10.90 716 LYS A CA 1
ATOM 5517 C C . LYS A 1 716 ? -6.610 -61.500 -16.173 1.00 11.73 716 LYS A C 1
ATOM 5518 O O . LYS A 1 716 ? -7.715 -61.300 -15.670 1.00 12.65 716 LYS A O 1
ATOM 5524 N N . PRO A 1 717 ? -6.429 -61.604 -17.493 1.00 9.81 717 PRO A N 1
ATOM 5525 C CA . PRO A 1 717 ? -7.586 -61.434 -18.370 1.00 9.71 717 PRO A CA 1
ATOM 5526 C C . PRO A 1 717 ? -8.573 -62.605 -18.326 1.00 8.63 717 PRO A C 1
ATOM 5527 O O . PRO A 1 717 ? -8.256 -63.691 -17.823 1.00 12.60 717 PRO A O 1
ATOM 5531 N N . GLU A 1 718 ? -9.776 -62.374 -18.852 1.00 9.51 718 GLU A N 1
ATOM 5532 C CA . GLU A 1 718 ? -10.811 -63.403 -18.945 1.00 10.48 718 GLU A CA 1
ATOM 5533 C C . GLU A 1 718 ? -10.618 -64.293 -20.166 1.00 10.68 718 GLU A C 1
ATOM 5534 O O . GLU A 1 718 ? -10.805 -65.504 -20.105 1.00 11.02 718 GLU A O 1
ATOM 5540 N N . MET A 1 719 ? -10.272 -63.675 -21.285 1.00 10.33 719 MET A N 1
ATOM 5541 C CA . MET A 1 719 ? -10.361 -64.338 -22.573 1.00 10.69 719 MET A CA 1
ATOM 5542 C C . MET A 1 719 ? -9.408 -63.641 -23.532 1.00 9.95 719 MET A C 1
ATOM 5543 O O . MET A 1 719 ? -9.316 -62.412 -23.540 1.00 10.56 719 MET A O 1
ATOM 5548 N N . VAL A 1 720 ? -8.687 -64.426 -24.331 1.00 8.85 720 VAL A N 1
ATOM 5549 C CA . VAL A 1 720 ? -7.796 -63.880 -25.342 1.00 8.66 720 VAL A CA 1
ATOM 5550 C C . VAL A 1 720 ? -8.292 -64.370 -26.687 1.00 9.10 720 VAL A C 1
ATOM 5551 O O . VAL A 1 720 ? -8.355 -65.583 -26.930 1.00 9.74 720 VAL A O 1
ATOM 5555 N N . ILE A 1 721 ? -8.675 -63.419 -27.535 1.00 8.54 721 ILE A N 1
ATOM 5556 C CA . ILE A 1 721 ? -9.221 -63.683 -28.862 1.00 9.31 721 ILE A CA 1
ATOM 5557 C C . ILE A 1 721 ? -8.120 -63.430 -29.880 1.00 8.38 721 ILE A C 1
ATOM 5558 O O . ILE A 1 721 ? -7.481 -62.387 -29.857 1.00 8.50 721 ILE A O 1
ATOM 5563 N N . LYS A 1 722 ? -7.867 -64.413 -30.740 1.00 8.34 722 LYS A N 1
ATOM 5564 C CA . LYS A 1 722 ? -6.815 -64.332 -31.745 1.00 8.15 722 LYS A CA 1
ATOM 5565 C C . LYS A 1 722 ? -7.447 -64.474 -33.109 1.00 7.78 722 LYS A C 1
ATOM 5566 O O . LYS A 1 722 ? -8.082 -65.490 -33.406 1.00 8.72 722 LYS A O 1
ATOM 5572 N N . GLY A 1 723 ? -7.287 -63.459 -33.947 1.00 8.43 723 GLY A N 1
ATOM 5573 C CA . GLY A 1 723 ? -7.877 -63.513 -35.269 1.00 8.90 723 GLY A CA 1
ATOM 5574 C C . GLY A 1 723 ? -9.360 -63.829 -35.238 1.00 9.29 723 GLY A C 1
ATOM 5575 O O . GLY A 1 723 ? -9.865 -64.531 -36.111 1.00 9.82 723 GLY A O 1
ATOM 5576 N N . GLY A 1 724 ? -10.052 -63.327 -34.220 1.00 9.79 724 GLY A N 1
ATOM 5577 C CA . GLY A 1 724 ? -11.487 -63.521 -34.127 1.00 9.81 724 GLY A CA 1
ATOM 5578 C C . GLY A 1 724 ? -11.983 -64.808 -33.492 1.00 10.25 724 GLY A C 1
ATOM 5579 O O . GLY A 1 724 ? -13.196 -65.004 -33.399 1.00 14.20 724 GLY A O 1
ATOM 5580 N N . MET A 1 725 ? -11.077 -65.685 -33.061 1.00 9.50 725 MET A N 1
ATOM 5581 C CA . MET A 1 725 ? -11.469 -66.921 -32.379 1.00 9.51 725 MET A CA 1
ATOM 5582 C C . MET A 1 725 ? -10.847 -66.964 -30.985 1.00 9.71 725 MET A C 1
ATOM 5583 O O . MET A 1 725 ? -9.705 -66.559 -30.800 1.00 9.93 725 MET A O 1
ATOM 5588 N N . VAL A 1 726 ? -11.572 -67.476 -29.999 1.00 9.59 726 VAL A N 1
ATOM 5589 C CA . VAL A 1 726 ? -10.979 -67.581 -28.667 1.00 9.79 726 VAL A CA 1
ATOM 5590 C C . VAL A 1 726 ? -9.799 -68.544 -28.679 1.00 8.69 726 VAL A C 1
ATOM 5591 O O . VAL A 1 726 ? -9.937 -69.719 -29.070 1.00 9.58 726 VAL A O 1
ATOM 5595 N N . ALA A 1 727 ? -8.637 -68.034 -28.258 1.00 8.41 727 ALA A N 1
ATOM 5596 C CA . ALA A 1 727 ? -7.412 -68.821 -28.205 1.00 7.76 727 ALA A CA 1
ATOM 5597 C C . ALA A 1 727 ? -7.117 -69.387 -26.814 1.00 9.18 727 ALA A C 1
ATOM 5598 O O . ALA A 1 727 ? -6.697 -70.535 -26.697 1.00 8.67 727 ALA A O 1
ATOM 5600 N N . TRP A 1 728 ? -7.331 -68.584 -25.773 1.00 9.10 728 TRP A N 1
ATOM 5601 C CA . TRP A 1 728 ? -7.111 -69.001 -24.387 1.00 8.77 728 TRP A CA 1
ATOM 5602 C C . TRP A 1 728 ? -8.180 -68.316 -23.555 1.00 9.07 728 TRP A C 1
ATOM 5603 O O . TRP A 1 728 ? -8.621 -67.215 -23.891 1.00 9.83 728 TRP A O 1
ATOM 5614 N N . ALA A 1 729 ? -8.598 -68.944 -22.465 1.00 8.57 729 ALA A N 1
ATOM 5615 C CA . ALA A 1 729 ? -9.624 -68.337 -21.622 1.00 8.04 729 ALA A CA 1
ATOM 5616 C C . ALA A 1 729 ? -9.658 -68.976 -20.250 1.00 9.35 729 ALA A C 1
ATOM 5617 O O . ALA A 1 729 ? -9.267 -70.134 -20.087 1.00 10.15 729 ALA A O 1
ATOM 5619 N N . ASP A 1 730 ? -10.179 -68.235 -19.278 1.00 10.66 730 ASP A N 1
ATOM 5620 C CA . ASP A 1 730 ? -10.496 -68.810 -17.975 1.00 12.10 730 ASP A CA 1
ATOM 5621 C C . ASP A 1 730 ? -11.629 -69.817 -18.119 1.00 13.50 730 ASP A C 1
ATOM 5622 O O . ASP A 1 730 ? -12.704 -69.488 -18.632 1.00 16.73 730 ASP A O 1
ATOM 5627 N N . ILE A 1 731 ? -11.401 -71.037 -17.656 1.00 11.50 731 ILE A N 1
ATOM 5628 C CA . ILE A 1 731 ? -12.451 -72.050 -17.634 1.00 12.89 731 ILE A CA 1
ATOM 5629 C C . ILE A 1 731 ? -12.247 -72.887 -16.388 1.00 11.41 731 ILE A C 1
ATOM 5630 O O . ILE A 1 731 ? -11.112 -73.127 -15.969 1.00 10.35 731 ILE A O 1
ATOM 5635 N N . GLY A 1 732 ? -13.351 -73.292 -15.767 1.00 11.65 732 GLY A N 1
ATOM 5636 C CA . GLY A 1 732 ? -13.293 -74.153 -14.606 1.00 13.07 732 GLY A CA 1
ATOM 5637 C C . GLY A 1 732 ? -13.320 -75.629 -14.955 1.00 14.90 732 GLY A C 1
ATOM 5638 O O . GLY A 1 732 ? -12.976 -76.033 -16.064 1.00 16.40 732 GLY A O 1
ATOM 5639 N N . ASP A 1 733 ? -13.695 -76.424 -13.963 1.00 12.08 733 ASP A N 1
ATOM 5640 C CA . ASP A 1 733 ? -13.864 -77.875 -14.042 1.00 11.01 733 ASP A CA 1
ATOM 5641 C C . ASP A 1 733 ? -14.527 -78.330 -15.348 1.00 12.55 733 ASP A C 1
ATOM 5642 O O . ASP A 1 733 ? -15.680 -78.029 -15.592 1.00 11.14 733 ASP A O 1
ATOM 5647 N N . PRO A 1 734 ? -13.781 -79.044 -16.206 1.00 13.11 734 PRO A N 1
ATOM 5648 C CA . PRO A 1 734 ? -14.338 -79.473 -17.496 1.00 12.65 734 PRO A CA 1
ATOM 5649 C C . PRO A 1 734 ? -15.544 -80.422 -17.391 1.00 12.91 734 PRO A C 1
ATOM 5650 O O . PRO A 1 734 ? -16.318 -80.510 -18.343 1.00 13.59 734 PRO A O 1
ATOM 5654 N N . ASN A 1 735 ? -15.701 -81.109 -16.262 1.00 11.63 735 ASN A N 1
ATOM 5655 C CA . ASN A 1 735 ? -16.846 -81.998 -16.058 1.00 11.34 735 ASN A CA 1
ATOM 5656 C C . ASN A 1 735 ? -18.034 -81.266 -15.463 1.00 11.64 735 ASN A C 1
ATOM 5657 O O . ASN A 1 735 ? -19.115 -81.827 -15.352 1.00 12.51 735 ASN A O 1
ATOM 5662 N N . ALA A 1 736 ? -17.841 -80.014 -15.073 1.00 10.42 736 ALA A N 1
ATOM 5663 C CA . ALA A 1 736 ? -18.891 -79.327 -14.328 1.00 9.90 736 ALA A CA 1
ATOM 5664 C C . ALA A 1 736 ? -20.109 -78.986 -15.170 1.00 11.72 736 ALA A C 1
ATOM 5665 O O . ALA A 1 736 ? -20.051 -78.942 -16.406 1.00 11.04 736 ALA A O 1
ATOM 5667 N N . SER A 1 737 ? -21.213 -78.730 -14.477 1.00 10.86 737 SER A N 1
ATOM 5668 C CA . SER A 1 737 ? -22.480 -78.403 -15.116 1.00 10.04 737 SER A CA 1
ATOM 5669 C C . SER A 1 737 ? -22.456 -77.043 -15.811 1.00 11.64 737 SER A C 1
ATOM 5670 O O . SER A 1 737 ? -23.255 -76.803 -16.707 1.00 14.51 737 SER A O 1
ATOM 5673 N N . ILE A 1 738 ? -21.558 -76.159 -15.383 1.00 10.80 738 ILE A N 1
ATOM 5674 C CA . ILE A 1 738 ? -21.404 -74.821 -15.960 1.00 11.76 738 ILE A CA 1
ATOM 5675 C C . ILE A 1 738 ? -19.893 -74.517 -16.060 1.00 11.36 738 ILE A C 1
ATOM 5676 O O . ILE A 1 738 ? -19.082 -75.293 -15.566 1.00 12.22 738 ILE A O 1
ATOM 5681 N N . PRO A 1 739 ? -19.496 -73.419 -16.726 1.00 10.66 739 PRO A N 1
ATOM 5682 C CA . PRO A 1 739 ? -18.058 -73.271 -17.020 1.00 12.68 739 PRO A CA 1
ATOM 5683 C C . PRO A 1 739 ? -17.227 -72.638 -15.918 1.00 14.39 739 PRO A C 1
ATOM 5684 O O . PRO A 1 739 ? -16.010 -72.492 -16.067 1.00 16.70 739 PRO A O 1
ATOM 5688 N N . THR A 1 740 ? -17.886 -72.246 -14.840 1.00 11.68 740 THR A N 1
ATOM 5689 C CA . THR A 1 740 ? -17.260 -71.458 -13.780 1.00 12.70 740 THR A CA 1
ATOM 5690 C C . THR A 1 740 ? -16.858 -72.135 -12.443 1.00 12.01 740 THR A C 1
ATOM 5691 O O . THR A 1 740 ? -16.177 -71.491 -11.653 1.00 12.93 740 THR A O 1
ATOM 5695 N N . PRO A 1 741 ? -17.281 -73.390 -12.164 1.00 11.88 741 PRO A N 1
ATOM 5696 C CA . PRO A 1 741 ? -16.833 -73.958 -10.875 1.00 10.89 741 PRO A CA 1
ATOM 5697 C C . PRO A 1 741 ? -15.336 -74.280 -10.815 1.00 11.84 741 PRO A C 1
ATOM 5698 O O . PRO A 1 741 ? -14.700 -74.554 -11.834 1.00 11.93 741 PRO A O 1
ATOM 5702 N N . GLU A 1 742 ? -14.785 -74.250 -9.607 1.00 10.38 742 GLU A N 1
ATOM 5703 C CA . GLU A 1 742 ? -13.353 -74.432 -9.407 1.00 9.80 742 GLU A CA 1
ATOM 5704 C C . GLU A 1 742 ? -12.853 -75.814 -9.815 1.00 10.42 742 GLU A C 1
ATOM 5705 O O . GLU A 1 742 ? -13.590 -76.798 -9.747 1.00 11.81 742 GLU A O 1
ATOM 5711 N N . PRO A 1 743 ? -11.583 -75.896 -10.227 1.00 10.45 743 PRO A N 1
ATOM 5712 C CA . PRO A 1 743 ? -10.619 -74.794 -10.284 1.00 11.04 743 PRO A CA 1
ATOM 5713 C C . PRO A 1 743 ? -10.687 -74.033 -11.601 1.00 11.27 743 PRO A C 1
ATOM 5714 O O . PRO A 1 743 ? -10.652 -74.630 -12.678 1.00 12.33 743 PRO A O 1
ATOM 5718 N N . VAL A 1 744 ? -10.779 -72.717 -11.503 1.00 10.17 744 VAL A N 1
ATOM 5719 C CA . VAL A 1 744 ? -10.756 -71.857 -12.675 1.00 10.47 744 VAL A CA 1
ATOM 5720 C C . VAL A 1 744 ? -9.306 -71.507 -12.988 1.00 11.12 744 VAL A C 1
ATOM 5721 O O . VAL A 1 744 ? -8.579 -70.990 -12.124 1.00 11.47 744 VAL A O 1
ATOM 5725 N N . LYS A 1 745 ? -8.876 -71.831 -14.207 1.00 10.14 745 LYS A N 1
ATOM 5726 C CA . LYS A 1 745 ? -7.507 -71.589 -14.651 1.00 11.41 745 LYS A CA 1
ATOM 5727 C C . LYS A 1 745 ? -7.539 -70.993 -16.041 1.00 10.14 745 LYS A C 1
ATOM 5728 O O . LYS A 1 745 ? -8.485 -71.227 -16.790 1.00 10.65 745 LYS A O 1
ATOM 5734 N N . MET A 1 746 ? -6.498 -70.245 -16.398 1.00 9.52 746 MET A N 1
ATOM 5735 C CA . MET A 1 746 ? -6.305 -69.850 -17.791 1.00 10.44 746 MET A CA 1
ATOM 5736 C C . MET A 1 746 ? -5.927 -71.089 -18.588 1.00 12.02 746 MET A C 1
ATOM 5737 O O . MET A 1 746 ? -4.963 -71.772 -18.250 1.00 12.99 746 MET A O 1
ATOM 5742 N N . ARG A 1 747 ? -6.695 -71.397 -19.632 1.00 9.06 747 ARG A N 1
ATOM 5743 C CA . ARG A 1 747 ? -6.493 -72.642 -20.378 1.00 9.45 747 ARG A CA 1
ATOM 5744 C C . ARG A 1 747 ? -6.517 -72.400 -21.878 1.00 9.24 747 ARG A C 1
ATOM 5745 O O . ARG A 1 747 ? -7.172 -71.457 -22.348 1.00 9.55 747 ARG A O 1
ATOM 5753 N N . PRO A 1 748 ? -5.843 -73.273 -22.644 1.00 8.53 748 PRO A N 1
ATOM 5754 C CA . PRO A 1 748 ? -5.902 -73.159 -24.103 1.00 8.06 748 PRO A CA 1
ATOM 5755 C C . PRO A 1 748 ? -7.274 -73.559 -24.633 1.00 10.11 748 PRO A C 1
ATOM 5756 O O . PRO A 1 748 ? -7.900 -74.503 -24.123 1.00 9.85 748 PRO A O 1
ATOM 5760 N N . MET A 1 749 ? -7.734 -72.843 -25.656 1.00 8.54 749 MET A N 1
ATOM 5761 C CA . MET A 1 749 ? -9.055 -73.082 -26.238 1.00 8.41 749 MET A CA 1
ATOM 5762 C C . MET A 1 749 ? -8.938 -73.655 -27.652 1.00 9.88 749 MET A C 1
ATOM 5763 O O . MET A 1 749 ? -7.877 -74.164 -28.019 1.00 9.70 749 MET A O 1
ATOM 5768 N N . TYR A 1 750 ? -10.020 -73.624 -28.429 1.00 9.13 750 TYR A N 1
ATOM 5769 C CA . TYR A 1 750 ? -10.004 -74.319 -29.718 1.00 8.26 750 TYR A CA 1
ATOM 5770 C C . TYR A 1 750 ? -9.030 -73.699 -30.722 1.00 8.88 750 TYR A C 1
ATOM 5771 O O . TYR A 1 750 ? -8.584 -74.371 -31.657 1.00 9.94 750 TYR A O 1
ATOM 5780 N N . GLY A 1 751 ? -8.669 -72.436 -30.521 1.00 8.95 751 GLY A N 1
ATOM 5781 C CA . GLY A 1 751 ? -7.681 -71.802 -31.376 1.00 9.66 751 GLY A CA 1
ATOM 5782 C C . GLY A 1 751 ? -6.268 -72.353 -31.231 1.00 10.80 751 GLY A C 1
ATOM 5783 O O . GLY A 1 751 ? -5.387 -71.940 -31.971 1.00 10.70 751 GLY A O 1
ATOM 5784 N N . THR A 1 752 ? -6.055 -73.287 -30.300 1.00 9.59 752 THR A N 1
ATOM 5785 C CA . THR A 1 752 ? -4.744 -73.909 -30.102 1.00 9.16 752 THR A CA 1
ATOM 5786 C C . THR A 1 752 ? -4.647 -75.333 -30.655 1.00 9.43 752 THR A C 1
ATOM 5787 O O . THR A 1 752 ? -3.579 -75.953 -30.581 1.00 11.88 752 THR A O 1
ATOM 5791 N N . LEU A 1 753 ? -5.744 -75.864 -31.188 1.00 9.05 753 LEU A N 1
ATOM 5792 C CA . LEU A 1 753 ? -5.773 -77.269 -31.597 1.00 9.45 753 LEU A CA 1
ATOM 5793 C C . LEU A 1 753 ? -5.662 -77.421 -33.107 1.00 8.54 753 LEU A C 1
ATOM 5794 O O . LEU A 1 753 ? -6.045 -76.528 -33.870 1.00 9.48 753 LEU A O 1
ATOM 5799 N N . GLY A 1 754 ? -5.146 -78.569 -33.532 1.00 9.77 754 GLY A N 1
ATOM 5800 C CA . GLY A 1 754 ? -4.959 -78.816 -34.951 1.00 10.38 754 GLY A CA 1
ATOM 5801 C C . GLY A 1 754 ? -4.110 -77.711 -35.555 1.00 9.25 754 GLY A C 1
ATOM 5802 O O . GLY A 1 754 ? -3.146 -77.240 -34.943 1.00 12.80 754 GLY A O 1
ATOM 5803 N N . LYS A 1 755 ? -4.491 -77.263 -36.744 1.00 12.23 755 LYS A N 1
ATOM 5804 C CA A LYS A 1 755 ? -3.784 -76.148 -37.359 0.50 12.32 755 LYS A CA 1
ATOM 5805 C CA B LYS A 1 755 ? -3.808 -76.175 -37.427 0.50 13.10 755 LYS A CA 1
ATOM 5806 C C . LYS A 1 755 ? -4.577 -74.852 -37.308 1.00 14.14 755 LYS A C 1
ATOM 5807 O O . LYS A 1 755 ? -4.297 -73.912 -38.048 1.00 14.34 755 LYS A O 1
ATOM 5818 N N . ALA A 1 756 ? -5.553 -74.784 -36.403 1.00 11.57 756 ALA A N 1
ATOM 5819 C CA . ALA A 1 756 ? -6.345 -73.560 -36.252 1.00 11.66 756 ALA A CA 1
ATOM 5820 C C . ALA A 1 756 ? -5.482 -72.332 -35.963 1.00 11.34 756 ALA A C 1
ATOM 5821 O O . ALA A 1 756 ? -5.742 -71.257 -36.499 1.00 12.39 756 ALA A O 1
ATOM 5823 N N . GLY A 1 757 ? -4.445 -72.499 -35.149 1.00 11.61 757 GLY A N 1
ATOM 5824 C CA . GLY A 1 757 ? -3.594 -71.385 -34.758 1.00 11.67 757 GLY A CA 1
ATOM 5825 C C . GLY A 1 757 ? -2.987 -70.642 -35.930 1.00 11.19 757 GLY A C 1
ATOM 5826 O O . GLY A 1 757 ? -2.913 -69.418 -35.922 1.00 11.91 757 GLY A O 1
ATOM 5827 N N . GLY A 1 758 ? -2.551 -71.377 -36.948 1.00 12.56 758 GLY A N 1
ATOM 5828 C CA . GLY A 1 758 ? -2.013 -70.751 -38.139 1.00 11.95 758 GLY A CA 1
ATOM 5829 C C . GLY A 1 758 ? -3.044 -69.938 -38.905 1.00 10.76 758 GLY A C 1
ATOM 5830 O O . GLY A 1 758 ? -2.731 -68.888 -39.478 1.00 12.97 758 GLY A O 1
ATOM 5831 N N . ALA A 1 759 ? -4.285 -70.420 -38.921 1.00 12.06 759 ALA A N 1
ATOM 5832 C CA . ALA A 1 759 ? -5.359 -69.714 -39.612 1.00 12.87 759 ALA A CA 1
ATOM 5833 C C . ALA A 1 759 ? -5.677 -68.374 -38.959 1.00 12.47 759 ALA A C 1
ATOM 5834 O O . ALA A 1 759 ? -6.208 -67.475 -39.606 1.00 16.42 759 ALA A O 1
ATOM 5836 N N . LEU A 1 760 ? -5.326 -68.234 -37.684 1.00 9.54 760 LEU A N 1
ATOM 5837 C CA . LEU A 1 760 ? -5.701 -67.056 -36.906 1.00 10.24 760 LEU A CA 1
ATOM 5838 C C . LEU A 1 760 ? -4.596 -66.028 -36.783 1.00 9.98 760 LEU A C 1
ATOM 5839 O O . LEU A 1 760 ? -4.788 -64.985 -36.138 1.00 9.48 760 LEU A O 1
ATOM 5844 N N . SER A 1 761 ? -3.440 -66.315 -37.382 1.00 8.56 761 SER A N 1
ATOM 5845 C CA . SER A 1 761 ? -2.224 -65.582 -37.047 1.00 7.00 761 SER A CA 1
ATOM 5846 C C . SER A 1 761 ? -1.337 -65.280 -38.245 1.00 8.57 761 SER A C 1
ATOM 5847 O O . SER A 1 761 ? -1.601 -65.725 -39.368 1.00 9.78 761 SER A O 1
ATOM 5850 N N . ILE A 1 762 ? -0.282 -64.512 -37.986 1.00 8.18 762 ILE A N 1
ATOM 5851 C CA . ILE A 1 762 ? 0.656 -64.086 -39.023 1.00 7.13 762 ILE A CA 1
ATOM 5852 C C . ILE A 1 762 ? 2.078 -64.300 -38.533 1.00 8.78 762 ILE A C 1
ATOM 5853 O O . ILE A 1 762 ? 2.399 -63.981 -37.388 1.00 8.57 762 ILE A O 1
ATOM 5858 N N . ALA A 1 763 ? 2.924 -64.852 -39.399 1.00 7.82 763 ALA A N 1
ATOM 5859 C CA . ALA A 1 763 ? 4.363 -64.814 -39.201 1.00 7.25 763 ALA A CA 1
ATOM 5860 C C . ALA A 1 763 ? 4.913 -63.642 -40.010 1.00 8.85 763 ALA A C 1
ATOM 5861 O O . ALA A 1 763 ? 4.763 -63.579 -41.237 1.00 9.51 763 ALA A O 1
ATOM 5863 N N . PHE A 1 764 ? 5.518 -62.690 -39.314 1.00 9.02 764 PHE A N 1
ATOM 5864 C CA . PHE A 1 764 ? 6.076 -61.513 -39.967 1.00 8.45 764 PHE A CA 1
ATOM 5865 C C . PHE A 1 764 ? 7.484 -61.813 -40.433 1.00 8.99 764 PHE A C 1
ATOM 5866 O O . PHE A 1 764 ? 8.305 -62.311 -39.662 1.00 9.79 764 PHE A O 1
ATOM 5874 N N . VAL A 1 765 ? 7.757 -61.522 -41.704 1.00 8.25 765 VAL A N 1
ATOM 5875 C CA . VAL A 1 765 ? 9.073 -61.768 -42.283 1.00 8.29 765 VAL A CA 1
ATOM 5876 C C . VAL A 1 765 ? 9.519 -60.538 -43.068 1.00 9.10 765 VAL A C 1
ATOM 5877 O O . VAL A 1 765 ? 8.775 -59.570 -43.191 1.00 9.57 765 VAL A O 1
ATOM 5881 N N . SER A 1 766 ? 10.723 -60.587 -43.623 1.00 8.77 766 SER A N 1
ATOM 5882 C CA . SER A 1 766 ? 11.214 -59.503 -44.463 1.00 10.25 766 SER A CA 1
ATOM 5883 C C . SER A 1 766 ? 10.567 -59.568 -45.834 1.00 9.01 766 SER A C 1
ATOM 5884 O O . SER A 1 766 ? 10.085 -60.625 -46.256 1.00 9.02 766 SER A O 1
ATOM 5887 N N . LYS A 1 767 ? 10.593 -58.452 -46.552 1.00 9.30 767 LYS A N 1
ATOM 5888 C CA . LYS A 1 767 ? 10.165 -58.489 -47.951 1.00 9.28 767 LYS A CA 1
ATOM 5889 C C . LYS A 1 767 ? 10.995 -59.481 -48.784 1.00 9.69 767 LYS A C 1
ATOM 5890 O O . LYS A 1 767 ? 10.453 -60.194 -49.621 1.00 11.17 767 LYS A O 1
ATOM 5896 N N . ALA A 1 768 ? 12.301 -59.528 -48.539 1.00 9.57 768 ALA A N 1
ATOM 5897 C CA . ALA A 1 768 ? 13.178 -60.448 -49.266 1.00 10.03 768 ALA A CA 1
ATOM 5898 C C . ALA A 1 768 ? 12.717 -61.893 -49.119 1.00 11.28 768 ALA A C 1
ATOM 5899 O O . ALA A 1 768 ? 12.703 -62.650 -50.096 1.00 11.74 768 ALA A O 1
ATOM 5901 N N . ALA A 1 769 ? 12.333 -62.276 -47.903 1.00 9.94 769 ALA A N 1
ATOM 5902 C CA . ALA A 1 769 ? 11.842 -63.623 -47.650 1.00 9.36 769 ALA A CA 1
ATOM 5903 C C . ALA A 1 769 ? 10.488 -63.857 -48.317 1.00 10.40 769 ALA A C 1
ATOM 5904 O O . ALA A 1 769 ? 10.262 -64.913 -48.910 1.00 10.79 769 ALA A O 1
ATOM 5906 N N . LEU A 1 770 ? 9.587 -62.884 -48.226 1.00 9.66 770 LEU A N 1
ATOM 5907 C CA . LEU A 1 770 ? 8.283 -63.043 -48.865 1.00 9.20 770 LEU A CA 1
ATOM 5908 C C . LEU A 1 770 ? 8.419 -63.084 -50.391 1.00 9.83 770 LEU A C 1
ATOM 5909 O O . LEU A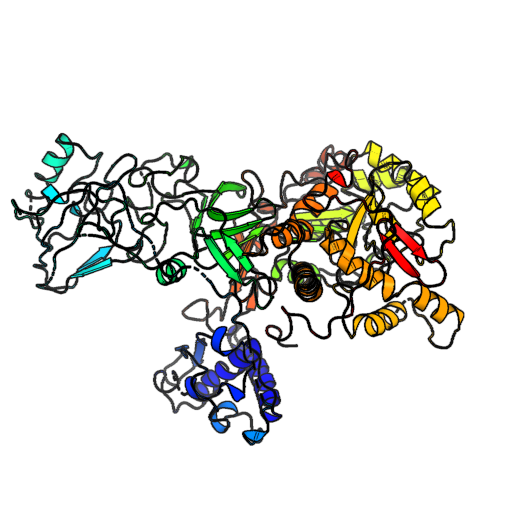 1 770 ? 7.673 -63.803 -51.074 1.00 11.16 770 LEU A O 1
ATOM 5914 N N . ASP A 1 771 ? 9.387 -62.346 -50.924 1.00 11.55 771 ASP A N 1
ATOM 5915 C CA . ASP A 1 771 ? 9.628 -62.339 -52.367 1.00 12.06 771 ASP A CA 1
ATOM 5916 C C . ASP A 1 771 ? 9.959 -63.731 -52.908 1.00 14.00 771 ASP A C 1
ATOM 5917 O O . ASP A 1 771 ? 9.703 -64.007 -54.082 1.00 15.38 771 ASP A O 1
ATOM 5922 N N . GLN A 1 772 ? 10.538 -64.596 -52.071 1.00 12.65 772 GLN A N 1
ATOM 5923 C CA A GLN A 1 772 ? 10.808 -65.970 -52.502 0.50 13.05 772 GLN A CA 1
ATOM 5924 C CA B GLN A 1 772 ? 10.837 -65.977 -52.454 0.50 14.07 772 GLN A CA 1
ATOM 5925 C C . GLN A 1 772 ? 9.809 -66.981 -51.936 1.00 13.59 772 GLN A C 1
ATOM 5926 O O . GLN A 1 772 ? 10.042 -68.187 -51.984 1.00 15.92 772 GLN A O 1
ATOM 5937 N N . ARG A 1 773 ? 8.686 -66.475 -51.427 1.00 11.41 773 ARG A N 1
ATOM 5938 C CA . ARG A 1 773 ? 7.608 -67.297 -50.873 1.00 11.99 773 ARG A CA 1
ATOM 5939 C C . ARG A 1 773 ? 8.110 -68.263 -49.819 1.00 13.15 773 ARG A C 1
ATOM 5940 O O . ARG A 1 773 ? 7.908 -69.465 -49.910 1.00 12.36 773 ARG A O 1
ATOM 5948 N N . VAL A 1 774 ? 8.772 -67.717 -48.807 1.00 11.76 774 VAL A N 1
ATOM 5949 C CA A VAL A 1 774 ? 9.315 -68.588 -47.757 0.50 11.74 774 VAL A CA 1
ATOM 5950 C CA B VAL A 1 774 ? 9.311 -68.496 -47.723 0.50 11.56 774 VAL A CA 1
ATOM 5951 C C . VAL A 1 774 ? 8.240 -69.406 -47.073 1.00 11.15 774 VAL A C 1
ATOM 5952 O O . VAL A 1 774 ? 8.529 -70.493 -46.590 1.00 10.70 774 VAL A O 1
ATOM 5959 N N . ASN A 1 775 ? 6.991 -68.940 -47.059 1.00 10.59 775 ASN A N 1
ATOM 5960 C CA . ASN A 1 775 ? 5.939 -69.771 -46.473 1.00 10.96 775 ASN A CA 1
ATOM 5961 C C . ASN A 1 775 ? 5.720 -71.061 -47.259 1.00 10.42 775 ASN A C 1
ATOM 5962 O O . ASN A 1 775 ? 5.457 -72.116 -46.684 1.00 12.34 775 ASN A O 1
ATOM 5967 N N . VAL A 1 776 ? 5.828 -70.965 -48.578 1.00 10.76 776 VAL A N 1
ATOM 5968 C CA . VAL A 1 776 ? 5.714 -72.141 -49.425 1.00 9.83 776 VAL A CA 1
ATOM 5969 C C . VAL A 1 776 ? 6.925 -73.042 -49.251 1.00 9.15 776 VAL A C 1
ATOM 5970 O O . VAL A 1 776 ? 6.774 -74.249 -49.057 1.00 10.96 776 VAL A O 1
ATOM 5974 N N . LEU A 1 777 ? 8.122 -72.452 -49.281 1.00 8.69 777 LEU A N 1
ATOM 5975 C CA . LEU A 1 777 ? 9.344 -73.227 -49.086 1.00 9.72 777 LEU A CA 1
ATOM 5976 C C . LEU A 1 777 ? 9.311 -74.020 -47.792 1.00 9.53 777 LEU A C 1
ATOM 5977 O O . LEU A 1 777 ? 9.726 -75.176 -47.757 1.00 10.70 777 LEU A O 1
ATOM 5982 N N . TYR A 1 778 ? 8.810 -73.394 -46.726 1.00 8.28 778 TYR A N 1
ATOM 5983 C CA . TYR A 1 778 ? 8.858 -74.017 -45.409 1.00 9.19 778 TYR A CA 1
ATOM 5984 C C . TYR A 1 778 ? 7.593 -74.803 -45.049 1.00 9.36 778 TYR A C 1
ATOM 5985 O O . TYR A 1 778 ? 7.528 -75.413 -43.978 1.00 10.38 778 TYR A O 1
ATOM 5994 N N . GLY A 1 779 ? 6.600 -74.798 -45.936 1.00 9.27 779 GLY A N 1
ATOM 5995 C CA . GLY A 1 779 ? 5.367 -75.522 -45.673 1.00 10.14 779 GLY A CA 1
ATOM 5996 C C . GLY A 1 779 ? 4.586 -74.951 -44.501 1.00 9.94 779 GLY A C 1
ATOM 5997 O O . GLY A 1 779 ? 3.997 -75.693 -43.714 1.00 14.22 779 GLY A O 1
ATOM 5998 N N . LEU A 1 780 ? 4.588 -73.630 -44.374 1.00 10.47 780 LEU A N 1
ATOM 5999 C CA . LEU A 1 780 ? 3.849 -72.973 -43.298 1.00 10.65 780 LEU A CA 1
ATOM 6000 C C . LEU A 1 780 ? 2.370 -72.864 -43.622 1.00 10.94 780 LEU A C 1
ATOM 6001 O O . LEU A 1 780 ? 1.992 -72.507 -44.739 1.00 12.87 780 LEU A O 1
ATOM 6006 N N . ASN A 1 781 ? 1.538 -73.159 -42.628 1.00 9.82 781 ASN A N 1
ATOM 6007 C CA . ASN A 1 781 ? 0.108 -72.888 -42.717 1.00 10.02 781 ASN A CA 1
ATOM 6008 C C . ASN A 1 781 ? -0.240 -71.479 -42.244 1.00 10.27 781 ASN A C 1
ATOM 6009 O O . ASN A 1 781 ? -1.251 -70.908 -42.666 1.00 11.88 781 ASN A O 1
ATOM 6014 N N . LYS A 1 782 ? 0.581 -70.914 -41.362 1.00 9.34 782 LYS A N 1
ATOM 6015 C CA . LYS A 1 782 ? 0.310 -69.577 -40.849 1.00 9.15 782 LYS A CA 1
ATOM 6016 C C . LYS A 1 782 ? 0.470 -68.569 -41.987 1.00 9.54 782 LYS A C 1
ATOM 6017 O O . LYS A 1 782 ? 1.329 -68.740 -42.856 1.00 10.64 782 LYS A O 1
ATOM 6023 N N . ARG A 1 783 ? -0.367 -67.534 -42.002 1.00 9.94 783 ARG A N 1
ATOM 6024 C CA . ARG A 1 783 ? -0.207 -66.454 -42.971 1.00 9.88 783 ARG A CA 1
ATOM 6025 C C . ARG A 1 783 ? 1.148 -65.787 -42.785 1.00 11.17 783 ARG A C 1
ATOM 6026 O O . ARG A 1 783 ? 1.654 -65.674 -41.671 1.00 12.75 783 ARG A O 1
ATOM 6034 N N . VAL A 1 784 ? 1.752 -65.358 -43.878 1.00 9.79 784 VAL A N 1
ATOM 6035 C CA A VAL A 1 784 ? 2.978 -64.604 -43.790 0.50 9.73 784 VAL A CA 1
ATOM 6036 C CA B VAL A 1 784 ? 2.987 -64.579 -43.795 0.50 9.00 784 VAL A CA 1
ATOM 6037 C C . VAL A 1 784 ? 2.775 -63.213 -44.400 1.00 11.71 784 VAL A C 1
ATOM 6038 O O . VAL A 1 784 ? 2.108 -63.069 -45.426 1.00 13.44 784 VAL A O 1
ATOM 6045 N N . GLU A 1 785 ? 3.323 -62.196 -43.750 1.00 8.89 785 GLU A N 1
ATOM 6046 C CA . GLU A 1 785 ? 3.291 -60.842 -44.298 1.00 8.75 785 GLU A CA 1
ATOM 6047 C C . GLU A 1 785 ? 4.654 -60.198 -44.099 1.00 10.02 785 GLU A C 1
ATOM 6048 O O . GLU A 1 785 ? 5.344 -60.484 -43.114 1.00 10.11 785 GLU A O 1
ATOM 6054 N N . ALA A 1 786 ? 5.040 -59.330 -45.026 1.00 9.34 786 ALA A N 1
ATOM 6055 C CA . ALA A 1 786 ? 6.310 -58.626 -44.923 1.00 8.92 786 ALA A CA 1
ATOM 6056 C C . ALA A 1 786 ? 6.215 -57.377 -44.058 1.00 10.05 786 ALA A C 1
ATOM 6057 O O . ALA A 1 786 ? 5.265 -56.603 -44.155 1.00 11.62 786 ALA A O 1
ATOM 6059 N N . VAL A 1 787 ? 7.221 -57.166 -43.225 1.00 9.33 787 VAL A N 1
ATOM 6060 C CA . VAL A 1 787 ? 7.312 -55.924 -42.483 1.00 8.75 787 VAL A CA 1
ATOM 6061 C C . VAL A 1 787 ? 7.732 -54.811 -43.446 1.00 9.72 787 VAL A C 1
ATOM 6062 O O . VAL A 1 787 ? 8.359 -55.072 -44.476 1.00 10.29 787 VAL A O 1
ATOM 6066 N N . SER A 1 788 ? 7.357 -53.576 -43.124 1.00 9.51 788 SER A N 1
ATOM 6067 C CA . SER A 1 788 ? 7.643 -52.457 -44.015 1.00 11.46 788 SER A CA 1
ATOM 6068 C C . SER A 1 788 ? 7.560 -51.137 -43.274 1.00 11.21 788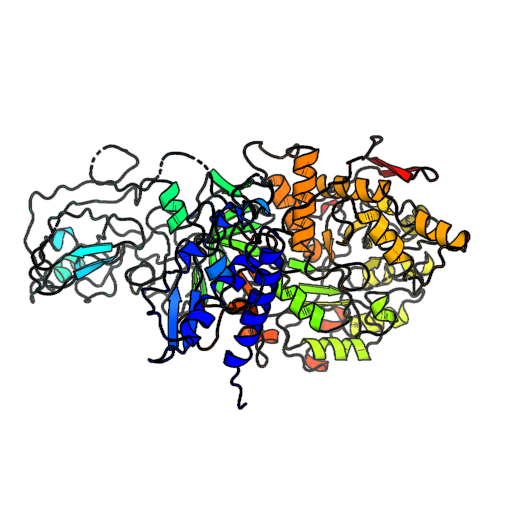 SER A C 1
ATOM 6069 O O . SER A 1 788 ? 7.005 -51.058 -42.173 1.00 11.66 788 SER A O 1
ATOM 6072 N N . ASN A 1 789 ? 8.113 -50.105 -43.905 1.00 10.35 789 ASN A N 1
ATOM 6073 C CA . ASN A 1 789 ? 7.974 -48.728 -43.450 1.00 11.25 789 ASN A CA 1
ATOM 6074 C C . ASN A 1 789 ? 8.609 -48.484 -42.094 1.00 10.54 789 ASN A C 1
ATOM 6075 O O . ASN A 1 789 ? 7.992 -47.920 -41.190 1.00 11.58 789 ASN A O 1
ATOM 6080 N N A VAL A 1 790 ? 9.854 -48.940 -41.940 0.65 9.81 790 VAL A N 1
ATOM 6081 N N B VAL A 1 790 ? 9.876 -48.845 -42.002 0.35 10.96 790 VAL A N 1
ATOM 6082 C CA A VAL A 1 790 ? 10.584 -48.784 -40.677 0.65 8.88 790 VAL A CA 1
ATOM 6083 C CA B VAL A 1 790 ? 10.583 -48.827 -40.746 0.35 11.04 790 VAL A CA 1
ATOM 6084 C C A VAL A 1 790 ? 11.913 -48.042 -40.783 0.65 9.36 790 VAL A C 1
ATOM 6085 C C B VAL A 1 790 ? 11.732 -47.811 -40.782 0.35 10.76 790 VAL A C 1
ATOM 6086 O O A VAL A 1 790 ? 12.620 -47.908 -39.781 0.65 9.86 790 VAL A O 1
ATOM 6087 O O B VAL A 1 790 ? 12.089 -47.219 -39.761 0.35 10.23 790 VAL A O 1
ATOM 6094 N N . ARG A 1 791 ? 12.264 -47.570 -41.978 1.00 9.86 791 ARG A N 1
ATOM 6095 C CA . ARG A 1 791 ? 13.526 -46.832 -42.137 1.00 10.10 791 ARG A CA 1
ATOM 6096 C C . ARG A 1 791 ? 13.395 -45.298 -42.173 1.00 11.70 791 ARG A C 1
ATOM 6097 O O . ARG A 1 791 ? 14.406 -44.592 -42.249 1.00 12.49 791 ARG A O 1
ATOM 6105 N N . LYS A 1 792 ? 12.175 -44.780 -42.119 1.00 11.61 792 LYS A N 1
ATOM 6106 C CA . LYS A 1 792 ? 11.994 -43.328 -42.052 1.00 11.81 792 LYS A CA 1
ATOM 6107 C C . LYS A 1 792 ? 11.365 -42.902 -40.736 1.00 13.08 792 LYS A C 1
ATOM 6108 O O . LYS A 1 792 ? 10.943 -41.758 -40.591 1.00 17.37 792 LYS A O 1
ATOM 6114 N N . LEU A 1 793 ? 11.325 -43.816 -39.773 1.00 11.41 793 LEU A N 1
ATOM 6115 C CA . LEU A 1 793 ? 10.736 -43.515 -38.475 1.00 12.26 793 LEU A CA 1
ATOM 6116 C C . LEU A 1 793 ? 11.654 -42.686 -37.595 1.00 11.48 793 LEU A C 1
ATOM 6117 O O . LEU A 1 793 ? 12.880 -42.846 -37.617 1.00 11.59 793 LEU A O 1
ATOM 6122 N N . THR A 1 794 ? 11.042 -41.814 -36.801 1.00 11.86 794 THR A N 1
ATOM 6123 C CA . THR A 1 794 ? 11.739 -41.127 -35.727 1.00 11.23 794 THR A CA 1
ATOM 6124 C C . THR A 1 794 ? 10.915 -41.251 -34.458 1.00 11.10 794 THR A C 1
ATOM 6125 O O . THR A 1 794 ? 9.802 -41.796 -34.467 1.00 11.77 794 THR A O 1
ATOM 6129 N N . LYS A 1 795 ? 11.467 -40.730 -33.367 1.00 12.88 795 LYS A N 1
ATOM 6130 C CA . LYS A 1 795 ? 10.774 -40.674 -32.089 1.00 10.82 795 LYS A CA 1
ATOM 6131 C C . LYS A 1 795 ? 9.391 -40.035 -32.227 1.00 10.18 795 LYS A C 1
ATOM 6132 O O . LYS A 1 795 ? 8.455 -40.376 -31.490 1.00 11.19 795 LYS A O 1
ATOM 6138 N N . LEU A 1 796 ? 9.260 -39.105 -33.174 1.00 12.26 796 LEU A N 1
ATOM 6139 C CA . LEU A 1 796 ? 8.000 -38.402 -33.378 1.00 13.48 796 LEU A CA 1
ATOM 6140 C C . LEU A 1 796 ? 6.877 -39.322 -33.854 1.00 11.42 796 LEU A C 1
ATOM 6141 O O . LEU A 1 796 ? 5.698 -38.977 -33.744 1.00 13.85 796 LEU A O 1
ATOM 6146 N N . ASP A 1 797 ? 7.239 -40.497 -34.365 1.00 11.85 797 ASP A N 1
ATOM 6147 C CA . ASP A 1 797 ? 6.257 -41.463 -34.856 1.00 11.68 797 ASP A CA 1
ATOM 6148 C C . ASP A 1 797 ? 5.782 -42.441 -33.780 1.00 12.82 797 ASP A C 1
ATOM 6149 O O . ASP A 1 797 ? 4.949 -43.312 -34.040 1.00 12.94 797 ASP A O 1
ATOM 6154 N N . MET A 1 798 ? 6.324 -42.307 -32.577 1.00 11.31 798 MET A N 1
ATOM 6155 C CA . MET A 1 798 ? 5.889 -43.126 -31.453 1.00 10.91 798 MET A CA 1
ATOM 6156 C C . MET A 1 798 ? 4.673 -42.465 -30.815 1.00 12.47 798 MET A C 1
ATOM 6157 O O . MET A 1 798 ? 4.786 -41.388 -30.227 1.00 14.31 798 MET A O 1
ATOM 6162 N N . LYS A 1 799 ? 3.514 -43.107 -30.955 1.00 10.61 799 LYS A N 1
ATOM 6163 C CA . LYS A 1 799 ? 2.244 -42.534 -30.524 1.00 11.14 799 LYS A CA 1
ATOM 6164 C C . LYS A 1 799 ? 2.243 -42.230 -29.035 1.00 12.02 799 LYS A C 1
ATOM 6165 O O . LYS A 1 799 ? 2.492 -43.113 -28.202 1.00 10.12 799 LYS A O 1
ATOM 6171 N N . LEU A 1 800 ? 1.962 -40.963 -28.729 1.00 12.12 800 LEU A N 1
ATOM 6172 C CA . LEU A 1 800 ? 1.848 -40.453 -27.362 1.00 11.64 800 LEU A CA 1
ATOM 6173 C C . LEU A 1 800 ? 3.126 -40.602 -26.539 1.00 13.28 800 LEU A C 1
ATOM 6174 O O . LEU A 1 800 ? 3.106 -40.434 -25.326 1.00 12.86 800 LEU A O 1
ATOM 6179 N N . ASN A 1 801 ? 4.234 -40.911 -27.204 1.00 10.53 801 ASN A N 1
ATOM 6180 C CA . ASN A 1 801 ? 5.511 -41.136 -26.524 1.00 10.45 801 ASN A CA 1
ATOM 6181 C C . ASN A 1 801 ? 6.629 -40.620 -27.417 1.00 10.69 801 ASN A C 1
ATOM 6182 O O . ASN A 1 801 ? 7.552 -41.356 -27.794 1.00 10.95 801 ASN A O 1
ATOM 6187 N N . ASP A 1 802 ? 6.523 -39.332 -27.740 1.00 11.73 802 ASP A N 1
ATOM 6188 C CA . ASP A 1 802 ? 7.351 -38.684 -28.747 1.00 11.25 802 ASP A CA 1
ATOM 6189 C C . ASP A 1 802 ? 8.264 -37.610 -28.172 1.00 13.04 802 ASP A C 1
ATOM 6190 O O . ASP A 1 802 ? 8.765 -36.763 -28.913 1.00 14.05 802 ASP A O 1
ATOM 6195 N N . ALA A 1 803 ? 8.482 -37.651 -26.863 1.00 12.36 803 ALA A N 1
ATOM 6196 C CA . ALA A 1 803 ? 9.290 -36.639 -26.191 1.00 12.40 803 ALA A CA 1
ATOM 6197 C C . ALA A 1 803 ? 10.772 -36.811 -26.490 1.00 14.16 803 ALA A C 1
ATOM 6198 O O . ALA A 1 803 ? 11.280 -37.937 -26.534 1.00 13.16 803 ALA A O 1
ATOM 6200 N N . LEU A 1 804 ? 11.467 -35.686 -26.672 1.00 12.67 804 LEU A N 1
ATOM 6201 C CA . LEU A 1 804 ? 12.912 -35.687 -26.908 1.00 13.21 804 LEU A CA 1
ATOM 6202 C C . LEU A 1 804 ? 13.660 -34.731 -25.972 1.00 12.56 804 LEU A C 1
ATOM 6203 O O . LEU A 1 804 ? 14.242 -33.739 -26.419 1.00 16.20 804 LEU A O 1
ATOM 6208 N N . PRO A 1 805 ? 13.655 -35.028 -24.670 1.00 14.51 805 PRO A N 1
ATOM 6209 C CA . PRO A 1 805 ? 14.389 -34.181 -23.724 1.00 15.66 805 PRO A CA 1
ATOM 6210 C C . PRO A 1 805 ? 15.890 -34.302 -23.949 1.00 16.52 805 PRO A C 1
ATOM 6211 O O . PRO A 1 805 ? 16.359 -35.374 -24.333 1.00 16.68 805 PRO A O 1
ATOM 6215 N N . GLU A 1 806 ? 16.642 -33.229 -23.718 1.00 16.47 806 GLU A N 1
ATOM 6216 C CA . GLU A 1 806 ? 18.093 -33.331 -23.773 1.00 18.38 806 GLU A CA 1
ATOM 6217 C C . GLU A 1 806 ? 18.546 -33.975 -22.480 1.00 17.50 806 GLU A C 1
ATOM 6218 O O . GLU A 1 806 ? 18.370 -33.401 -21.412 1.00 18.84 806 GLU A O 1
ATOM 6224 N N . ILE A 1 807 ? 19.086 -35.185 -22.571 1.00 16.39 807 ILE A N 1
ATOM 6225 C CA . ILE A 1 807 ? 19.453 -35.943 -21.384 1.00 17.23 807 ILE A CA 1
ATOM 6226 C C . ILE A 1 807 ? 20.941 -35.820 -21.111 1.00 16.47 807 ILE A C 1
ATOM 6227 O O . ILE A 1 807 ? 21.765 -35.997 -22.018 1.00 18.60 807 ILE A O 1
ATOM 6232 N N . THR A 1 808 ? 21.286 -35.517 -19.860 1.00 16.57 808 THR A N 1
ATOM 6233 C CA . THR A 1 808 ? 22.674 -35.583 -19.411 1.00 16.80 808 THR A CA 1
ATOM 6234 C C . THR A 1 808 ? 22.783 -36.536 -18.228 1.00 14.93 808 THR A C 1
ATOM 6235 O O . THR A 1 808 ? 21.844 -36.672 -17.440 1.00 16.05 808 THR A O 1
ATOM 6239 N N . VAL A 1 809 ? 23.922 -37.213 -18.132 1.00 15.35 809 VAL A N 1
ATOM 6240 C CA . VAL A 1 809 ? 24.206 -38.126 -17.036 1.00 15.26 809 VAL A CA 1
ATOM 6241 C C . VAL A 1 809 ? 25.592 -37.816 -16.494 1.00 15.69 809 VAL A C 1
ATOM 6242 O O . VAL A 1 809 ? 26.571 -37.845 -17.235 1.00 17.97 809 VAL A O 1
ATOM 6246 N N . ASP A 1 810 ? 25.677 -37.499 -15.207 1.00 15.56 810 ASP A N 1
ATOM 6247 C CA . ASP A 1 810 ? 26.971 -37.211 -14.601 1.00 17.60 810 ASP A CA 1
ATOM 6248 C C . ASP A 1 810 ? 27.774 -38.505 -14.578 1.00 17.86 810 ASP A C 1
ATOM 6249 O O . ASP A 1 810 ? 27.297 -39.514 -14.078 1.00 17.51 810 ASP A O 1
ATOM 6254 N N . PRO A 1 811 ? 28.991 -38.493 -15.151 1.00 18.09 811 PRO A N 1
ATOM 6255 C CA . PRO A 1 811 ? 29.753 -39.742 -15.282 1.00 19.68 811 PRO A CA 1
ATOM 6256 C C . PRO A 1 811 ? 30.243 -40.284 -13.949 1.00 22.42 811 PRO A C 1
ATOM 6257 O O . PRO A 1 811 ? 30.545 -41.474 -13.850 1.00 23.51 811 PRO A O 1
ATOM 6261 N N . GLU A 1 812 ? 30.332 -39.429 -12.937 1.00 21.55 812 GLU A N 1
ATOM 6262 C CA . GLU A 1 812 ? 30.789 -39.891 -11.635 1.00 25.58 812 GLU A CA 1
ATOM 6263 C C . GLU A 1 812 ? 29.628 -40.232 -10.702 1.00 24.49 812 GLU A C 1
ATOM 6264 O O . GLU A 1 812 ? 29.630 -41.287 -10.069 1.00 25.59 812 GLU A O 1
ATOM 6270 N N . SER A 1 813 ? 28.627 -39.358 -10.641 1.00 20.01 813 SER A N 1
ATOM 6271 C CA . SER A 1 813 ? 27.530 -39.515 -9.690 1.00 22.15 813 SER A CA 1
ATOM 6272 C C . SER A 1 813 ? 26.299 -40.199 -10.288 1.00 20.13 813 SER A C 1
ATOM 6273 O O . SER A 1 813 ? 25.415 -40.635 -9.551 1.00 20.85 813 SER A O 1
ATOM 6276 N N . TYR A 1 814 ? 26.246 -40.261 -11.618 1.00 19.40 814 TYR A N 1
ATOM 6277 C CA . TYR A 1 814 ? 25.128 -40.854 -12.367 1.00 18.25 814 TYR A CA 1
ATOM 6278 C C . TYR A 1 814 ? 23.832 -40.052 -12.300 1.00 18.32 814 TYR A C 1
ATOM 6279 O O . TYR A 1 814 ? 22.782 -40.541 -12.714 1.00 18.83 814 TYR A O 1
ATOM 6288 N N . THR A 1 815 ? 23.902 -38.827 -11.787 1.00 19.18 815 THR A N 1
ATOM 6289 C CA . THR A 1 815 ? 22.741 -37.946 -11.744 1.00 20.36 815 THR A CA 1
ATOM 6290 C C . THR A 1 815 ? 22.224 -37.693 -13.151 1.00 16.91 815 THR A C 1
ATOM 6291 O O . THR A 1 815 ? 22.998 -37.345 -14.044 1.00 17.45 815 THR A O 1
ATOM 6295 N N . VAL A 1 816 ? 20.922 -37.884 -13.352 1.00 16.38 816 VAL A N 1
ATOM 6296 C CA . VAL A 1 816 ? 20.309 -37.668 -14.656 1.00 16.33 816 VAL A CA 1
ATOM 6297 C C . VAL A 1 816 ? 19.497 -36.381 -14.681 1.00 17.62 816 VAL A C 1
ATOM 6298 O O . VAL A 1 816 ? 18.710 -36.107 -13.771 1.00 18.24 816 VAL A O 1
ATOM 6302 N N . LYS A 1 817 ? 19.693 -35.590 -15.729 1.00 16.74 817 LYS A N 1
ATOM 6303 C CA . LYS A 1 817 ? 18.873 -34.409 -15.950 1.00 16.10 817 LYS A CA 1
ATOM 6304 C C . LYS A 1 817 ? 18.210 -34.468 -17.320 1.00 17.63 817 LYS A C 1
ATOM 6305 O O . LYS A 1 817 ? 18.754 -35.052 -18.255 1.00 17.41 817 LYS A O 1
ATOM 6311 N N . ALA A 1 818 ? 17.026 -33.874 -17.423 1.00 17.99 818 ALA A N 1
ATOM 6312 C CA . ALA A 1 818 ? 16.335 -33.736 -18.695 1.00 17.14 818 ALA A CA 1
ATOM 6313 C C . ALA A 1 818 ? 16.079 -32.257 -18.916 1.00 20.78 818 ALA A C 1
ATOM 6314 O O . ALA A 1 818 ? 15.440 -31.608 -18.087 1.00 21.16 818 ALA A O 1
ATOM 6316 N N . ASP A 1 819 ? 16.605 -31.732 -20.019 1.00 21.27 819 ASP A N 1
ATOM 6317 C CA . ASP A 1 819 ? 16.541 -30.301 -20.315 1.00 24.11 819 ASP A CA 1
ATOM 6318 C C . ASP A 1 819 ? 17.039 -29.481 -19.128 1.00 28.43 819 ASP A C 1
ATOM 6319 O O . ASP A 1 819 ? 16.459 -28.453 -18.779 1.00 29.61 819 ASP A O 1
ATOM 6324 N N . GLY A 1 820 ? 18.108 -29.962 -18.503 1.00 25.03 820 GLY A N 1
ATOM 6325 C CA . GLY A 1 820 ? 18.753 -29.250 -17.414 1.00 25.55 820 GLY A CA 1
ATOM 6326 C C . GLY A 1 820 ? 18.150 -29.445 -16.035 1.00 26.36 820 GLY A C 1
ATOM 6327 O O . GLY A 1 820 ? 18.683 -28.937 -15.051 1.00 29.25 820 GLY A O 1
ATOM 6328 N N . LYS A 1 821 ? 17.045 -30.177 -15.943 1.00 26.67 821 LYS A N 1
ATOM 6329 C CA . LYS A 1 821 ? 16.375 -30.362 -14.655 1.00 25.95 821 LYS A CA 1
ATOM 6330 C C . LYS A 1 821 ? 16.478 -31.783 -14.114 1.00 25.04 821 LYS A C 1
ATOM 6331 O O . LYS A 1 821 ? 16.333 -32.751 -14.855 1.00 20.24 821 LYS A O 1
ATOM 6337 N N . LEU A 1 822 ? 16.732 -31.886 -12.814 1.00 25.83 822 LEU A N 1
ATOM 6338 C CA A LEU A 1 822 ? 16.908 -33.177 -12.153 0.50 27.15 822 LEU A CA 1
ATOM 6339 C CA B LEU A 1 822 ? 16.914 -33.173 -12.164 0.50 27.61 822 LEU A CA 1
ATOM 6340 C C . LEU A 1 822 ? 15.708 -34.096 -12.338 1.00 28.49 822 LEU A C 1
ATOM 6341 O O . LEU A 1 822 ? 14.564 -33.693 -12.124 1.00 31.07 822 LEU A O 1
ATOM 6350 N N . LEU A 1 823 ? 15.980 -35.333 -12.738 1.00 29.46 823 LEU A N 1
ATOM 6351 C CA . LEU A 1 823 ? 14.952 -36.354 -12.866 1.00 31.86 823 LEU A CA 1
ATOM 6352 C C . LEU A 1 823 ? 15.035 -37.258 -11.658 1.00 37.59 823 LEU A C 1
ATOM 6353 O O . LEU A 1 823 ? 15.900 -38.132 -11.593 1.00 38.85 823 LEU A O 1
ATOM 6358 N N . CYS A 1 824 ? 14.160 -37.050 -10.686 1.00 43.11 824 CYS A N 1
ATOM 6359 C CA . CYS A 1 824 ? 14.157 -37.949 -9.549 1.00 46.05 824 CYS A CA 1
ATOM 6360 C C . CYS A 1 824 ? 12.765 -38.355 -9.122 1.00 42.70 824 CYS A C 1
ATOM 6361 O O . CYS A 1 824 ? 11.810 -37.583 -9.205 1.00 42.39 824 CYS A O 1
ATOM 6364 N N . VAL A 1 825 ? 12.674 -39.600 -8.682 1.00 33.70 825 VAL A N 1
ATOM 6365 C CA . VAL A 1 825 ? 11.477 -40.110 -8.051 1.00 31.79 825 VAL A CA 1
ATOM 6366 C C . VAL A 1 825 ? 11.970 -41.096 -6.993 1.00 28.73 825 VAL A C 1
ATOM 6367 O O . VAL A 1 825 ? 12.977 -41.787 -7.176 1.00 28.82 825 VAL A O 1
ATOM 6371 N N . SER A 1 826 ? 11.296 -41.130 -5.856 1.00 26.98 826 SER A N 1
ATOM 6372 C CA . SER A 1 826 ? 11.730 -42.024 -4.807 1.00 26.12 826 SER A CA 1
ATOM 6373 C C . SER A 1 826 ? 11.328 -43.447 -5.170 1.00 24.73 826 SER A C 1
ATOM 6374 O O . SER A 1 826 ? 10.580 -43.668 -6.126 1.00 29.04 826 SER A O 1
ATOM 6377 N N . GLU A 1 827 ? 11.834 -44.417 -4.427 1.00 23.71 827 GLU A N 1
ATOM 6378 C CA . GLU A 1 827 ? 11.407 -45.783 -4.658 1.00 21.95 827 GLU A CA 1
ATOM 6379 C C . GLU A 1 827 ? 10.065 -46.012 -3.987 1.00 22.59 827 GLU A C 1
ATOM 6380 O O . GLU A 1 827 ? 9.758 -45.413 -2.954 1.00 23.71 827 GLU A O 1
ATOM 6386 N N . ALA A 1 828 ? 9.257 -46.865 -4.594 1.00 16.94 828 ALA A N 1
ATOM 6387 C CA . ALA A 1 828 ? 7.970 -47.232 -4.026 1.00 16.53 828 ALA A CA 1
ATOM 6388 C C . ALA A 1 828 ? 8.142 -48.451 -3.136 1.00 16.09 828 ALA A C 1
ATOM 6389 O O . ALA A 1 828 ? 8.967 -49.310 -3.412 1.00 17.31 828 ALA A O 1
ATOM 6391 N N . THR A 1 829 ? 7.356 -48.532 -2.070 1.00 15.27 829 THR A N 1
ATOM 6392 C CA A THR A 1 829 ? 7.449 -49.675 -1.165 0.59 14.06 829 THR A CA 1
ATOM 6393 C CA B THR A 1 829 ? 7.418 -49.636 -1.123 0.41 15.00 829 THR A CA 1
ATOM 6394 C C . THR A 1 829 ? 6.472 -50.783 -1.521 1.00 14.35 829 THR A C 1
ATOM 6395 O O . THR A 1 829 ? 6.665 -51.929 -1.129 1.00 15.59 829 THR A O 1
ATOM 6402 N N . THR A 1 830 ? 5.431 -50.450 -2.279 1.00 14.06 830 THR A N 1
ATOM 6403 C CA . THR A 1 830 ? 4.467 -51.445 -2.745 1.00 14.39 830 THR A CA 1
ATOM 6404 C C . THR A 1 830 ? 4.054 -51.113 -4.172 1.00 13.56 830 THR A C 1
ATOM 6405 O O . THR A 1 830 ? 4.261 -49.991 -4.650 1.00 15.62 830 THR A O 1
ATOM 6409 N N . VAL A 1 831 ? 3.474 -52.100 -4.846 1.00 12.51 831 VAL A N 1
ATOM 6410 C CA . VAL A 1 831 ? 2.864 -51.897 -6.151 1.00 12.20 831 VAL A CA 1
ATOM 6411 C C . VAL A 1 831 ? 1.507 -52.606 -6.157 1.00 11.51 831 VAL A C 1
ATOM 6412 O O . VAL A 1 831 ? 1.316 -53.597 -5.445 1.00 12.34 831 VAL A O 1
ATOM 6416 N N . PRO A 1 832 ? 0.555 -52.104 -6.958 1.00 10.73 832 PRO A N 1
ATOM 6417 C CA . PRO A 1 832 ? -0.722 -52.804 -7.144 1.00 10.59 832 PRO A CA 1
ATOM 6418 C C . PRO A 1 832 ? -0.517 -53.979 -8.092 1.00 9.95 832 PRO A C 1
ATOM 6419 O O . PRO A 1 832 ? 0.628 -54.274 -8.448 1.00 11.04 832 PRO A O 1
ATOM 6423 N N . LEU A 1 833 ? -1.602 -54.626 -8.505 1.00 10.15 833 LEU A N 1
ATOM 6424 C CA . LEU A 1 833 ? -1.524 -55.709 -9.484 1.00 11.37 833 LEU A CA 1
ATOM 6425 C C . LEU A 1 833 ? -0.530 -56.789 -9.053 1.00 11.79 833 LEU A C 1
ATOM 6426 O O . LEU A 1 833 ? 0.217 -57.333 -9.872 1.00 12.96 833 LEU A O 1
ATOM 6431 N N . SER A 1 834 ? -0.523 -57.056 -7.793 1.00 12.09 834 SER A N 1
ATOM 6432 C CA . SER A 1 834 ? 0.411 -58.021 -7.241 1.00 11.24 834 SER A CA 1
ATOM 6433 C C . SER A 1 834 ? -0.207 -58.845 -6.115 1.00 11.00 834 SER A C 1
ATOM 6434 O O . SER A 1 834 ? -0.784 -59.908 -6.340 1.00 11.71 834 SER A O 1
ATOM 6437 N N . ARG A 1 835 ? -0.084 -58.403 -4.874 1.00 11.42 835 ARG A N 1
ATOM 6438 C CA A ARG A 1 835 ? -0.511 -59.133 -3.683 0.68 11.73 835 ARG A CA 1
ATOM 6439 C CA B ARG A 1 835 ? -0.494 -59.164 -3.696 0.32 11.84 835 ARG A CA 1
ATOM 6440 C C . ARG A 1 835 ? -1.998 -59.493 -3.653 1.00 11.47 835 ARG A C 1
ATOM 6441 O O . ARG A 1 835 ? -2.399 -60.479 -3.046 1.00 12.81 835 ARG A O 1
ATOM 6456 N N . ASN A 1 836 ? -2.830 -58.701 -4.315 1.00 11.39 836 ASN A N 1
ATOM 6457 C CA . ASN A 1 836 ? -4.262 -59.008 -4.305 1.00 10.93 836 ASN A CA 1
ATOM 6458 C C . ASN A 1 836 ? -4.618 -60.192 -5.211 1.00 11.52 836 ASN A C 1
ATOM 6459 O O . ASN A 1 836 ? -5.732 -60.721 -5.147 1.00 12.79 836 ASN A O 1
ATOM 6464 N N . TYR A 1 837 ? -3.682 -60.614 -6.054 1.00 10.16 837 TYR A N 1
ATOM 6465 C CA . TYR A 1 837 ? -4.038 -61.504 -7.162 1.00 11.12 837 TYR A CA 1
ATOM 6466 C C . TYR A 1 837 ? -3.292 -62.826 -7.251 1.00 12.34 837 TYR A C 1
ATOM 6467 O O . TYR A 1 837 ? -3.827 -63.795 -7.780 1.00 15.20 837 TYR A O 1
ATOM 6476 N N . PHE A 1 838 ? -2.057 -62.867 -6.774 1.00 12.04 838 PHE A N 1
ATOM 6477 C CA . PHE A 1 838 ? -1.225 -64.043 -7.032 1.00 11.98 838 PHE A CA 1
ATOM 6478 C C . PHE A 1 838 ? -1.070 -64.977 -5.852 1.00 12.98 838 PHE A C 1
ATOM 6479 O O . PHE A 1 838 ? -0.923 -64.546 -4.708 1.00 13.45 838 PHE A O 1
ATOM 6487 N N . LEU A 1 839 ? -1.115 -66.273 -6.155 1.00 12.68 839 LEU A N 1
ATOM 6488 C CA . LEU A 1 839 ? -1.019 -67.325 -5.151 1.00 12.99 839 LEU A CA 1
ATOM 6489 C C . LEU A 1 839 ? 0.379 -67.429 -4.541 1.00 13.16 839 LEU A C 1
ATOM 6490 O O . LEU A 1 839 ? 0.530 -67.826 -3.386 1.00 13.78 839 LEU A O 1
ATOM 6495 N N . PHE A 1 840 ? 1.397 -67.083 -5.325 1.00 12.16 840 PHE A N 1
ATOM 6496 C CA . PHE A 1 840 ? 2.786 -67.069 -4.859 1.00 11.84 840 PHE A CA 1
ATOM 6497 C C . PHE A 1 840 ? 3.488 -65.814 -5.331 1.00 17.12 840 PHE A C 1
ATOM 6498 O O . PHE A 1 840 ? 3.009 -65.163 -6.270 1.00 16.13 840 PHE A O 1
#

CATH classification: 3.30.280.10 (+3 more: 2.30.40.10, 2.10.150.10, 3.20.20.140)

Foldseek 3Di:
DPDDPLNVFVVVLLVLLLVLLVCLQQAAAAFQVNLLSLLQNLLQVVQVVQPDDLVRSCLSLQAAECLSHDVQNLLVDQWAKFWYQHVVGIDIHINGSNHDHHGHPNCSSCPPNPGDGDDSVSRDDDFHFFDKADFDDWADAFWKKWKKDKWFQDQAKFKAFQFAQVLLGDLRIAIASLVSGQKGFQDAFFDIDMHHNGGDITMITGFDQQSAFDDRNPLQGGHDDDVSSVSSVVSVVVRRHYDDDPPIDIDGGHPDPPPNIDDDTQVVCCVVQNHAAQMWTHFARFPFIAGAHHEQDRGRQFDDDDVNGACDDRGQAEPPDPQLAFQEKATFAQEFALVGGHTWIFTAHLQFGADTHYAGYSNGDPRHDSNRHHHPNYHYDYRRLWHKWFQFAFADDQPADCVLVVLQVQLRHAEYHFAYQHNDPVSLAGRAQADLVSLLVVLVVCQQAQHAYAGEHEQQDLACVSVVVNQLSFHQEYYEVVSNQALSSLLNSLVNCVVFFFAYEDFEDQVCPRHALVSSVVSCVLWAHEYEQQLQLLHYHFPPSVLCLQRWRYQYERAFLLQAFADCSQVVSLVVVCVCVADPPDVVSSVSSDRGRDPQSRQLVLVLLQQQSHQAYHANPSNSGNSSQSQLSLVLSLSQCCVFPNADPPDDNSGNSLSSSRSLLRGFQQSCLQGFNNQATRTSDGPHRPFMWIANSNLRSAGTAFTAFSRHTFWGWFASPPDPDGDHPPTDIGGDPCSDDSNSLSRYEHEGIPSNVVVPSCVVSVRSHHYDYGHDNTVDTLCPRSSNSDNFRWDADNPNRFIDTVRHGRGDDHHHDTPSPSSDDSD

InterPro domains:
  IPR002019 Urease, beta subunit-like [PF00699] (134-230)
  IPR002019 Urease, beta subunit-like [TIGR00192] (133-233)
  IPR002019 Urease, beta subunit-like [cd00407] (133-232)
  IPR002026 Urease, gamma/gamma-beta subunit [PF00547] (1-100)
  IPR002026 Urease, gamma/gamma-beta subunit [TIGR00193] (1-101)
  IPR002026 Urease, gamma/gamma-beta subunit [cd00390] (4-100)
  IPR005848 Urease, alpha subunit [MF_01953] (272-840)
  IPR005848 Urease, alpha subunit [NF009686] (274-840)
  IPR005848 Urease, alpha subunit [PR01752] (568-585)
  IPR005848 Urease, alpha subunit [PR01752] (607-623)
  IPR005848 Urease, alpha subunit [PR01752] (674-689)
  IPR005848 Urease, alpha subunit [PR01752] (700-713)
  IPR005848 Urease, alpha subunit [TIGR01792] (274-840)
  IPR005848 Urease, alpha subunit [cd00375] (274-839)
  IPR006680 Amidohydrolase-related [PF01979] (398-726)
  IPR008221 Urease [PIRSF001222] (1-840)
  IPR011059 Metal-dependent hydrolase, composite domain superfamily [G3DSA:2.30.40.10] (272-753)
  IPR011059 Metal-dependent hydrolase, composite domain superfamily [SSF51338] (274-451)
  IPR011059 Metal-dependent hydrolase, composite domain superfamily [SSF51338] (682-752)
  IPR011612 Urease alpha-subunit, N-terminal domain [PF00449] (274-392)

GO terms:
  GO:0016151 nickel cation binding (F, IDA)
  GO:0043419 urea catabolic process (P, IDA)
  GO:0009039 urease activity (F, EXP)

Radius of gyration: 30.13 Å; Cα contacts (8 Å, |Δi|>4): 2213; chains: 1; bounding box: 97×66×70 Å

Secondary structure (DSSP, 8-state):
----HHHHHHHHHHHHHHHHHHHHHTT--B-HHHHHHHHHHHHHHHHHHT---HHHH--GGGS--GGGB-TTHHHH-SEEEEEEEETTEEEEEEEES---SSS--HHHHTTTS-PPPPPGGGS-----TT-B-----B-S-S-EEEEEE-EE--SS-EEEETTS-GGGS-TTEEB-HHHHTTEEE-S-TT-EEEE-TT--EEEEEE--TT-EE-STTSSS-EESSHHHHHHHHHHHH----B---TT--EEE--S-------B--HHHHHHHH---TT-EEE-TTSS-EEE---B---TT-----STTSSSSBTTTB----GGGS-SEEEEEEEEEETTEEEEEEEEEETTEEEEEE--B-TTT-SS--TTSB--TT-EEEE-TT-EEEEPEEEEEEE---THHHHHHHHHTEEEEEEE-SSS-HHHHHSS---SHHHHHHHHHHTTTSSSEEEEB-----SSSHHHHHHHHHT-SB--BTTT---HHHHHHHHHHHHHHT-B-EEB--TT-SS--HHHHHHHHTT--EEETTTTSTTS-STTTGGGGGG-TTEEEEEESTTSS-BTTHHHHHHHHHH-----TTSHHHHHHHHHHS-HHHHHHHHHHHHTTSS-EEE--BTTTB-GGGHHHHHHHHHHHHHHHH-S-TTS-SS--HHHHHHHHHTTTHHHHHHHT-TTTSSSS-TTSB--EEEE-GGGTTT--SEEEETTEEEEEEE--TTSSSS-SSPPEEEE-GGGSTTHHHHT-EEEE-HHHHHTTHHHHHT--SEEEE----SS--GGGSTT------EEE-TTT--EEETTEE---PPBS--SSSTTT---

Organism: Canavalia ensiformis (NCBI:txid3823)

Sequence (827 aa):
MKLSPREVEEKLGLHNAGYLAQKRLARGVRLNYTEAVALIASSQIMEYARDGEKTVAQLMLGQHLLGRRQVLPAVPHLLNAVVQVEATFPDGTKLVTVHDPISRENGELQEALFGSLLPVPSSSLDKFAENRIPGEEILEDELTLNIGRKAVILLKVTTSKGDRPIQVGSHYHFIEVNPYLTFDRRKAYGMRLNIAAGTAVRFEPGDKSVTLVSSIEGNKVIRGGNAIADGPVNETNLEAAMHHAVRSSSGFGHEEEEKDASEGFTKEDPNPFNTFIHRKEYANKYGPTTGDKIRLGDTNLLAEIEKDYALYGDECVVFGGGKVIIRDGMGQSGHPPAISLDTVITNAVIIDYTGIIKADIGIKDGLIASIGKAGNPDIMNGVFSNMIIGANTEVIAGEGLIVTAGAIDCHVHYICPQLVYEAISSGITTLVGGGTGPAAGTRATTCTPSPTQMRLMLQSTDDLPLNFGFTGKGSSSKPDELHEIIKAGAMGLLHEDWGSSTPAAIDNCCLTIAEHHDIQINIHTDTLNEAGFVEHSIAAFKGRTIHTYHSEGAGGGHAPDIIKVCGIKNVLPSSTNPTRPLTSNTIDEHLDMLMVHHLDREIPEDLAFAHSRIRKKTIAAEDVLNDIGAISIISSDSQAMGRVGEVISRTWQTADKMKAQTGPLKCDDSSDNDNFRIRRYIAKYTINPAIANGFSQYVGSVEVGKLADLVMWKPSFFGTTKPEMVIKGGMVAWADIGDPNASIPTPEPVKMRPMYGTLGKKAGGALSIAFVSKAALDQQRVVNVLYGLNKRVVEAVSNVVRKLTKLDMKLNDALPEITVDPESYTVKADGKLLLCVSEATTTVPLSRRNYFLF

Solvent-accessible surface area: 32828 Å² total

B-factor: mean 16.78, std 9.31, range [4.72, 71.18]

Nearest PDB structures (foldseek):
  4gy7-assembly1_A  TM=1.001E+00  e=0.000E+00  Canavalia ensiformis
  1fwh-assembly1_C  TM=9.918E-01  e=2.466E-88  Klebsiella aerogenes
  1a5m-assembly1_C  TM=9.853E-01  e=8.027E-88  Klebsiella aerogenes
  1fwa-assembly1_C  TM=9.854E-01  e=1.365E-87  Klebsiella aerogenes
  1ejt-assembly1_C  TM=9.853E-01  e=5.001E-87  Klebsiella aerogenes